Protein AF-A0A6G9YM05-F1 (afdb_monomer_lite)

pLDDT: mean 75.55, std 22.88, range [21.5, 98.88]

Structure (mmCIF, N/CA/C/O backbone):
data_AF-A0A6G9YM05-F1
#
_entry.id   AF-A0A6G9YM05-F1
#
loop_
_atom_site.group_PDB
_atom_site.id
_atom_site.type_symbol
_atom_site.label_atom_id
_atom_site.label_alt_id
_atom_site.label_comp_id
_atom_site.label_asym_id
_atom_site.label_entity_id
_atom_site.label_seq_id
_atom_site.pdbx_PDB_ins_code
_atom_site.Cartn_x
_atom_site.Cartn_y
_atom_site.Cartn_z
_atom_site.occupancy
_atom_site.B_iso_or_equiv
_atom_site.auth_seq_id
_atom_site.auth_comp_id
_atom_site.auth_asym_id
_atom_site.auth_atom_id
_atom_site.pdbx_PDB_model_num
ATOM 1 N N . MET A 1 1 ? 6.241 -24.890 -12.557 1.00 70.00 1 MET A N 1
ATOM 2 C CA . MET A 1 1 ? 5.395 -25.250 -11.384 1.00 70.00 1 MET A CA 1
ATOM 3 C C . MET A 1 1 ? 5.443 -24.084 -10.391 1.00 70.00 1 MET A C 1
ATOM 5 O O . MET A 1 1 ? 6.285 -23.223 -10.584 1.00 70.00 1 MET A O 1
ATOM 9 N N . ASP A 1 2 ? 4.565 -23.999 -9.384 1.00 77.56 2 ASP A N 1
ATOM 10 C CA . ASP A 1 2 ? 4.771 -23.066 -8.254 1.00 77.56 2 ASP A CA 1
ATOM 11 C C . ASP A 1 2 ? 6.052 -23.474 -7.492 1.00 77.56 2 ASP A C 1
ATOM 13 O O . ASP A 1 2 ? 6.170 -24.662 -7.174 1.00 77.56 2 ASP A O 1
ATOM 17 N N . PRO A 1 3 ? 7.009 -22.566 -7.224 1.00 74.00 3 PRO A N 1
ATOM 18 C CA . PRO A 1 3 ? 8.286 -22.921 -6.599 1.00 74.00 3 PRO A CA 1
ATOM 19 C C . PRO A 1 3 ? 8.132 -23.522 -5.200 1.00 74.00 3 PRO A C 1
ATOM 21 O O . PRO A 1 3 ? 8.790 -24.512 -4.890 1.00 74.00 3 PRO A O 1
ATOM 24 N N . ALA A 1 4 ? 7.206 -23.006 -4.387 1.00 81.19 4 ALA A N 1
ATOM 25 C CA . ALA A 1 4 ? 6.961 -23.545 -3.048 1.00 81.19 4 ALA A CA 1
ATOM 26 C C . ALA A 1 4 ? 6.310 -24.937 -3.107 1.00 81.19 4 ALA A C 1
ATOM 28 O O . ALA A 1 4 ? 6.598 -25.800 -2.282 1.00 81.19 4 ALA A O 1
ATOM 29 N N . LEU A 1 5 ? 5.473 -25.196 -4.121 1.00 86.44 5 LEU A N 1
ATOM 30 C CA . LEU A 1 5 ? 4.922 -26.534 -4.361 1.00 86.44 5 LEU A CA 1
ATOM 31 C C . LEU A 1 5 ? 5.993 -27.511 -4.855 1.00 86.44 5 LEU A C 1
ATOM 33 O O . LEU A 1 5 ? 5.977 -28.675 -4.470 1.00 86.44 5 LEU A O 1
ATOM 37 N N . ARG A 1 6 ? 6.936 -27.039 -5.677 1.00 83.94 6 ARG A N 1
ATOM 38 C CA . ARG A 1 6 ? 8.088 -27.831 -6.109 1.00 83.94 6 ARG A CA 1
ATOM 39 C C . ARG A 1 6 ? 8.966 -28.210 -4.912 1.00 83.94 6 ARG A C 1
ATOM 41 O O . ARG A 1 6 ? 9.249 -29.389 -4.738 1.00 83.94 6 ARG A O 1
ATOM 48 N N . GLN A 1 7 ? 9.296 -27.249 -4.049 1.00 80.88 7 GLN A N 1
ATOM 49 C CA . GLN A 1 7 ? 10.043 -27.498 -2.814 1.00 80.88 7 GLN A CA 1
ATOM 50 C C . GLN A 1 7 ? 9.309 -28.490 -1.892 1.00 80.88 7 GLN A C 1
ATOM 52 O O . GLN A 1 7 ? 9.931 -29.404 -1.357 1.00 80.88 7 GLN A O 1
ATOM 57 N N . LEU A 1 8 ? 7.981 -28.374 -1.763 1.00 85.00 8 LEU A N 1
ATOM 58 C CA . LEU A 1 8 ? 7.172 -29.323 -0.993 1.00 85.00 8 LEU A CA 1
ATOM 59 C C . LEU A 1 8 ? 7.237 -30.757 -1.553 1.00 85.00 8 LEU A C 1
ATOM 61 O O . LEU A 1 8 ? 7.175 -31.705 -0.776 1.00 85.00 8 LEU A O 1
ATOM 65 N N . ILE A 1 9 ? 7.368 -30.931 -2.871 1.00 86.56 9 ILE A N 1
ATOM 66 C CA . ILE A 1 9 ? 7.512 -32.250 -3.510 1.00 86.56 9 ILE A CA 1
ATOM 67 C C . ILE A 1 9 ? 8.942 -32.794 -3.359 1.00 86.56 9 ILE A C 1
ATOM 69 O O . ILE A 1 9 ? 9.111 -33.982 -3.103 1.00 86.56 9 ILE A O 1
ATOM 73 N N . GLU A 1 10 ? 9.962 -31.946 -3.522 1.00 83.00 10 GLU A N 1
ATOM 74 C CA . GLU A 1 10 ? 11.373 -32.363 -3.591 1.00 83.00 10 GLU A CA 1
ATOM 75 C C . GLU A 1 10 ? 12.032 -32.597 -2.215 1.00 83.00 10 GLU A C 1
ATOM 77 O O . GLU A 1 10 ? 12.970 -33.388 -2.131 1.00 83.00 10 GLU A O 1
ATOM 82 N N . PHE A 1 11 ? 11.556 -31.957 -1.137 1.00 78.19 11 PHE A N 1
ATOM 83 C CA . PHE A 1 11 ? 12.205 -32.003 0.183 1.00 78.19 11 PHE A CA 1
ATOM 84 C C . PHE A 1 11 ? 11.328 -32.647 1.268 1.00 78.19 11 PHE A C 1
ATOM 86 O O . PHE A 1 11 ? 10.344 -32.062 1.720 1.00 78.19 11 PHE A O 1
ATOM 93 N N . GLY A 1 12 ? 11.733 -33.835 1.728 1.00 83.25 12 GLY A N 1
ATOM 94 C CA . GLY A 1 12 ? 11.133 -34.581 2.842 1.00 83.25 12 GLY A CA 1
ATOM 95 C C . GLY A 1 12 ? 11.006 -36.079 2.548 1.00 83.25 12 GLY A C 1
ATOM 96 O O . GLY A 1 12 ? 11.452 -36.554 1.503 1.00 83.25 12 GLY A O 1
ATOM 97 N N . GLY A 1 13 ? 10.397 -36.833 3.462 1.00 85.31 13 GLY A N 1
ATOM 98 C CA . GLY A 1 13 ? 10.028 -38.227 3.226 1.00 85.31 13 GLY A CA 1
ATOM 99 C C . GLY A 1 13 ? 8.844 -38.336 2.251 1.00 85.31 13 GLY A C 1
ATOM 100 O O . GLY A 1 13 ? 7.969 -37.464 2.254 1.00 85.31 13 GLY A O 1
ATOM 101 N N . PRO A 1 14 ? 8.777 -39.387 1.409 1.00 88.12 14 PRO A N 1
ATOM 102 C CA . PRO A 1 14 ? 7.676 -39.569 0.456 1.00 88.12 14 PRO A CA 1
ATOM 103 C C . PRO A 1 14 ? 6.329 -39.824 1.150 1.00 88.12 14 PRO A C 1
ATOM 105 O O . PRO A 1 14 ? 5.292 -39.384 0.652 1.00 88.12 14 PRO A O 1
ATOM 108 N N . ASP A 1 15 ? 6.361 -40.487 2.307 1.00 90.62 15 ASP A N 1
ATOM 109 C CA . ASP A 1 15 ? 5.187 -40.857 3.104 1.00 90.62 15 ASP A CA 1
ATOM 110 C C . ASP A 1 15 ? 4.793 -39.791 4.147 1.00 90.62 15 ASP A C 1
ATOM 112 O O . ASP A 1 15 ? 3.818 -39.979 4.875 1.00 90.62 15 ASP A O 1
ATOM 116 N N . ASP A 1 16 ? 5.520 -38.667 4.227 1.00 88.88 16 ASP A N 1
ATOM 117 C CA . ASP A 1 16 ? 5.190 -37.557 5.129 1.00 88.88 16 ASP A CA 1
ATOM 118 C C . ASP A 1 16 ? 3.779 -37.025 4.818 1.00 88.88 16 ASP A C 1
ATOM 120 O O . ASP A 1 16 ? 3.498 -36.672 3.668 1.00 88.88 16 ASP A O 1
ATOM 124 N N . GLU A 1 17 ? 2.902 -36.891 5.822 1.00 88.62 17 GLU A N 1
ATOM 125 C CA . GLU A 1 17 ? 1.642 -36.159 5.634 1.00 88.62 17 GLU A CA 1
ATOM 126 C C . GLU A 1 17 ? 1.954 -34.663 5.474 1.00 88.62 17 GLU A C 1
ATOM 128 O O . GLU A 1 17 ? 2.446 -34.011 6.395 1.00 88.62 17 GLU A O 1
ATOM 133 N N . VAL A 1 18 ? 1.642 -34.110 4.302 1.00 89.75 18 VAL A N 1
ATOM 134 C CA . VAL A 1 18 ? 1.765 -32.680 4.003 1.00 89.75 18 VAL A CA 1
ATOM 135 C C . VAL A 1 18 ? 0.393 -32.027 3.883 1.00 89.75 18 VAL A C 1
ATOM 137 O O . VAL A 1 18 ? -0.613 -32.681 3.597 1.00 89.75 18 VAL A O 1
ATOM 140 N N . SER A 1 19 ? 0.348 -30.711 4.079 1.00 91.25 19 SER A N 1
ATOM 141 C CA . SER A 1 19 ? -0.842 -29.892 3.867 1.00 91.25 19 SER A CA 1
ATOM 142 C C . SER A 1 19 ? -0.708 -29.028 2.612 1.00 91.25 19 SER A C 1
ATOM 144 O O . SER A 1 19 ? 0.365 -28.512 2.310 1.00 91.25 19 SER A O 1
ATOM 146 N N . VAL A 1 20 ? -1.803 -28.861 1.864 1.00 92.94 20 VAL A N 1
ATOM 147 C CA . VAL A 1 20 ? -1.884 -27.926 0.725 1.00 92.94 20 VAL A CA 1
ATOM 148 C C . VAL A 1 20 ? -3.276 -27.298 0.634 1.00 92.94 20 VAL A C 1
ATOM 150 O O . VAL A 1 20 ? -4.266 -27.881 1.091 1.00 92.94 20 VAL A O 1
ATOM 153 N N . LEU A 1 21 ? -3.361 -26.122 0.006 1.00 94.50 21 LEU A N 1
ATOM 154 C CA . LEU A 1 21 ? -4.630 -25.575 -0.476 1.00 94.50 21 LEU A CA 1
ATOM 155 C C . LEU A 1 21 ? -4.879 -26.060 -1.902 1.00 94.50 21 LEU A C 1
ATOM 157 O O . LEU A 1 21 ? -3.971 -26.053 -2.737 1.00 94.50 21 LEU A O 1
ATOM 161 N N . VAL A 1 22 ? -6.127 -26.409 -2.197 1.00 94.62 22 VAL A N 1
ATOM 162 C CA . VAL A 1 22 ? -6.577 -26.785 -3.540 1.00 94.62 22 VAL A CA 1
ATOM 163 C C . VAL A 1 22 ? -7.785 -25.968 -3.972 1.00 94.62 22 VAL A C 1
ATOM 165 O O . VAL A 1 22 ? -8.631 -25.612 -3.152 1.00 94.62 22 VAL A O 1
ATOM 168 N N . ARG A 1 23 ? -7.894 -25.719 -5.279 1.00 94.38 23 ARG A N 1
ATOM 169 C CA . ARG A 1 23 ? -9.142 -25.306 -5.930 1.00 94.38 23 ARG A CA 1
ATOM 170 C C . ARG A 1 23 ? -9.642 -26.455 -6.789 1.00 94.38 23 ARG A C 1
ATOM 172 O O . ARG A 1 23 ? -8.942 -26.896 -7.697 1.00 94.38 23 ARG A O 1
ATOM 179 N N . LEU A 1 24 ? -10.850 -26.911 -6.499 1.00 91.25 24 LEU A N 1
ATOM 180 C CA . LEU A 1 24 ? -11.496 -28.046 -7.143 1.00 91.25 24 LEU A CA 1
ATOM 181 C C . LEU A 1 24 ? -12.397 -27.596 -8.297 1.00 91.25 24 LEU A C 1
ATOM 183 O O . LEU A 1 24 ? -12.990 -26.516 -8.253 1.00 91.25 24 LEU A O 1
ATOM 187 N N . GLY A 1 25 ? -12.511 -28.454 -9.305 1.00 84.62 25 GLY A N 1
ATOM 188 C CA . GLY A 1 25 ? -13.528 -28.394 -10.346 1.00 84.62 25 GLY A CA 1
ATOM 189 C C . GLY A 1 25 ? -14.897 -28.862 -9.843 1.00 84.62 25 GLY A C 1
ATOM 190 O O . GLY A 1 25 ? -15.067 -29.306 -8.703 1.00 84.62 25 GLY A O 1
ATOM 191 N N . GLY A 1 26 ? -15.903 -28.739 -10.705 1.00 63.81 26 GLY A N 1
ATOM 192 C CA . GLY A 1 26 ? -17.275 -29.114 -10.381 1.00 63.81 26 GLY A CA 1
ATOM 193 C C . GLY A 1 26 ? -17.592 -30.576 -10.691 1.00 63.81 26 GLY A C 1
ATOM 194 O O . GLY A 1 26 ? -18.169 -30.835 -11.740 1.00 63.81 26 GLY A O 1
ATOM 195 N N . GLY A 1 27 ? -17.326 -31.508 -9.765 1.00 62.59 27 GLY A N 1
ATOM 196 C CA . GLY A 1 27 ? -18.070 -32.778 -9.766 1.00 62.59 27 GLY A CA 1
ATOM 197 C C . GLY A 1 27 ? -17.448 -34.016 -9.117 1.00 62.59 27 GLY A C 1
ATOM 198 O O . GLY A 1 27 ? -18.206 -34.803 -8.552 1.00 62.59 27 GLY A O 1
ATOM 199 N N . ALA A 1 28 ? -16.129 -34.229 -9.178 1.00 54.78 28 ALA A N 1
ATOM 200 C CA . ALA A 1 28 ? -15.565 -35.532 -8.799 1.00 54.78 28 ALA A CA 1
ATOM 201 C C . ALA A 1 28 ? -15.159 -35.691 -7.322 1.00 54.78 28 ALA A C 1
ATOM 203 O O . ALA A 1 28 ? -14.951 -34.730 -6.575 1.00 54.78 28 ALA A O 1
ATOM 204 N N . ALA A 1 29 ? -15.007 -36.958 -6.926 1.00 67.88 29 ALA A N 1
ATOM 205 C CA . ALA A 1 29 ? -14.309 -37.348 -5.709 1.00 67.88 29 ALA A CA 1
ATOM 206 C C . ALA A 1 29 ? -12.794 -37.151 -5.882 1.00 67.88 29 ALA A C 1
ATOM 208 O O . ALA A 1 29 ? -12.245 -37.428 -6.946 1.00 67.88 29 ALA A O 1
ATOM 209 N N . LEU A 1 30 ? -12.124 -36.688 -4.825 1.00 80.81 30 LEU A N 1
ATOM 210 C CA . LEU A 1 30 ? -10.662 -36.661 -4.767 1.00 80.81 30 LEU A CA 1
ATOM 211 C C . LEU A 1 30 ? -10.095 -38.088 -4.623 1.00 80.81 30 LEU A C 1
ATOM 213 O O . LEU A 1 30 ? -10.823 -38.968 -4.151 1.00 80.81 30 LEU A O 1
ATOM 217 N N . PRO A 1 31 ? -8.813 -38.320 -4.972 1.00 81.75 31 PRO A N 1
ATOM 218 C CA . PRO A 1 31 ? -8.151 -39.604 -4.740 1.00 81.75 31 PRO A CA 1
ATOM 219 C C . PRO A 1 31 ? -8.260 -40.052 -3.276 1.00 81.75 31 PRO A C 1
ATOM 221 O O . PRO A 1 31 ? -8.208 -39.224 -2.368 1.00 81.75 31 PRO A O 1
ATOM 224 N N . GLU A 1 32 ? -8.360 -41.362 -3.033 1.00 80.44 32 GLU A N 1
ATOM 225 C CA . GLU A 1 32 ? -8.577 -41.931 -1.688 1.00 80.44 32 GLU A CA 1
ATOM 226 C C . GLU A 1 32 ? -7.490 -41.521 -0.673 1.00 80.44 32 GLU A C 1
ATOM 228 O O . GLU A 1 32 ? -7.776 -41.328 0.507 1.00 80.44 32 GLU A O 1
ATOM 233 N N . ALA A 1 33 ? -6.259 -41.291 -1.144 1.00 82.81 33 ALA A N 1
ATOM 234 C CA . ALA A 1 33 ? -5.135 -40.808 -0.340 1.00 82.81 33 ALA A CA 1
ATOM 235 C C . ALA A 1 33 ? -5.255 -39.335 0.127 1.00 82.81 33 ALA A C 1
ATOM 237 O O . ALA A 1 33 ? -4.369 -38.848 0.830 1.00 82.81 33 ALA A O 1
ATOM 238 N N . VAL A 1 34 ? -6.307 -38.605 -0.269 1.00 90.25 34 VAL A N 1
ATOM 239 C CA . VAL A 1 34 ? -6.457 -37.159 -0.040 1.00 90.25 34 VAL A CA 1
ATOM 240 C C . VAL A 1 34 ? -7.586 -36.873 0.951 1.00 90.25 34 VAL A C 1
ATOM 242 O O . VAL A 1 34 ? -8.775 -36.903 0.631 1.00 90.25 34 VAL A O 1
ATOM 245 N N . ARG A 1 35 ? -7.210 -36.508 2.178 1.00 92.12 35 ARG A N 1
ATOM 246 C CA . ARG A 1 35 ? -8.127 -36.161 3.269 1.00 92.12 35 ARG A CA 1
ATOM 247 C C . ARG A 1 35 ? -8.473 -34.672 3.238 1.00 92.12 35 ARG A C 1
ATOM 249 O O . ARG A 1 35 ? -7.639 -33.832 3.564 1.00 92.12 35 ARG A O 1
ATOM 256 N N . VAL A 1 36 ? -9.720 -34.329 2.911 1.00 93.06 36 VAL A N 1
ATOM 257 C CA . VAL A 1 36 ? -10.237 -32.950 3.034 1.00 93.06 36 VAL A CA 1
ATOM 258 C C . VAL A 1 36 ? -10.447 -32.587 4.506 1.00 93.06 36 VAL A C 1
ATOM 260 O O . VAL A 1 36 ? -11.166 -33.289 5.218 1.00 93.06 36 VAL A O 1
ATOM 263 N N . VAL A 1 37 ? -9.871 -31.468 4.951 1.00 94.69 37 VAL A N 1
ATOM 264 C CA . VAL A 1 37 ? -10.017 -30.958 6.326 1.00 94.69 37 VAL A CA 1
ATOM 265 C C . VAL A 1 37 ? -11.119 -29.892 6.382 1.00 94.69 37 VAL A C 1
ATOM 267 O O . VAL A 1 37 ? -12.170 -30.113 7.008 1.00 94.69 37 VAL A O 1
ATOM 270 N N . SER A 1 38 ? -10.922 -28.792 5.648 1.00 94.94 38 SER A N 1
ATOM 271 C CA . SER A 1 38 ? -11.859 -27.668 5.517 1.00 94.94 38 SER A CA 1
ATOM 272 C C . SER A 1 38 ? -12.196 -27.387 4.050 1.00 94.94 38 SER A C 1
ATOM 274 O O . SER A 1 38 ? -11.407 -27.686 3.153 1.00 94.94 38 SER A O 1
ATOM 276 N N . ARG A 1 39 ? -13.386 -26.829 3.783 1.00 93.62 39 ARG A N 1
ATOM 277 C CA . ARG A 1 39 ? -13.862 -26.533 2.421 1.00 93.62 39 ARG A CA 1
ATOM 278 C C . ARG A 1 39 ? -14.764 -25.298 2.378 1.00 93.62 39 ARG A C 1
ATOM 280 O O . ARG A 1 39 ? -15.757 -25.235 3.096 1.00 93.62 39 ARG A O 1
ATOM 287 N N . PHE A 1 40 ? -14.459 -24.386 1.459 1.00 93.88 40 PHE A N 1
ATOM 288 C CA . PHE A 1 40 ? -15.196 -23.161 1.161 1.00 93.88 40 PHE A CA 1
ATOM 289 C C . PHE A 1 40 ? -15.499 -23.111 -0.341 1.00 93.88 40 PHE A C 1
ATOM 291 O O . PHE A 1 40 ? -14.670 -22.701 -1.153 1.00 93.88 40 PHE A O 1
ATOM 298 N N . GLY A 1 41 ? -16.682 -23.598 -0.728 1.00 90.19 41 GLY A N 1
ATOM 299 C CA . GLY A 1 41 ? -17.066 -23.736 -2.136 1.00 90.19 41 GLY A CA 1
ATOM 300 C C . GLY A 1 41 ? -16.092 -24.645 -2.913 1.00 90.19 41 GLY A C 1
ATOM 301 O O . GLY A 1 41 ? -15.992 -25.836 -2.580 1.00 90.19 41 GLY A O 1
ATOM 302 N N . PRO A 1 42 ? -15.385 -24.130 -3.940 1.00 91.56 42 PRO A N 1
ATOM 303 C CA . PRO A 1 42 ? -14.369 -24.883 -4.671 1.00 91.56 42 PRO A CA 1
ATOM 304 C C . PRO A 1 42 ? -13.023 -24.962 -3.933 1.00 91.56 42 PRO A C 1
ATOM 306 O O . PRO A 1 42 ? -12.202 -25.798 -4.298 1.00 91.56 42 PRO A O 1
ATOM 309 N N . ILE A 1 43 ? -12.766 -24.122 -2.924 1.00 95.25 43 ILE A N 1
ATOM 310 C CA . ILE A 1 43 ? -11.496 -24.136 -2.189 1.00 95.25 43 ILE A CA 1
ATOM 311 C C . ILE A 1 43 ? -11.548 -25.181 -1.081 1.00 95.25 43 ILE A C 1
ATOM 313 O O . ILE A 1 43 ? -12.535 -25.258 -0.349 1.00 95.25 43 ILE A O 1
ATOM 317 N N . ALA A 1 44 ? -10.484 -25.959 -0.915 1.00 94.50 44 ALA A N 1
ATOM 318 C CA . ALA A 1 44 ? -10.324 -26.858 0.219 1.00 94.50 44 ALA A CA 1
ATOM 319 C C . ALA A 1 44 ? -8.894 -26.834 0.763 1.00 94.50 44 ALA A C 1
ATOM 321 O O . ALA A 1 44 ? -7.939 -26.592 0.024 1.00 94.50 44 ALA A O 1
ATOM 322 N N . THR A 1 45 ? -8.756 -27.132 2.051 1.00 95.12 45 THR A N 1
ATOM 323 C CA . THR A 1 45 ? -7.488 -27.579 2.623 1.00 95.12 45 THR A CA 1
ATOM 324 C C . THR A 1 45 ? -7.501 -29.097 2.694 1.00 95.12 45 THR A C 1
ATOM 326 O O . THR A 1 45 ? -8.512 -29.718 3.046 1.00 95.12 45 THR A O 1
ATOM 329 N N . VAL A 1 46 ? -6.384 -29.710 2.320 1.00 93.69 46 VAL A N 1
ATOM 330 C CA . VAL A 1 46 ? -6.247 -31.167 2.305 1.00 93.69 46 VAL A CA 1
ATOM 331 C C . VAL A 1 46 ? -4.992 -31.606 3.046 1.00 93.69 46 VAL A C 1
ATOM 333 O O . VAL A 1 46 ? -4.076 -30.815 3.287 1.00 93.69 46 VAL A O 1
ATOM 336 N N . ARG A 1 47 ? -4.980 -32.880 3.424 1.00 92.25 47 ARG A N 1
ATOM 337 C CA . ARG A 1 47 ? -3.827 -33.627 3.915 1.00 92.25 47 ARG A CA 1
ATOM 338 C C . ARG A 1 47 ? -3.633 -34.861 3.042 1.00 92.25 47 ARG A C 1
ATOM 340 O O . ARG A 1 47 ? -4.621 -35.485 2.654 1.00 92.25 47 ARG A O 1
ATOM 347 N N . LEU A 1 48 ? -2.390 -35.176 2.708 1.00 93.81 48 LEU A N 1
ATOM 348 C CA . LEU A 1 48 ? -2.019 -36.301 1.850 1.00 93.81 48 LEU A CA 1
ATOM 349 C C . LEU A 1 48 ? -0.538 -36.662 2.045 1.00 93.81 48 LEU A C 1
ATOM 351 O O . LEU A 1 48 ? 0.226 -35.789 2.458 1.00 93.81 48 LEU A O 1
ATOM 355 N N . PRO A 1 49 ? -0.103 -37.888 1.703 1.00 92.88 49 PRO A N 1
ATOM 356 C CA . PRO A 1 49 ? 1.316 -38.210 1.583 1.00 92.88 49 PRO A CA 1
ATOM 357 C C . PRO A 1 49 ? 2.005 -37.300 0.557 1.00 92.88 49 PRO A C 1
ATOM 359 O O . PRO A 1 49 ? 1.447 -37.041 -0.514 1.00 92.88 49 PRO A O 1
ATOM 362 N N . ARG A 1 50 ? 3.233 -36.852 0.838 1.00 92.56 50 ARG A N 1
ATOM 363 C CA . ARG A 1 50 ? 4.030 -35.984 -0.051 1.00 92.56 50 ARG A CA 1
ATOM 364 C C . ARG A 1 50 ? 4.121 -36.522 -1.481 1.00 92.56 50 ARG A C 1
ATOM 366 O O . ARG A 1 50 ? 3.952 -35.765 -2.436 1.00 92.56 50 ARG A O 1
ATOM 373 N N . ILE A 1 51 ? 4.309 -37.833 -1.631 1.00 92.06 51 ILE A N 1
ATOM 374 C CA . ILE A 1 51 ? 4.380 -38.514 -2.932 1.00 92.06 51 ILE A CA 1
ATOM 375 C C . ILE A 1 51 ? 3.095 -38.357 -3.772 1.00 92.06 51 ILE A C 1
ATOM 377 O O . ILE A 1 51 ? 3.167 -38.286 -4.999 1.00 92.06 51 ILE A O 1
ATOM 381 N N . ALA A 1 52 ? 1.930 -38.207 -3.133 1.00 93.31 52 ALA A N 1
ATOM 382 C CA . ALA A 1 52 ? 0.640 -38.037 -3.803 1.00 93.31 52 ALA A CA 1
ATOM 383 C C . ALA A 1 52 ? 0.373 -36.590 -4.274 1.00 93.31 52 ALA A C 1
ATOM 385 O O . ALA A 1 52 ? -0.590 -36.353 -5.002 1.00 93.31 52 ALA A O 1
ATOM 386 N N . VAL A 1 53 ? 1.210 -35.602 -3.920 1.00 92.31 53 VAL A N 1
ATOM 387 C CA . VAL A 1 53 ? 1.018 -34.193 -4.336 1.00 92.31 53 VAL A CA 1
ATOM 388 C C . VAL A 1 53 ? 1.105 -34.026 -5.857 1.00 92.31 53 VAL A C 1
ATOM 390 O O . VAL A 1 53 ? 0.361 -33.230 -6.436 1.00 92.31 53 VAL A O 1
ATOM 393 N N . ALA A 1 54 ? 1.976 -34.791 -6.522 1.00 90.50 54 ALA A N 1
ATOM 394 C CA . ALA A 1 54 ? 2.094 -34.774 -7.979 1.00 90.50 5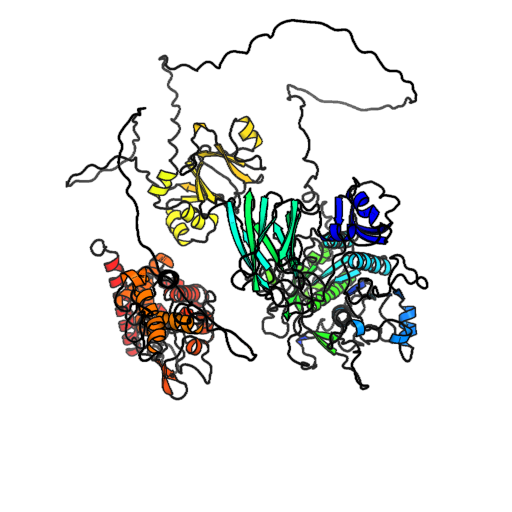4 ALA A CA 1
ATOM 395 C C . ALA A 1 54 ? 0.850 -35.366 -8.668 1.00 90.50 54 ALA A C 1
ATOM 397 O O . ALA A 1 54 ? 0.364 -34.792 -9.642 1.00 90.50 54 ALA A O 1
ATOM 398 N N . GLU A 1 55 ? 0.303 -36.461 -8.130 1.00 91.31 55 GLU A N 1
ATOM 399 C CA . GLU A 1 55 ? -0.937 -37.087 -8.604 1.00 91.31 55 GLU A CA 1
ATOM 400 C C . GLU A 1 55 ? -2.142 -36.161 -8.391 1.00 91.31 55 GLU A C 1
ATOM 402 O O . GLU A 1 55 ? -2.868 -35.868 -9.339 1.00 91.31 55 GLU A O 1
ATOM 407 N N . LEU A 1 56 ? -2.297 -35.606 -7.182 1.00 92.06 56 LEU A N 1
ATOM 408 C CA . LEU A 1 56 ? -3.337 -34.628 -6.855 1.00 92.06 56 LEU A CA 1
ATOM 409 C C . LEU A 1 56 ? -3.305 -33.429 -7.814 1.00 92.06 56 LEU A C 1
ATOM 411 O O . LEU A 1 56 ? -4.352 -32.981 -8.267 1.00 92.06 56 LEU A O 1
ATOM 415 N N . ARG A 1 57 ? -2.115 -32.915 -8.149 1.00 91.38 57 ARG A N 1
ATOM 416 C CA . ARG A 1 57 ? -1.952 -31.807 -9.104 1.00 91.38 57 ARG A CA 1
ATOM 417 C C . ARG A 1 57 ? -2.324 -32.192 -10.543 1.00 91.38 57 ARG A C 1
ATOM 419 O O . ARG A 1 57 ? -2.724 -31.315 -11.303 1.00 91.38 57 ARG A O 1
ATOM 426 N N . ALA A 1 58 ? -2.139 -33.452 -10.929 1.00 90.62 58 ALA A N 1
ATOM 427 C CA . ALA A 1 58 ? -2.473 -33.960 -12.260 1.00 90.62 58 ALA A CA 1
ATOM 428 C C . ALA A 1 58 ? -3.941 -34.413 -12.389 1.00 90.62 58 ALA A C 1
ATOM 430 O O . ALA A 1 58 ? -4.398 -34.692 -13.497 1.00 90.62 58 ALA A O 1
ATOM 431 N N . HIS A 1 59 ? -4.675 -34.496 -11.276 1.00 90.75 59 HIS A N 1
ATOM 432 C CA . HIS A 1 59 ? -6.064 -34.937 -11.246 1.00 90.75 59 HIS A CA 1
ATOM 433 C C . HIS A 1 59 ? -6.976 -33.970 -12.033 1.00 90.75 59 HIS A C 1
ATOM 435 O O . HIS A 1 59 ? -6.911 -32.762 -11.799 1.00 90.75 59 HIS A O 1
ATOM 441 N N . PRO A 1 60 ? -7.861 -34.459 -12.929 1.00 87.62 60 PRO A N 1
ATOM 442 C CA . PRO A 1 60 ? -8.642 -33.604 -13.834 1.00 87.62 60 PRO A CA 1
ATOM 443 C C . PRO A 1 60 ? -9.524 -32.577 -13.106 1.00 87.62 60 PRO A C 1
ATOM 445 O O . PRO A 1 60 ? -9.666 -31.445 -13.559 1.00 87.62 60 PRO A O 1
ATOM 448 N N . ASP A 1 61 ? -10.067 -32.941 -11.943 1.00 87.81 61 ASP A N 1
ATOM 449 C CA . ASP A 1 61 ? -10.903 -32.064 -11.114 1.00 87.81 61 ASP A CA 1
ATOM 450 C C . ASP A 1 61 ? -10.119 -31.157 -10.150 1.00 87.81 61 ASP A C 1
ATOM 452 O O . ASP A 1 61 ? -10.709 -30.562 -9.247 1.00 87.81 61 ASP A O 1
ATOM 456 N N . VAL A 1 62 ? -8.799 -31.033 -10.299 1.00 91.75 62 VAL A N 1
ATOM 457 C CA . VAL A 1 62 ? -7.968 -30.144 -9.476 1.00 91.75 62 VAL A CA 1
ATOM 458 C C . VAL A 1 62 ? -7.429 -29.011 -10.341 1.00 91.75 62 VAL A C 1
ATOM 460 O O . VAL A 1 62 ? -6.464 -29.144 -11.085 1.00 91.75 62 VAL A O 1
ATOM 463 N N . LEU A 1 63 ? -8.068 -27.848 -10.217 1.00 91.81 63 LEU A N 1
ATOM 464 C CA . LEU A 1 63 ? -7.764 -26.658 -11.010 1.00 91.81 63 LEU A CA 1
ATOM 465 C C . LEU A 1 63 ? -6.532 -25.903 -10.500 1.00 91.81 63 LEU A C 1
ATOM 467 O O . LEU A 1 63 ? -5.933 -25.140 -11.249 1.00 91.81 63 LEU A O 1
ATOM 471 N N . SER A 1 64 ? -6.194 -26.030 -9.216 1.00 93.69 64 SER A N 1
ATOM 472 C CA . SER A 1 64 ? -5.048 -25.354 -8.598 1.00 93.69 64 SER A CA 1
ATOM 473 C C . SER A 1 64 ? -4.607 -26.108 -7.346 1.00 93.69 64 SER A C 1
ATOM 475 O O . SER A 1 64 ? -5.453 -26.574 -6.584 1.00 93.69 64 SER A O 1
ATOM 477 N N . VAL A 1 65 ? -3.295 -26.187 -7.118 1.00 94.00 65 VAL A N 1
ATOM 478 C CA . VAL A 1 65 ? -2.677 -26.676 -5.875 1.00 94.00 65 VAL A CA 1
ATOM 479 C C . VAL A 1 65 ? -1.620 -25.661 -5.461 1.00 94.00 65 VAL A C 1
ATOM 481 O O . VAL A 1 65 ? -0.799 -25.259 -6.293 1.00 94.00 65 VAL A O 1
ATOM 484 N N . LYS A 1 66 ? -1.631 -25.255 -4.191 1.00 92.81 66 LYS A N 1
ATOM 485 C CA . LYS A 1 66 ? -0.679 -24.310 -3.600 1.00 92.81 66 LYS A CA 1
ATOM 486 C C . LYS A 1 66 ? -0.126 -24.879 -2.297 1.00 92.81 66 LYS A C 1
ATOM 488 O O . LYS A 1 66 ? -0.890 -25.309 -1.433 1.00 92.81 66 LYS A O 1
ATOM 493 N N . ALA A 1 67 ? 1.198 -24.854 -2.162 1.00 89.88 67 ALA A N 1
ATOM 494 C CA . ALA A 1 67 ? 1.854 -25.127 -0.888 1.00 89.88 67 ALA A CA 1
ATOM 495 C C . ALA A 1 67 ? 1.480 -24.057 0.158 1.00 89.88 67 ALA A C 1
ATOM 497 O O . ALA A 1 67 ? 1.095 -22.942 -0.226 1.00 89.88 67 ALA A O 1
ATOM 498 N N . PRO A 1 68 ? 1.598 -24.364 1.461 1.00 87.44 68 PRO A N 1
ATOM 499 C CA . PRO A 1 68 ? 1.414 -23.377 2.513 1.00 87.44 68 PRO A CA 1
ATOM 500 C C . PRO A 1 68 ? 2.386 -22.201 2.337 1.00 87.44 68 PRO A C 1
ATOM 502 O O . PRO A 1 68 ? 3.539 -22.380 1.945 1.00 87.44 68 PRO A O 1
ATOM 505 N N . ARG A 1 69 ? 1.917 -20.980 2.602 1.00 84.69 69 ARG A N 1
ATOM 506 C CA . ARG A 1 69 ? 2.728 -19.754 2.589 1.00 84.69 69 ARG A CA 1
ATOM 507 C C . ARG A 1 69 ? 2.650 -19.102 3.966 1.00 84.69 69 ARG A C 1
ATOM 509 O O . ARG A 1 69 ? 1.546 -18.877 4.452 1.00 84.69 69 ARG A O 1
ATOM 516 N N . LEU A 1 70 ? 3.809 -18.829 4.565 1.00 79.44 70 LEU A N 1
ATOM 517 C CA . LEU A 1 70 ? 3.944 -18.271 5.915 1.00 79.44 70 LEU A CA 1
ATOM 518 C C . LEU A 1 70 ? 3.468 -16.810 5.993 1.00 79.44 70 LEU A C 1
ATOM 520 O O . LEU A 1 70 ? 3.624 -16.045 5.039 1.00 79.44 70 LEU A O 1
ATOM 524 N N . TYR A 1 71 ? 2.960 -16.415 7.159 1.00 76.06 71 TYR A N 1
ATOM 525 C CA . TYR A 1 71 ? 2.629 -15.033 7.514 1.00 76.06 71 TYR A CA 1
ATOM 526 C C . TYR A 1 71 ? 3.585 -14.488 8.586 1.00 76.06 71 TYR A C 1
ATOM 528 O O . TYR A 1 71 ? 4.122 -15.234 9.400 1.00 76.06 71 TYR A O 1
ATOM 536 N N . ARG A 1 72 ? 3.816 -13.167 8.582 1.00 65.75 72 ARG A N 1
ATOM 537 C CA . ARG A 1 72 ? 4.708 -12.448 9.517 1.00 65.75 72 ARG A CA 1
ATOM 538 C C . ARG A 1 72 ? 3.972 -11.209 10.087 1.00 65.75 72 ARG A C 1
ATOM 540 O O . ARG A 1 72 ? 3.065 -10.704 9.424 1.00 65.75 72 ARG A O 1
ATOM 547 N N . PRO A 1 73 ? 4.308 -10.688 11.286 1.00 59.25 73 PRO A N 1
ATOM 548 C CA . PRO A 1 73 ? 3.392 -9.849 12.064 1.00 59.25 73 PRO A CA 1
ATOM 549 C C . PRO A 1 73 ? 3.615 -8.348 11.816 1.00 59.25 73 PRO A C 1
ATOM 551 O O . PRO A 1 73 ? 4.710 -7.832 12.045 1.00 59.25 73 PRO A O 1
ATOM 554 N N . ASP A 1 74 ? 2.567 -7.649 11.371 1.00 57.03 74 ASP A N 1
ATOM 555 C CA . ASP A 1 74 ? 2.494 -6.239 10.920 1.00 57.03 74 ASP A CA 1
ATOM 556 C C . ASP A 1 74 ? 2.941 -5.105 11.875 1.00 57.03 74 ASP A C 1
ATOM 558 O O . ASP A 1 74 ? 2.520 -3.972 11.667 1.00 57.03 74 ASP A O 1
ATOM 562 N N . VAL A 1 75 ? 3.654 -5.348 12.979 1.00 55.66 75 VAL A N 1
ATOM 563 C CA . VAL A 1 75 ? 3.673 -4.376 14.095 1.00 55.66 75 VAL A CA 1
ATOM 564 C C . VAL A 1 75 ? 4.514 -3.133 13.774 1.00 55.66 75 VAL A C 1
ATOM 566 O O . VAL A 1 75 ? 5.744 -3.214 13.700 1.00 55.66 75 VAL A O 1
ATOM 569 N N . PHE A 1 76 ? 3.865 -1.978 13.590 1.00 52.81 76 PHE A N 1
ATOM 570 C CA . PHE A 1 76 ? 4.523 -0.679 13.433 1.00 52.81 76 PHE A CA 1
ATOM 571 C C . PHE A 1 76 ? 4.748 -0.053 14.814 1.00 52.81 76 PHE A C 1
ATOM 573 O O . PHE A 1 76 ? 3.823 0.443 15.456 1.00 52.81 76 PHE A O 1
ATOM 580 N N . THR A 1 77 ? 5.991 -0.093 15.286 1.00 52.06 77 THR A N 1
ATOM 581 C CA . THR A 1 77 ? 6.403 0.533 16.544 1.00 52.06 77 THR A CA 1
ATOM 582 C C . THR A 1 77 ? 7.128 1.839 16.248 1.00 52.06 77 THR A C 1
ATOM 584 O O . THR A 1 77 ? 8.289 1.812 15.835 1.00 52.06 77 THR A O 1
ATOM 587 N N . ASP A 1 78 ? 6.484 2.979 16.494 1.00 44.66 78 ASP A N 1
ATOM 588 C CA . ASP A 1 78 ? 7.235 4.225 16.636 1.00 44.66 78 ASP A CA 1
ATOM 589 C C . ASP A 1 78 ? 8.103 4.131 17.894 1.00 44.66 78 ASP A C 1
ATOM 591 O O . ASP A 1 78 ? 7.621 3.789 18.974 1.00 44.66 78 ASP A O 1
ATOM 595 N N . SER A 1 79 ? 9.391 4.458 17.774 1.00 34.50 79 SER A N 1
ATOM 596 C CA . SER A 1 79 ? 10.388 4.344 18.855 1.00 34.50 79 SER A CA 1
ATOM 597 C C . SER A 1 79 ? 10.205 5.363 19.997 1.00 34.50 79 SER A C 1
ATOM 599 O O . SER A 1 79 ? 11.141 5.635 20.754 1.00 34.50 79 SER A O 1
ATOM 601 N N . ALA A 1 80 ? 9.016 5.955 20.126 1.00 32.59 80 ALA A N 1
ATOM 602 C CA . ALA A 1 80 ? 8.625 6.798 21.243 1.00 32.59 80 ALA A CA 1
ATOM 603 C C . ALA A 1 80 ? 8.341 5.906 22.463 1.00 32.59 80 ALA A C 1
ATOM 605 O O . ALA A 1 80 ? 7.257 5.345 22.611 1.00 32.59 80 ALA A O 1
ATOM 606 N N . GLY A 1 81 ? 9.350 5.742 23.324 1.00 38.28 81 GLY A N 1
ATOM 607 C CA . GLY A 1 81 ? 9.250 4.903 24.519 1.00 38.28 81 GLY A CA 1
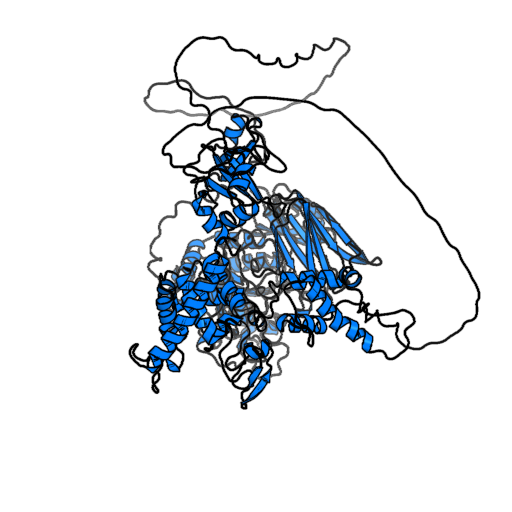ATOM 608 C C . GLY A 1 81 ? 8.063 5.286 25.409 1.00 38.28 81 GLY A C 1
ATOM 609 O O . GLY A 1 81 ? 7.837 6.473 25.622 1.00 38.28 81 GLY A O 1
ATOM 610 N N . ILE A 1 82 ? 7.344 4.260 25.895 1.00 44.22 82 ILE A N 1
ATOM 611 C CA . ILE A 1 82 ? 6.148 4.292 26.766 1.00 44.22 82 ILE A CA 1
ATOM 612 C C . ILE A 1 82 ? 5.457 5.663 26.765 1.00 44.22 82 ILE A C 1
ATOM 614 O O . ILE A 1 82 ? 5.645 6.478 27.671 1.00 44.22 82 ILE A O 1
ATOM 618 N N . ALA A 1 83 ? 4.670 5.901 25.715 1.00 50.97 83 ALA A N 1
ATOM 619 C CA . ALA A 1 83 ? 3.825 7.079 25.601 1.00 50.97 83 ALA A CA 1
ATOM 620 C C . ALA A 1 83 ? 2.920 7.247 26.833 1.00 50.97 83 ALA A C 1
ATOM 622 O O . ALA A 1 83 ? 2.608 6.280 27.533 1.00 50.97 83 ALA A O 1
ATOM 623 N N . ASP A 1 84 ? 2.465 8.480 27.065 1.00 61.94 84 ASP A N 1
ATOM 624 C CA . ASP A 1 84 ? 1.506 8.780 28.124 1.00 61.94 84 ASP A CA 1
ATOM 625 C C . ASP A 1 84 ? 0.268 7.866 27.999 1.00 61.94 84 ASP A C 1
ATOM 627 O O . ASP A 1 84 ? -0.447 7.868 26.987 1.00 61.94 84 ASP A O 1
ATOM 631 N N . LEU A 1 85 ? 0.052 7.043 29.029 1.00 76.06 85 LEU A N 1
ATOM 632 C CA . LEU A 1 85 ? -1.084 6.124 29.130 1.00 76.06 85 LEU A CA 1
ATOM 633 C C . LEU A 1 85 ? -2.361 6.838 29.602 1.00 76.06 85 LEU A C 1
ATOM 635 O O . LEU A 1 85 ? -3.388 6.185 29.790 1.00 76.06 85 LEU A O 1
ATOM 639 N N . ALA A 1 86 ? -2.327 8.165 29.782 1.00 78.62 86 ALA A N 1
ATOM 640 C CA . ALA A 1 86 ? -3.526 8.973 29.931 1.00 78.62 86 ALA A CA 1
ATOM 641 C C . ALA A 1 86 ? -4.519 8.681 28.796 1.00 78.62 86 ALA A C 1
ATOM 643 O O . ALA A 1 86 ? -4.169 8.701 27.613 1.00 78.62 86 ALA A O 1
ATOM 644 N N . VAL A 1 87 ? -5.771 8.419 29.173 1.00 83.00 87 VAL A N 1
ATOM 645 C CA . VAL A 1 87 ? -6.882 8.252 28.233 1.00 83.00 87 VAL A CA 1
ATOM 646 C C . VAL A 1 87 ? -7.183 9.608 27.601 1.00 83.00 87 VAL A C 1
ATOM 648 O O . VAL A 1 87 ? -7.450 10.580 28.308 1.00 83.00 87 VAL A O 1
ATOM 651 N N . LEU A 1 88 ? -7.142 9.670 26.275 1.00 85.69 88 LEU A N 1
ATOM 652 C CA . LEU A 1 88 ? -7.456 10.858 25.492 1.00 85.69 88 LEU A CA 1
ATOM 653 C C . LEU A 1 88 ? -8.922 10.814 25.044 1.00 85.69 88 LEU A C 1
ATOM 655 O O . LEU A 1 88 ? -9.474 9.740 24.813 1.00 85.69 88 LEU A O 1
ATOM 659 N N . ASP A 1 89 ? -9.532 11.977 24.792 1.00 84.44 89 ASP A N 1
ATOM 660 C CA . ASP A 1 89 ? -10.888 12.066 24.208 1.00 84.44 89 ASP A CA 1
ATOM 661 C C . ASP A 1 89 ? -11.008 11.295 22.873 1.00 84.44 89 ASP A C 1
ATOM 663 O O . ASP A 1 89 ? -12.081 10.845 22.479 1.00 84.44 89 ASP A O 1
ATOM 667 N N . THR A 1 90 ? -9.877 11.126 22.183 1.00 84.69 90 THR A N 1
ATOM 668 C CA . THR A 1 90 ? -9.719 10.416 20.905 1.00 84.69 90 THR A CA 1
ATOM 669 C C . THR A 1 90 ? -9.579 8.896 21.041 1.00 84.69 90 THR A C 1
ATOM 671 O O . THR A 1 90 ? -9.691 8.203 20.034 1.00 84.69 90 THR A O 1
ATOM 674 N N . ASP A 1 91 ? -9.404 8.358 22.255 1.00 86.75 91 ASP A N 1
ATOM 675 C CA . ASP A 1 91 ? -9.437 6.909 22.522 1.00 86.75 91 ASP A CA 1
ATOM 676 C C . ASP A 1 91 ? -10.887 6.375 22.664 1.00 86.75 91 ASP A C 1
ATOM 678 O O . ASP A 1 91 ? -11.115 5.168 22.781 1.00 86.75 91 ASP A O 1
ATOM 682 N N . GLY A 1 92 ? -11.893 7.261 22.645 1.00 84.06 92 GLY A N 1
ATOM 683 C CA . GLY A 1 92 ? -13.314 6.912 22.708 1.00 84.06 92 GLY A CA 1
ATOM 684 C C . GLY A 1 92 ? -13.819 6.221 21.434 1.00 84.06 92 GLY A C 1
ATOM 685 O O . GLY A 1 92 ? -14.040 6.864 20.412 1.00 84.06 92 GLY A O 1
ATOM 686 N N . ARG A 1 93 ? -14.066 4.906 21.505 1.00 88.19 93 ARG A N 1
ATOM 687 C CA . ARG A 1 93 ? -14.423 4.070 20.334 1.00 88.19 93 ARG A CA 1
ATOM 688 C C . ARG A 1 93 ? -15.927 3.944 20.034 1.00 88.19 93 ARG A C 1
ATOM 690 O O . ARG A 1 93 ? -16.300 3.320 19.043 1.00 88.19 93 ARG A O 1
ATOM 697 N N . ARG A 1 94 ? -16.803 4.450 20.909 1.00 83.81 94 ARG A N 1
ATOM 698 C CA . ARG A 1 94 ? -18.274 4.318 20.830 1.00 83.81 94 ARG A CA 1
ATOM 699 C C . ARG A 1 94 ? -18.960 5.630 21.245 1.00 83.81 94 ARG A C 1
ATOM 701 O O . ARG A 1 94 ? -18.436 6.309 22.127 1.00 83.81 94 ARG A O 1
ATOM 708 N N . PRO A 1 95 ? -20.143 5.957 20.688 1.00 73.38 95 PRO A N 1
ATOM 709 C CA . PRO A 1 95 ? -21.038 6.964 21.259 1.00 73.38 95 PRO A CA 1
ATOM 710 C C . PRO A 1 95 ? -21.416 6.636 22.713 1.00 73.38 95 PRO A C 1
ATOM 712 O O . PRO A 1 95 ? -21.368 5.476 23.124 1.00 73.38 95 PRO A O 1
ATOM 715 N N . SER A 1 96 ? -21.825 7.650 23.479 1.00 65.62 96 SER A N 1
ATOM 716 C CA . SER A 1 96 ? -22.106 7.535 24.918 1.00 65.62 96 SER A CA 1
ATOM 717 C C . SER A 1 96 ? -23.402 6.796 25.280 1.00 65.62 96 SER A C 1
ATOM 719 O O . SER A 1 96 ? -23.489 6.287 26.394 1.00 65.62 96 SER A O 1
ATOM 721 N N . ASP A 1 97 ? -24.373 6.700 24.365 1.00 59.12 97 ASP A N 1
ATOM 722 C CA . ASP A 1 97 ? -25.628 5.947 24.556 1.00 59.12 97 ASP A CA 1
ATOM 723 C C . ASP A 1 97 ? -25.925 5.009 23.359 1.00 59.12 97 ASP A C 1
ATOM 725 O O . ASP A 1 97 ? -26.736 5.319 22.483 1.00 59.12 97 ASP A O 1
ATOM 729 N N . PRO A 1 98 ? -25.188 3.891 23.230 1.00 61.28 98 PRO A N 1
ATOM 730 C CA . PRO A 1 98 ? -25.299 2.993 22.087 1.00 61.28 98 PRO A CA 1
ATOM 731 C C . PRO A 1 98 ? -26.338 1.885 22.323 1.00 61.28 98 PRO A C 1
ATOM 733 O O . PRO A 1 98 ? -26.105 0.947 23.087 1.00 61.28 98 PRO A O 1
ATOM 736 N N . VAL A 1 99 ? -27.445 1.945 21.574 1.00 75.00 99 VAL A N 1
ATOM 737 C CA . VAL A 1 99 ? -28.548 0.957 21.586 1.00 75.00 99 VAL A CA 1
ATOM 738 C C . VAL A 1 99 ? -28.083 -0.478 21.271 1.00 75.00 99 VAL A C 1
ATOM 740 O O . VAL A 1 99 ? -28.691 -1.436 21.744 1.00 75.00 99 VAL A O 1
ATOM 743 N N . VAL A 1 100 ? -26.987 -0.637 20.516 1.00 88.81 100 VAL A N 1
ATOM 744 C CA . VAL A 1 100 ? -26.379 -1.932 20.152 1.00 88.81 100 VAL A CA 1
ATOM 745 C C . VAL A 1 100 ? -24.959 -2.085 20.706 1.00 88.81 100 VAL A C 1
ATOM 747 O O . VAL A 1 100 ? -24.204 -1.123 20.866 1.00 88.81 100 VAL A O 1
ATOM 750 N N . SER A 1 101 ? -24.567 -3.318 21.014 1.00 91.44 101 SER A N 1
ATOM 751 C CA . SER A 1 101 ? -23.338 -3.681 21.742 1.00 91.44 101 SER A CA 1
ATOM 752 C C . SER A 1 101 ? -22.578 -4.896 21.170 1.00 91.44 101 SER A C 1
ATOM 754 O O . SER A 1 101 ? -21.580 -5.333 21.750 1.00 91.44 101 SER A O 1
ATOM 756 N N . GLY A 1 102 ? -23.005 -5.411 20.014 1.00 94.75 102 GLY A N 1
ATOM 757 C CA . GLY A 1 102 ? -22.542 -6.658 19.399 1.00 94.75 102 GLY A CA 1
ATOM 758 C C . GLY A 1 102 ? -23.229 -7.906 19.963 1.00 94.75 102 GLY A C 1
ATOM 759 O O . GLY A 1 102 ? -22.705 -9.011 19.838 1.00 94.75 102 GLY A O 1
ATOM 760 N N . ARG A 1 103 ? -24.365 -7.761 20.654 1.00 95.12 103 ARG A N 1
ATOM 761 C CA . ARG A 1 103 ? -25.055 -8.861 21.343 1.00 95.12 103 ARG A CA 1
ATOM 762 C C . ARG A 1 103 ? -25.543 -9.910 20.345 1.00 95.12 103 ARG A C 1
ATOM 764 O O . ARG A 1 103 ? -26.114 -9.587 19.313 1.00 95.12 103 ARG A O 1
ATOM 771 N N . GLY A 1 104 ? -25.342 -11.184 20.681 1.00 95.56 104 GLY A N 1
ATOM 772 C CA . GLY A 1 104 ? -25.739 -12.314 19.830 1.00 95.56 104 GLY A CA 1
ATOM 773 C C . GLY A 1 104 ? -24.801 -12.583 18.647 1.00 95.56 104 GLY A C 1
ATOM 774 O O . GLY A 1 104 ? -24.918 -13.638 18.027 1.00 95.56 104 GLY A O 1
ATOM 775 N N . VAL A 1 105 ? -23.843 -11.690 18.382 1.00 98.44 105 VAL A N 1
ATOM 776 C CA . VAL A 1 105 ? -22.836 -11.832 17.327 1.00 98.44 105 VAL A CA 1
ATOM 777 C C . VAL A 1 105 ? -21.564 -12.464 17.884 1.00 98.44 105 VAL A C 1
ATOM 779 O O . VAL A 1 105 ? -21.174 -12.220 19.031 1.00 98.44 105 VAL A O 1
ATOM 782 N N . VAL A 1 106 ? -20.910 -13.281 17.061 1.00 98.81 106 VAL A N 1
ATOM 783 C CA . VAL A 1 106 ? -19.585 -13.836 17.341 1.00 98.81 106 VAL A CA 1
ATOM 784 C C . VAL A 1 106 ? -18.518 -12.990 16.649 1.00 98.81 106 VAL A C 1
ATOM 786 O O . VAL A 1 106 ? -18.505 -12.866 15.427 1.00 98.81 106 VAL A O 1
ATOM 789 N N . VAL A 1 107 ? -17.603 -12.423 17.431 1.00 98.88 107 VAL A N 1
ATOM 790 C CA . VAL A 1 107 ? -16.377 -11.802 16.922 1.00 98.88 107 VAL A CA 1
ATOM 791 C C . VAL A 1 107 ? -15.280 -12.861 16.947 1.00 98.88 107 VAL A C 1
ATOM 793 O O . VAL A 1 107 ? -14.829 -13.290 18.010 1.00 98.88 107 VAL A O 1
ATOM 796 N N . GLY A 1 108 ? -14.891 -13.304 15.756 1.00 98.75 108 GLY A N 1
ATOM 797 C CA . GLY A 1 108 ? -13.734 -14.157 15.540 1.00 98.75 108 GLY A CA 1
ATOM 798 C C . GLY A 1 108 ? -12.471 -13.322 15.376 1.00 98.75 108 GLY A C 1
ATOM 799 O O . GLY A 1 108 ? -12.487 -12.302 14.687 1.00 98.75 108 GLY A O 1
ATOM 800 N N . VAL A 1 109 ? -11.367 -13.757 15.969 1.00 98.50 109 VAL A N 1
ATOM 801 C CA . VAL A 1 109 ? -10.050 -13.144 15.772 1.00 98.50 109 VAL A CA 1
ATOM 802 C C . VAL A 1 109 ? -9.041 -14.251 15.495 1.00 98.50 109 VAL A C 1
ATOM 804 O O . VAL A 1 109 ? -8.943 -15.207 16.265 1.00 98.50 109 VAL A O 1
ATOM 807 N N . VAL A 1 110 ? -8.311 -14.125 14.387 1.00 95.75 110 VAL A N 1
ATOM 808 C CA . VAL A 1 110 ? -7.163 -14.980 14.058 1.00 95.75 110 VAL A CA 1
ATOM 809 C C . VAL A 1 110 ? -5.930 -14.091 14.136 1.00 95.75 110 VAL A C 1
ATOM 811 O O . VAL A 1 110 ? -5.843 -13.106 13.403 1.00 95.75 110 VAL A O 1
ATOM 814 N N . ASP A 1 111 ? -5.046 -14.370 15.089 1.00 92.00 111 ASP A N 1
ATOM 815 C CA . ASP A 1 111 ? -3.950 -13.475 15.481 1.00 92.00 111 ASP A CA 1
ATOM 816 C C . ASP A 1 111 ? -2.934 -14.247 16.360 1.00 92.00 111 ASP A C 1
ATOM 818 O O . ASP A 1 111 ? -2.953 -15.478 16.397 1.00 92.00 111 ASP A O 1
ATOM 822 N N . TRP A 1 112 ? -2.060 -13.552 17.090 1.00 87.00 112 TRP A N 1
ATOM 823 C CA . TRP A 1 112 ? -1.004 -14.136 17.923 1.00 87.00 112 TRP A CA 1
ATOM 824 C C . TRP A 1 112 ? -1.060 -13.602 19.354 1.00 87.00 112 TRP A C 1
ATOM 826 O O . TRP A 1 112 ? -1.003 -12.393 19.578 1.00 87.00 112 TRP A O 1
ATOM 836 N N . GLY A 1 113 ? -1.175 -14.506 20.328 1.00 88.50 113 GLY A N 1
ATOM 837 C CA . GLY A 1 113 ? -1.197 -14.177 21.757 1.00 88.50 113 GLY A CA 1
ATOM 838 C C . GLY A 1 113 ? -2.421 -13.366 22.220 1.00 88.50 113 GLY A C 1
ATOM 839 O O . GLY A 1 113 ? -2.405 -12.135 22.282 1.00 88.50 113 GLY A O 1
ATOM 840 N N . LEU A 1 114 ? -3.481 -14.063 22.637 1.00 92.94 114 LEU A N 1
ATOM 841 C CA . LEU A 1 114 ? -4.561 -13.491 23.452 1.00 92.94 114 LEU A CA 1
ATOM 842 C C . LEU A 1 114 ? -4.373 -13.798 24.941 1.00 92.94 114 LEU A C 1
ATOM 844 O O . LEU A 1 114 ? -4.530 -14.949 25.342 1.00 92.94 114 LEU A O 1
ATOM 848 N N . ASP A 1 115 ? -4.158 -12.786 25.778 1.00 93.44 115 ASP A N 1
ATOM 849 C CA . ASP A 1 115 ? -4.216 -12.936 27.232 1.00 93.44 115 ASP A CA 1
ATOM 850 C C . ASP A 1 115 ? -5.664 -13.095 27.710 1.00 93.44 115 ASP A C 1
ATOM 852 O O . ASP A 1 115 ? -6.339 -12.133 28.074 1.00 93.44 115 ASP A O 1
ATOM 856 N N . PHE A 1 116 ? -6.140 -14.341 27.730 1.00 94.19 116 PHE A N 1
ATOM 857 C CA . PHE A 1 116 ? -7.467 -14.711 28.226 1.00 94.19 116 PHE A CA 1
ATOM 858 C C . PHE A 1 116 ? -7.695 -14.343 29.705 1.00 94.19 116 PHE A C 1
ATOM 860 O O . PHE A 1 116 ? -8.841 -14.314 30.155 1.00 94.19 116 PHE A O 1
ATOM 867 N N . THR A 1 117 ? -6.633 -14.054 30.470 1.00 93.12 117 THR A N 1
ATOM 868 C CA . THR A 1 117 ? -6.748 -13.608 31.863 1.00 93.12 117 THR A CA 1
ATOM 869 C C . THR A 1 117 ? -7.089 -12.121 31.966 1.00 93.12 117 THR A C 1
ATOM 871 O O . THR A 1 117 ? -7.639 -11.701 32.990 1.00 93.12 117 THR A O 1
ATOM 874 N N . HIS A 1 118 ? -6.859 -11.333 30.911 1.00 93.94 118 HIS A N 1
ATOM 875 C CA . HIS A 1 118 ? -7.101 -9.895 30.915 1.00 93.94 118 HIS A CA 1
ATOM 876 C C . HIS A 1 118 ? -8.600 -9.558 31.122 1.00 93.94 118 HIS A C 1
ATOM 878 O O . HIS A 1 118 ? -9.460 -10.108 30.421 1.00 93.94 118 HIS A O 1
ATOM 884 N N . PRO A 1 119 ? -8.968 -8.628 32.032 1.00 94.56 119 PRO A N 1
ATOM 885 C CA . PRO A 1 119 ? -10.372 -8.331 32.348 1.00 94.56 119 PRO A CA 1
ATOM 886 C C . PRO A 1 119 ? -11.243 -7.900 31.155 1.00 94.56 119 PRO A C 1
ATOM 888 O O . PRO A 1 119 ? -12.452 -8.119 31.177 1.00 94.56 119 PRO A O 1
ATOM 891 N N . ALA A 1 120 ? -10.646 -7.355 30.086 1.00 95.06 120 ALA A N 1
ATOM 892 C CA . ALA A 1 120 ? -11.357 -6.983 28.853 1.00 95.06 120 ALA A CA 1
ATOM 893 C C . ALA A 1 120 ? -12.038 -8.166 28.129 1.00 95.06 120 ALA A C 1
ATOM 895 O O . ALA A 1 120 ? -12.944 -7.948 27.325 1.00 95.06 120 ALA A O 1
ATOM 896 N N . PHE A 1 121 ? -11.636 -9.414 28.385 1.00 97.19 121 PHE A N 1
ATOM 897 C CA . PHE A 1 121 ? -12.259 -10.595 27.764 1.00 97.19 121 PHE A CA 1
ATOM 898 C C . PHE A 1 121 ? -13.185 -11.344 28.718 1.00 97.19 121 PHE A C 1
ATOM 900 O O . PHE A 1 121 ? -13.649 -12.438 28.403 1.00 97.19 121 PHE A O 1
ATOM 907 N N . ARG A 1 122 ? -13.500 -10.728 29.863 1.00 94.94 122 ARG A N 1
ATOM 908 C CA . ARG A 1 122 ? -14.401 -11.275 30.873 1.00 94.94 122 ARG A CA 1
ATOM 909 C C . ARG A 1 122 ? -15.770 -10.594 30.852 1.00 94.94 122 ARG A C 1
ATOM 911 O O . ARG A 1 122 ? -15.913 -9.444 30.420 1.00 94.94 122 ARG A O 1
ATOM 918 N N . THR A 1 123 ? -16.783 -11.319 31.310 1.00 93.62 123 THR A N 1
ATOM 919 C CA . THR A 1 123 ? -18.086 -10.788 31.723 1.00 93.62 123 THR A CA 1
ATOM 920 C C . THR A 1 123 ? -17.982 -10.124 33.101 1.00 93.62 123 THR A C 1
ATOM 922 O O . THR A 1 123 ? -17.000 -10.290 33.823 1.00 93.62 123 THR A O 1
ATOM 925 N N . SER A 1 124 ? -19.007 -9.365 33.500 1.00 90.56 124 SER A N 1
ATOM 926 C CA . SER A 1 124 ? -19.023 -8.632 34.778 1.00 90.56 124 SER A CA 1
ATOM 927 C C . SER A 1 124 ? -19.048 -9.520 36.029 1.00 90.56 124 SER A C 1
ATOM 929 O O . SER A 1 124 ? -18.774 -9.033 37.119 1.00 90.56 124 SER A O 1
ATOM 931 N N . ASP A 1 125 ? -19.387 -10.804 35.887 1.00 93.12 125 ASP A N 1
ATOM 932 C CA . ASP A 1 125 ? -19.298 -11.834 36.932 1.00 93.12 125 ASP A CA 1
ATOM 933 C C . ASP A 1 125 ? -17.949 -12.588 36.922 1.00 93.12 125 ASP A C 1
ATOM 935 O O . ASP A 1 125 ? -17.774 -13.549 37.664 1.00 93.12 125 ASP A O 1
ATOM 939 N N . GLY A 1 126 ? -16.984 -12.150 36.103 1.00 91.75 126 GLY A N 1
ATOM 940 C CA . GLY A 1 126 ? -15.604 -12.644 36.088 1.00 91.75 126 GLY A CA 1
ATOM 941 C C . GLY A 1 126 ? -15.333 -13.857 35.191 1.00 91.75 126 GLY A C 1
ATOM 942 O O . GLY A 1 126 ? -14.163 -14.218 35.043 1.00 91.75 126 GLY A O 1
ATOM 943 N N . ARG A 1 127 ? -16.370 -14.443 34.577 1.00 95.94 127 ARG A N 1
ATOM 944 C CA . ARG A 1 127 ? -16.255 -15.539 33.596 1.00 95.94 127 ARG A CA 1
ATOM 945 C C . ARG A 1 127 ? -15.716 -15.062 32.249 1.00 95.94 127 ARG A C 1
ATOM 947 O O . ARG A 1 127 ? -15.717 -13.869 31.948 1.00 95.94 127 ARG A O 1
ATOM 954 N N . THR A 1 128 ? -15.258 -15.989 31.422 1.00 97.88 128 THR A N 1
ATOM 955 C CA . THR A 1 128 ? -14.768 -15.722 30.070 1.00 97.88 128 THR A CA 1
ATOM 956 C C . THR A 1 128 ? -15.892 -15.357 29.097 1.00 97.88 128 THR A C 1
ATOM 958 O O . THR A 1 128 ? -17.017 -15.849 29.182 1.00 97.88 128 THR A O 1
ATOM 961 N N . ARG A 1 129 ? -15.576 -14.510 28.112 1.00 97.62 129 ARG A N 1
ATOM 962 C CA . ARG A 1 129 ? -16.406 -14.283 26.914 1.00 97.62 129 ARG A CA 1
ATOM 963 C C . ARG A 1 129 ? -15.973 -15.128 25.718 1.00 97.62 129 ARG A C 1
ATOM 965 O O . ARG A 1 129 ? -16.640 -15.078 24.682 1.00 97.62 129 ARG A O 1
ATOM 972 N N . LEU A 1 130 ? -14.881 -15.885 25.839 1.00 98.56 130 LEU A N 1
ATOM 973 C CA . LEU A 1 130 ? -14.464 -16.835 24.816 1.00 98.56 130 LEU A CA 1
ATOM 974 C C . LEU A 1 130 ? -15.372 -18.061 24.828 1.00 98.56 130 LEU A C 1
ATOM 976 O O . LEU A 1 130 ? -15.471 -18.762 25.827 1.00 98.56 130 LEU A O 1
ATOM 980 N N . LEU A 1 131 ? -15.980 -18.349 23.681 1.00 98.62 131 LEU A N 1
ATOM 981 C CA . LEU A 1 131 ? -16.652 -19.619 23.417 1.00 98.62 131 LEU A CA 1
ATOM 982 C C . LEU A 1 131 ? -15.619 -20.746 23.281 1.00 98.62 131 LEU A C 1
ATOM 984 O O . LEU A 1 131 ? -15.825 -21.848 23.790 1.00 98.62 131 LEU A O 1
ATOM 988 N N . ALA A 1 132 ? -14.510 -20.443 22.601 1.00 98.31 132 ALA A N 1
ATOM 989 C CA . ALA A 1 132 ? -13.341 -21.300 22.481 1.00 98.31 132 ALA A CA 1
ATOM 990 C C . ALA A 1 132 ? -12.085 -20.486 22.114 1.00 98.31 132 ALA A C 1
ATOM 992 O O . ALA A 1 132 ? -12.181 -19.416 21.502 1.00 98.31 132 ALA A O 1
ATOM 993 N N . LEU A 1 133 ? -10.919 -21.035 22.453 1.00 97.50 133 LEU A N 1
ATOM 994 C CA . LEU A 1 133 ? -9.598 -20.597 22.000 1.00 97.50 133 LEU A CA 1
ATOM 995 C C . LEU A 1 133 ? -8.910 -21.791 21.332 1.00 97.50 133 LEU A C 1
ATOM 997 O O . LEU A 1 133 ? -8.721 -22.813 21.983 1.00 97.50 133 LEU A O 1
ATOM 1001 N N . TRP A 1 134 ? -8.525 -21.691 20.060 1.00 95.56 134 TRP A N 1
ATOM 1002 C CA . TRP A 1 134 ? -7.680 -22.706 19.419 1.00 95.56 134 TRP A CA 1
ATOM 1003 C C . TRP A 1 134 ? -6.235 -22.225 19.393 1.00 95.56 134 TRP A C 1
ATOM 1005 O O . TRP A 1 134 ? -5.924 -21.226 18.748 1.00 95.56 134 TRP A O 1
ATOM 1015 N N . ASN A 1 135 ? -5.352 -22.929 20.098 1.00 91.69 135 ASN A N 1
ATOM 1016 C CA . ASN A 1 135 ? -3.920 -22.760 19.926 1.00 91.69 135 ASN A CA 1
ATOM 1017 C C . ASN A 1 135 ? -3.436 -23.702 18.819 1.00 91.69 135 ASN A C 1
ATOM 1019 O O . ASN A 1 135 ? -3.532 -24.917 18.983 1.00 91.69 135 ASN A O 1
ATOM 1023 N N . GLN A 1 136 ? -2.923 -23.162 17.712 1.00 89.12 136 GLN A N 1
ATOM 1024 C CA . GLN A 1 136 ? -2.339 -23.955 16.624 1.00 89.12 136 GLN A CA 1
ATOM 1025 C C . GLN A 1 136 ? -0.856 -24.303 16.849 1.00 89.12 136 GLN A C 1
ATOM 1027 O O . GLN A 1 136 ? -0.321 -25.127 16.112 1.00 89.12 136 GLN A O 1
ATOM 1032 N N . GLN A 1 137 ? -0.194 -23.727 17.865 1.00 78.94 137 GLN A N 1
ATOM 1033 C CA . GLN A 1 137 ? 1.208 -24.037 18.183 1.00 78.94 137 GLN A CA 1
ATOM 1034 C C . GLN A 1 137 ? 1.464 -25.499 18.584 1.00 78.94 137 GLN A C 1
ATOM 1036 O O . GLN A 1 137 ? 2.496 -26.006 18.167 1.00 78.94 137 GLN A O 1
ATOM 1041 N N . PRO A 1 138 ? 0.621 -26.204 19.373 1.00 68.94 138 PRO A N 1
ATOM 1042 C CA . PRO A 1 138 ? 0.841 -27.610 19.710 1.00 68.94 138 PRO A CA 1
ATOM 1043 C C . PRO A 1 138 ? 0.660 -28.527 18.501 1.00 68.94 138 PRO A C 1
ATOM 1045 O O . PRO A 1 138 ? -0.020 -28.184 17.535 1.00 68.94 138 PRO A O 1
ATOM 1048 N N . GLY A 1 139 ? 1.253 -29.716 18.566 1.00 68.50 139 GLY A N 1
ATOM 1049 C CA . GLY A 1 139 ? 1.207 -30.671 17.463 1.00 68.50 139 GLY A CA 1
ATOM 1050 C C . GLY A 1 139 ? -0.144 -31.370 17.388 1.00 68.50 139 GLY A C 1
ATOM 1051 O O . GLY A 1 139 ? -1.105 -30.964 18.049 1.00 68.50 139 GLY A O 1
ATOM 1052 N N . PRO A 1 140 ? -0.233 -32.474 16.639 1.00 68.56 140 PRO A N 1
ATOM 1053 C CA . PRO A 1 140 ? -1.215 -33.502 16.940 1.00 68.56 140 PRO A CA 1
ATOM 1054 C C . PRO A 1 140 ? -1.072 -33.891 18.418 1.00 68.56 140 PRO A C 1
ATOM 1056 O O . PRO A 1 140 ? -0.056 -34.459 18.811 1.00 68.56 140 PRO A O 1
ATOM 1059 N N . ASP A 1 141 ? -2.066 -33.556 19.243 1.00 76.38 141 ASP A N 1
ATOM 1060 C CA . ASP A 1 141 ? -2.171 -34.016 20.629 1.00 76.38 141 ASP A CA 1
ATOM 1061 C C . ASP A 1 141 ? -3.087 -35.252 20.653 1.00 76.38 141 ASP A C 1
ATOM 1063 O O . ASP A 1 141 ? -4.309 -35.108 20.526 1.00 76.38 141 ASP A O 1
ATOM 1067 N N . PRO A 1 142 ? -2.550 -36.480 20.812 1.00 78.94 142 PRO A N 1
ATOM 1068 C CA . PRO A 1 142 ? -3.367 -37.691 20.823 1.00 78.94 142 PRO A CA 1
ATOM 1069 C C . PRO A 1 142 ? -4.306 -37.779 22.033 1.00 78.94 142 PRO A C 1
ATOM 1071 O O . PRO A 1 142 ? -5.233 -38.588 22.018 1.00 78.94 142 PRO A O 1
ATOM 1074 N N . SER A 1 143 ? -4.075 -36.976 23.080 1.00 81.50 143 SER A N 1
ATOM 1075 C CA . SER A 1 143 ? -4.935 -36.899 24.265 1.00 81.50 143 SER A CA 1
ATOM 1076 C C . SER A 1 143 ? -6.091 -35.903 24.104 1.00 81.50 143 SER A C 1
ATOM 1078 O O . SER A 1 143 ? -7.130 -36.072 24.744 1.00 81.50 143 SER A O 1
ATOM 1080 N N . ALA A 1 144 ? -5.952 -34.926 23.200 1.00 82.75 144 ALA A N 1
ATOM 1081 C CA . ALA A 1 144 ? -6.965 -33.927 22.863 1.00 82.75 144 ALA A CA 1
ATOM 1082 C C . ALA A 1 144 ? -7.231 -33.853 21.337 1.00 82.75 144 ALA A C 1
ATOM 1084 O O . ALA A 1 144 ? -7.107 -32.781 20.732 1.00 82.75 144 ALA A O 1
ATOM 1085 N N . PRO A 1 145 ? -7.603 -34.975 20.682 1.00 87.00 145 PRO A N 1
ATOM 1086 C CA . PRO A 1 145 ? -7.765 -35.024 19.235 1.00 87.00 145 PRO A CA 1
ATOM 1087 C C . PRO A 1 145 ? -8.899 -34.106 18.769 1.00 87.00 145 PRO A C 1
ATOM 1089 O O . PRO A 1 145 ? -10.006 -34.113 19.310 1.00 87.00 145 PRO A O 1
ATOM 1092 N N . ASN A 1 146 ? -8.640 -33.349 17.705 1.00 90.62 146 ASN A N 1
ATOM 1093 C CA . ASN A 1 146 ? -9.608 -32.450 17.088 1.00 90.62 146 ASN A CA 1
ATOM 1094 C C . ASN A 1 146 ? -9.684 -32.666 15.566 1.00 90.62 146 ASN A C 1
ATOM 1096 O O . ASN A 1 146 ? -8.818 -33.307 14.972 1.00 90.62 146 ASN A O 1
ATOM 1100 N N . ARG A 1 147 ? -10.725 -32.118 14.922 1.00 90.12 147 ARG A N 1
ATOM 1101 C CA . ARG A 1 147 ? -11.017 -32.314 13.487 1.00 90.12 147 ARG A CA 1
ATOM 1102 C C . ARG A 1 147 ? -9.852 -31.945 12.556 1.00 90.12 147 ARG A C 1
ATOM 1104 O O . ARG A 1 147 ? -9.694 -32.587 11.520 1.00 90.12 147 ARG A O 1
ATOM 1111 N N . PHE A 1 148 ? -9.082 -30.916 12.898 1.00 90.94 148 PHE A N 1
ATOM 1112 C CA . PHE A 1 148 ? -7.984 -30.407 12.074 1.00 90.94 148 PHE A CA 1
ATOM 1113 C C . PHE A 1 148 ? -6.726 -31.281 12.196 1.00 90.94 148 PHE A C 1
ATOM 1115 O O . PHE A 1 148 ? -5.894 -31.302 11.293 1.00 90.94 148 PHE A O 1
ATOM 1122 N N . GLY A 1 149 ? -6.627 -32.074 13.269 1.00 87.31 149 GLY A N 1
ATOM 1123 C CA . GLY A 1 149 ? -5.549 -33.038 13.502 1.00 87.31 149 GLY A CA 1
ATOM 1124 C C . GLY A 1 149 ? -4.300 -32.460 14.172 1.00 87.31 149 GLY A C 1
ATOM 1125 O O . GLY A 1 149 ? -3.334 -33.193 14.342 1.00 87.31 149 GLY A O 1
ATOM 1126 N N . TYR A 1 150 ? -4.309 -31.183 14.560 1.00 87.44 150 TYR A N 1
ATOM 1127 C CA . TYR A 1 150 ? -3.196 -30.502 15.230 1.00 87.44 150 TYR A CA 1
ATOM 1128 C C . TYR A 1 150 ? -3.694 -29.349 16.114 1.00 87.44 150 TYR A C 1
ATOM 1130 O O . TYR A 1 150 ? -4.856 -28.931 16.021 1.00 87.44 150 TYR A O 1
ATOM 1138 N N . GLY A 1 151 ? -2.824 -28.833 16.978 1.00 88.56 151 GLY A N 1
ATOM 1139 C CA . GLY A 1 151 ? -3.156 -27.802 17.950 1.00 88.56 151 GLY A CA 1
ATOM 1140 C C . GLY A 1 151 ? -4.078 -28.293 19.068 1.00 88.56 151 GLY A C 1
ATOM 1141 O O . GLY A 1 151 ? -4.594 -29.412 19.051 1.00 88.56 151 GLY A O 1
ATOM 1142 N N . ARG A 1 152 ? -4.334 -27.415 20.040 1.00 91.19 152 ARG A N 1
ATOM 1143 C CA . ARG A 1 152 ? -5.240 -27.673 21.163 1.00 91.19 152 ARG A CA 1
ATOM 1144 C C . ARG A 1 152 ? -6.377 -26.658 21.192 1.00 91.19 152 ARG A C 1
ATOM 1146 O O . ARG A 1 152 ? -6.151 -25.450 21.189 1.00 91.19 152 ARG A O 1
ATOM 1153 N N . ILE A 1 153 ? -7.610 -27.157 21.214 1.00 95.19 153 ILE A N 1
ATOM 1154 C CA . ILE A 1 153 ? -8.820 -26.341 21.349 1.00 95.19 153 ILE A CA 1
ATOM 1155 C C . ILE A 1 153 ? -9.214 -26.326 22.823 1.00 95.19 153 ILE A C 1
ATOM 1157 O O . ILE A 1 153 ? -9.505 -27.372 23.393 1.00 95.19 153 ILE A O 1
ATOM 1161 N N . HIS A 1 154 ? -9.248 -25.137 23.413 1.00 95.94 154 HIS A N 1
ATOM 1162 C CA . HIS A 1 154 ? -9.702 -24.888 24.773 1.00 95.94 154 HIS A CA 1
ATOM 1163 C C . HIS A 1 154 ? -11.143 -24.376 24.741 1.00 95.94 154 HIS A C 1
ATOM 1165 O O . HIS A 1 154 ? -11.464 -23.408 24.045 1.00 95.94 154 HIS A O 1
ATOM 1171 N N . THR A 1 155 ? -12.018 -25.016 25.503 1.00 97.38 155 THR A N 1
ATOM 1172 C CA . THR A 1 155 ? -13.427 -24.634 25.649 1.00 97.38 155 THR A CA 1
ATOM 1173 C C . THR A 1 155 ? -13.613 -23.494 26.652 1.00 97.38 155 THR A C 1
ATOM 1175 O O . THR A 1 155 ? -12.795 -23.303 27.552 1.00 97.38 155 THR A O 1
ATOM 1178 N N . ALA A 1 156 ? -14.741 -22.779 26.568 1.00 97.88 156 ALA A N 1
ATOM 1179 C CA . ALA A 1 156 ? -15.146 -21.798 27.582 1.00 97.88 156 ALA A CA 1
ATOM 1180 C C . ALA A 1 156 ? -15.057 -22.343 29.025 1.00 97.88 156 ALA A C 1
ATOM 1182 O O . ALA A 1 156 ? -14.618 -21.633 29.922 1.00 97.88 156 ALA A O 1
ATOM 1183 N N . ALA A 1 157 ? -15.425 -23.613 29.239 1.00 97.94 157 ALA A N 1
ATOM 1184 C CA . ALA A 1 157 ? -15.417 -24.252 30.554 1.00 97.94 157 ALA A CA 1
ATOM 1185 C C . ALA A 1 157 ? -14.000 -24.534 31.086 1.00 97.94 157 ALA A C 1
ATOM 1187 O O . ALA A 1 157 ? -13.753 -24.347 32.274 1.00 97.94 157 ALA A O 1
ATOM 1188 N N . GLU A 1 158 ? -13.061 -24.949 30.228 1.00 97.38 158 GLU A N 1
ATOM 1189 C CA . GLU A 1 158 ? -11.646 -25.093 30.610 1.00 97.38 158 GLU A CA 1
ATOM 1190 C C . GLU A 1 158 ? -11.006 -23.736 30.911 1.00 97.38 158 GLU A C 1
ATOM 1192 O O . GLU A 1 158 ? -10.241 -23.617 31.866 1.00 97.38 158 GLU A O 1
ATOM 1197 N N . ILE A 1 159 ? -11.348 -22.707 30.127 1.00 98.12 159 ILE A N 1
ATOM 1198 C CA . ILE A 1 159 ? -10.883 -21.337 30.353 1.00 98.12 159 ILE A CA 1
ATOM 1199 C C . ILE A 1 159 ? -11.431 -20.816 31.690 1.00 98.12 159 ILE A C 1
ATOM 1201 O O . ILE A 1 159 ? -10.647 -20.363 32.518 1.00 98.12 159 ILE A O 1
ATOM 1205 N N . ASP A 1 160 ? -12.737 -20.935 31.955 1.00 98.25 160 ASP A N 1
ATOM 1206 C CA . ASP A 1 160 ? -13.343 -20.546 33.239 1.00 98.25 160 ASP A CA 1
ATOM 1207 C C . ASP A 1 160 ? -12.732 -21.311 34.424 1.00 98.25 160 ASP A C 1
ATOM 1209 O O . ASP A 1 160 ? -12.419 -20.703 35.448 1.00 98.25 160 ASP A O 1
ATOM 1213 N N . ALA A 1 161 ? -12.495 -22.620 34.288 1.00 97.56 161 ALA A N 1
ATOM 1214 C CA . ALA A 1 161 ? -11.819 -23.407 35.317 1.00 97.56 161 ALA A CA 1
ATOM 1215 C C . ALA A 1 161 ? -10.395 -22.887 35.579 1.00 97.56 161 ALA A C 1
ATOM 1217 O O . ALA A 1 161 ? -10.034 -22.638 36.732 1.00 97.56 161 ALA A O 1
ATOM 1218 N N . ALA A 1 162 ? -9.611 -22.636 34.524 1.00 96.62 162 ALA A N 1
ATOM 1219 C CA . ALA A 1 162 ? -8.275 -22.062 34.638 1.00 96.62 162 ALA A CA 1
ATOM 1220 C C . ALA A 1 162 ? -8.293 -20.663 35.280 1.00 96.62 162 ALA A C 1
ATOM 1222 O O . ALA A 1 162 ? -7.453 -20.382 36.130 1.00 96.62 162 ALA A O 1
ATOM 1223 N N . LEU A 1 163 ? -9.276 -19.811 34.965 1.00 95.31 163 LEU A N 1
ATOM 1224 C CA . LEU A 1 163 ? -9.436 -18.476 35.561 1.00 95.31 163 LEU A CA 1
ATOM 1225 C C . LEU A 1 163 ? -9.695 -18.489 37.081 1.00 95.31 163 LEU A C 1
ATOM 1227 O O . LEU A 1 163 ? -9.514 -17.451 37.719 1.00 95.31 163 LEU A O 1
ATOM 1231 N N . THR A 1 164 ? -10.093 -19.629 37.663 1.00 95.19 164 THR A N 1
ATOM 1232 C CA . THR A 1 164 ? -10.210 -19.812 39.127 1.00 95.19 164 THR A CA 1
ATOM 1233 C C . THR A 1 164 ? -8.931 -20.329 39.799 1.00 95.19 164 THR A C 1
ATOM 1235 O O . THR A 1 164 ? -8.854 -20.362 41.028 1.00 95.19 164 THR A O 1
ATOM 1238 N N . SER A 1 165 ? -7.924 -20.726 39.017 1.00 94.06 165 SER A N 1
ATOM 1239 C CA . SER A 1 165 ? -6.648 -21.244 39.515 1.00 94.06 165 SER A CA 1
ATOM 1240 C C . SER A 1 165 ? -5.709 -20.118 39.979 1.00 94.06 165 SER A C 1
ATOM 1242 O O . SER A 1 165 ? -5.735 -19.032 39.396 1.00 94.06 165 SER A O 1
ATOM 1244 N N . PRO A 1 166 ? -4.817 -20.360 40.963 1.00 89.19 166 PRO A N 1
ATOM 1245 C CA . PRO A 1 166 ? -3.732 -19.434 41.302 1.00 89.19 166 PRO A CA 1
ATOM 1246 C C . PRO A 1 166 ? -2.780 -19.134 40.134 1.00 89.19 166 PRO A C 1
ATOM 1248 O O . PRO A 1 166 ? -2.193 -18.056 40.094 1.00 89.19 166 PRO A O 1
ATOM 1251 N N . ASP A 1 167 ? -2.644 -20.063 39.181 1.00 89.75 167 ASP A N 1
ATOM 1252 C CA . ASP A 1 167 ? -1.919 -19.854 37.924 1.00 89.75 167 ASP A CA 1
ATOM 1253 C C . ASP A 1 167 ? -2.781 -20.299 36.729 1.00 89.75 167 ASP A C 1
ATOM 1255 O O . ASP A 1 167 ? -2.733 -21.465 36.317 1.00 89.75 167 ASP A O 1
ATOM 1259 N N . PRO A 1 168 ? -3.600 -19.392 36.162 1.00 92.12 168 PRO A N 1
ATOM 1260 C CA . PRO A 1 168 ? -4.449 -19.712 35.022 1.00 92.12 168 PRO A CA 1
ATOM 1261 C C . PRO A 1 168 ? -3.664 -20.131 33.777 1.00 92.12 168 PRO A C 1
ATOM 1263 O O . PRO A 1 168 ? -4.123 -21.007 33.048 1.00 92.12 168 PRO A O 1
ATOM 1266 N N . VAL A 1 169 ? -2.490 -19.538 33.533 1.00 90.00 169 VAL A N 1
ATOM 1267 C CA . VAL A 1 169 ? -1.680 -19.773 32.325 1.00 90.00 169 VAL A CA 1
ATOM 1268 C C . VAL A 1 169 ? -1.134 -21.198 32.328 1.00 90.00 169 VAL A C 1
ATOM 1270 O O . VAL A 1 169 ? -1.376 -21.952 31.381 1.00 90.00 169 VAL A O 1
ATOM 1273 N N . ALA A 1 170 ? -0.499 -21.611 33.430 1.00 90.44 170 ALA A N 1
ATOM 1274 C CA . ALA A 1 170 ? -0.023 -22.983 33.587 1.00 90.44 170 ALA A CA 1
ATOM 1275 C C . ALA A 1 170 ? -1.180 -23.997 33.636 1.00 90.44 170 ALA A C 1
ATOM 1277 O O . ALA A 1 170 ? -1.066 -25.086 33.077 1.00 90.44 170 ALA A O 1
ATOM 1278 N N . THR A 1 171 ? -2.314 -23.637 34.254 1.00 93.56 171 THR A N 1
ATOM 1279 C CA . THR A 1 171 ? -3.492 -24.522 34.353 1.00 93.56 171 THR A CA 1
ATOM 1280 C C . THR A 1 171 ? -4.154 -24.763 32.999 1.00 93.56 171 THR A C 1
ATOM 1282 O O . THR A 1 171 ? -4.555 -25.888 32.703 1.00 93.56 171 THR A O 1
ATOM 1285 N N . LEU A 1 172 ? -4.269 -23.728 32.159 1.00 91.81 172 LEU A N 1
ATOM 1286 C CA . LEU A 1 172 ? -4.810 -23.884 30.812 1.00 91.81 172 LEU A CA 1
ATOM 1287 C C . LEU A 1 172 ? -3.807 -24.590 29.887 1.00 91.81 172 LEU A C 1
ATOM 1289 O O . LEU A 1 172 ? -4.226 -25.322 28.990 1.00 91.81 172 LEU A O 1
ATOM 1293 N N . GLY A 1 173 ? -2.502 -24.411 30.118 1.00 89.50 173 GLY A N 1
ATOM 1294 C CA . GLY A 1 173 ? -1.436 -24.892 29.236 1.00 89.50 173 GLY A CA 1
ATOM 1295 C C . GLY A 1 173 ? -1.297 -24.031 27.979 1.00 89.50 173 GLY A C 1
ATOM 1296 O O . GLY A 1 173 ? -1.075 -24.557 26.891 1.00 89.50 173 GLY A O 1
ATOM 1297 N N . TYR A 1 174 ? -1.505 -22.721 28.121 1.00 89.00 174 TYR A N 1
ATOM 1298 C CA . TYR A 1 174 ? -1.451 -21.742 27.039 1.00 89.00 174 TYR A CA 1
ATOM 1299 C C . TYR A 1 174 ? -0.894 -20.423 27.586 1.00 89.00 174 TYR A C 1
ATOM 1301 O O . TYR A 1 174 ? -1.534 -19.781 28.422 1.00 89.00 174 TYR A O 1
ATOM 1309 N N . ASP A 1 175 ? 0.291 -20.030 27.114 1.00 86.38 175 ASP A N 1
ATOM 1310 C CA . ASP A 1 175 ? 0.954 -18.786 27.508 1.00 86.38 175 ASP A CA 1
ATOM 1311 C C . ASP A 1 175 ? 0.795 -17.711 26.413 1.00 86.38 175 ASP A C 1
ATOM 1313 O O . ASP A 1 175 ? 1.343 -17.860 25.317 1.00 86.38 175 ASP A O 1
ATOM 1317 N N . PRO A 1 176 ? 0.047 -16.620 26.673 1.00 77.50 176 PRO A N 1
ATOM 1318 C CA . PRO A 1 176 ? -0.124 -15.535 25.712 1.00 77.50 176 PRO A CA 1
ATOM 1319 C C . PRO A 1 176 ? 1.158 -14.729 25.458 1.00 77.50 176 PRO A C 1
ATOM 1321 O O . PRO A 1 176 ? 1.246 -14.072 24.420 1.00 77.50 176 PRO A O 1
ATOM 1324 N N . ALA A 1 177 ? 2.136 -14.768 26.370 1.00 73.19 177 ALA A N 1
ATOM 1325 C CA . ALA A 1 177 ? 3.368 -13.988 26.277 1.00 73.19 177 ALA A CA 1
ATOM 1326 C C . ALA A 1 177 ? 4.381 -14.565 25.272 1.00 73.19 177 ALA A C 1
ATOM 1328 O O . ALA A 1 177 ? 5.323 -13.869 24.898 1.00 73.19 177 ALA A O 1
ATOM 1329 N N . LEU A 1 178 ? 4.168 -15.790 24.769 1.00 68.75 178 LEU A N 1
ATOM 1330 C CA . LEU A 1 178 ? 4.991 -16.408 23.714 1.00 68.75 178 LEU A CA 1
ATOM 1331 C C . LEU A 1 178 ? 5.012 -15.607 22.399 1.00 68.75 178 LEU A C 1
ATOM 1333 O O . LEU A 1 178 ? 5.875 -15.838 21.557 1.00 68.75 178 LEU A O 1
ATOM 1337 N N . SER A 1 179 ? 4.069 -14.678 22.213 1.00 70.44 179 SER A N 1
ATOM 1338 C CA . SER A 1 179 ? 3.986 -13.779 21.052 1.00 70.44 179 SER A CA 1
ATOM 1339 C C . SER A 1 179 ? 4.065 -12.293 21.432 1.00 70.44 179 SER A C 1
ATOM 1341 O O . SER A 1 179 ? 3.671 -11.434 20.641 1.00 70.44 179 SER A O 1
ATOM 1343 N N . ASP A 1 180 ? 4.528 -11.969 22.644 1.00 74.94 180 ASP A N 1
ATOM 1344 C CA . ASP A 1 180 ? 4.728 -10.588 23.090 1.00 74.94 180 ASP A CA 1
ATOM 1345 C C . ASP A 1 180 ? 6.116 -10.077 22.664 1.00 74.94 180 ASP A C 1
ATOM 1347 O O . ASP A 1 180 ? 7.147 -10.648 23.013 1.00 74.94 180 ASP A O 1
ATOM 1351 N N . LEU A 1 181 ? 6.144 -8.958 21.934 1.00 67.81 181 LEU A N 1
ATOM 1352 C CA . LEU A 1 181 ? 7.367 -8.275 21.490 1.00 67.81 181 LEU A CA 1
ATOM 1353 C C . LEU A 1 181 ? 7.878 -7.232 22.515 1.00 67.81 181 LEU A C 1
ATOM 1355 O O . LEU A 1 181 ? 8.576 -6.286 22.154 1.00 67.81 181 LEU A O 1
ATOM 1359 N N . GLY A 1 182 ? 7.500 -7.369 23.790 1.00 71.12 182 GLY A N 1
ATOM 1360 C CA . GLY A 1 182 ? 7.858 -6.481 24.907 1.00 71.12 182 GLY A CA 1
ATOM 1361 C C . GLY A 1 182 ? 6.885 -5.315 25.141 1.00 71.12 182 GLY A C 1
ATOM 1362 O O . GLY A 1 182 ? 7.061 -4.523 26.075 1.00 71.12 182 GLY A O 1
ATOM 1363 N N . ILE A 1 183 ? 5.838 -5.200 24.322 1.00 75.62 183 ILE A N 1
ATOM 1364 C CA . ILE A 1 183 ? 4.847 -4.110 24.363 1.00 75.62 183 ILE A CA 1
ATOM 1365 C C . ILE A 1 183 ? 3.406 -4.594 24.570 1.00 75.62 183 ILE A C 1
ATOM 1367 O O . ILE A 1 183 ? 2.505 -3.758 24.642 1.00 75.62 183 ILE A O 1
ATOM 1371 N N . GLY A 1 184 ? 3.195 -5.903 24.701 1.00 83.06 184 GLY A N 1
ATOM 1372 C CA . GLY A 1 184 ? 1.910 -6.591 24.668 1.00 83.06 184 GLY A CA 1
ATOM 1373 C C . GLY A 1 184 ? 1.764 -7.444 23.401 1.00 83.06 184 GLY A C 1
ATOM 1374 O O . GLY A 1 184 ? 2.228 -7.073 22.323 1.00 83.06 184 GLY A O 1
ATOM 1375 N N . ALA A 1 185 ? 1.085 -8.582 23.520 1.00 87.19 185 ALA A N 1
ATOM 1376 C CA . ALA A 1 185 ? 0.789 -9.479 22.413 1.00 87.19 185 ALA A CA 1
ATOM 1377 C C . ALA A 1 185 ? -0.274 -8.892 21.464 1.00 87.19 185 ALA A C 1
ATOM 1379 O O . ALA A 1 185 ? -1.276 -8.302 21.884 1.00 87.19 185 ALA A O 1
ATOM 1380 N N . HIS A 1 186 ? -0.064 -9.076 20.161 1.00 88.81 186 HIS A N 1
ATOM 1381 C CA . HIS A 1 186 ? -0.836 -8.415 19.107 1.00 88.81 186 HIS A CA 1
ATOM 1382 C C . HIS A 1 186 ? -2.327 -8.811 19.115 1.00 88.81 186 HIS A C 1
ATOM 1384 O O . HIS A 1 186 ? -3.196 -7.938 19.081 1.00 88.81 186 HIS A O 1
ATOM 1390 N N . GLY A 1 187 ? -2.639 -10.097 19.303 1.00 92.25 187 GLY A N 1
ATOM 1391 C CA . GLY A 1 187 ? -4.011 -10.607 19.393 1.00 92.25 187 GLY A CA 1
ATOM 1392 C C . GLY A 1 187 ? -4.795 -10.090 20.599 1.00 92.25 187 GLY A C 1
ATOM 1393 O O . GLY A 1 187 ? -6.018 -9.931 20.534 1.00 92.25 187 GLY A O 1
ATOM 1394 N N . THR A 1 188 ? -4.100 -9.758 21.688 1.00 94.00 188 THR A N 1
ATOM 1395 C CA . THR A 1 188 ? -4.678 -9.080 22.858 1.00 94.00 188 THR A CA 1
ATOM 1396 C C . THR A 1 188 ? -5.121 -7.668 22.493 1.00 94.00 188 THR A C 1
ATOM 1398 O O . THR A 1 188 ? -6.266 -7.285 22.756 1.00 94.00 188 THR A O 1
ATOM 1401 N N . ALA A 1 189 ? -4.265 -6.918 21.800 1.00 93.38 189 ALA A N 1
ATOM 1402 C CA . ALA A 1 189 ? -4.589 -5.577 21.344 1.00 93.38 189 ALA A CA 1
ATOM 1403 C C . ALA A 1 189 ? -5.774 -5.570 20.362 1.00 93.38 189 ALA A C 1
ATOM 1405 O O . ALA A 1 189 ? -6.764 -4.873 20.612 1.00 93.38 189 ALA A O 1
ATOM 1406 N N . THR A 1 190 ? -5.726 -6.383 19.298 1.00 95.94 190 THR A N 1
ATOM 1407 C CA . THR A 1 190 ? -6.761 -6.407 18.246 1.00 95.94 190 THR A CA 1
ATOM 1408 C C . THR A 1 190 ? -8.126 -6.847 18.781 1.00 95.94 190 THR A C 1
ATOM 1410 O O . THR A 1 190 ? -9.132 -6.170 18.545 1.00 95.94 190 THR A O 1
ATOM 1413 N N . THR A 1 191 ? -8.173 -7.896 19.609 1.00 97.94 191 THR A N 1
ATOM 1414 C CA . THR A 1 191 ? -9.415 -8.351 20.262 1.00 97.94 191 THR A CA 1
ATOM 1415 C C . THR A 1 191 ? -9.982 -7.287 21.210 1.00 97.94 191 THR A C 1
ATOM 1417 O O . THR A 1 191 ? -11.202 -7.096 21.272 1.00 97.94 191 THR A O 1
ATOM 1420 N N . SER A 1 192 ? -9.126 -6.539 21.922 1.00 97.06 192 SER A N 1
ATOM 1421 C CA . SER A 1 192 ? -9.576 -5.477 22.836 1.00 97.06 192 SER A CA 1
ATOM 1422 C C . SER A 1 192 ? -10.234 -4.299 22.113 1.00 97.06 192 SER A C 1
ATOM 1424 O O . SER A 1 192 ? -11.203 -3.738 22.629 1.00 97.06 192 SER A O 1
ATOM 1426 N N . ILE A 1 193 ? -9.763 -3.958 20.908 1.00 97.88 193 ILE A N 1
ATOM 1427 C CA . ILE A 1 193 ? -10.370 -2.926 20.059 1.00 97.88 193 ILE A CA 1
ATOM 1428 C C . ILE A 1 193 ? -11.723 -3.406 19.538 1.00 97.88 193 ILE A C 1
ATOM 1430 O O . ILE A 1 193 ? -12.724 -2.704 19.695 1.00 97.88 193 ILE A O 1
ATOM 1434 N N . ALA A 1 194 ? -11.769 -4.606 18.951 1.00 98.25 194 ALA A N 1
ATOM 1435 C CA . ALA A 1 194 ? -12.988 -5.115 18.334 1.00 98.25 194 ALA A CA 1
ATOM 1436 C C . ALA A 1 194 ? -14.105 -5.297 19.359 1.00 98.25 194 ALA A C 1
ATOM 1438 O O . ALA A 1 194 ? -15.237 -4.884 19.113 1.00 98.25 194 ALA A O 1
ATOM 1439 N N . ALA A 1 195 ? -13.797 -5.891 20.513 1.00 97.25 195 ALA A N 1
ATOM 1440 C CA . ALA A 1 195 ? -14.828 -6.409 21.400 1.00 97.25 195 ALA A CA 1
ATOM 1441 C C . ALA A 1 195 ? -14.471 -6.414 22.896 1.00 97.25 195 ALA A C 1
ATOM 1443 O O . ALA A 1 195 ? -15.183 -7.065 23.656 1.00 97.25 195 ALA A O 1
ATOM 1444 N N . GLY A 1 196 ? -13.437 -5.705 23.365 1.00 96.44 196 GLY A N 1
ATOM 1445 C CA . GLY A 1 196 ? -13.119 -5.609 24.801 1.00 96.44 196 GLY A CA 1
ATOM 1446 C C . GLY A 1 196 ? -14.304 -5.131 25.662 1.00 96.44 196 GLY A C 1
ATOM 1447 O O . GLY A 1 196 ? -15.059 -4.250 25.254 1.00 96.44 196 GLY A O 1
ATOM 1448 N N . SER A 1 197 ? -14.508 -5.721 26.840 1.00 94.12 197 SER A N 1
ATOM 1449 C CA . SER A 1 197 ? -15.546 -5.306 27.793 1.00 94.12 197 SER A CA 1
ATOM 1450 C C . SER A 1 197 ? -15.080 -4.116 28.646 1.00 94.12 197 SER A C 1
ATOM 1452 O O . SER A 1 197 ? -13.879 -3.963 28.887 1.00 94.12 197 SER A O 1
ATOM 1454 N N . PRO A 1 198 ? -16.010 -3.308 29.196 1.00 89.06 198 PRO A N 1
ATOM 1455 C CA . PRO A 1 198 ? -15.678 -2.230 30.133 1.00 89.06 198 PRO A CA 1
ATOM 1456 C C . PRO A 1 198 ? -14.955 -2.699 31.407 1.00 89.06 198 PRO A C 1
ATOM 1458 O O . PRO A 1 198 ? -14.329 -1.890 32.082 1.00 89.06 198 PRO A O 1
ATOM 1461 N N . CYS A 1 199 ? -15.000 -3.998 31.733 1.00 87.94 199 CYS A N 1
ATOM 1462 C CA . CYS A 1 199 ? -14.245 -4.588 32.842 1.00 87.94 199 CYS A CA 1
ATOM 1463 C C . CYS A 1 199 ? -12.726 -4.445 32.662 1.00 87.94 199 CYS A C 1
ATOM 1465 O O . CYS A 1 199 ? -12.000 -4.402 33.648 1.00 87.94 199 CYS A O 1
ATOM 1467 N N . GLY A 1 200 ? -12.251 -4.331 31.417 1.00 83.81 200 GLY A N 1
ATOM 1468 C CA . GLY A 1 200 ? -10.869 -3.986 31.087 1.00 83.81 200 GLY A CA 1
ATOM 1469 C C . GLY A 1 200 ? -10.587 -2.486 31.031 1.00 83.81 200 GLY A C 1
ATOM 1470 O O . GLY A 1 200 ? -9.637 -2.110 30.364 1.00 83.81 200 GLY A O 1
ATOM 1471 N N . GLY A 1 201 ? -11.424 -1.631 31.629 1.00 84.25 201 GLY A N 1
ATOM 1472 C CA . GLY A 1 201 ? -11.267 -0.172 31.723 1.00 84.25 201 GLY A CA 1
ATOM 1473 C C . GLY A 1 201 ? -11.506 0.620 30.428 1.00 84.25 201 GLY A C 1
ATOM 1474 O O . GLY A 1 201 ? -12.077 1.705 30.489 1.00 84.25 201 GLY A O 1
ATOM 1475 N N . ILE A 1 202 ? -11.161 0.073 29.257 1.00 86.12 202 ILE A N 1
ATOM 1476 C CA . ILE A 1 202 ? -11.453 0.669 27.942 1.00 86.12 202 ILE A CA 1
ATOM 1477 C C . ILE A 1 202 ? -12.329 -0.284 27.131 1.00 86.12 202 ILE A C 1
ATOM 1479 O O . ILE A 1 202 ? -11.939 -1.406 26.810 1.00 86.12 202 ILE A O 1
ATOM 1483 N N . SER A 1 203 ? -13.521 0.187 26.767 1.00 91.19 203 SER A N 1
ATOM 1484 C CA . SER A 1 203 ? -14.470 -0.584 25.963 1.00 91.19 203 SER A CA 1
ATOM 1485 C C . SER A 1 203 ? -13.987 -0.745 24.517 1.00 91.19 203 SER A C 1
ATOM 1487 O O . SER A 1 203 ? -13.560 0.210 23.865 1.00 91.19 203 SER A O 1
ATOM 1489 N N . GLY A 1 204 ? -14.115 -1.954 23.979 1.00 95.19 204 GLY A N 1
ATOM 1490 C CA . GLY A 1 204 ? -14.072 -2.218 22.542 1.00 95.19 204 GLY A CA 1
ATOM 1491 C C . GLY A 1 204 ? -15.320 -1.699 21.833 1.00 95.19 204 GLY A C 1
ATOM 1492 O O . GLY A 1 204 ? -16.266 -1.231 22.476 1.00 95.19 204 GLY A O 1
ATOM 1493 N N . VAL A 1 205 ? -15.331 -1.805 20.504 1.00 96.62 205 VAL A N 1
ATOM 1494 C CA . VAL A 1 205 ? -16.455 -1.363 19.667 1.00 96.62 205 VAL A CA 1
ATOM 1495 C C . VAL A 1 205 ? -17.682 -2.277 19.814 1.00 96.62 205 VAL A C 1
ATOM 1497 O O . VAL A 1 205 ? -18.796 -1.767 19.780 1.00 96.62 205 VAL A O 1
ATOM 1500 N N . ALA A 1 206 ? -17.516 -3.577 20.082 1.00 96.62 206 ALA A N 1
ATOM 1501 C CA . ALA A 1 206 ? -18.590 -4.556 20.319 1.00 96.62 206 ALA A CA 1
ATOM 1502 C C . ALA A 1 206 ? -18.466 -5.259 21.699 1.00 96.62 206 ALA A C 1
ATOM 1504 O O . ALA A 1 206 ? -18.157 -6.454 21.779 1.00 96.62 206 ALA A O 1
ATOM 1505 N N . PRO A 1 207 ? -18.672 -4.535 22.818 1.00 95.38 207 PRO A N 1
ATOM 1506 C CA . PRO A 1 207 ? -18.314 -4.987 24.167 1.00 95.38 207 PRO A CA 1
ATOM 1507 C C . PRO A 1 207 ? -19.147 -6.147 24.736 1.00 95.38 207 PRO A C 1
ATOM 1509 O O . PRO A 1 207 ? -18.816 -6.644 25.812 1.00 95.38 207 PRO A O 1
ATOM 1512 N N . THR A 1 208 ? -20.215 -6.589 24.060 1.00 95.38 208 THR A N 1
ATOM 1513 C CA . THR A 1 208 ? -21.027 -7.750 24.479 1.00 95.38 208 THR A CA 1
ATOM 1514 C C . THR A 1 208 ? -21.050 -8.889 23.463 1.00 95.38 208 THR A C 1
ATOM 1516 O O . THR A 1 208 ? -21.801 -9.845 23.655 1.00 95.38 208 THR A O 1
ATOM 1519 N N . ALA A 1 209 ? -20.254 -8.815 22.392 1.00 97.50 209 ALA A N 1
ATOM 1520 C CA . ALA A 1 209 ? -20.096 -9.932 21.465 1.00 97.50 209 ALA A CA 1
ATOM 1521 C C . ALA A 1 209 ? -19.502 -11.162 22.169 1.00 97.50 209 ALA A C 1
ATOM 1523 O O . ALA A 1 209 ? -18.738 -11.032 23.134 1.00 97.50 209 ALA A O 1
ATOM 1524 N N . ALA A 1 210 ? -19.835 -12.355 21.684 1.00 98.31 210 ALA A N 1
ATOM 1525 C CA . ALA A 1 210 ? -19.131 -13.569 22.079 1.00 98.31 210 ALA A CA 1
ATOM 1526 C C . ALA A 1 210 ? -17.811 -13.664 21.297 1.00 98.31 210 ALA A C 1
ATOM 1528 O O . ALA A 1 210 ? -17.757 -13.250 20.141 1.00 98.31 210 ALA A O 1
ATOM 1529 N N . LEU A 1 211 ? -16.752 -14.187 21.913 1.00 98.81 211 LEU A N 1
ATOM 1530 C CA . LEU A 1 211 ? -15.419 -14.230 21.310 1.00 98.81 211 LEU A CA 1
ATOM 1531 C C . LEU A 1 211 ? -15.068 -15.647 20.844 1.00 98.81 211 LEU A C 1
ATOM 1533 O O . LEU A 1 211 ? -15.368 -16.625 21.531 1.00 98.81 211 LEU A O 1
ATOM 1537 N N . VAL A 1 212 ? -14.378 -15.755 19.713 1.00 98.88 212 VAL A N 1
ATOM 1538 C CA . VAL A 1 212 ? -13.608 -16.950 19.337 1.00 98.88 212 VAL A CA 1
ATOM 1539 C C . VAL A 1 212 ? -12.221 -16.483 18.931 1.00 98.88 212 VAL A C 1
ATOM 1541 O O . VAL A 1 212 ? -12.102 -15.583 18.103 1.00 98.88 212 VAL A O 1
ATOM 1544 N N . PHE A 1 213 ? -11.183 -17.079 19.509 1.00 98.38 213 PHE A N 1
ATOM 1545 C CA . PHE A 1 213 ? -9.800 -16.727 19.194 1.00 98.38 213 PHE A CA 1
ATOM 1546 C C . PHE A 1 213 ? -9.056 -17.920 18.599 1.00 98.38 213 PHE A C 1
ATOM 1548 O O . PHE A 1 213 ? -9.218 -19.050 19.065 1.00 98.38 213 PHE A O 1
ATOM 1555 N N . VAL A 1 214 ? -8.220 -17.666 17.596 1.00 96.50 214 VAL A N 1
ATOM 1556 C CA . VAL A 1 214 ? -7.256 -18.635 17.072 1.00 96.50 214 VAL A CA 1
ATOM 1557 C C . VAL A 1 214 ? -5.866 -18.021 17.136 1.00 96.50 214 VAL A C 1
ATOM 1559 O O . VAL A 1 214 ? -5.620 -16.992 16.511 1.00 96.50 214 VAL A O 1
ATOM 1562 N N . HIS A 1 215 ? -4.975 -18.664 17.889 1.00 92.38 215 HIS A N 1
ATOM 1563 C CA . HIS A 1 215 ? -3.548 -18.364 17.891 1.00 92.38 215 HIS A CA 1
ATOM 1564 C C . HIS A 1 215 ? -2.916 -19.102 16.704 1.00 92.38 215 HIS A C 1
ATOM 1566 O O . HIS A 1 215 ? -2.881 -20.334 16.724 1.00 92.38 215 HIS A O 1
ATOM 1572 N N . LEU A 1 216 ? -2.448 -18.374 15.685 1.00 86.94 216 LEU A N 1
ATOM 1573 C CA . LEU A 1 216 ? -1.916 -18.952 14.441 1.00 86.94 216 LEU A CA 1
ATOM 1574 C C . LEU A 1 216 ? -0.445 -19.403 14.590 1.00 86.94 216 LEU A C 1
ATOM 1576 O O . LEU A 1 216 ? 0.358 -18.674 15.165 1.00 86.94 216 LEU A O 1
ATOM 1580 N N . SER A 1 217 ? -0.065 -20.579 14.071 1.00 74.81 217 SER A N 1
ATOM 1581 C CA . SER A 1 217 ? 1.339 -21.047 14.061 1.00 74.81 217 SER A CA 1
ATOM 1582 C C . SER A 1 217 ? 1.589 -22.181 13.053 1.00 74.81 217 SER A C 1
ATOM 1584 O O . SER A 1 217 ? 0.645 -22.855 12.641 1.00 74.81 217 SER A O 1
ATOM 1586 N N . THR A 1 218 ? 2.849 -22.381 12.646 1.00 57.66 218 THR A N 1
ATOM 1587 C CA . THR A 1 218 ? 3.304 -23.466 11.754 1.00 57.66 218 THR A CA 1
ATOM 1588 C C . THR A 1 218 ? 4.307 -24.395 12.422 1.00 57.66 218 THR A C 1
ATOM 1590 O O . THR A 1 218 ? 5.173 -23.963 13.177 1.00 57.66 218 THR A O 1
ATOM 1593 N N . TRP A 1 219 ? 4.220 -25.678 12.071 1.00 45.75 219 TRP A N 1
ATOM 1594 C CA . TRP A 1 219 ? 5.067 -26.756 12.583 1.00 45.75 219 TRP A CA 1
ATOM 1595 C C . TRP A 1 219 ? 6.368 -26.924 11.787 1.00 45.75 219 TRP A C 1
ATOM 1597 O O . TRP A 1 219 ? 6.341 -26.942 10.559 1.00 45.75 219 TRP A O 1
ATOM 1607 N N . GLY A 1 220 ? 7.491 -27.111 12.492 1.00 36.38 220 GLY A N 1
ATOM 1608 C CA . GLY A 1 220 ? 8.821 -27.353 11.917 1.00 36.38 220 GLY A CA 1
ATOM 1609 C C . GLY A 1 220 ? 9.679 -28.288 12.791 1.00 36.38 220 GLY A C 1
ATOM 1610 O O . GLY A 1 220 ? 9.398 -28.421 13.985 1.00 36.38 220 GLY A O 1
ATOM 1611 N N . PRO A 1 221 ? 10.701 -28.961 12.221 1.00 30.44 221 PRO A N 1
ATOM 1612 C CA . PRO A 1 221 ? 11.447 -30.034 12.894 1.00 30.44 221 PRO A CA 1
ATOM 1613 C C . PRO A 1 221 ? 12.344 -29.574 14.058 1.00 30.44 221 PRO A C 1
ATOM 1615 O O . PRO A 1 221 ? 12.581 -30.367 14.965 1.00 30.44 221 PRO A O 1
ATOM 1618 N N . ASP A 1 222 ? 12.767 -28.306 14.083 1.00 37.53 222 ASP A N 1
ATOM 1619 C CA . ASP A 1 222 ? 13.498 -27.687 15.207 1.00 37.53 222 ASP A CA 1
ATOM 1620 C C . ASP A 1 222 ? 12.564 -26.975 16.216 1.00 37.53 222 ASP A C 1
ATOM 1622 O O . ASP A 1 222 ? 13.010 -26.248 17.104 1.00 37.53 222 ASP A O 1
ATOM 1626 N N . GLY A 1 223 ? 11.250 -27.206 16.101 1.00 37.66 223 GLY A N 1
ATOM 1627 C CA . GLY A 1 223 ? 10.200 -26.596 16.918 1.00 37.66 223 GLY A CA 1
ATOM 1628 C C . GLY A 1 223 ? 9.520 -25.385 16.251 1.00 37.66 223 GLY A C 1
ATOM 1629 O O . GLY A 1 223 ? 10.100 -24.742 15.376 1.00 37.66 223 GLY A O 1
ATOM 1630 N N . PRO A 1 224 ? 8.270 -25.056 16.634 1.00 39.53 224 PRO A N 1
ATOM 1631 C CA . PRO A 1 224 ? 7.532 -23.937 16.054 1.00 39.53 224 PRO A CA 1
ATOM 1632 C C . PRO A 1 224 ? 7.843 -22.599 16.754 1.00 39.53 224 PRO A C 1
ATOM 1634 O O . PRO A 1 224 ? 7.443 -22.382 17.897 1.00 39.53 224 PRO A O 1
ATOM 1637 N N . GLN A 1 225 ? 8.481 -21.662 16.043 1.00 46.59 225 GLN A N 1
ATOM 1638 C CA . GLN A 1 225 ? 8.394 -20.213 16.330 1.00 46.59 225 GLN A CA 1
ATOM 1639 C C . GLN A 1 225 ? 7.956 -19.383 15.109 1.00 46.59 225 GLN A C 1
ATOM 1641 O O . GLN A 1 225 ? 8.089 -18.161 15.092 1.00 46.59 225 GLN A O 1
ATOM 1646 N N . ASP A 1 226 ? 7.367 -20.036 14.106 1.00 54.50 226 ASP A N 1
ATOM 1647 C CA . ASP A 1 226 ? 6.757 -19.363 12.964 1.00 54.50 226 ASP A CA 1
ATOM 1648 C C . ASP A 1 226 ? 5.255 -19.118 13.178 1.00 54.50 226 ASP A C 1
ATOM 1650 O O . ASP A 1 226 ? 4.522 -19.881 13.823 1.00 54.50 226 ASP A O 1
ATOM 1654 N N . LEU A 1 227 ? 4.797 -18.008 12.603 1.00 57.84 227 LEU A N 1
ATOM 1655 C CA . LEU A 1 227 ? 3.534 -17.339 12.913 1.00 57.84 227 LEU A CA 1
ATOM 1656 C C . LEU A 1 227 ? 2.356 -17.815 12.044 1.00 57.84 227 LEU A C 1
ATOM 1658 O O . LEU A 1 227 ? 1.358 -17.111 11.904 1.00 57.84 227 LEU A O 1
ATOM 1662 N N . GLY A 1 228 ? 2.433 -19.032 11.505 1.00 70.69 228 GLY A N 1
ATOM 1663 C CA . GLY A 1 228 ? 1.330 -19.681 10.796 1.00 70.69 228 GLY A CA 1
ATOM 1664 C C . GLY A 1 228 ? 1.298 -19.425 9.293 1.00 70.69 228 GLY A C 1
ATOM 1665 O O . GLY A 1 228 ? 2.012 -18.574 8.764 1.00 70.69 228 GLY A O 1
ATOM 1666 N N . ASP A 1 229 ? 0.483 -20.217 8.597 1.00 85.75 229 ASP A N 1
ATOM 1667 C CA . ASP A 1 229 ? 0.437 -20.271 7.135 1.00 85.75 229 ASP A CA 1
ATOM 1668 C C . ASP A 1 229 ? -0.982 -20.162 6.555 1.00 85.75 229 ASP A C 1
ATOM 1670 O O . ASP A 1 229 ? -1.992 -20.132 7.263 1.00 85.75 229 ASP A O 1
ATOM 1674 N N . SER A 1 230 ? -1.052 -20.108 5.226 1.00 90.81 230 SER A N 1
ATOM 1675 C CA . SER A 1 230 ? -2.286 -20.056 4.440 1.00 90.81 230 SER A CA 1
ATOM 1676 C C . SER A 1 230 ? -3.247 -21.238 4.636 1.00 90.81 230 SER A C 1
ATOM 1678 O O . SER A 1 230 ? -4.453 -21.041 4.490 1.00 90.81 230 SER A O 1
ATOM 1680 N N . VAL A 1 231 ? -2.775 -22.446 4.963 1.00 91.94 231 VAL A N 1
ATOM 1681 C CA . VAL A 1 231 ? -3.643 -23.589 5.303 1.00 91.94 231 VAL A CA 1
ATOM 1682 C C . VAL A 1 231 ? -4.224 -23.382 6.696 1.00 91.94 231 VAL A C 1
ATOM 1684 O O . VAL A 1 231 ? -5.442 -23.427 6.868 1.00 91.94 231 VAL A O 1
ATOM 1687 N N . ALA A 1 232 ? -3.360 -23.107 7.671 1.00 91.62 232 ALA A N 1
ATOM 1688 C CA . ALA A 1 232 ? -3.718 -22.903 9.066 1.00 91.62 232 ALA A CA 1
ATOM 1689 C C . ALA A 1 232 ? -4.709 -21.737 9.240 1.00 91.62 232 ALA A C 1
ATOM 1691 O O . ALA A 1 232 ? -5.643 -21.830 10.039 1.00 91.62 232 ALA A O 1
ATOM 1692 N N . LEU A 1 233 ? -4.564 -20.676 8.436 1.00 93.75 233 LEU A N 1
ATOM 1693 C CA . LEU A 1 233 ? -5.488 -19.542 8.364 1.00 93.75 233 LEU A CA 1
ATOM 1694 C C . LEU A 1 233 ? -6.863 -19.936 7.794 1.00 93.75 233 LEU A C 1
ATOM 1696 O O . LEU A 1 233 ? -7.893 -19.550 8.348 1.00 93.75 233 LEU A O 1
ATOM 1700 N N . VAL A 1 234 ? -6.909 -20.719 6.711 1.00 95.75 234 VAL A N 1
ATOM 1701 C CA . VAL A 1 234 ? -8.185 -21.191 6.138 1.00 95.75 234 VAL A CA 1
ATOM 1702 C C . VAL A 1 234 ? -8.897 -22.160 7.091 1.00 95.75 234 VAL A C 1
ATOM 1704 O O . VAL A 1 234 ? -10.118 -22.101 7.241 1.00 95.75 234 VAL A O 1
ATOM 1707 N N . GLU A 1 235 ? -8.149 -22.987 7.816 1.00 95.88 235 GLU A N 1
ATOM 1708 C CA . GLU A 1 235 ? -8.692 -23.876 8.848 1.00 95.88 235 GLU A CA 1
ATOM 1709 C C . GLU A 1 235 ? -9.161 -23.099 10.094 1.00 95.88 235 GLU A C 1
ATOM 1711 O O . GLU A 1 23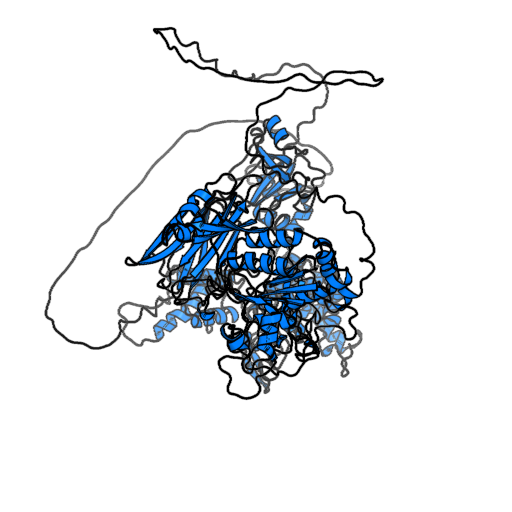5 ? -10.203 -23.431 10.664 1.00 95.88 235 GLU A O 1
ATOM 1716 N N . ALA A 1 236 ? -8.492 -21.998 10.464 1.00 96.88 236 ALA A N 1
ATOM 1717 C CA . ALA A 1 236 ? -8.936 -21.084 11.524 1.00 96.88 236 ALA A CA 1
ATOM 1718 C C . ALA A 1 236 ? -10.320 -20.469 11.233 1.00 96.88 236 ALA A C 1
ATOM 1720 O O . ALA A 1 236 ? -11.147 -20.337 12.140 1.00 96.88 236 ALA A O 1
ATOM 1721 N N . ILE A 1 237 ? -10.607 -20.145 9.968 1.00 97.12 237 ILE A N 1
ATOM 1722 C CA . ILE A 1 237 ? -11.916 -19.628 9.536 1.00 97.12 237 ILE A CA 1
ATOM 1723 C C . ILE A 1 237 ? -13.001 -20.708 9.672 1.00 97.12 237 ILE A C 1
ATOM 1725 O O . ILE A 1 237 ? -14.088 -20.419 10.174 1.00 97.12 237 ILE A O 1
ATOM 1729 N N . ASP A 1 238 ? -12.711 -21.961 9.297 1.00 97.75 238 ASP A N 1
ATOM 1730 C CA . ASP A 1 238 ? -13.658 -23.080 9.445 1.00 97.75 238 ASP A CA 1
ATOM 1731 C C . ASP A 1 238 ? -13.928 -23.375 10.926 1.00 97.75 238 ASP A C 1
ATOM 1733 O O . ASP A 1 238 ? -15.074 -23.583 11.325 1.00 97.75 238 ASP A O 1
ATOM 1737 N N . PHE A 1 239 ? -12.898 -23.313 11.775 1.00 98.31 239 PHE A N 1
ATOM 1738 C CA . PHE A 1 239 ? -13.060 -23.399 13.224 1.00 98.31 239 PHE A CA 1
ATOM 1739 C C . PHE A 1 239 ? -13.986 -22.303 13.769 1.00 98.31 239 PHE A C 1
ATOM 1741 O O . PHE A 1 239 ? -14.963 -22.625 14.450 1.00 98.31 239 PHE A O 1
ATOM 1748 N N . ILE A 1 240 ? -13.743 -21.028 13.441 1.00 98.56 240 ILE A N 1
ATOM 1749 C CA . ILE A 1 240 ? -14.588 -19.922 13.917 1.00 98.56 240 ILE A CA 1
ATOM 1750 C C . ILE A 1 240 ? -16.033 -20.090 13.434 1.00 98.56 240 ILE A C 1
ATOM 1752 O O . ILE A 1 240 ? -16.956 -19.975 14.243 1.00 98.56 240 ILE A O 1
ATOM 1756 N N . GLN A 1 241 ? -16.248 -20.422 12.156 1.00 96.75 241 GLN A N 1
ATOM 1757 C CA . GLN A 1 241 ? -17.587 -20.655 11.610 1.00 96.75 241 GLN A CA 1
ATOM 1758 C C . GLN A 1 241 ? -18.304 -21.808 12.337 1.00 96.75 241 GLN A C 1
ATOM 1760 O O . GLN A 1 241 ? -19.485 -21.683 12.669 1.00 96.75 241 GLN A O 1
ATOM 1765 N N . ARG A 1 242 ? -17.608 -22.915 12.630 1.00 96.62 242 ARG A N 1
ATOM 1766 C CA . ARG A 1 242 ? -18.166 -24.053 13.385 1.00 96.62 242 ARG A CA 1
ATOM 1767 C C . ARG A 1 242 ? -18.535 -23.680 14.818 1.00 96.62 242 ARG A C 1
ATOM 1769 O O . ARG A 1 242 ? -19.596 -24.088 15.282 1.00 96.62 242 ARG A O 1
ATOM 1776 N N . VAL A 1 243 ? -17.691 -22.913 15.510 1.00 98.25 243 VAL A N 1
ATOM 1777 C CA . VAL A 1 243 ? -17.970 -22.458 16.883 1.00 98.25 243 VAL A CA 1
ATOM 1778 C C . VAL A 1 243 ? -19.103 -21.428 16.899 1.00 98.25 243 VAL A C 1
ATOM 1780 O O . VAL A 1 243 ? -19.929 -21.445 17.812 1.00 98.25 243 VAL A O 1
ATOM 1783 N N . ALA A 1 244 ? -19.207 -20.565 15.884 1.00 97.56 244 ALA A N 1
ATOM 1784 C CA . ALA A 1 244 ? -20.331 -19.645 15.737 1.00 97.56 244 ALA A CA 1
ATOM 1785 C C . ALA A 1 244 ? -21.659 -20.386 15.505 1.00 97.56 244 ALA A C 1
ATOM 1787 O O . ALA A 1 244 ? -22.656 -20.073 16.167 1.00 97.56 244 ALA A O 1
ATOM 1788 N N . GLY A 1 245 ? -21.658 -21.410 14.647 1.00 95.25 245 GLY A N 1
ATOM 1789 C CA . GLY A 1 245 ? -22.848 -22.174 14.282 1.00 95.25 245 GLY A CA 1
ATOM 1790 C C . GLY A 1 245 ? -23.799 -21.337 13.427 1.00 95.25 245 GLY A C 1
ATOM 1791 O O . GLY A 1 245 ? -23.391 -20.757 12.425 1.00 95.25 245 GLY A O 1
ATOM 1792 N N . GLU A 1 246 ? -25.067 -21.254 13.831 1.00 93.50 246 GLU A N 1
ATOM 1793 C CA . GLU A 1 246 ? -26.085 -20.427 13.158 1.00 93.50 246 GLU A CA 1
ATOM 1794 C C . GLU A 1 246 ? -26.011 -18.935 13.527 1.00 93.50 246 GLU A C 1
ATOM 1796 O O . GLU A 1 246 ? -26.714 -18.117 12.935 1.00 93.50 246 GLU A O 1
ATOM 1801 N N . ARG A 1 247 ? -25.180 -18.555 14.509 1.00 96.88 247 ARG A N 1
ATOM 1802 C CA . ARG A 1 247 ? -25.056 -17.154 14.932 1.00 96.88 247 ARG A CA 1
ATOM 1803 C C . ARG A 1 247 ? -24.351 -16.317 13.858 1.00 96.88 247 ARG A C 1
ATOM 1805 O O . ARG A 1 247 ? -23.389 -16.806 13.259 1.00 96.88 247 ARG A O 1
ATOM 1812 N N . PRO A 1 248 ? -24.748 -15.044 13.674 1.00 98.12 248 PRO A N 1
ATOM 1813 C CA . PRO A 1 248 ? -23.985 -14.107 12.860 1.00 98.12 248 PRO A CA 1
ATOM 1814 C C . PRO A 1 248 ? -22.558 -13.971 13.391 1.00 98.12 248 PRO A C 1
ATOM 1816 O O . PRO A 1 248 ? -22.324 -13.992 14.606 1.00 98.12 248 PRO A O 1
ATOM 1819 N N . TRP A 1 249 ? -21.607 -13.791 12.481 1.00 98.56 249 TRP A N 1
ATOM 1820 C CA . TRP A 1 249 ? -20.201 -13.658 12.822 1.00 98.56 249 TRP A CA 1
ATOM 1821 C C . TRP A 1 249 ? -19.467 -12.642 11.955 1.00 98.56 249 TRP A C 1
ATOM 1823 O O . TRP A 1 249 ? -19.781 -12.416 10.786 1.00 98.56 249 TRP A O 1
ATOM 1833 N N . VAL A 1 250 ? -18.432 -12.058 12.547 1.00 98.81 250 VAL A N 1
ATOM 1834 C CA . VAL A 1 250 ? -17.441 -11.247 11.846 1.00 98.81 250 VAL A CA 1
ATOM 1835 C C . VAL A 1 250 ? -16.044 -11.663 12.289 1.00 98.81 250 VAL A C 1
ATOM 1837 O O . VAL A 1 250 ? -15.800 -11.827 13.483 1.00 98.81 250 VAL A O 1
ATOM 1840 N N . ILE A 1 251 ? -15.139 -11.865 11.331 1.00 98.75 251 ILE A N 1
ATOM 1841 C CA . ILE A 1 251 ? -13.752 -12.271 11.596 1.00 98.75 251 ILE A CA 1
ATOM 1842 C C . ILE A 1 251 ? -12.810 -11.094 11.344 1.00 98.75 251 ILE A C 1
ATOM 1844 O O . ILE A 1 251 ? -12.864 -10.480 10.279 1.00 98.75 251 ILE A O 1
ATOM 1848 N N . ASN A 1 252 ? -11.933 -10.814 12.307 1.00 98.62 252 ASN A N 1
ATOM 1849 C CA . ASN A 1 252 ? -10.811 -9.893 12.165 1.00 98.62 252 ASN A CA 1
ATOM 1850 C C . ASN A 1 252 ? -9.536 -10.643 11.762 1.00 98.62 252 ASN A C 1
ATOM 1852 O O . ASN A 1 252 ? -9.107 -11.534 12.497 1.00 98.62 252 ASN A O 1
ATOM 1856 N N . LEU A 1 253 ? -8.898 -10.221 10.667 1.00 95.50 253 LEU A N 1
ATOM 1857 C CA . LEU A 1 253 ? -7.582 -10.695 10.229 1.00 95.50 253 LEU A CA 1
ATOM 1858 C C . LEU A 1 253 ? -6.599 -9.517 10.132 1.00 95.50 253 LEU A C 1
ATOM 1860 O O . LEU A 1 253 ? -6.615 -8.758 9.161 1.00 95.50 253 LEU A O 1
ATOM 1864 N N . SER A 1 254 ? -5.726 -9.373 11.127 1.00 88.31 254 SER A N 1
ATOM 1865 C CA . SER A 1 254 ? -4.716 -8.304 11.179 1.00 88.31 254 SER A CA 1
ATOM 1866 C C . SER A 1 254 ? -3.338 -8.807 10.710 1.00 88.31 254 SER A C 1
ATOM 1868 O O . SER A 1 254 ? -2.352 -8.733 11.442 1.00 88.31 254 SER A O 1
ATOM 1870 N N . MET A 1 255 ? -3.283 -9.392 9.507 1.00 85.94 255 MET A N 1
ATOM 1871 C CA . MET A 1 255 ? -2.105 -10.081 8.955 1.00 85.94 255 MET A CA 1
ATOM 1872 C C . MET A 1 255 ? -2.044 -10.030 7.420 1.00 85.94 255 MET A C 1
ATOM 1874 O O . MET A 1 255 ? -3.058 -9.800 6.759 1.00 85.94 255 MET A O 1
ATOM 1878 N N . GLY A 1 256 ? -0.861 -10.283 6.851 1.00 84.19 256 GLY A N 1
ATOM 1879 C CA . GLY A 1 256 ? -0.642 -10.353 5.405 1.00 84.19 256 GLY A CA 1
ATOM 1880 C C . GLY A 1 256 ? 0.820 -10.604 5.022 1.00 84.19 256 GLY A C 1
ATOM 1881 O O . GLY A 1 256 ? 1.655 -10.902 5.875 1.00 84.19 256 GLY A O 1
ATOM 1882 N N . ARG A 1 257 ? 1.104 -10.481 3.723 1.00 86.88 257 ARG A N 1
ATOM 1883 C CA . ARG A 1 257 ? 2.434 -10.511 3.089 1.00 86.88 257 ARG A CA 1
ATOM 1884 C C . ARG A 1 257 ? 2.570 -9.316 2.136 1.00 86.88 257 ARG A C 1
ATOM 1886 O O . ARG A 1 257 ? 1.544 -8.728 1.775 1.00 86.88 257 ARG A O 1
ATOM 1893 N N . HIS A 1 258 ? 3.790 -8.997 1.696 1.00 87.69 258 HIS A N 1
ATOM 1894 C CA . HIS A 1 258 ? 3.979 -8.087 0.557 1.00 87.69 258 HIS A CA 1
ATOM 1895 C C . HIS A 1 258 ? 3.837 -8.819 -0.784 1.00 87.69 258 HIS A C 1
ATOM 1897 O O . HIS A 1 258 ? 3.329 -8.228 -1.719 1.00 87.69 258 HIS A O 1
ATOM 1903 N N . GLY A 1 259 ? 4.294 -10.072 -0.901 1.00 86.75 259 GLY A N 1
ATOM 1904 C CA . GLY A 1 259 ? 4.277 -10.820 -2.160 1.00 86.75 259 GLY A CA 1
ATOM 1905 C C . GLY A 1 259 ? 2.920 -11.459 -2.469 1.00 86.75 259 GLY A C 1
ATOM 1906 O O . GLY A 1 259 ? 2.299 -12.088 -1.599 1.00 86.75 259 GLY A O 1
ATOM 1907 N N . GLY A 1 260 ? 2.470 -11.321 -3.716 1.00 90.31 260 GLY A N 1
ATOM 1908 C CA . GLY A 1 260 ? 1.327 -12.021 -4.299 1.00 90.31 260 GLY A CA 1
ATOM 1909 C C . GLY A 1 260 ? 0.795 -11.329 -5.565 1.00 90.31 260 GLY A C 1
ATOM 1910 O O . GLY A 1 260 ? 1.418 -10.404 -6.077 1.00 90.31 260 GLY A O 1
ATOM 1911 N N . PRO A 1 261 ? -0.396 -11.717 -6.061 1.00 91.75 261 PRO A N 1
ATOM 1912 C CA . PRO A 1 261 ? -0.973 -11.160 -7.289 1.00 91.75 261 PRO A CA 1
ATOM 1913 C C . PRO A 1 261 ? -1.798 -9.870 -7.097 1.00 91.75 261 PRO A C 1
ATOM 1915 O O . PRO A 1 261 ? -2.143 -9.218 -8.082 1.00 91.75 261 PRO A O 1
ATOM 1918 N N . HIS A 1 262 ? -2.154 -9.514 -5.851 1.00 94.88 262 HIS A N 1
ATOM 1919 C CA . HIS A 1 262 ? -2.874 -8.282 -5.460 1.00 94.88 262 HIS A CA 1
ATOM 1920 C C . HIS A 1 262 ? -4.165 -8.000 -6.259 1.00 94.88 262 HIS A C 1
ATOM 1922 O O . HIS A 1 262 ? -4.561 -6.850 -6.451 1.00 94.88 262 HIS A O 1
ATOM 1928 N N . ASP A 1 263 ? -4.837 -9.052 -6.727 1.00 92.31 263 ASP A N 1
ATOM 1929 C CA . ASP A 1 263 ? -6.041 -9.002 -7.566 1.00 92.31 263 ASP A CA 1
ATOM 1930 C C . ASP A 1 263 ? -7.199 -9.861 -7.015 1.00 92.31 263 ASP A C 1
ATOM 1932 O O . ASP A 1 263 ? -8.223 -10.016 -7.676 1.00 92.31 263 ASP A O 1
ATOM 1936 N N . GLY A 1 264 ? -7.076 -10.385 -5.790 1.00 93.88 264 GLY A N 1
ATOM 1937 C CA . GLY A 1 264 ? -8.087 -11.242 -5.160 1.00 93.88 264 GLY A CA 1
ATOM 1938 C C . GLY A 1 264 ? -8.019 -12.718 -5.566 1.00 93.88 264 GLY A C 1
ATOM 1939 O O . GLY A 1 264 ? -8.858 -13.505 -5.131 1.00 93.88 264 GLY A O 1
ATOM 1940 N N . SER A 1 265 ? -7.059 -13.115 -6.410 1.00 94.31 265 SER A N 1
ATOM 1941 C CA . SER A 1 265 ? -6.987 -14.477 -6.955 1.00 94.31 265 SER A CA 1
ATOM 1942 C C . SER A 1 265 ? -6.250 -15.495 -6.080 1.00 94.31 265 SER A C 1
ATOM 1944 O O . SER A 1 265 ? -6.201 -16.675 -6.449 1.00 94.31 265 SER A O 1
ATOM 1946 N N . THR A 1 266 ? -5.698 -15.125 -4.917 1.00 94.31 266 THR A N 1
ATOM 1947 C CA . THR A 1 266 ? -5.091 -16.136 -4.033 1.00 94.31 266 THR A CA 1
ATOM 1948 C C . THR A 1 266 ? -6.151 -17.128 -3.538 1.00 94.31 266 THR A C 1
ATOM 1950 O O . THR A 1 266 ? -7.324 -16.787 -3.380 1.00 94.31 266 THR A O 1
ATOM 1953 N N . LEU A 1 267 ? -5.768 -18.384 -3.272 1.00 95.44 267 LEU A N 1
ATOM 1954 C CA . LEU A 1 267 ? -6.729 -19.377 -2.760 1.00 95.44 267 LEU A CA 1
ATOM 1955 C C . LEU A 1 267 ? -7.279 -18.992 -1.373 1.00 95.44 267 LEU A C 1
ATOM 1957 O O . LEU A 1 267 ? -8.382 -19.398 -1.022 1.00 95.44 267 LEU A O 1
ATOM 1961 N N . VAL A 1 268 ? -6.541 -18.173 -0.617 1.00 96.06 268 VAL A N 1
ATOM 1962 C CA . VAL A 1 268 ? -6.983 -17.607 0.665 1.00 96.06 268 VAL A CA 1
ATOM 1963 C C . VAL A 1 268 ? -8.058 -16.543 0.442 1.00 96.06 268 VAL A C 1
ATOM 1965 O O . VAL A 1 268 ? -9.121 -16.648 1.039 1.00 96.06 268 VAL A O 1
ATOM 1968 N N . GLU A 1 269 ? -7.852 -15.580 -0.461 1.00 97.00 269 GLU A N 1
ATOM 1969 C CA . GLU A 1 269 ? -8.878 -14.584 -0.820 1.00 97.00 269 GLU A CA 1
ATOM 1970 C C . GLU A 1 269 ? -10.147 -15.240 -1.387 1.00 97.00 269 GLU A C 1
ATOM 1972 O O . GLU A 1 269 ? -11.255 -14.889 -0.980 1.00 97.00 269 GLU A O 1
ATOM 1977 N N . GLN A 1 270 ? -10.001 -16.265 -2.234 1.00 96.69 270 GLN A N 1
ATOM 1978 C CA . GLN A 1 270 ? -11.134 -17.050 -2.733 1.00 96.69 270 GLN A CA 1
ATOM 1979 C C . GLN A 1 270 ? -11.865 -17.811 -1.609 1.00 96.69 270 GLN A C 1
ATOM 1981 O O . GLN A 1 270 ? -13.096 -17.857 -1.608 1.00 96.69 270 GLN A O 1
ATOM 1986 N N . ALA A 1 271 ? -11.148 -18.386 -0.633 1.00 97.50 271 ALA A N 1
ATOM 1987 C CA . ALA A 1 271 ? -11.763 -19.047 0.525 1.00 97.50 271 ALA A CA 1
ATOM 1988 C C . ALA A 1 271 ? -12.495 -18.050 1.436 1.00 97.50 271 ALA A C 1
ATOM 1990 O O . ALA A 1 271 ? -13.591 -18.344 1.912 1.00 97.50 271 ALA A O 1
ATOM 1991 N N . LEU A 1 272 ? -11.916 -16.864 1.641 1.00 97.44 272 LEU A N 1
ATOM 1992 C CA . LEU A 1 272 ? -12.501 -15.767 2.409 1.00 97.44 272 LEU A CA 1
ATOM 1993 C C . LEU A 1 272 ? -13.809 -15.273 1.783 1.00 97.44 272 LEU A C 1
ATOM 1995 O O . LEU A 1 272 ? -14.839 -15.227 2.457 1.00 97.44 272 LEU A O 1
ATOM 1999 N N . ASP A 1 273 ? -13.789 -14.966 0.486 1.00 96.75 273 ASP A N 1
ATOM 2000 C CA . ASP A 1 273 ? -14.983 -14.551 -0.248 1.00 96.75 273 ASP A CA 1
ATOM 2001 C C . ASP A 1 273 ? -16.049 -15.660 -0.250 1.00 96.75 273 ASP A C 1
ATOM 2003 O O . ASP A 1 273 ? -17.230 -15.378 -0.038 1.00 96.75 273 ASP A O 1
ATOM 2007 N N . ALA A 1 274 ? -15.655 -16.930 -0.405 1.00 96.38 274 ALA A N 1
ATOM 2008 C CA . ALA A 1 274 ? -16.574 -18.065 -0.327 1.00 96.38 274 ALA A CA 1
ATOM 2009 C C . ALA A 1 274 ? -17.172 -18.263 1.082 1.00 96.38 274 ALA A C 1
ATOM 2011 O O . ALA A 1 274 ? -18.359 -18.570 1.193 1.00 96.38 274 ALA A O 1
ATOM 2012 N N . ALA A 1 275 ? -16.410 -18.045 2.160 1.00 96.44 275 ALA A N 1
ATOM 2013 C CA . ALA A 1 275 ? -16.914 -18.103 3.537 1.00 96.44 275 ALA A CA 1
ATOM 2014 C C . ALA A 1 275 ? -17.966 -17.012 3.813 1.00 96.44 275 ALA A C 1
ATOM 2016 O O . ALA A 1 275 ? -19.008 -17.284 4.420 1.00 96.44 275 ALA A O 1
ATOM 2017 N N . VAL A 1 276 ? -17.716 -15.796 3.309 1.00 96.81 276 VAL A N 1
ATOM 2018 C CA . VAL A 1 276 ? -18.639 -14.650 3.375 1.00 96.81 276 VAL A CA 1
ATOM 2019 C C . VAL A 1 276 ? -19.899 -14.885 2.532 1.00 96.81 276 VAL A C 1
ATOM 2021 O O . VAL A 1 276 ? -20.996 -14.547 2.969 1.00 96.81 276 VAL A O 1
ATOM 2024 N N . LEU A 1 277 ? -19.777 -15.491 1.346 1.00 95.38 277 LEU A N 1
ATOM 2025 C CA . LEU A 1 277 ? -20.915 -15.783 0.460 1.00 95.38 277 LEU A CA 1
ATOM 2026 C C . LEU A 1 277 ? -21.737 -17.012 0.879 1.00 95.38 277 LEU A C 1
ATOM 2028 O O . LEU A 1 277 ? -22.889 -17.134 0.471 1.00 95.38 277 LEU A O 1
ATOM 2032 N N . ALA A 1 278 ? -21.196 -17.905 1.711 1.00 94.00 278 ALA A N 1
ATOM 2033 C CA . ALA A 1 278 ? -21.869 -19.140 2.125 1.00 94.00 278 ALA A CA 1
ATOM 2034 C C . ALA A 1 278 ? -23.084 -18.939 3.065 1.00 94.00 278 ALA A C 1
ATOM 2036 O O . ALA A 1 278 ? -23.647 -19.924 3.552 1.00 94.00 278 ALA A O 1
ATOM 2037 N N . GLY A 1 279 ? -23.471 -17.698 3.377 1.00 91.31 279 GLY A N 1
ATOM 2038 C CA . GLY A 1 279 ? -24.714 -17.377 4.079 1.00 91.31 279 GLY A CA 1
ATOM 2039 C C . GLY A 1 279 ? -24.796 -15.918 4.550 1.00 91.31 279 GLY A C 1
ATOM 2040 O O . GLY A 1 279 ? -23.773 -15.241 4.635 1.00 91.31 279 GLY A O 1
ATOM 2041 N N . PRO A 1 280 ? -26.001 -15.420 4.880 1.00 94.69 280 PRO A N 1
ATOM 2042 C CA . PRO A 1 280 ? -26.175 -14.106 5.495 1.00 94.69 280 PRO A CA 1
ATOM 2043 C C . PRO A 1 280 ? -25.554 -14.043 6.897 1.00 94.69 280 PRO A C 1
ATOM 2045 O O . PRO A 1 280 ? -25.297 -15.073 7.522 1.00 94.69 280 PRO A O 1
ATOM 2048 N N . GLY A 1 281 ? -25.350 -12.825 7.405 1.00 96.31 281 GLY A N 1
ATOM 2049 C CA . GLY A 1 281 ? -24.839 -12.601 8.757 1.00 96.31 281 GLY A CA 1
ATOM 2050 C C . GLY A 1 281 ? -23.329 -12.807 8.910 1.00 96.31 281 GLY A C 1
ATOM 2051 O O . GLY A 1 281 ? -22.864 -13.025 10.026 1.00 96.31 281 GLY A O 1
ATOM 2052 N N . ARG A 1 282 ? -22.573 -12.785 7.804 1.00 97.75 282 ARG A N 1
ATOM 2053 C CA . ARG A 1 282 ? -21.148 -13.153 7.738 1.00 97.75 282 ARG A CA 1
ATOM 2054 C C . ARG A 1 282 ? -20.315 -12.042 7.120 1.00 97.75 282 ARG A C 1
ATOM 2056 O O . ARG A 1 282 ? -20.727 -11.430 6.133 1.00 97.75 282 ARG A O 1
ATOM 2063 N N . MET A 1 283 ? -19.132 -11.803 7.675 1.00 98.44 283 MET A N 1
ATOM 2064 C CA . MET A 1 283 ? -18.177 -10.830 7.144 1.00 98.44 283 MET A CA 1
ATOM 2065 C C . MET A 1 283 ? -16.746 -11.157 7.583 1.00 98.44 283 MET A C 1
ATOM 2067 O O . MET A 1 283 ? -16.527 -11.622 8.701 1.00 98.44 283 MET A O 1
ATOM 2071 N N . VAL A 1 284 ? -15.763 -10.845 6.739 1.00 98.62 284 VAL A N 1
ATOM 2072 C CA . VAL A 1 284 ? -14.353 -10.782 7.148 1.00 98.62 284 VAL A CA 1
ATOM 2073 C C . VAL A 1 284 ? -13.835 -9.365 6.937 1.00 98.62 284 VAL A C 1
ATOM 2075 O O . VAL A 1 284 ? -14.106 -8.741 5.909 1.00 98.62 284 VAL A O 1
ATOM 2078 N N . VAL A 1 285 ? -13.097 -8.875 7.928 1.00 98.69 285 VAL A N 1
ATOM 2079 C CA . VAL A 1 285 ? -12.463 -7.560 7.964 1.00 98.69 285 VAL A CA 1
ATOM 2080 C C . VAL A 1 285 ? -10.953 -7.752 8.102 1.00 98.69 285 VAL A C 1
ATOM 2082 O O . VAL A 1 285 ? -10.491 -8.531 8.936 1.00 98.69 285 VAL A O 1
ATOM 2085 N N . GLN A 1 286 ? -10.187 -7.058 7.267 1.00 97.50 286 GLN A N 1
ATOM 2086 C CA . GLN A 1 286 ? -8.751 -7.249 7.095 1.00 97.50 286 GLN A CA 1
ATOM 2087 C C . GLN A 1 286 ? -8.000 -5.916 7.178 1.00 97.50 286 GLN A C 1
ATOM 2089 O O . GLN A 1 286 ? -8.488 -4.884 6.711 1.00 97.50 286 GLN A O 1
ATOM 2094 N N . SER A 1 287 ? -6.791 -5.930 7.733 1.00 96.00 287 SER A N 1
ATOM 2095 C CA . SER A 1 287 ? -5.879 -4.778 7.693 1.00 96.00 287 SER A CA 1
ATOM 2096 C C . SER A 1 287 ? -5.343 -4.522 6.276 1.00 96.00 287 SER A C 1
ATOM 2098 O O . SER A 1 287 ? -5.068 -5.464 5.534 1.00 96.00 287 SER A O 1
ATOM 2100 N N . CYS A 1 288 ? -5.158 -3.253 5.895 1.00 94.81 288 CYS A N 1
ATOM 2101 C CA . CYS A 1 288 ? -4.612 -2.881 4.579 1.00 94.81 288 CYS A CA 1
ATOM 2102 C C . CYS A 1 288 ? -3.116 -3.224 4.403 1.00 94.81 288 CYS A C 1
ATOM 2104 O O . CYS A 1 288 ? -2.676 -3.412 3.273 1.00 94.81 288 CYS A O 1
ATOM 2106 N N . GLY A 1 289 ? -2.347 -3.327 5.494 1.00 92.25 289 GLY A N 1
ATOM 2107 C CA . GLY A 1 289 ? -0.879 -3.398 5.470 1.00 92.25 289 GLY A CA 1
ATOM 2108 C C . GLY A 1 289 ? -0.236 -2.037 5.765 1.00 92.25 289 GLY A C 1
ATOM 2109 O O . GLY A 1 289 ? -0.890 -0.995 5.654 1.00 92.25 289 GLY A O 1
ATOM 2110 N N . ASN A 1 290 ? 1.029 -2.040 6.195 1.00 90.69 290 ASN A N 1
ATOM 2111 C CA . ASN A 1 290 ? 1.746 -0.835 6.633 1.00 90.69 290 ASN A CA 1
ATOM 2112 C C . ASN A 1 290 ? 2.948 -0.514 5.716 1.00 90.69 290 ASN A C 1
ATOM 2114 O O . ASN A 1 290 ? 4.040 -0.199 6.191 1.00 90.69 290 ASN A O 1
ATOM 2118 N N . TYR A 1 291 ? 2.755 -0.649 4.398 1.00 86.38 291 TYR A N 1
ATOM 2119 C CA . TYR A 1 291 ? 3.838 -0.741 3.405 1.00 86.38 291 TYR A CA 1
ATOM 2120 C C . TYR A 1 291 ? 4.015 0.526 2.547 1.00 86.38 291 TYR A C 1
ATOM 2122 O O . TYR A 1 291 ? 4.878 0.581 1.677 1.00 86.38 291 TYR A O 1
ATOM 2130 N N . PHE A 1 292 ? 3.225 1.581 2.776 1.00 88.44 292 PHE A N 1
ATOM 2131 C CA . PHE A 1 292 ? 3.185 2.757 1.888 1.00 88.44 292 PHE A CA 1
ATOM 2132 C C . PHE A 1 292 ? 4.530 3.491 1.729 1.00 88.44 292 PHE A C 1
ATOM 2134 O O . PHE A 1 292 ? 4.797 4.072 0.681 1.00 88.44 292 PHE A O 1
ATOM 2141 N N . GLN A 1 293 ? 5.377 3.461 2.761 1.00 84.69 293 GLN A N 1
ATOM 2142 C CA . GLN A 1 293 ? 6.695 4.113 2.781 1.00 84.69 293 GLN A CA 1
ATOM 2143 C C . GLN A 1 293 ? 7.873 3.130 2.831 1.00 84.69 293 GLN A C 1
ATOM 2145 O O . GLN A 1 293 ? 9.020 3.559 2.933 1.00 84.69 293 GLN A O 1
ATOM 2150 N N . THR A 1 294 ? 7.632 1.817 2.755 1.00 84.38 294 THR A N 1
ATOM 2151 C CA . THR A 1 294 ? 8.708 0.815 2.873 1.00 84.38 294 THR A CA 1
ATOM 2152 C C . THR A 1 294 ? 9.543 0.678 1.601 1.00 84.38 294 THR A C 1
ATOM 2154 O O . THR A 1 294 ? 10.576 0.021 1.629 1.00 84.38 294 THR A O 1
ATOM 2157 N N . SER A 1 295 ? 9.122 1.300 0.493 1.00 90.50 295 SER A N 1
ATOM 2158 C CA . SER A 1 295 ? 9.758 1.185 -0.831 1.00 90.50 295 SER A CA 1
ATOM 2159 C C . SER A 1 295 ? 9.916 -0.271 -1.301 1.00 90.50 295 SER A C 1
ATOM 2161 O O . SER A 1 295 ? 10.832 -0.607 -2.043 1.00 90.50 295 SER A O 1
ATOM 2163 N N . THR A 1 296 ? 9.011 -1.156 -0.870 1.00 91.62 296 THR A N 1
ATOM 2164 C CA . THR A 1 296 ? 9.024 -2.599 -1.170 1.00 91.62 296 THR A CA 1
ATOM 2165 C C . THR A 1 296 ? 8.250 -2.961 -2.435 1.00 91.62 296 THR A C 1
ATOM 2167 O O . THR A 1 296 ? 8.068 -4.139 -2.715 1.00 91.62 296 THR A O 1
ATOM 2170 N N . HIS A 1 297 ? 7.792 -1.981 -3.215 1.00 95.12 297 HIS A N 1
ATOM 2171 C CA . HIS A 1 297 ? 7.058 -2.201 -4.458 1.00 95.12 297 HIS A CA 1
ATOM 2172 C C . HIS A 1 297 ? 7.608 -1.334 -5.590 1.00 95.12 297 HIS A C 1
ATOM 2174 O O . HIS A 1 297 ? 7.966 -0.176 -5.381 1.00 95.12 297 HIS A O 1
ATOM 2180 N N . VAL A 1 298 ? 7.641 -1.892 -6.797 1.00 95.19 298 VAL A N 1
ATOM 2181 C CA . VAL A 1 298 ? 7.861 -1.168 -8.050 1.00 95.19 298 VAL A CA 1
ATOM 2182 C C . VAL A 1 298 ? 6.846 -1.642 -9.085 1.00 95.19 298 VAL A C 1
ATOM 2184 O O . VAL A 1 298 ? 6.545 -2.832 -9.192 1.00 95.19 298 VAL A O 1
ATOM 2187 N N . GLU A 1 299 ? 6.330 -0.711 -9.881 1.00 93.62 299 GLU A N 1
ATOM 2188 C CA . GLU A 1 299 ? 5.503 -1.008 -11.048 1.00 93.62 299 GLU A CA 1
ATOM 2189 C C . GLU A 1 299 ? 6.058 -0.304 -12.284 1.00 93.62 299 GLU A C 1
ATOM 2191 O O . GLU A 1 299 ? 6.734 0.722 -12.197 1.00 93.62 299 GLU A O 1
ATOM 2196 N N . GLY A 1 300 ? 5.796 -0.869 -13.455 1.00 88.69 300 GLY A N 1
ATOM 2197 C CA . GLY A 1 300 ? 6.261 -0.297 -14.708 1.00 88.69 300 GLY A CA 1
ATOM 2198 C C . GLY A 1 300 ? 5.553 -0.894 -15.909 1.00 88.69 300 GLY A C 1
ATOM 2199 O O . GLY A 1 300 ? 4.733 -1.803 -15.787 1.00 88.69 300 GLY A O 1
ATOM 2200 N N . GLN A 1 301 ? 5.873 -0.367 -17.088 1.00 88.19 301 GLN A N 1
ATOM 2201 C CA . GLN A 1 301 ? 5.409 -0.915 -18.355 1.00 88.19 301 GLN A CA 1
ATOM 2202 C C . GLN A 1 301 ? 6.616 -1.224 -19.237 1.00 88.19 301 GLN A C 1
ATOM 2204 O O . GLN A 1 301 ? 7.261 -0.321 -19.774 1.00 88.19 301 GLN A O 1
ATOM 2209 N N . LEU A 1 302 ? 6.926 -2.512 -19.357 1.00 78.88 302 LEU A N 1
ATOM 2210 C CA . LEU A 1 302 ? 7.903 -3.021 -20.302 1.00 78.88 302 LEU A CA 1
ATOM 2211 C C . LEU A 1 302 ? 7.322 -2.966 -21.713 1.00 78.88 302 LEU A C 1
ATOM 2213 O O . LEU A 1 302 ? 6.119 -3.099 -21.925 1.00 78.88 302 LEU A O 1
ATOM 2217 N N . LEU A 1 303 ? 8.194 -2.769 -22.688 1.00 75.69 303 LEU A N 1
ATOM 2218 C CA . LEU A 1 303 ? 7.831 -2.596 -24.082 1.00 75.69 303 LEU A CA 1
ATOM 2219 C C . LEU A 1 303 ? 8.475 -3.711 -24.934 1.00 75.69 303 LEU A C 1
ATOM 2221 O O . LEU A 1 303 ? 9.555 -4.202 -24.591 1.00 75.69 303 LEU A O 1
ATOM 2225 N N . ALA A 1 304 ? 7.834 -4.145 -26.025 1.00 73.25 304 ALA A N 1
ATOM 2226 C CA . ALA A 1 304 ? 8.375 -5.217 -26.873 1.00 73.25 304 ALA A CA 1
ATOM 2227 C C . ALA A 1 304 ? 9.762 -4.840 -27.430 1.00 73.25 304 ALA A C 1
ATOM 2229 O O . ALA A 1 304 ? 9.950 -3.733 -27.929 1.00 73.25 304 ALA A O 1
ATOM 2230 N N . GLY A 1 305 ? 10.742 -5.741 -27.319 1.00 71.06 305 GLY A N 1
ATOM 2231 C CA . GLY A 1 305 ? 12.137 -5.494 -27.701 1.00 71.06 305 GLY A CA 1
ATOM 2232 C C . GLY A 1 305 ? 12.936 -4.575 -26.763 1.00 71.06 305 GLY A C 1
ATOM 2233 O O . GLY A 1 305 ? 14.125 -4.372 -27.002 1.00 71.06 305 GLY A O 1
ATOM 2234 N N . SER A 1 306 ? 12.329 -4.030 -25.703 1.00 72.94 306 SER A N 1
ATOM 2235 C CA . SER A 1 306 ? 13.023 -3.195 -24.712 1.00 72.94 306 SER A CA 1
ATOM 2236 C C . SER A 1 306 ? 13.573 -4.002 -23.533 1.00 72.94 306 SER A C 1
ATOM 2238 O O . SER A 1 306 ? 13.120 -5.117 -23.250 1.00 72.94 306 SER A O 1
ATOM 2240 N N . GLU A 1 307 ? 14.524 -3.397 -22.822 1.00 88.44 307 GLU A N 1
ATOM 2241 C CA . GLU A 1 307 ? 15.026 -3.858 -21.530 1.00 88.44 307 GLU A CA 1
ATOM 2242 C C . GLU A 1 307 ? 14.670 -2.837 -20.438 1.00 88.44 307 GLU A C 1
ATOM 2244 O O . GLU A 1 307 ? 14.836 -1.631 -20.633 1.00 88.44 307 GLU A O 1
ATOM 2249 N N . ALA A 1 308 ? 14.216 -3.320 -19.281 1.00 86.69 308 ALA A N 1
ATOM 2250 C CA . ALA A 1 308 ? 14.140 -2.557 -18.041 1.00 86.69 308 ALA A CA 1
ATOM 2251 C C . ALA A 1 308 ? 15.103 -3.174 -17.019 1.00 86.69 308 ALA A C 1
ATOM 2253 O O . ALA A 1 308 ? 15.071 -4.381 -16.785 1.00 86.69 308 ALA A O 1
ATOM 2254 N N . ARG A 1 309 ? 15.950 -2.345 -16.401 1.00 92.00 309 ARG A N 1
ATOM 2255 C CA . ARG A 1 309 ? 16.897 -2.746 -15.352 1.00 92.00 309 ARG A CA 1
ATOM 2256 C C . ARG A 1 309 ? 16.447 -2.113 -14.037 1.00 92.00 309 ARG A C 1
ATOM 2258 O O . ARG A 1 309 ? 16.476 -0.894 -13.903 1.00 92.00 309 ARG A O 1
ATOM 2265 N N . ILE A 1 310 ? 15.981 -2.941 -13.109 1.00 95.25 310 ILE A N 1
ATOM 2266 C CA . ILE A 1 310 ? 15.365 -2.539 -11.842 1.00 95.25 310 ILE A CA 1
ATOM 2267 C C . ILE A 1 310 ? 16.387 -2.775 -10.717 1.00 95.25 310 ILE A C 1
ATOM 2269 O O . ILE A 1 310 ? 16.675 -3.938 -10.422 1.00 95.25 310 ILE A O 1
ATOM 2273 N N . PRO A 1 311 ? 16.957 -1.724 -10.105 1.00 93.38 311 PRO A N 1
ATOM 2274 C CA . PRO A 1 311 ? 17.823 -1.867 -8.939 1.00 93.38 311 PRO A CA 1
ATOM 2275 C C . PRO A 1 311 ? 17.031 -2.336 -7.709 1.00 93.38 311 PRO A C 1
ATOM 2277 O O . PRO A 1 311 ? 15.974 -1.789 -7.398 1.00 93.38 311 PRO A O 1
ATOM 2280 N N . LEU A 1 312 ? 17.574 -3.319 -6.998 1.00 93.19 312 LEU A N 1
ATOM 2281 C CA . LEU A 1 312 ? 17.078 -3.867 -5.739 1.00 93.19 312 LEU A CA 1
ATOM 2282 C C . LEU A 1 312 ? 18.196 -3.737 -4.700 1.00 93.19 312 LEU A C 1
ATOM 2284 O O . LEU A 1 312 ? 19.255 -4.345 -4.849 1.00 93.19 312 LEU A O 1
ATOM 2288 N N . CYS A 1 313 ? 17.970 -2.942 -3.660 1.00 90.75 313 CYS A N 1
ATOM 2289 C CA . CYS A 1 313 ? 18.931 -2.740 -2.585 1.00 90.75 313 CYS A CA 1
ATOM 2290 C C . CYS A 1 313 ? 18.784 -3.849 -1.535 1.00 90.75 313 CYS A C 1
ATOM 2292 O O . CYS A 1 313 ? 17.697 -4.032 -0.975 1.00 90.75 313 CYS A O 1
ATOM 2294 N N . THR A 1 314 ? 19.879 -4.554 -1.251 1.00 86.62 314 THR A N 1
ATOM 2295 C CA . THR A 1 314 ? 19.976 -5.568 -0.193 1.00 86.62 314 THR A CA 1
ATOM 2296 C C . THR A 1 314 ? 20.851 -5.080 0.962 1.00 86.62 314 THR A C 1
ATOM 2298 O O . THR A 1 314 ? 21.739 -4.245 0.781 1.00 86.62 314 THR A O 1
ATOM 2301 N N . ASN A 1 315 ? 20.591 -5.620 2.151 1.00 77.00 315 ASN A N 1
ATOM 2302 C CA . ASN A 1 315 ? 21.403 -5.471 3.357 1.00 77.00 315 ASN A CA 1
ATOM 2303 C C . ASN A 1 315 ? 21.732 -6.879 3.873 1.00 77.00 315 ASN A C 1
ATOM 2305 O O . ASN A 1 315 ? 20.884 -7.759 3.727 1.00 77.00 315 ASN A O 1
ATOM 2309 N N . ALA A 1 316 ? 22.866 -7.059 4.561 1.00 70.25 316 ALA A N 1
ATOM 2310 C CA . ALA A 1 316 ? 23.220 -8.337 5.177 1.00 70.25 316 ALA A CA 1
ATOM 2311 C C . ALA A 1 316 ? 22.061 -8.915 5.998 1.00 70.25 316 ALA A C 1
ATOM 2313 O O . ALA A 1 316 ? 21.596 -8.283 6.955 1.00 70.25 316 ALA A O 1
ATOM 2314 N N . SER A 1 317 ? 21.647 -10.137 5.666 1.00 70.00 317 SER A N 1
ATOM 2315 C CA . SER A 1 317 ? 20.618 -10.864 6.400 1.00 70.00 317 SER A CA 1
ATOM 2316 C C . SER A 1 317 ? 21.042 -12.291 6.709 1.00 70.00 317 SER A C 1
ATOM 2318 O O . SER A 1 317 ? 21.784 -12.922 5.970 1.00 70.00 317 SER A O 1
ATOM 2320 N N . SER A 1 318 ? 20.542 -12.824 7.823 1.00 70.56 318 SER A N 1
ATOM 2321 C CA . SER A 1 318 ? 20.702 -14.236 8.181 1.00 70.56 318 SER A CA 1
ATOM 2322 C C . SER A 1 318 ? 19.587 -15.125 7.616 1.00 70.56 318 SER A C 1
ATOM 2324 O O . SER A 1 318 ? 19.468 -16.282 8.016 1.00 70.56 318 SER A O 1
ATOM 2326 N N . VAL A 1 319 ? 18.717 -14.586 6.757 1.00 77.00 319 VAL A N 1
ATOM 2327 C CA . VAL A 1 319 ? 17.603 -15.305 6.128 1.00 77.00 319 VAL A CA 1
ATOM 2328 C C . VAL A 1 319 ? 17.556 -15.030 4.630 1.00 77.00 319 VAL A C 1
ATOM 2330 O O . VAL A 1 319 ? 18.107 -14.051 4.142 1.00 77.00 319 VAL A O 1
ATOM 2333 N N . ALA A 1 320 ? 16.892 -15.920 3.896 1.00 81.69 320 ALA A N 1
ATOM 2334 C CA . ALA A 1 320 ? 16.725 -15.769 2.462 1.00 81.69 320 ALA A CA 1
ATOM 2335 C C . ALA A 1 320 ? 15.641 -14.740 2.119 1.00 81.69 320 ALA A C 1
ATOM 2337 O O . ALA A 1 320 ? 14.537 -14.770 2.668 1.00 81.69 320 ALA A O 1
ATOM 2338 N N . HIS A 1 321 ? 15.968 -13.916 1.136 1.00 85.88 321 HIS A N 1
ATOM 2339 C CA . HIS A 1 321 ? 15.170 -12.840 0.572 1.00 85.88 321 HIS A CA 1
ATOM 2340 C C . HIS A 1 321 ? 14.236 -13.347 -0.533 1.00 85.88 321 HIS A C 1
ATOM 2342 O O . HIS A 1 321 ? 14.631 -14.213 -1.313 1.00 85.88 321 HIS A O 1
ATOM 2348 N N . GLU A 1 322 ? 13.026 -12.790 -0.659 1.00 90.00 322 GLU A N 1
ATOM 2349 C CA . GLU A 1 322 ? 12.066 -13.122 -1.730 1.00 90.00 322 GLU A CA 1
ATOM 2350 C C . GLU A 1 322 ? 11.554 -11.845 -2.425 1.00 90.00 322 GLU A C 1
ATOM 2352 O O . GLU A 1 322 ? 11.188 -10.871 -1.770 1.00 90.00 322 GLU A O 1
ATOM 2357 N N . VAL A 1 323 ? 11.504 -11.849 -3.760 1.00 94.50 323 VAL A N 1
ATOM 2358 C CA . VAL A 1 323 ? 10.808 -10.848 -4.583 1.00 94.50 323 VAL A CA 1
ATOM 2359 C C . VAL A 1 323 ? 9.827 -11.578 -5.491 1.00 94.50 323 VAL A C 1
ATOM 2361 O O . VAL A 1 323 ? 10.208 -12.512 -6.198 1.00 94.50 323 VAL A O 1
ATOM 2364 N N . ASP A 1 324 ? 8.572 -11.142 -5.479 1.00 94.56 324 ASP A N 1
ATOM 2365 C CA . ASP A 1 324 ? 7.485 -11.724 -6.263 1.00 94.56 324 ASP A CA 1
ATOM 2366 C C . ASP A 1 324 ? 7.043 -10.741 -7.356 1.00 94.56 324 ASP A C 1
ATOM 2368 O O . ASP A 1 324 ? 6.605 -9.625 -7.061 1.00 94.56 324 ASP A O 1
ATOM 2372 N N . LEU A 1 325 ? 7.210 -11.126 -8.625 1.00 97.12 325 LEU A N 1
ATOM 2373 C CA . LEU A 1 325 ? 6.958 -10.281 -9.793 1.00 97.12 325 LEU A CA 1
ATOM 2374 C C . LEU A 1 325 ? 5.844 -10.864 -10.664 1.00 97.12 325 LEU A C 1
ATOM 2376 O O . LEU A 1 325 ? 5.937 -11.988 -11.152 1.00 97.12 325 LEU A O 1
ATOM 2380 N N . TRP A 1 326 ? 4.820 -10.055 -10.930 1.00 96.88 326 TRP A N 1
ATOM 2381 C CA . TRP A 1 326 ? 3.632 -10.443 -11.689 1.00 96.88 326 TRP A CA 1
ATOM 2382 C C . TRP A 1 326 ? 3.456 -9.606 -12.951 1.00 96.88 326 TRP A C 1
ATOM 2384 O O . TRP A 1 326 ? 3.615 -8.383 -12.933 1.00 96.88 326 TRP A O 1
ATOM 2394 N N . TYR A 1 327 ? 3.079 -10.265 -14.048 1.00 95.81 327 TYR A N 1
ATOM 2395 C CA . TYR A 1 327 ? 2.789 -9.617 -15.329 1.00 95.81 327 TYR A CA 1
ATOM 2396 C C . TYR A 1 327 ? 1.769 -10.416 -16.166 1.00 95.81 327 TYR A C 1
ATOM 2398 O O . TYR A 1 327 ? 1.359 -11.521 -15.798 1.00 95.81 327 TYR A O 1
ATOM 2406 N N . SER A 1 328 ? 1.291 -9.846 -17.277 1.00 91.94 328 SER A N 1
ATOM 2407 C CA . SER A 1 328 ? 0.249 -10.471 -18.108 1.00 91.94 328 SER A CA 1
ATOM 2408 C C . SER A 1 328 ? 0.683 -11.824 -18.685 1.00 91.94 328 SER A C 1
ATOM 2410 O O . SER A 1 328 ? 1.759 -11.944 -19.264 1.00 91.94 328 SER A O 1
ATOM 2412 N N . GLY A 1 329 ? -0.197 -12.830 -18.622 1.00 89.56 329 GLY A N 1
ATOM 2413 C CA . GLY A 1 329 ? 0.027 -14.135 -19.262 1.00 89.56 329 GLY A CA 1
ATOM 2414 C C . GLY A 1 329 ? 0.037 -14.105 -20.793 1.00 89.56 329 GLY A C 1
ATOM 2415 O O . GLY A 1 329 ? 0.413 -15.092 -21.422 1.00 89.56 329 GLY A O 1
ATOM 2416 N N . LEU A 1 330 ? -0.369 -12.981 -21.395 1.00 87.00 330 LEU A N 1
ATOM 2417 C CA . LEU A 1 330 ? -0.251 -12.741 -22.836 1.00 87.00 330 LEU A CA 1
ATOM 2418 C C . LEU A 1 330 ? 1.158 -12.291 -23.246 1.00 87.00 330 LEU A C 1
ATOM 2420 O O . LEU A 1 330 ? 1.484 -12.362 -24.428 1.00 87.00 330 LEU A O 1
ATOM 2424 N N . ASP A 1 331 ? 1.978 -11.840 -22.295 1.00 85.62 331 ASP A N 1
ATOM 2425 C CA . ASP A 1 331 ? 3.331 -11.367 -22.565 1.00 85.62 331 ASP A CA 1
ATOM 2426 C C . ASP A 1 331 ? 4.352 -12.505 -22.392 1.00 85.62 331 ASP A C 1
ATOM 2428 O O . ASP A 1 331 ? 4.175 -13.450 -21.618 1.00 85.62 331 ASP A O 1
ATOM 2432 N N . ARG A 1 332 ? 5.480 -12.377 -23.086 1.00 91.00 332 ARG A N 1
ATOM 2433 C CA . ARG A 1 332 ? 6.679 -13.204 -22.961 1.00 91.00 332 ARG A CA 1
ATOM 2434 C C . ARG A 1 332 ? 7.849 -12.291 -22.632 1.00 91.00 332 ARG A C 1
ATOM 2436 O O . ARG A 1 332 ? 8.345 -11.562 -23.491 1.00 91.00 332 ARG A O 1
ATOM 2443 N N . ILE A 1 333 ? 8.302 -12.350 -21.387 1.00 93.50 333 ILE A N 1
ATOM 2444 C CA . ILE A 1 333 ? 9.417 -11.555 -20.867 1.00 93.50 333 ILE A CA 1
ATOM 2445 C C . ILE A 1 333 ? 10.520 -12.531 -20.442 1.00 93.50 333 ILE A C 1
ATOM 2447 O O . ILE A 1 333 ? 10.205 -13.543 -19.832 1.00 93.50 333 ILE A O 1
ATOM 2451 N N . THR A 1 334 ? 11.803 -12.288 -20.725 1.00 94.94 334 THR A N 1
ATOM 2452 C CA . THR A 1 334 ? 12.873 -12.987 -19.975 1.00 94.94 334 THR A CA 1
ATOM 2453 C C . THR A 1 334 ? 13.247 -12.159 -18.762 1.00 94.94 334 THR A C 1
ATOM 2455 O O . THR A 1 334 ? 13.416 -10.945 -18.905 1.00 94.94 334 THR A O 1
ATOM 2458 N N . VAL A 1 335 ? 13.441 -12.802 -17.614 1.00 96.19 335 VAL A N 1
ATOM 2459 C CA . VAL A 1 335 ? 13.912 -12.135 -16.396 1.00 96.19 335 VAL A CA 1
ATOM 2460 C C . VAL A 1 335 ? 15.321 -12.599 -16.091 1.00 96.19 335 VAL A C 1
ATOM 2462 O O . VAL A 1 335 ? 15.560 -13.793 -15.944 1.00 96.19 335 VAL A O 1
ATOM 2465 N N . GLY A 1 336 ? 16.251 -11.658 -16.018 1.00 92.62 336 GLY A N 1
ATOM 2466 C CA . GLY A 1 336 ? 17.590 -11.887 -15.509 1.00 92.62 336 GLY A CA 1
ATOM 2467 C C . GLY A 1 336 ? 17.806 -11.277 -14.137 1.00 92.62 336 GLY A C 1
ATOM 2468 O O . GLY A 1 336 ? 17.043 -10.418 -13.692 1.00 92.62 336 GLY A O 1
ATOM 2469 N N . LEU A 1 337 ? 18.876 -11.719 -13.491 1.00 93.88 337 LEU A N 1
ATOM 2470 C CA . LEU A 1 337 ? 19.351 -11.199 -12.217 1.00 93.88 337 LEU A CA 1
ATOM 2471 C C . LEU A 1 337 ? 20.866 -11.009 -12.316 1.00 93.88 337 LEU A C 1
ATOM 2473 O O . LEU A 1 337 ? 21.580 -11.943 -12.687 1.00 93.88 337 LEU A O 1
ATOM 2477 N N . CYS A 1 338 ? 21.336 -9.803 -12.004 1.00 91.12 338 CYS A N 1
ATOM 2478 C CA . CYS A 1 338 ? 22.756 -9.464 -11.904 1.00 91.12 338 CYS A CA 1
ATOM 2479 C C . CYS A 1 338 ? 23.120 -9.200 -10.439 1.00 91.12 338 CYS A C 1
ATOM 2481 O O . CYS A 1 338 ? 22.413 -8.442 -9.766 1.00 91.12 338 CYS A O 1
ATOM 2483 N N . ALA A 1 339 ? 24.227 -9.789 -9.984 1.00 88.88 339 ALA A N 1
ATOM 2484 C CA . ALA A 1 339 ? 24.816 -9.503 -8.678 1.00 88.88 339 ALA A CA 1
ATOM 2485 C C . ALA A 1 339 ? 25.367 -8.055 -8.596 1.00 88.88 339 ALA A C 1
ATOM 2487 O O . ALA A 1 339 ? 25.584 -7.429 -9.639 1.00 88.88 339 ALA A O 1
ATOM 2488 N N . PRO A 1 340 ? 25.650 -7.515 -7.391 1.00 86.44 340 PRO A N 1
ATOM 2489 C CA . PRO A 1 340 ? 26.106 -6.129 -7.203 1.00 86.44 340 PRO A CA 1
ATOM 2490 C C . PRO A 1 340 ? 27.439 -5.753 -7.870 1.00 86.44 340 PRO A C 1
ATOM 2492 O O . PRO A 1 340 ? 27.780 -4.575 -7.924 1.00 86.44 340 PRO A O 1
ATOM 2495 N N . GLN A 1 341 ? 28.195 -6.735 -8.370 1.00 76.31 341 GLN A N 1
ATOM 2496 C CA . GLN A 1 341 ? 29.477 -6.554 -9.068 1.00 76.31 341 GLN A CA 1
ATOM 2497 C C . GLN A 1 341 ? 29.331 -6.674 -10.605 1.00 76.31 341 GLN A C 1
ATOM 2499 O O . GLN A 1 341 ? 30.316 -6.856 -11.314 1.00 76.31 341 GLN A O 1
ATOM 2504 N N . ASP A 1 342 ? 28.094 -6.585 -11.116 1.00 65.06 342 ASP A N 1
ATOM 2505 C CA . ASP A 1 342 ? 27.652 -6.697 -12.523 1.00 65.06 342 ASP A CA 1
ATOM 2506 C C . ASP A 1 342 ? 27.942 -8.030 -13.258 1.00 65.06 342 ASP A C 1
ATOM 2508 O O . ASP A 1 342 ? 27.312 -8.302 -14.284 1.00 65.06 342 ASP A O 1
ATOM 2512 N N . GLU A 1 343 ? 28.768 -8.911 -12.692 1.00 61.94 343 GLU A N 1
ATOM 2513 C CA . GLU A 1 343 ? 28.854 -10.348 -12.995 1.00 61.94 343 GLU A CA 1
ATOM 2514 C C . GLU A 1 343 ? 28.975 -11.161 -11.684 1.00 61.94 343 GLU A C 1
ATOM 2516 O O . GLU A 1 343 ? 29.500 -10.639 -10.698 1.00 61.94 343 GLU A O 1
ATOM 2521 N N . PRO A 1 344 ? 28.534 -12.435 -11.641 1.00 56.38 344 PRO A N 1
ATOM 2522 C CA . PRO A 1 344 ? 27.828 -13.159 -12.699 1.00 56.38 344 PRO A CA 1
ATOM 2523 C C . PRO A 1 344 ? 26.341 -12.777 -12.823 1.00 56.38 344 PRO A C 1
ATOM 2525 O O . PRO A 1 344 ? 25.742 -12.150 -11.942 1.00 56.38 344 PRO A O 1
ATOM 2528 N N . ARG A 1 345 ? 25.728 -13.194 -13.938 1.00 78.62 345 ARG A N 1
ATOM 2529 C CA . ARG A 1 345 ? 24.305 -12.989 -14.257 1.00 78.62 345 ARG A CA 1
ATOM 2530 C C . ARG A 1 345 ? 23.627 -14.244 -14.809 1.00 78.62 345 ARG A C 1
ATOM 2532 O O . ARG A 1 345 ? 24.216 -14.975 -15.600 1.00 78.62 345 ARG A O 1
ATOM 2539 N N . ILE A 1 346 ? 22.352 -14.429 -14.472 1.00 90.19 346 ILE A N 1
ATOM 2540 C CA . ILE A 1 346 ? 21.456 -15.442 -15.070 1.00 90.19 346 ILE A CA 1
ATOM 2541 C C . ILE A 1 346 ? 20.308 -14.774 -15.836 1.00 90.19 346 ILE A C 1
ATOM 2543 O O . ILE A 1 346 ? 19.988 -13.618 -15.567 1.00 90.19 346 ILE A O 1
ATOM 2547 N N . PHE A 1 347 ? 19.697 -15.490 -16.790 1.00 90.75 347 PHE A N 1
ATOM 2548 C CA . PHE A 1 347 ? 18.529 -15.046 -17.568 1.00 90.75 347 PHE A CA 1
ATOM 2549 C C . PHE A 1 347 ? 17.549 -16.200 -17.821 1.00 90.75 347 PHE A C 1
ATOM 2551 O O . PHE A 1 347 ? 17.797 -17.056 -18.668 1.00 90.75 347 PHE A O 1
ATOM 2558 N N . THR A 1 348 ? 16.398 -16.149 -17.155 1.00 93.88 348 THR A N 1
ATOM 2559 C CA . THR A 1 348 ? 15.358 -17.183 -17.160 1.00 93.88 348 THR A CA 1
ATOM 2560 C C . THR A 1 348 ? 14.216 -16.839 -18.111 1.00 93.88 348 THR A C 1
ATOM 2562 O O . THR A 1 348 ? 13.642 -15.740 -18.073 1.00 93.88 348 THR A O 1
ATOM 2565 N N . ARG A 1 349 ? 13.848 -17.794 -18.972 1.00 93.25 349 ARG A N 1
ATOM 2566 C CA . ARG A 1 349 ? 12.717 -17.666 -19.906 1.00 93.25 349 ARG A CA 1
ATOM 2567 C C . ARG A 1 349 ? 11.382 -18.035 -19.238 1.00 93.25 349 ARG A C 1
ATOM 2569 O O . ARG A 1 349 ? 11.381 -18.756 -18.243 1.00 93.25 349 ARG A O 1
ATOM 2576 N N . PRO A 1 350 ? 10.235 -17.607 -19.800 1.00 92.94 350 PRO A N 1
ATOM 2577 C CA . PRO A 1 350 ? 8.924 -18.037 -19.325 1.00 92.94 350 PRO A CA 1
ATOM 2578 C C . PRO A 1 350 ? 8.772 -19.565 -19.349 1.00 92.94 350 PRO A C 1
ATOM 2580 O O . PRO A 1 350 ? 8.822 -20.172 -20.418 1.00 92.94 350 PRO A O 1
ATOM 2583 N N . GLY A 1 351 ? 8.545 -20.166 -18.179 1.00 91.38 351 GLY A N 1
ATOM 2584 C CA . GLY A 1 351 ? 8.411 -21.611 -17.974 1.00 91.38 351 GLY A CA 1
ATOM 2585 C C . GLY A 1 351 ? 9.618 -22.273 -17.297 1.00 91.38 351 GLY A C 1
ATOM 2586 O O . GLY A 1 351 ? 9.448 -23.338 -16.699 1.00 91.38 351 GLY A O 1
ATOM 2587 N N . ASP A 1 352 ? 10.790 -21.635 -17.344 1.00 92.62 352 ASP A N 1
ATOM 2588 C CA . ASP A 1 352 ? 12.061 -22.189 -16.866 1.00 92.62 352 ASP A CA 1
ATOM 2589 C C . ASP A 1 352 ? 12.367 -21.789 -15.404 1.00 92.62 352 ASP A C 1
ATOM 2591 O O . ASP A 1 352 ? 11.593 -21.110 -14.715 1.00 92.62 352 ASP A O 1
ATOM 2595 N N . SER A 1 353 ? 13.495 -22.258 -14.873 1.00 92.00 353 SER A N 1
ATOM 2596 C CA . SER A 1 353 ? 14.043 -21.830 -13.580 1.00 92.00 353 SER A CA 1
ATOM 2597 C C . SER A 1 353 ? 15.562 -21.974 -13.599 1.00 92.00 353 SER A C 1
ATOM 2599 O O . SER A 1 353 ? 16.055 -23.006 -14.049 1.00 92.00 353 SER A O 1
ATOM 2601 N N . ASP A 1 354 ? 16.282 -20.985 -13.074 1.00 93.31 354 ASP A N 1
ATOM 2602 C CA . ASP A 1 354 ? 17.748 -20.953 -13.043 1.00 93.31 354 ASP A CA 1
ATOM 2603 C C . ASP A 1 354 ? 18.269 -20.644 -11.636 1.00 93.31 354 ASP A C 1
ATOM 2605 O O . ASP A 1 354 ? 17.570 -20.072 -10.796 1.00 93.31 354 ASP A O 1
ATOM 2609 N N . THR A 1 355 ? 19.521 -21.018 -11.383 1.00 92.75 355 THR A N 1
ATOM 2610 C CA . THR A 1 355 ? 20.251 -20.717 -10.147 1.00 92.75 355 THR A CA 1
ATOM 2611 C C . THR A 1 355 ? 21.532 -19.964 -10.491 1.00 92.75 355 THR A C 1
ATOM 2613 O O . THR A 1 355 ? 22.243 -20.338 -11.422 1.00 92.75 355 THR A O 1
ATOM 2616 N N . LEU A 1 356 ? 21.808 -18.887 -9.758 1.00 90.62 356 LEU A N 1
ATOM 2617 C CA . LEU A 1 356 ? 23.046 -18.125 -9.827 1.00 90.62 356 LEU A CA 1
ATOM 2618 C C . LEU A 1 356 ? 24.010 -18.680 -8.780 1.00 90.62 356 LEU A C 1
ATOM 2620 O O . LEU A 1 356 ? 23.797 -18.498 -7.580 1.00 90.62 356 LEU A O 1
ATOM 2624 N N . THR A 1 357 ? 25.071 -19.329 -9.243 1.00 89.88 357 THR A N 1
ATOM 2625 C CA . THR A 1 357 ? 26.134 -19.873 -8.395 1.00 89.88 357 THR A CA 1
ATOM 2626 C C . THR A 1 357 ? 27.353 -18.944 -8.451 1.00 89.88 357 THR A C 1
ATOM 2628 O O . THR A 1 357 ? 27.793 -18.579 -9.542 1.00 89.88 357 THR A O 1
ATOM 2631 N N . ILE A 1 358 ? 27.902 -18.565 -7.295 1.00 85.06 358 ILE A N 1
ATOM 2632 C CA . ILE A 1 358 ? 29.148 -17.789 -7.152 1.00 85.06 358 ILE A CA 1
ATOM 2633 C C . ILE A 1 358 ? 30.115 -18.636 -6.323 1.00 85.06 358 ILE A C 1
ATOM 2635 O O . ILE A 1 358 ? 29.713 -19.204 -5.313 1.00 85.06 358 ILE A O 1
ATOM 2639 N N . ASP A 1 359 ? 31.354 -18.798 -6.792 1.00 84.50 359 ASP A N 1
ATOM 2640 C CA . ASP A 1 359 ? 32.414 -19.587 -6.136 1.00 84.50 359 ASP A CA 1
ATOM 2641 C C . ASP A 1 359 ? 31.998 -21.008 -5.685 1.00 84.50 359 ASP A C 1
ATOM 2643 O O . ASP A 1 359 ? 32.524 -21.575 -4.730 1.00 84.50 359 ASP A O 1
ATOM 2647 N N . GLY A 1 360 ? 31.054 -21.615 -6.416 1.00 83.44 360 GLY A N 1
ATOM 2648 C CA . GLY A 1 360 ? 30.523 -22.956 -6.147 1.00 83.44 360 GLY A CA 1
ATOM 2649 C C . GLY A 1 360 ? 29.342 -23.016 -5.169 1.00 83.44 360 GLY A C 1
ATOM 2650 O O . GLY A 1 360 ? 28.829 -24.109 -4.938 1.00 83.44 360 GLY A O 1
ATOM 2651 N N . ALA A 1 361 ? 28.881 -21.881 -4.635 1.00 86.38 361 ALA A N 1
ATOM 2652 C CA . ALA A 1 361 ? 27.715 -21.781 -3.758 1.00 86.38 361 ALA A CA 1
ATOM 2653 C C . ALA A 1 361 ? 26.519 -21.109 -4.460 1.00 86.38 361 ALA A C 1
ATOM 2655 O O . ALA A 1 361 ? 26.676 -20.148 -5.214 1.00 86.38 361 ALA A O 1
ATOM 2656 N N . ASP A 1 362 ? 25.306 -21.609 -4.213 1.00 89.94 362 ASP A N 1
ATOM 2657 C CA . ASP A 1 362 ? 24.068 -21.062 -4.780 1.00 89.94 362 ASP A CA 1
ATOM 2658 C C . ASP A 1 362 ? 23.667 -19.769 -4.056 1.00 89.94 362 ASP A C 1
ATOM 2660 O O . ASP A 1 362 ? 23.238 -19.809 -2.906 1.00 89.94 362 ASP A O 1
ATOM 2664 N N . MET A 1 363 ? 23.776 -18.624 -4.732 1.00 90.62 363 MET A N 1
ATOM 2665 C CA . MET A 1 363 ? 23.491 -17.303 -4.153 1.00 90.62 363 MET A CA 1
ATOM 2666 C C . MET A 1 363 ? 22.071 -16.820 -4.438 1.00 90.62 363 MET A C 1
ATOM 2668 O O . MET A 1 363 ? 21.480 -16.111 -3.629 1.00 90.62 363 MET A O 1
ATOM 2672 N N . ALA A 1 364 ? 21.505 -17.171 -5.593 1.00 91.88 364 ALA A N 1
ATOM 2673 C CA . ALA A 1 364 ? 20.149 -16.765 -5.945 1.00 91.88 364 ALA A CA 1
ATOM 2674 C C . ALA A 1 364 ? 19.457 -17.768 -6.867 1.00 91.88 364 ALA A C 1
ATOM 2676 O O . ALA A 1 364 ? 20.104 -18.526 -7.587 1.00 91.88 364 ALA A O 1
ATOM 2677 N N . ARG A 1 365 ? 18.125 -17.750 -6.882 1.00 91.88 365 ARG A N 1
ATOM 2678 C CA . ARG A 1 365 ? 17.278 -18.595 -7.732 1.00 91.88 365 ARG A CA 1
ATOM 2679 C C . ARG A 1 365 ? 16.186 -17.748 -8.371 1.00 91.88 365 ARG A C 1
ATOM 2681 O O . ARG A 1 365 ? 15.562 -16.937 -7.691 1.00 91.88 365 ARG A O 1
ATOM 2688 N N . ILE A 1 366 ? 15.926 -17.963 -9.656 1.00 93.88 366 ILE A N 1
ATOM 2689 C CA . ILE A 1 366 ? 14.759 -17.416 -10.358 1.00 93.88 366 ILE A CA 1
ATOM 2690 C C . ILE A 1 366 ? 13.885 -18.590 -10.777 1.00 93.88 366 ILE A C 1
ATOM 2692 O O . ILE A 1 366 ? 14.364 -19.525 -11.417 1.00 93.88 366 ILE A O 1
ATOM 2696 N N . ALA A 1 367 ? 12.593 -18.526 -10.478 1.00 93.25 367 ALA A N 1
ATOM 2697 C CA . ALA A 1 367 ? 11.616 -19.477 -10.983 1.00 93.25 367 ALA A CA 1
ATOM 2698 C C . ALA A 1 367 ? 10.487 -18.741 -11.709 1.00 93.25 367 ALA A C 1
ATOM 2700 O O . ALA A 1 367 ? 9.752 -17.953 -11.114 1.00 93.25 367 ALA A O 1
ATOM 2701 N N . HIS A 1 368 ? 10.361 -18.994 -13.012 1.00 94.69 368 HIS A N 1
ATOM 2702 C CA . HIS A 1 368 ? 9.526 -18.214 -13.916 1.00 94.69 368 HIS A CA 1
ATOM 2703 C C . HIS A 1 368 ? 8.282 -19.012 -14.327 1.00 94.69 368 HIS A C 1
ATOM 2705 O O . HIS A 1 368 ? 8.247 -19.666 -15.372 1.00 94.69 368 HIS A O 1
ATOM 2711 N N . ARG A 1 369 ? 7.221 -18.963 -13.517 1.00 92.38 369 ARG A N 1
ATOM 2712 C CA . ARG A 1 369 ? 5.966 -19.667 -13.804 1.00 92.38 369 ARG A CA 1
ATOM 2713 C C . ARG A 1 369 ? 5.126 -18.901 -14.828 1.00 92.38 369 ARG A C 1
ATOM 2715 O O . ARG A 1 369 ? 4.705 -17.773 -14.593 1.00 92.38 369 ARG A O 1
ATOM 2722 N N . THR A 1 370 ? 4.780 -19.565 -15.926 1.00 93.06 370 THR A N 1
ATOM 2723 C CA . THR A 1 370 ? 3.748 -19.090 -16.854 1.00 93.06 370 THR A CA 1
ATOM 2724 C C . THR A 1 370 ? 2.347 -19.511 -16.419 1.00 93.06 370 THR A C 1
ATOM 2726 O O . THR A 1 370 ? 2.174 -20.597 -15.863 1.00 93.06 370 THR A O 1
ATOM 2729 N N . GLY A 1 371 ? 1.356 -18.655 -16.689 1.00 88.81 371 GLY A N 1
ATOM 2730 C CA . GLY A 1 371 ? -0.075 -18.950 -16.563 1.00 88.81 371 GLY A CA 1
ATOM 2731 C C . GLY A 1 371 ? -0.487 -19.561 -15.222 1.00 88.81 371 GLY A C 1
ATOM 2732 O O . GLY A 1 371 ? -0.852 -20.736 -15.163 1.00 88.81 371 GLY A O 1
ATOM 2733 N N . ASP A 1 372 ? -0.452 -18.782 -14.137 1.00 91.88 372 ASP A N 1
ATOM 2734 C CA . ASP A 1 372 ? -1.044 -19.209 -12.869 1.00 91.88 372 ASP A CA 1
ATOM 2735 C C . ASP A 1 372 ? -2.517 -19.602 -13.077 1.00 91.88 372 ASP A C 1
ATOM 2737 O O . ASP A 1 372 ? -3.278 -18.828 -13.660 1.00 91.88 372 ASP A O 1
ATOM 2741 N N . PRO A 1 373 ? -2.963 -20.771 -12.589 1.00 90.19 373 PRO A N 1
ATOM 2742 C CA . PRO A 1 373 ? -4.319 -21.244 -12.852 1.00 90.19 373 PRO A CA 1
ATOM 2743 C C . PRO A 1 373 ? -5.429 -20.330 -12.309 1.00 90.19 373 PRO A C 1
ATOM 2745 O O . PRO A 1 373 ? -6.581 -20.476 -12.716 1.00 90.19 373 PRO A O 1
ATOM 2748 N N . ASN A 1 374 ? -5.140 -19.421 -11.375 1.00 90.81 374 ASN A N 1
ATOM 2749 C CA . ASN A 1 374 ? -6.155 -18.639 -10.671 1.00 90.81 374 ASN A CA 1
ATOM 2750 C C . ASN A 1 374 ? -6.485 -17.309 -11.364 1.00 90.81 374 ASN A C 1
ATOM 2752 O O . ASN A 1 374 ? -7.640 -16.896 -11.304 1.00 90.81 374 ASN A O 1
ATOM 2756 N N . ASN A 1 375 ? -5.515 -16.678 -12.036 1.00 89.69 375 ASN A N 1
ATOM 2757 C CA . ASN A 1 375 ? -5.683 -15.405 -12.761 1.00 89.69 375 ASN A CA 1
ATOM 2758 C C . ASN A 1 375 ? -5.072 -15.390 -14.180 1.00 89.69 375 ASN A C 1
ATOM 2760 O O . ASN A 1 375 ? -5.087 -14.351 -14.839 1.00 89.69 375 ASN A O 1
ATOM 2764 N N . ALA A 1 376 ? -4.521 -16.516 -14.647 1.00 92.12 376 ALA A N 1
ATOM 2765 C CA . ALA A 1 376 ? -3.803 -16.670 -15.915 1.00 92.12 376 ALA A CA 1
ATOM 2766 C C . ALA A 1 376 ? -2.591 -15.733 -16.108 1.00 92.12 376 ALA A C 1
ATOM 2768 O O . ALA A 1 376 ? -2.113 -15.584 -17.231 1.00 92.12 376 ALA A O 1
ATOM 2769 N N . ARG A 1 377 ? -2.065 -15.109 -15.044 1.00 93.69 377 ARG A N 1
ATOM 2770 C CA . ARG A 1 377 ? -0.878 -14.238 -15.100 1.00 93.69 377 ARG A CA 1
ATOM 2771 C C . ARG A 1 377 ? 0.419 -15.028 -14.965 1.00 93.69 377 ARG A C 1
ATOM 2773 O O . ARG A 1 377 ? 0.434 -16.137 -14.433 1.00 93.69 377 ARG A O 1
ATOM 2780 N N . ASN A 1 378 ? 1.513 -14.443 -15.434 1.00 95.06 378 ASN A N 1
ATOM 2781 C CA . ASN A 1 378 ? 2.849 -14.983 -15.218 1.00 95.06 378 ASN A CA 1
ATOM 2782 C C . ASN A 1 378 ? 3.388 -14.475 -13.868 1.00 95.06 378 ASN A C 1
ATOM 2784 O O . ASN A 1 378 ? 3.150 -13.323 -13.502 1.00 95.06 378 ASN A O 1
ATOM 2788 N N . GLU A 1 379 ? 4.094 -15.345 -13.146 1.00 95.25 379 GLU A N 1
ATOM 2789 C CA . GLU A 1 379 ? 4.716 -15.101 -11.836 1.00 95.25 379 GLU A CA 1
ATOM 2790 C C . GLU A 1 379 ? 6.214 -15.402 -11.958 1.00 95.25 379 GLU A C 1
ATOM 2792 O O . GLU A 1 379 ? 6.606 -16.438 -12.503 1.00 95.25 379 GLU A O 1
ATOM 2797 N N . VAL A 1 380 ? 7.056 -14.514 -11.442 1.00 95.62 380 VAL A N 1
ATOM 2798 C CA . VAL A 1 380 ? 8.499 -14.714 -11.337 1.00 95.62 380 VAL A CA 1
ATOM 2799 C C . VAL A 1 380 ? 8.890 -14.550 -9.884 1.00 95.62 380 VAL A C 1
ATOM 2801 O O . VAL A 1 380 ? 8.874 -13.442 -9.354 1.00 95.62 380 VAL A O 1
ATOM 2804 N N . LEU A 1 381 ? 9.262 -15.667 -9.266 1.00 94.12 381 LEU A N 1
ATOM 2805 C CA . LEU A 1 381 ? 9.787 -15.677 -7.913 1.00 94.12 381 LEU A CA 1
ATOM 2806 C C . LEU A 1 381 ? 11.308 -15.590 -7.977 1.00 94.12 381 LEU A C 1
ATOM 2808 O O . LEU A 1 381 ? 11.955 -16.469 -8.554 1.00 94.12 381 LEU A O 1
ATOM 2812 N N . ILE A 1 382 ? 11.870 -14.541 -7.389 1.00 94.44 382 ILE A N 1
ATOM 2813 C CA . ILE A 1 382 ? 13.311 -14.380 -7.208 1.00 94.44 382 ILE A CA 1
ATOM 2814 C C . ILE A 1 382 ? 13.608 -14.605 -5.733 1.00 94.44 382 ILE A C 1
ATOM 2816 O O . ILE A 1 382 ? 13.006 -13.966 -4.875 1.00 94.44 382 ILE A O 1
ATOM 2820 N N . ARG A 1 383 ? 14.546 -15.502 -5.442 1.00 91.81 383 ARG A N 1
ATOM 2821 C CA . ARG A 1 383 ? 15.039 -15.768 -4.093 1.00 91.81 383 ARG A CA 1
ATOM 2822 C C . ARG A 1 383 ? 16.531 -15.481 -4.036 1.00 91.81 383 ARG A C 1
ATOM 2824 O O . ARG A 1 383 ? 17.254 -15.993 -4.886 1.00 91.81 383 ARG A O 1
ATOM 2831 N N . LEU A 1 384 ? 16.990 -14.710 -3.054 1.00 91.25 384 LEU A N 1
ATOM 2832 C CA . LEU A 1 384 ? 18.418 -14.605 -2.721 1.00 91.25 384 LEU A CA 1
ATOM 2833 C C . LEU A 1 384 ? 18.640 -15.420 -1.444 1.00 91.25 384 LEU A C 1
ATOM 2835 O O . LEU A 1 384 ? 17.858 -15.298 -0.502 1.00 91.25 384 LEU A O 1
ATOM 2839 N N . GLU A 1 385 ? 19.637 -16.296 -1.426 1.00 89.69 385 GLU A N 1
ATOM 2840 C CA . GLU A 1 385 ? 19.951 -17.119 -0.250 1.00 89.69 385 GLU A CA 1
ATOM 2841 C C . GLU A 1 385 ? 20.714 -16.279 0.806 1.00 89.69 385 GLU A C 1
ATOM 2843 O O . GLU A 1 385 ? 21.206 -15.203 0.468 1.00 89.69 385 GLU A O 1
ATOM 2848 N N . PRO A 1 386 ? 20.822 -16.711 2.081 1.00 86.56 386 PRO A N 1
ATOM 2849 C CA . PRO A 1 386 ? 21.381 -15.875 3.157 1.00 86.56 386 PRO A CA 1
ATOM 2850 C C . PRO A 1 386 ? 22.828 -15.409 2.924 1.00 86.56 386 PRO A C 1
ATOM 2852 O O . PRO A 1 386 ? 23.205 -14.331 3.364 1.00 86.56 386 PRO A O 1
ATOM 2855 N N . ASP A 1 387 ? 23.627 -16.209 2.213 1.00 85.62 387 ASP A N 1
ATOM 2856 C CA . ASP A 1 387 ? 25.033 -15.907 1.913 1.00 85.62 387 ASP A CA 1
ATOM 2857 C C . ASP A 1 387 ? 25.210 -15.022 0.656 1.00 85.62 387 ASP A C 1
ATOM 2859 O O . ASP A 1 387 ? 26.335 -14.773 0.219 1.00 85.62 387 ASP A O 1
ATOM 2863 N N . ALA A 1 388 ? 24.114 -14.559 0.039 1.00 87.75 388 ALA A N 1
ATOM 2864 C CA . ALA A 1 388 ? 24.155 -13.737 -1.167 1.00 87.75 388 ALA A CA 1
ATOM 2865 C C . ALA A 1 388 ? 24.822 -12.366 -0.911 1.00 87.75 388 ALA A C 1
ATOM 2867 O O . ALA A 1 388 ? 24.539 -11.727 0.102 1.00 87.75 388 ALA A O 1
ATOM 2868 N N . PRO A 1 389 ? 25.666 -11.856 -1.830 1.00 87.00 389 PRO A N 1
ATOM 2869 C CA . PRO A 1 389 ? 26.399 -10.609 -1.611 1.00 87.00 389 PRO A CA 1
ATOM 2870 C C . PRO A 1 389 ? 25.501 -9.371 -1.451 1.00 87.00 389 PRO A C 1
ATOM 2872 O O . PRO A 1 389 ? 24.577 -9.139 -2.234 1.00 87.00 389 PRO A O 1
ATOM 2875 N N . ASP A 1 390 ? 25.855 -8.524 -0.486 1.00 86.75 390 ASP A N 1
ATOM 2876 C CA . ASP A 1 390 ? 25.232 -7.220 -0.238 1.00 86.75 390 ASP A CA 1
ATOM 2877 C C . ASP A 1 390 ? 25.432 -6.223 -1.387 1.00 86.75 390 ASP A C 1
ATOM 2879 O O . ASP A 1 390 ? 26.500 -6.152 -2.003 1.00 86.75 390 ASP A O 1
ATOM 2883 N N . GLY A 1 391 ? 24.427 -5.372 -1.615 1.00 88.69 391 GLY A N 1
ATOM 2884 C CA . GLY A 1 391 ? 24.538 -4.192 -2.467 1.00 88.69 391 GLY A CA 1
ATOM 2885 C C . GLY A 1 391 ? 23.320 -3.972 -3.359 1.00 88.69 391 GLY A C 1
ATOM 2886 O O . GLY A 1 391 ? 22.188 -4.281 -2.996 1.00 88.69 391 GLY A O 1
ATOM 2887 N N . VAL A 1 392 ? 23.551 -3.401 -4.544 1.00 91.62 392 VAL A N 1
ATOM 2888 C CA . VAL A 1 392 ? 22.492 -3.142 -5.529 1.00 91.62 392 VAL A CA 1
ATOM 2889 C C . VAL A 1 392 ? 22.465 -4.266 -6.558 1.00 91.62 392 VAL A C 1
ATOM 2891 O O . VAL A 1 392 ? 23.205 -4.257 -7.542 1.00 91.62 392 VAL A O 1
ATOM 2894 N N . TRP A 1 393 ? 21.585 -5.232 -6.330 1.00 93.38 393 TRP A N 1
ATOM 2895 C CA . TRP A 1 393 ? 21.222 -6.232 -7.327 1.00 93.38 393 TRP A CA 1
ATOM 2896 C C . TRP A 1 393 ? 20.406 -5.586 -8.446 1.00 93.38 393 TRP A C 1
ATOM 2898 O O . TRP A 1 393 ? 19.754 -4.563 -8.241 1.00 93.38 393 TRP A O 1
ATOM 2908 N N . HIS A 1 394 ? 20.391 -6.193 -9.631 1.00 94.06 394 HIS A N 1
ATOM 2909 C CA . HIS A 1 394 ? 19.548 -5.720 -10.730 1.00 94.06 394 HIS A CA 1
ATOM 2910 C C . HIS A 1 394 ? 18.668 -6.834 -11.289 1.00 94.06 394 HIS A C 1
ATOM 2912 O O . HIS A 1 394 ? 19.174 -7.818 -11.830 1.00 94.06 394 HIS A O 1
ATOM 2918 N N . ILE A 1 395 ? 17.349 -6.639 -11.226 1.00 95.88 395 ILE A N 1
ATOM 2919 C CA . ILE A 1 395 ? 16.369 -7.455 -11.948 1.00 95.88 395 ILE A CA 1
ATOM 2920 C C . ILE A 1 395 ? 16.272 -6.898 -13.372 1.00 95.88 395 ILE A C 1
ATOM 2922 O O . ILE A 1 395 ? 15.994 -5.714 -13.567 1.00 95.88 395 ILE A O 1
ATOM 2926 N N . VAL A 1 396 ? 16.519 -7.733 -14.379 1.00 95.06 396 VAL A N 1
ATOM 2927 C CA . VAL A 1 396 ? 16.587 -7.330 -15.790 1.00 95.06 396 VAL A CA 1
ATOM 2928 C C . VAL A 1 396 ? 15.426 -7.940 -16.565 1.00 95.06 396 VAL A C 1
ATOM 2930 O O . VAL A 1 396 ? 15.426 -9.133 -16.850 1.00 95.06 396 VAL A O 1
ATOM 2933 N N . LEU A 1 397 ? 14.439 -7.133 -16.943 1.00 96.06 397 LEU A N 1
ATOM 2934 C CA . LEU A 1 397 ? 13.288 -7.576 -17.730 1.00 96.06 397 LEU A CA 1
ATOM 2935 C C . LEU A 1 397 ? 13.530 -7.281 -19.211 1.00 96.06 397 LEU A C 1
ATOM 2937 O O . LEU A 1 397 ? 13.802 -6.136 -19.558 1.00 96.06 397 LEU A O 1
ATOM 2941 N N . ARG A 1 398 ? 13.392 -8.275 -20.096 1.00 94.31 398 ARG A N 1
ATOM 2942 C CA . ARG A 1 398 ? 13.471 -8.085 -21.560 1.00 94.31 398 ARG A CA 1
ATOM 2943 C C . ARG A 1 398 ? 12.202 -8.565 -22.241 1.00 94.31 398 ARG A C 1
ATOM 2945 O O . ARG A 1 398 ? 11.841 -9.733 -22.103 1.00 94.31 398 ARG A O 1
ATOM 2952 N N . GLY A 1 399 ? 11.540 -7.687 -22.988 1.00 85.25 399 GLY A N 1
ATOM 2953 C CA . GLY A 1 399 ? 10.305 -8.023 -23.695 1.00 85.25 399 GLY A CA 1
ATOM 2954 C C . GLY A 1 399 ? 10.587 -8.805 -24.977 1.00 85.25 399 GLY A C 1
ATOM 2955 O O . GLY A 1 399 ? 11.088 -8.219 -25.932 1.00 85.25 399 GLY A O 1
ATOM 2956 N N . ILE A 1 400 ? 10.244 -10.097 -25.027 1.00 83.56 400 ILE A N 1
ATOM 2957 C CA . ILE A 1 400 ? 10.309 -10.896 -26.265 1.00 83.56 400 ILE A CA 1
ATOM 2958 C C . ILE A 1 400 ? 9.095 -10.574 -27.142 1.00 83.56 400 ILE A C 1
ATOM 2960 O O . ILE A 1 400 ? 9.236 -10.191 -28.298 1.00 83.56 400 ILE A O 1
ATOM 2964 N N . ASP A 1 401 ? 7.905 -10.734 -26.567 1.00 79.81 401 ASP A N 1
ATOM 2965 C CA . ASP A 1 401 ? 6.606 -10.491 -27.194 1.00 79.81 401 ASP A CA 1
ATOM 2966 C C . ASP A 1 401 ? 5.715 -9.885 -26.111 1.00 79.81 401 ASP A C 1
ATOM 2968 O O . ASP A 1 401 ? 5.563 -10.480 -25.047 1.00 79.81 401 ASP A O 1
ATOM 2972 N N . VAL A 1 402 ? 5.238 -8.656 -26.295 1.00 75.69 402 VAL A N 1
ATOM 2973 C CA . VAL A 1 402 ? 4.619 -7.875 -25.214 1.00 75.69 402 VAL A CA 1
ATOM 2974 C C . VAL A 1 402 ? 3.345 -7.217 -25.726 1.00 75.69 402 VAL A C 1
ATOM 2976 O O . VAL A 1 402 ? 3.379 -6.408 -26.652 1.00 75.69 402 VAL A O 1
ATOM 2979 N N . VAL A 1 403 ? 2.225 -7.576 -25.103 1.00 73.00 403 VAL A N 1
ATOM 2980 C CA . VAL A 1 403 ? 0.860 -7.169 -25.449 1.00 73.00 403 VAL A CA 1
ATOM 2981 C C . VAL A 1 403 ? 0.323 -6.143 -24.447 1.00 73.00 403 VAL A C 1
ATOM 2983 O O . VAL A 1 403 ? -0.295 -5.159 -24.855 1.00 73.00 403 VAL A O 1
ATOM 2986 N N . ASP A 1 404 ? 0.554 -6.358 -23.148 1.00 80.38 404 ASP A N 1
ATOM 2987 C CA . ASP A 1 404 ? 0.196 -5.433 -22.062 1.00 80.38 404 ASP A CA 1
ATOM 2988 C C . ASP A 1 404 ? 1.445 -4.691 -21.557 1.00 80.38 404 ASP A C 1
ATOM 2990 O O . ASP A 1 404 ? 1.511 -3.456 -21.565 1.00 80.38 404 ASP A O 1
ATOM 2994 N N . GLY A 1 405 ? 2.468 -5.452 -21.163 1.00 78.31 405 GLY A N 1
ATOM 2995 C CA . GLY A 1 405 ? 3.758 -4.949 -20.704 1.00 78.31 405 GLY A CA 1
ATOM 2996 C C . GLY A 1 405 ? 3.778 -4.446 -19.269 1.00 78.31 405 GLY A C 1
ATOM 2997 O O . GLY A 1 405 ? 4.860 -4.275 -18.708 1.00 78.31 405 GLY A O 1
ATOM 2998 N N . ARG A 1 406 ? 2.615 -4.223 -18.646 1.00 89.19 406 ARG A N 1
ATOM 2999 C CA . ARG A 1 406 ? 2.551 -3.859 -17.229 1.00 89.19 406 ARG A CA 1
ATOM 3000 C C . ARG A 1 406 ? 3.062 -5.000 -16.354 1.00 89.19 406 ARG A C 1
ATOM 3002 O O . ARG A 1 406 ? 2.597 -6.135 -16.464 1.00 89.19 406 ARG A O 1
ATOM 3009 N N . TYR A 1 407 ? 3.983 -4.659 -15.463 1.00 94.62 407 TYR A N 1
ATOM 3010 C CA . TYR A 1 407 ? 4.508 -5.542 -14.433 1.00 94.62 407 TYR A CA 1
ATOM 3011 C C . TYR A 1 407 ? 4.482 -4.838 -13.076 1.00 94.62 407 TYR A C 1
ATOM 3013 O O . TYR A 1 407 ? 4.586 -3.612 -12.987 1.00 94.62 407 TYR A O 1
ATOM 3021 N N . HIS A 1 408 ? 4.395 -5.638 -12.022 1.00 97.00 408 HIS A N 1
ATOM 3022 C CA . HIS A 1 408 ? 4.579 -5.215 -10.639 1.00 97.00 408 HIS A CA 1
ATOM 3023 C C . HIS A 1 408 ? 5.561 -6.184 -9.977 1.00 97.00 408 HIS A C 1
ATOM 3025 O O . HIS A 1 408 ? 5.508 -7.377 -10.268 1.00 97.00 408 HIS A O 1
ATOM 3031 N N . ALA A 1 409 ? 6.439 -5.695 -9.107 1.00 96.94 409 ALA A N 1
ATOM 3032 C CA . ALA A 1 409 ? 7.318 -6.529 -8.294 1.00 96.94 409 ALA A CA 1
ATOM 3033 C C . ALA A 1 409 ? 7.292 -6.059 -6.839 1.00 96.94 409 ALA A C 1
ATOM 3035 O O . ALA A 1 409 ? 7.516 -4.877 -6.568 1.00 96.94 409 ALA A O 1
ATOM 3036 N N . TRP A 1 410 ? 7.030 -6.984 -5.915 1.00 96.06 410 TRP A N 1
ATOM 3037 C CA . TRP A 1 410 ? 7.034 -6.730 -4.476 1.00 96.06 410 TRP A CA 1
ATOM 3038 C C . TRP A 1 410 ? 8.184 -7.482 -3.814 1.00 96.06 410 TRP A C 1
ATOM 3040 O O . TRP A 1 410 ? 8.304 -8.697 -3.955 1.00 96.06 410 TRP A O 1
ATOM 3050 N N . ALA A 1 411 ? 9.013 -6.759 -3.069 1.00 92.88 411 ALA A N 1
ATOM 3051 C CA . ALA A 1 411 ? 9.988 -7.337 -2.161 1.00 92.88 411 ALA A CA 1
ATOM 3052 C C . ALA A 1 411 ? 9.273 -7.803 -0.886 1.00 92.88 411 ALA A C 1
ATOM 3054 O O . ALA A 1 411 ? 8.564 -7.020 -0.245 1.00 92.88 411 ALA A O 1
ATOM 3055 N N . GLU A 1 412 ? 9.430 -9.075 -0.525 1.00 88.88 412 GLU A N 1
ATOM 3056 C CA . GLU A 1 412 ? 8.761 -9.672 0.628 1.00 88.88 412 GLU A CA 1
ATOM 3057 C C . GLU A 1 412 ? 9.253 -9.079 1.956 1.00 88.88 412 GLU A C 1
ATOM 3059 O O . GLU A 1 412 ? 10.299 -8.437 2.056 1.00 88.88 412 GLU A O 1
ATOM 3064 N N . ARG A 1 413 ? 8.431 -9.245 2.987 1.00 79.44 413 ARG A N 1
ATOM 3065 C CA . ARG A 1 413 ? 8.648 -8.735 4.326 1.00 79.44 413 ARG A CA 1
ATOM 3066 C C . ARG A 1 413 ? 9.649 -9.566 5.112 1.00 79.44 413 ARG A C 1
ATOM 3068 O O . ARG A 1 413 ? 9.387 -10.740 5.387 1.00 79.44 413 ARG A O 1
ATOM 3075 N N . GLU A 1 414 ? 10.711 -8.936 5.601 1.00 74.62 414 GLU A N 1
ATOM 3076 C CA . GLU A 1 414 ? 11.716 -9.636 6.406 1.00 74.62 414 GLU A CA 1
ATOM 3077 C C . GLU A 1 414 ? 11.362 -9.759 7.899 1.00 74.62 414 GLU A C 1
ATOM 3079 O O . GLU A 1 414 ? 10.616 -8.928 8.431 1.00 74.62 414 GLU A O 1
ATOM 3084 N N . PRO A 1 415 ? 11.879 -10.786 8.614 1.00 63.12 415 PRO A N 1
ATOM 3085 C CA . PRO A 1 415 ? 11.667 -10.936 10.056 1.00 63.12 415 PRO A CA 1
ATOM 3086 C C . PRO A 1 415 ? 12.308 -9.796 10.855 1.00 63.12 415 PRO A C 1
ATOM 3088 O O . PRO A 1 415 ? 11.781 -9.384 11.888 1.00 63.12 415 PRO A O 1
ATOM 3091 N N . ILE A 1 416 ? 13.434 -9.265 10.366 1.00 67.81 416 ILE A N 1
ATOM 3092 C CA . ILE A 1 416 ? 14.180 -8.169 10.984 1.00 67.81 416 ILE A CA 1
ATOM 3093 C C . ILE A 1 416 ? 14.056 -6.934 10.084 1.00 67.81 416 ILE A C 1
ATOM 3095 O O . ILE A 1 416 ? 14.604 -6.901 8.989 1.00 67.81 416 ILE A O 1
ATOM 3099 N N . ARG A 1 417 ? 13.372 -5.876 10.551 1.00 68.31 417 ARG A N 1
ATOM 3100 C CA . ARG A 1 417 ? 13.084 -4.666 9.741 1.00 68.31 417 ARG A CA 1
ATOM 3101 C C . ARG A 1 417 ? 14.317 -3.993 9.114 1.00 68.31 417 ARG A C 1
ATOM 3103 O O . ARG A 1 417 ? 14.172 -3.346 8.085 1.00 68.31 417 ARG A O 1
ATOM 3110 N N . ARG A 1 418 ? 15.504 -4.094 9.728 1.00 72.50 418 ARG A N 1
ATOM 3111 C CA . ARG A 1 418 ? 16.747 -3.495 9.192 1.00 72.50 418 ARG A CA 1
ATOM 3112 C C . ARG A 1 418 ? 17.278 -4.250 7.960 1.00 72.50 418 ARG A C 1
ATOM 3114 O O . ARG A 1 418 ? 17.977 -3.655 7.150 1.00 72.50 418 ARG A O 1
ATOM 3121 N N . ASP A 1 419 ? 16.935 -5.530 7.829 1.00 76.81 419 ASP A N 1
ATOM 3122 C CA . ASP A 1 419 ? 17.358 -6.420 6.743 1.00 76.81 419 ASP A CA 1
ATOM 3123 C C . ASP A 1 419 ? 16.423 -6.273 5.513 1.00 76.81 419 ASP A C 1
ATOM 3125 O O . ASP A 1 419 ? 16.598 -6.942 4.502 1.00 76.81 419 ASP A O 1
ATOM 3129 N N . GLN A 1 420 ? 15.401 -5.406 5.591 1.00 85.94 420 GLN A N 1
ATOM 3130 C CA . GLN A 1 420 ? 14.358 -5.262 4.574 1.00 85.94 420 GLN A CA 1
ATOM 3131 C C . GLN A 1 420 ? 14.911 -4.792 3.217 1.00 85.94 420 GLN A C 1
ATOM 3133 O O . GLN A 1 420 ? 15.332 -3.642 3.047 1.00 85.94 420 GLN A O 1
ATOM 3138 N N . LEU A 1 421 ? 14.789 -5.679 2.228 1.00 87.44 421 LEU A N 1
ATOM 3139 C CA . LEU A 1 421 ? 14.903 -5.384 0.799 1.00 87.44 421 LEU A CA 1
ATOM 3140 C C . LEU A 1 421 ? 14.051 -4.176 0.411 1.00 87.44 421 LEU A C 1
ATOM 3142 O O . LEU A 1 421 ? 12.880 -4.105 0.796 1.00 87.44 421 LEU A O 1
ATOM 3146 N N . HIS A 1 422 ? 14.591 -3.284 -0.414 1.00 89.94 422 HIS A N 1
ATOM 3147 C CA . HIS A 1 422 ? 13.837 -2.148 -0.939 1.00 89.94 422 HIS A CA 1
ATOM 3148 C C . HIS A 1 422 ? 14.308 -1.735 -2.336 1.00 89.94 422 HIS A C 1
ATOM 3150 O O . HIS A 1 422 ? 15.460 -1.932 -2.723 1.00 89.94 422 HIS A O 1
ATOM 3156 N N . PHE A 1 423 ? 13.404 -1.128 -3.095 1.00 91.75 423 PHE A N 1
ATOM 3157 C CA . PHE A 1 423 ? 13.721 -0.408 -4.322 1.00 91.75 423 PHE A CA 1
ATOM 3158 C C . PHE A 1 423 ? 14.128 1.038 -3.976 1.00 91.75 423 PHE A C 1
ATOM 3160 O O . PHE A 1 423 ? 13.651 1.585 -2.976 1.00 91.75 423 PHE A O 1
ATOM 3167 N N . PRO A 1 424 ? 14.985 1.699 -4.774 1.00 85.12 424 PRO A N 1
ATOM 3168 C CA . PRO A 1 424 ? 15.258 3.126 -4.623 1.00 85.12 424 PRO A CA 1
ATOM 3169 C C . PRO A 1 424 ? 13.982 3.984 -4.639 1.00 85.12 424 PRO A C 1
ATOM 3171 O O . PRO A 1 424 ? 13.067 3.757 -5.430 1.00 85.12 424 PRO A O 1
ATOM 3174 N N . VAL A 1 425 ? 13.924 4.988 -3.759 1.00 74.88 425 VAL A N 1
ATOM 3175 C CA . VAL A 1 425 ? 12.722 5.809 -3.487 1.00 74.88 425 VAL A CA 1
ATOM 3176 C C . VAL A 1 425 ? 12.216 6.576 -4.721 1.00 74.88 425 VAL A C 1
ATOM 3178 O O . VAL A 1 425 ? 11.046 6.938 -4.788 1.00 74.88 425 VAL A O 1
ATOM 3181 N N . ASP A 1 426 ? 13.078 6.831 -5.704 1.00 73.38 426 ASP A N 1
ATOM 3182 C CA . ASP A 1 426 ? 12.739 7.495 -6.965 1.00 73.38 426 ASP A CA 1
ATOM 3183 C C . ASP A 1 426 ? 12.065 6.575 -7.999 1.00 73.38 426 ASP A C 1
ATOM 3185 O O . ASP A 1 426 ? 11.426 7.084 -8.923 1.00 73.38 426 ASP A O 1
ATOM 3189 N N . ILE A 1 427 ? 12.165 5.249 -7.833 1.00 78.56 427 ILE A N 1
ATOM 3190 C CA . ILE A 1 427 ? 11.466 4.255 -8.666 1.00 78.56 427 ILE A CA 1
ATOM 3191 C C . ILE A 1 427 ? 10.378 3.482 -7.913 1.00 78.56 427 ILE A C 1
ATOM 3193 O O . ILE A 1 427 ? 9.508 2.889 -8.550 1.00 78.56 427 ILE A O 1
ATOM 3197 N N . ALA A 1 428 ? 10.428 3.458 -6.579 1.00 83.75 428 ALA A N 1
ATOM 3198 C CA . ALA A 1 428 ? 9.466 2.738 -5.761 1.00 83.75 428 ALA A CA 1
ATOM 3199 C C . ALA A 1 428 ? 8.051 3.313 -5.931 1.00 83.75 428 ALA A C 1
ATOM 3201 O O . ALA A 1 428 ? 7.827 4.524 -5.846 1.00 83.75 428 ALA A O 1
ATOM 3202 N N . ALA A 1 429 ? 7.079 2.432 -6.154 1.00 85.69 429 ALA A N 1
ATOM 3203 C CA . ALA A 1 429 ? 5.681 2.811 -6.253 1.00 85.69 429 ALA A CA 1
ATOM 3204 C C . ALA A 1 429 ? 5.043 2.923 -4.863 1.00 85.69 429 ALA A C 1
ATOM 3206 O O . ALA A 1 429 ? 5.275 2.115 -3.966 1.00 85.69 429 ALA A O 1
ATOM 3207 N N . VAL A 1 430 ? 4.217 3.957 -4.703 1.00 82.31 430 VAL A N 1
ATOM 3208 C CA . VAL A 1 430 ? 3.425 4.200 -3.485 1.00 82.31 430 VAL A CA 1
ATOM 3209 C C . VAL A 1 430 ? 1.981 3.699 -3.626 1.00 82.31 430 VAL A C 1
ATOM 3211 O O . VAL A 1 430 ? 1.277 3.532 -2.632 1.00 82.31 430 VAL A O 1
ATOM 3214 N N . THR A 1 431 ? 1.541 3.434 -4.857 1.00 88.75 431 THR A N 1
ATOM 3215 C CA . THR A 1 431 ? 0.275 2.784 -5.227 1.00 88.75 431 THR A CA 1
ATOM 3216 C C . THR A 1 431 ? 0.423 1.267 -5.258 1.00 88.75 431 THR A C 1
ATOM 3218 O O . THR A 1 431 ? 1.527 0.761 -5.389 1.00 88.75 431 THR A O 1
ATOM 3221 N N . THR A 1 432 ? -0.684 0.527 -5.154 1.00 93.69 432 THR A N 1
ATOM 3222 C CA . THR A 1 432 ? -0.667 -0.951 -5.229 1.00 93.69 432 THR A CA 1
ATOM 3223 C C . THR A 1 432 ? 0.169 -1.613 -4.109 1.00 93.69 432 THR A C 1
ATOM 3225 O O . THR A 1 432 ? 0.738 -2.693 -4.267 1.00 93.69 432 THR A O 1
ATOM 3228 N N . THR A 1 433 ? 0.206 -0.971 -2.936 1.00 93.94 433 THR A N 1
ATOM 3229 C CA . THR A 1 433 ? 0.965 -1.381 -1.739 1.00 93.94 433 THR A CA 1
ATOM 3230 C C . THR A 1 433 ? 0.113 -2.125 -0.698 1.00 93.94 433 THR A C 1
ATOM 3232 O O . THR A 1 433 ? 0.564 -2.347 0.425 1.00 93.94 433 THR A O 1
ATOM 3235 N N . THR A 1 434 ? -1.131 -2.495 -1.026 1.00 94.00 434 THR A N 1
ATOM 3236 C CA . THR A 1 434 ? -2.031 -3.310 -0.181 1.00 94.00 434 THR A CA 1
ATOM 3237 C C . THR A 1 434 ? -1.413 -4.665 0.185 1.00 94.00 434 THR A C 1
ATOM 3239 O O . THR A 1 434 ? -0.643 -5.214 -0.586 1.00 94.00 434 THR A O 1
ATOM 3242 N N . GLY A 1 435 ? -1.749 -5.252 1.335 1.00 90.94 435 GLY A N 1
ATOM 3243 C CA . GLY A 1 435 ? -1.303 -6.610 1.678 1.00 90.94 435 GLY A CA 1
ATOM 3244 C C . GLY A 1 435 ? -1.896 -7.682 0.756 1.00 90.94 435 GLY A C 1
ATOM 3245 O O . GLY A 1 435 ? -3.060 -7.606 0.359 1.00 90.94 435 GLY A O 1
ATOM 3246 N N . SER A 1 436 ? -1.128 -8.723 0.433 1.00 83.88 436 SER A N 1
ATOM 3247 C CA . SER A 1 436 ? -1.466 -9.636 -0.674 1.00 83.88 436 SER A CA 1
ATOM 3248 C C . SER A 1 436 ? -2.662 -10.579 -0.459 1.00 83.88 436 SER A C 1
ATOM 3250 O O . SER A 1 436 ? -3.050 -11.276 -1.393 1.00 83.88 436 SER A O 1
ATOM 3252 N N . ILE A 1 437 ? -3.277 -10.583 0.733 1.00 91.88 437 ILE A N 1
ATOM 3253 C CA . ILE A 1 437 ? -4.504 -11.347 1.038 1.00 91.88 437 ILE A CA 1
ATOM 3254 C C . ILE A 1 437 ? -5.733 -10.475 1.334 1.00 91.88 437 ILE A C 1
ATOM 3256 O O . ILE A 1 437 ? -6.782 -11.019 1.673 1.00 91.88 437 ILE A O 1
ATOM 3260 N N . CYS A 1 438 ? -5.629 -9.141 1.268 1.00 94.81 438 CYS A N 1
ATOM 3261 C CA . CYS A 1 438 ? -6.740 -8.226 1.563 1.00 94.81 438 CYS A CA 1
ATOM 3262 C C . CYS A 1 438 ? -7.342 -7.573 0.305 1.00 94.81 438 CYS A C 1
ATOM 3264 O O . CYS A 1 438 ? -7.970 -6.514 0.379 1.00 94.81 438 CYS A O 1
ATOM 3266 N N . ASN A 1 439 ? -7.206 -8.225 -0.853 1.00 95.44 439 ASN A N 1
ATOM 3267 C CA . ASN A 1 439 ? -7.719 -7.773 -2.148 1.00 95.44 439 ASN A CA 1
ATOM 3268 C C . ASN A 1 439 ? -8.920 -8.615 -2.617 1.00 95.44 439 ASN A C 1
ATOM 3270 O O . ASN A 1 439 ? -9.274 -8.570 -3.795 1.00 95.44 439 ASN A O 1
ATOM 3274 N N . GLY A 1 440 ? -9.585 -9.340 -1.709 1.00 92.44 440 GLY A N 1
ATOM 3275 C CA . GLY A 1 440 ? -10.849 -10.042 -1.966 1.00 92.44 440 GLY A CA 1
ATOM 3276 C C . GLY A 1 440 ? -11.971 -9.122 -2.473 1.00 92.44 440 GLY A C 1
ATOM 3277 O O . GLY A 1 440 ? -11.946 -7.896 -2.297 1.00 92.44 440 GLY A O 1
ATOM 3278 N N . LEU A 1 441 ? -12.959 -9.709 -3.149 1.00 90.56 441 LEU A N 1
ATOM 3279 C CA . LEU A 1 441 ? -14.105 -9.014 -3.746 1.00 90.56 441 LEU A CA 1
ATOM 3280 C C . LEU A 1 441 ? -15.217 -8.733 -2.725 1.00 90.56 441 LEU A C 1
ATOM 3282 O O . LEU A 1 441 ? -15.999 -7.795 -2.914 1.00 90.56 441 LEU A O 1
ATOM 3286 N N . ARG A 1 442 ? -15.327 -9.551 -1.672 1.00 93.69 442 ARG A N 1
ATOM 3287 C CA . ARG A 1 442 ? -16.423 -9.514 -0.689 1.00 93.69 442 ARG A CA 1
ATOM 3288 C C . ARG A 1 442 ? -15.957 -9.078 0.702 1.00 93.69 442 ARG A C 1
ATOM 3290 O O . ARG A 1 442 ? -16.759 -8.487 1.425 1.00 93.69 442 ARG A O 1
ATOM 3297 N N . THR A 1 443 ? -14.691 -9.305 1.058 1.00 96.38 443 THR A N 1
ATOM 3298 C CA . THR A 1 443 ? -14.104 -8.867 2.340 1.00 96.38 443 THR A CA 1
ATOM 3299 C C . THR A 1 443 ? -13.925 -7.347 2.445 1.00 96.38 443 THR A C 1
ATOM 3301 O O . THR A 1 443 ? -13.788 -6.636 1.444 1.00 96.38 443 THR A O 1
ATOM 3304 N N . LEU A 1 444 ? -13.935 -6.835 3.681 1.00 98.25 444 LEU A N 1
ATOM 3305 C CA . LEU A 1 444 ? -13.623 -5.443 4.023 1.00 98.25 444 LEU A CA 1
ATOM 3306 C C . LEU A 1 444 ? -12.126 -5.267 4.301 1.00 98.25 444 LEU A C 1
ATOM 3308 O O . LEU A 1 444 ? -11.559 -6.003 5.099 1.00 98.25 444 LEU A O 1
ATOM 3312 N N . THR A 1 445 ? -11.513 -4.246 3.708 1.00 98.31 445 THR A N 1
ATOM 3313 C CA . THR A 1 445 ? -10.092 -3.902 3.875 1.00 98.31 445 THR A CA 1
ATOM 3314 C C . THR A 1 445 ? -9.965 -2.507 4.464 1.00 98.31 445 THR A C 1
ATOM 3316 O O . THR A 1 445 ? -10.566 -1.566 3.946 1.00 98.31 445 THR A O 1
ATOM 3319 N N . VAL A 1 446 ? -9.185 -2.361 5.534 1.00 98.50 446 VAL A N 1
ATOM 3320 C CA . VAL A 1 446 ? -9.215 -1.170 6.391 1.00 98.50 446 VAL A CA 1
ATOM 3321 C C . VAL A 1 446 ? -7.839 -0.515 6.478 1.00 98.50 446 VAL A C 1
ATOM 3323 O O . VAL A 1 446 ? -6.878 -1.126 6.952 1.00 98.50 446 VAL A O 1
ATOM 3326 N N . GLY A 1 447 ? -7.751 0.732 6.014 1.00 97.81 447 GLY A N 1
ATOM 3327 C CA . GLY A 1 447 ? -6.576 1.587 6.192 1.00 97.81 447 GLY A CA 1
ATOM 3328 C C . GLY A 1 447 ? -6.598 2.318 7.539 1.00 97.81 447 GLY A C 1
ATOM 3329 O O . GLY A 1 447 ? -7.623 2.365 8.221 1.00 97.81 447 GLY A O 1
ATOM 3330 N N . ALA A 1 448 ? -5.465 2.897 7.926 1.00 96.88 448 ALA A N 1
ATOM 3331 C CA . ALA A 1 448 ? -5.300 3.585 9.205 1.00 96.88 448 ALA A CA 1
ATOM 3332 C C . ALA A 1 448 ? -5.273 5.108 9.035 1.00 96.88 448 ALA A C 1
ATOM 3334 O O . ALA A 1 448 ? -4.672 5.630 8.095 1.00 96.88 448 ALA A O 1
ATOM 3335 N N . TYR A 1 449 ? -5.870 5.822 9.989 1.00 95.88 449 TYR A N 1
ATOM 3336 C CA . TYR A 1 449 ? -5.689 7.264 10.155 1.00 95.88 449 TYR A CA 1
ATOM 3337 C C . TYR A 1 449 ? -5.166 7.615 11.550 1.00 95.88 449 TYR A C 1
ATOM 3339 O O . TYR A 1 449 ? -5.320 6.845 12.500 1.00 95.88 449 TYR A O 1
ATOM 3347 N N . ASP A 1 450 ? -4.540 8.785 11.657 1.00 94.06 450 ASP A N 1
ATOM 3348 C CA . ASP A 1 450 ? -4.119 9.375 12.924 1.00 94.06 450 ASP A CA 1
ATOM 3349 C C . ASP A 1 450 ? -5.282 10.143 13.560 1.00 94.06 450 ASP A C 1
ATOM 3351 O O . ASP A 1 450 ? -5.602 11.262 13.155 1.00 94.06 450 ASP A O 1
ATOM 3355 N N . GLN A 1 451 ? -5.930 9.544 14.558 1.00 92.44 451 GLN A N 1
ATOM 3356 C CA . GLN A 1 451 ? -7.048 10.165 15.267 1.00 92.44 451 GLN A CA 1
ATOM 3357 C C . GLN A 1 451 ? -6.645 11.327 16.188 1.00 92.44 451 GLN A C 1
ATOM 3359 O O . GLN A 1 451 ? -7.509 12.117 16.576 1.00 92.44 451 GLN A O 1
ATOM 3364 N N . HIS A 1 452 ? -5.359 11.458 16.523 1.00 89.94 452 HIS A N 1
ATOM 3365 C CA . HIS A 1 452 ? -4.835 12.483 17.423 1.00 89.94 452 HIS A CA 1
ATOM 3366 C C . HIS A 1 452 ? -4.433 13.768 16.670 1.00 89.94 452 HIS A C 1
ATOM 3368 O O . HIS A 1 452 ? -4.513 14.866 17.229 1.00 89.94 452 HIS A O 1
ATOM 3374 N N . SER A 1 453 ? -4.062 13.665 15.388 1.00 88.00 453 SER A N 1
ATOM 3375 C CA . SER A 1 453 ? -3.694 14.816 14.550 1.00 88.00 453 SER A CA 1
ATOM 3376 C C . SER A 1 453 ? -4.899 15.600 13.993 1.00 88.00 453 SER A C 1
ATOM 3378 O O . SER A 1 453 ? -5.865 15.009 13.502 1.00 88.00 453 SER A O 1
ATOM 3380 N N . PRO A 1 454 ? -4.854 16.950 13.956 1.00 84.94 454 PRO A N 1
ATOM 3381 C CA . PRO A 1 454 ? -5.904 17.766 13.345 1.00 84.94 454 PRO A CA 1
ATOM 3382 C C . PRO A 1 454 ? -6.167 17.399 11.879 1.00 84.94 454 PRO A C 1
ATOM 3384 O O . PRO A 1 454 ? -5.257 17.401 11.054 1.00 84.94 454 PRO A O 1
ATOM 3387 N N . GLY A 1 455 ? -7.433 17.142 11.548 1.00 84.44 455 GLY A N 1
ATOM 3388 C CA . GLY A 1 455 ? -7.850 16.749 10.198 1.00 84.44 455 GLY A CA 1
ATOM 3389 C C . GLY A 1 455 ? -7.762 15.248 9.906 1.00 84.44 455 GLY A C 1
ATOM 3390 O O . GLY A 1 455 ? -8.192 14.856 8.828 1.00 84.44 455 GLY A O 1
ATOM 3391 N N . TRP A 1 456 ? -7.286 14.439 10.861 1.00 91.38 456 TRP A N 1
ATOM 3392 C CA . TRP A 1 456 ? -7.257 12.971 10.809 1.00 91.38 456 TRP A CA 1
ATOM 3393 C C . TRP A 1 456 ? -6.578 12.389 9.553 1.00 91.38 456 TRP A C 1
ATOM 3395 O O . TRP A 1 456 ? -7.186 11.602 8.834 1.00 91.38 456 TRP A O 1
ATOM 3405 N N . PRO A 1 457 ? -5.325 12.767 9.243 1.00 91.56 457 PRO A N 1
ATOM 3406 C CA . PRO A 1 457 ? -4.650 12.275 8.045 1.00 91.56 457 PRO A CA 1
ATOM 3407 C C . PRO A 1 457 ? -4.531 10.742 8.054 1.00 91.56 457 PRO A C 1
ATOM 3409 O O . PRO A 1 457 ? -4.312 10.136 9.106 1.00 91.56 457 PRO A O 1
ATOM 3412 N N . ALA A 1 458 ? -4.621 10.115 6.877 1.00 93.06 458 ALA A N 1
ATOM 3413 C CA . ALA A 1 458 ? -4.212 8.721 6.704 1.00 93.06 458 ALA A CA 1
ATOM 3414 C C . ALA A 1 458 ? -2.758 8.559 7.179 1.00 93.06 458 ALA A C 1
ATOM 3416 O O . ALA A 1 458 ? -1.911 9.394 6.840 1.00 93.06 458 ALA A O 1
ATOM 3417 N N . THR A 1 459 ? -2.463 7.523 7.970 1.00 92.19 459 THR A N 1
ATOM 3418 C CA . THR A 1 459 ? -1.126 7.373 8.560 1.00 92.19 459 THR A CA 1
ATOM 3419 C C . THR A 1 459 ? -0.078 7.214 7.469 1.00 92.19 459 THR A C 1
ATOM 3421 O O . THR A 1 459 ? -0.333 6.639 6.415 1.00 92.19 459 THR A O 1
ATOM 3424 N N . ASP A 1 460 ? 1.114 7.731 7.722 1.00 87.31 460 ASP A N 1
ATOM 3425 C CA . ASP A 1 460 ? 2.306 7.598 6.885 1.00 87.31 460 ASP A CA 1
ATOM 3426 C C . ASP A 1 460 ? 2.597 6.154 6.447 1.00 87.31 460 ASP A C 1
ATOM 3428 O O . ASP A 1 460 ? 2.938 5.931 5.289 1.00 87.31 460 ASP A O 1
ATOM 3432 N N . PHE A 1 461 ? 2.367 5.170 7.315 1.00 89.75 461 PHE A N 1
ATOM 3433 C CA . PHE A 1 461 ? 2.550 3.759 6.979 1.00 89.75 461 PHE A CA 1
ATOM 3434 C C . PHE A 1 461 ? 1.381 3.111 6.209 1.00 89.75 461 PHE A C 1
ATOM 3436 O O . PHE A 1 461 ? 1.608 2.124 5.513 1.00 89.75 461 PHE A O 1
ATOM 3443 N N . SER A 1 462 ? 0.136 3.608 6.310 1.00 94.06 462 SER A N 1
ATOM 3444 C CA . SER A 1 462 ? -1.046 2.898 5.780 1.00 94.06 462 SER A CA 1
ATOM 3445 C C . SER A 1 462 ? -0.974 2.717 4.264 1.00 94.06 462 SER A C 1
ATOM 3447 O O . SER A 1 462 ? -0.986 3.707 3.523 1.00 94.06 462 SER A O 1
ATOM 3449 N N . SER A 1 463 ? -0.963 1.456 3.823 1.00 95.00 463 SER A N 1
ATOM 3450 C CA . SER A 1 463 ? -0.914 1.045 2.417 1.00 95.00 463 SER A CA 1
ATOM 3451 C C . SER A 1 463 ? -2.019 1.661 1.552 1.00 95.00 463 SER A C 1
ATOM 3453 O O . SER A 1 463 ? -3.128 1.931 2.024 1.00 95.00 463 SER A O 1
ATOM 3455 N N . SER A 1 464 ? -1.702 1.846 0.269 1.00 93.56 464 SER A N 1
ATOM 3456 C CA . SER A 1 464 ? -2.558 2.444 -0.761 1.00 93.56 464 SER A CA 1
ATOM 3457 C C . SER A 1 464 ? -2.934 1.423 -1.824 1.00 93.56 464 SER A C 1
ATOM 3459 O O . SER A 1 464 ? -2.102 0.621 -2.246 1.00 93.56 464 SER A O 1
ATOM 3461 N N . GLY A 1 465 ? -4.154 1.523 -2.345 1.00 91.50 465 GLY A N 1
ATOM 3462 C CA . GLY A 1 465 ? -4.515 0.885 -3.605 1.00 91.50 465 GLY A CA 1
ATOM 3463 C C . GLY A 1 465 ? -4.000 1.651 -4.836 1.00 91.50 465 GLY A C 1
ATOM 3464 O O . GLY A 1 465 ? -3.112 2.505 -4.712 1.00 91.50 465 GLY A O 1
ATOM 3465 N N . PRO A 1 466 ? -4.566 1.375 -6.026 1.00 92.69 466 PRO A N 1
ATOM 3466 C CA . PRO A 1 466 ? -5.618 0.380 -6.271 1.00 92.69 466 PRO A CA 1
ATOM 3467 C C . PRO A 1 466 ? -5.097 -1.059 -6.107 1.00 92.69 466 PRO A C 1
ATOM 3469 O O . PRO A 1 466 ? -3.913 -1.275 -5.879 1.00 92.69 466 PRO A O 1
ATOM 3472 N N . THR A 1 467 ? -5.972 -2.053 -6.238 1.00 88.69 467 THR A N 1
ATOM 3473 C CA . THR A 1 467 ? -5.546 -3.426 -6.555 1.00 88.69 467 THR A CA 1
ATOM 3474 C C . THR A 1 467 ? -4.935 -3.479 -7.963 1.00 88.69 467 THR A C 1
ATOM 3476 O O . THR A 1 467 ? -5.161 -2.578 -8.775 1.00 88.69 467 THR A O 1
ATOM 3479 N N . VAL A 1 468 ? -4.221 -4.552 -8.318 1.00 86.69 468 VAL A N 1
ATOM 3480 C CA . VAL A 1 468 ? -3.595 -4.693 -9.657 1.00 86.69 468 VAL A CA 1
ATOM 3481 C C . VAL A 1 468 ? -4.638 -4.768 -10.783 1.00 86.69 468 VAL A C 1
ATOM 3483 O O . VAL A 1 468 ? -4.363 -4.438 -11.938 1.00 86.69 468 VAL A O 1
ATOM 3486 N N . ASP A 1 469 ? -5.862 -5.198 -10.473 1.00 83.44 469 ASP A N 1
ATOM 3487 C CA . ASP A 1 469 ? -7.006 -5.164 -11.392 1.00 83.44 469 ASP A CA 1
ATOM 3488 C C . ASP A 1 469 ? -7.798 -3.834 -11.357 1.00 83.44 469 ASP A C 1
ATOM 3490 O O . ASP A 1 469 ? -8.775 -3.671 -12.086 1.00 83.44 469 ASP A O 1
ATOM 3494 N N . GLY A 1 470 ? -7.347 -2.847 -10.575 1.00 83.44 470 GLY A N 1
ATOM 3495 C CA . GLY A 1 470 ? -7.852 -1.471 -10.581 1.00 83.44 470 GLY A CA 1
ATOM 3496 C C . GLY A 1 470 ? -9.002 -1.180 -9.611 1.00 83.44 470 GLY A C 1
ATOM 3497 O O . GLY A 1 470 ? -9.523 -0.062 -9.611 1.00 83.44 470 GLY A O 1
ATOM 3498 N N . ARG A 1 471 ? -9.415 -2.138 -8.771 1.00 89.00 471 ARG A N 1
ATOM 3499 C CA . ARG A 1 471 ? -10.431 -1.902 -7.732 1.00 89.00 471 ARG A CA 1
ATOM 3500 C C . ARG A 1 471 ? -9.866 -0.987 -6.648 1.00 89.00 471 ARG A C 1
ATOM 3502 O O . ARG A 1 471 ? -8.700 -1.076 -6.268 1.00 89.00 471 ARG A O 1
ATOM 3509 N N . HIS A 1 472 ? -10.713 -0.108 -6.123 1.00 87.62 472 HIS A N 1
ATOM 3510 C CA . HIS A 1 472 ? -10.332 0.770 -5.022 1.00 87.62 472 HIS A CA 1
ATOM 3511 C C . HIS A 1 472 ? -10.243 -0.036 -3.718 1.00 87.62 472 HIS A C 1
ATOM 3513 O O . HIS A 1 472 ? -11.218 -0.662 -3.302 1.00 87.62 472 HIS A O 1
ATOM 3519 N N . LYS A 1 473 ? -9.067 0.006 -3.093 1.00 92.06 473 LYS A N 1
ATOM 3520 C CA . LYS A 1 473 ? -8.746 -0.498 -1.753 1.00 92.06 473 LYS A CA 1
ATOM 3521 C C . LYS A 1 473 ? -7.797 0.530 -1.094 1.00 92.06 473 LYS A C 1
ATOM 3523 O O . LYS A 1 473 ? -7.083 1.187 -1.847 1.00 92.06 473 LYS A O 1
ATOM 3528 N N . PRO A 1 474 ? -7.761 0.690 0.244 1.00 96.56 474 PRO A N 1
ATOM 3529 C CA . PRO A 1 474 ? -8.687 0.107 1.215 1.00 96.56 474 PRO A CA 1
ATOM 3530 C C . PRO A 1 474 ? -10.126 0.581 0.979 1.00 96.56 474 PRO A C 1
ATOM 3532 O O . PRO A 1 474 ? -10.381 1.516 0.224 1.00 96.56 474 PRO A O 1
ATOM 3535 N N . ASP A 1 475 ? -11.086 -0.092 1.603 1.00 97.56 475 ASP A N 1
ATOM 3536 C CA . ASP A 1 475 ? -12.499 0.252 1.456 1.00 97.56 475 ASP A CA 1
ATOM 3537 C C . ASP A 1 475 ? -12.873 1.485 2.294 1.00 97.56 475 ASP A C 1
ATOM 3539 O O . ASP A 1 475 ? -13.718 2.277 1.877 1.00 97.56 475 ASP A O 1
ATOM 3543 N N . LEU A 1 476 ? -12.236 1.649 3.458 1.00 97.94 476 LEU A N 1
ATOM 3544 C CA . LEU A 1 476 ? -12.415 2.753 4.406 1.00 97.94 476 LEU A CA 1
ATOM 3545 C C . LEU A 1 476 ? -11.207 2.887 5.354 1.00 97.94 476 LEU A C 1
ATOM 3547 O O . LEU A 1 476 ? -10.364 1.988 5.436 1.00 97.94 476 LEU A O 1
ATOM 3551 N N . LEU A 1 477 ? -11.164 3.987 6.106 1.00 97.88 477 LEU A N 1
ATOM 3552 C CA . LEU A 1 477 ? -10.186 4.273 7.159 1.00 97.88 477 LEU A CA 1
ATOM 3553 C C . LEU A 1 477 ? -10.781 4.117 8.565 1.00 97.88 477 LEU A C 1
ATOM 3555 O O . LEU A 1 477 ? -11.920 4.511 8.813 1.00 97.88 477 LEU A O 1
ATOM 3559 N N . ALA A 1 478 ? -9.975 3.645 9.516 1.00 97.94 478 ALA A N 1
ATOM 3560 C CA . ALA A 1 478 ? -10.298 3.629 10.947 1.00 97.94 478 ALA A CA 1
ATOM 3561 C C . ALA A 1 478 ? -9.083 4.056 11.814 1.00 97.94 478 ALA A C 1
ATOM 3563 O O . ALA A 1 478 ? -7.967 4.115 11.286 1.00 97.94 478 ALA A O 1
ATOM 3564 N N . PRO A 1 479 ? -9.266 4.392 13.111 1.00 97.19 479 PRO A N 1
ATOM 3565 C CA . PRO A 1 479 ? -8.174 4.838 13.983 1.00 97.19 479 PRO A CA 1
ATOM 3566 C C . PRO A 1 479 ? -7.053 3.799 14.064 1.00 97.19 479 PRO A C 1
ATOM 3568 O O . PRO A 1 479 ? -7.323 2.621 14.309 1.00 97.19 479 PRO A O 1
ATOM 3571 N N . GLY A 1 480 ? -5.804 4.218 13.860 1.00 95.06 480 GLY A N 1
ATOM 3572 C CA . GLY A 1 480 ? -4.682 3.279 13.769 1.00 95.06 480 GLY A CA 1
ATOM 3573 C C . GLY A 1 480 ? -3.310 3.811 14.171 1.00 95.06 480 GLY A C 1
ATOM 3574 O O . GLY A 1 480 ? -2.346 3.068 14.020 1.00 95.06 480 GLY A O 1
ATOM 3575 N N . ARG A 1 481 ? -3.189 5.042 14.682 1.00 93.19 481 ARG A N 1
ATOM 3576 C CA . ARG A 1 481 ? -1.938 5.557 15.271 1.00 93.19 481 ARG A CA 1
ATOM 3577 C C . ARG A 1 481 ? -2.107 5.701 16.777 1.00 93.19 481 ARG A C 1
ATOM 3579 O O . ARG A 1 481 ? -3.101 6.258 17.213 1.00 93.19 481 ARG A O 1
ATOM 3586 N N . ASP A 1 482 ? -1.167 5.174 17.549 1.00 90.81 482 ASP A N 1
ATOM 3587 C CA . ASP A 1 482 ? -1.083 5.258 19.011 1.00 90.81 482 ASP A CA 1
ATOM 3588 C C . ASP A 1 482 ? -2.388 4.896 19.739 1.00 90.81 482 ASP A C 1
ATOM 3590 O O . ASP A 1 482 ? -2.733 5.466 20.774 1.00 90.81 482 ASP A O 1
ATOM 3594 N N . VAL A 1 483 ? -3.113 3.905 19.213 1.00 92.19 483 VAL A N 1
ATOM 3595 C CA . VAL A 1 483 ? -4.386 3.437 19.768 1.00 92.19 483 VAL A CA 1
ATOM 3596 C C . VAL A 1 483 ? -4.130 2.825 21.143 1.00 92.19 483 VAL A C 1
ATOM 3598 O O . VAL A 1 483 ? -3.330 1.896 21.270 1.00 92.19 483 VAL A O 1
ATOM 3601 N N . LEU A 1 484 ? -4.825 3.320 22.170 1.00 91.56 484 LEU A N 1
ATOM 3602 C CA . LEU A 1 484 ? -4.777 2.746 23.515 1.00 91.56 484 LEU A CA 1
ATOM 3603 C C . LEU A 1 484 ? -5.498 1.388 23.516 1.00 91.56 484 LEU A C 1
ATOM 3605 O O . LEU A 1 484 ? -6.668 1.297 23.133 1.00 91.56 484 LEU A O 1
ATOM 3609 N N . VAL A 1 485 ? -4.800 0.321 23.903 1.00 92.06 485 VAL A N 1
ATOM 3610 C CA . VAL A 1 485 ? -5.257 -1.079 23.813 1.00 92.06 485 VAL A CA 1
ATOM 3611 C C . VAL A 1 485 ? -4.933 -1.861 25.081 1.00 92.06 485 VAL A C 1
ATOM 3613 O O . VAL A 1 485 ? -4.064 -1.459 25.852 1.00 92.06 485 VAL A O 1
ATOM 3616 N N . ALA A 1 486 ? -5.624 -2.986 25.296 1.00 91.69 486 ALA A N 1
ATOM 3617 C CA . ALA A 1 486 ? -5.261 -3.915 26.364 1.00 91.69 486 ALA A CA 1
ATOM 3618 C C . ALA A 1 486 ? -3.847 -4.466 26.134 1.00 91.69 486 ALA A C 1
ATOM 3620 O O . ALA A 1 486 ? -3.502 -4.842 25.011 1.00 91.69 486 ALA A O 1
ATOM 3621 N N . ARG A 1 487 ? -3.057 -4.545 27.203 1.00 88.81 487 ARG A N 1
ATOM 3622 C CA . ARG A 1 487 ? -1.722 -5.150 27.205 1.00 88.81 487 ARG A CA 1
ATOM 3623 C C . ARG A 1 487 ? -1.822 -6.552 27.811 1.00 88.81 487 ARG A C 1
ATOM 3625 O O . ARG A 1 487 ? -2.477 -6.737 28.834 1.00 88.81 487 ARG A O 1
ATOM 3632 N N . SER A 1 488 ? -1.201 -7.543 27.174 1.00 86.62 488 SER A N 1
ATOM 3633 C CA . SER A 1 488 ? -1.015 -8.860 27.794 1.00 86.62 488 SER A CA 1
ATOM 3634 C C . SER A 1 488 ? 0.005 -8.770 28.921 1.00 86.62 488 SER A C 1
ATOM 3636 O O . SER A 1 488 ? 0.910 -7.936 28.874 1.00 86.62 488 SER A O 1
ATOM 3638 N N . ARG A 1 489 ? -0.068 -9.689 29.882 1.00 78.62 489 ARG A N 1
ATOM 3639 C CA . ARG A 1 489 ? 1.072 -9.965 30.764 1.00 78.62 489 ARG A CA 1
ATOM 3640 C C . ARG A 1 489 ? 2.326 -10.270 29.938 1.00 78.62 489 ARG A C 1
ATOM 3642 O O . ARG A 1 489 ? 2.239 -11.006 28.954 1.00 78.62 489 ARG A O 1
ATOM 3649 N N . SER A 1 490 ? 3.473 -9.744 30.358 1.00 66.81 490 SER A N 1
ATOM 3650 C CA . SER A 1 490 ? 4.759 -10.031 29.724 1.00 66.81 490 SER A CA 1
ATOM 3651 C C . SER A 1 490 ? 5.502 -11.162 30.439 1.00 66.81 490 SER A C 1
ATOM 3653 O O . SER A 1 490 ? 5.443 -11.293 31.662 1.00 66.81 490 SER A O 1
ATOM 3655 N N . SER A 1 491 ? 6.276 -11.944 29.686 1.00 56.62 491 SER A N 1
ATOM 3656 C CA . SER A 1 491 ? 7.200 -12.951 30.224 1.00 56.62 491 SER A CA 1
ATOM 3657 C C . SER A 1 491 ? 8.402 -12.335 30.961 1.00 56.62 491 SER A C 1
ATOM 3659 O O . SER A 1 491 ? 9.073 -13.033 31.720 1.00 56.62 491 SER A O 1
ATOM 3661 N N . SER A 1 492 ? 8.666 -11.033 30.777 1.00 51.00 492 SER A N 1
ATOM 3662 C CA . SER A 1 492 ? 9.797 -10.314 31.382 1.00 51.00 492 SER A CA 1
ATOM 3663 C C . SER A 1 492 ? 9.429 -9.406 32.568 1.00 51.00 492 SER A C 1
ATOM 3665 O O . SER A 1 492 ? 10.266 -8.614 33.003 1.00 51.00 492 SER A O 1
ATOM 3667 N N . GLU A 1 493 ? 8.190 -9.440 33.068 1.00 56.47 493 GLU A N 1
ATOM 3668 C CA . GLU A 1 493 ? 7.741 -8.536 34.139 1.00 56.47 493 GLU A CA 1
ATOM 3669 C C . GLU A 1 493 ? 8.182 -8.981 35.546 1.00 56.47 493 GLU A C 1
ATOM 3671 O O . GLU A 1 493 ? 8.028 -10.131 35.959 1.00 56.47 493 GLU A O 1
ATOM 3676 N N . ILE A 1 494 ? 8.711 -8.023 36.315 1.00 41.03 494 ILE A N 1
ATOM 3677 C CA . ILE A 1 494 ? 9.025 -8.170 37.743 1.00 41.03 494 ILE A CA 1
ATOM 3678 C C . ILE A 1 494 ? 7.709 -8.066 38.545 1.00 41.03 494 ILE A C 1
ATOM 3680 O O . ILE A 1 494 ? 6.889 -7.213 38.210 1.00 41.03 494 ILE A O 1
ATOM 3684 N N . PRO A 1 495 ? 7.489 -8.855 39.620 1.00 38.16 495 PRO A N 1
ATOM 3685 C CA . PRO A 1 495 ? 6.241 -8.817 40.385 1.00 38.16 495 PRO A CA 1
ATOM 3686 C C . PRO A 1 495 ? 5.878 -7.433 40.961 1.00 38.16 495 PRO A C 1
ATOM 3688 O O . PRO A 1 495 ? 6.501 -6.936 41.898 1.00 38.16 495 PRO A O 1
ATOM 3691 N N . GLY A 1 496 ? 4.811 -6.859 40.413 1.00 46.47 496 GLY A N 1
ATOM 3692 C CA . GLY A 1 496 ? 4.174 -5.583 40.746 1.00 46.47 496 GLY A CA 1
ATOM 3693 C C . GLY A 1 496 ? 3.166 -5.289 39.630 1.00 46.47 496 GLY A C 1
ATOM 3694 O O . GLY A 1 496 ? 3.438 -5.680 38.501 1.00 46.47 496 GLY A O 1
ATOM 3695 N N . GLU A 1 497 ? 1.988 -4.727 39.932 1.00 51.00 497 GLU A N 1
ATOM 3696 C CA . GLU A 1 497 ? 0.832 -4.737 39.008 1.00 51.00 497 GLU A CA 1
ATOM 3697 C C . GLU A 1 497 ? 1.202 -4.362 37.553 1.00 51.00 497 GLU A C 1
ATOM 3699 O O . GLU A 1 497 ? 1.591 -3.215 37.310 1.00 51.00 497 GLU A O 1
ATOM 3704 N N . PRO A 1 498 ? 1.106 -5.305 36.589 1.00 58.12 498 PRO A N 1
ATOM 3705 C CA . PRO A 1 498 ? 1.483 -5.043 35.207 1.00 58.12 498 PRO A CA 1
ATOM 3706 C C . PRO A 1 498 ? 0.517 -4.032 34.591 1.00 58.12 498 PRO A C 1
ATOM 3708 O O . PRO A 1 498 ? -0.681 -4.021 34.896 1.00 58.12 498 PRO A O 1
ATOM 3711 N N . ALA A 1 499 ? 1.027 -3.169 33.713 1.00 71.19 499 ALA A N 1
ATOM 3712 C CA . ALA A 1 499 ? 0.203 -2.143 33.087 1.00 71.19 499 ALA A CA 1
ATOM 3713 C C . ALA A 1 499 ? -0.899 -2.803 32.241 1.00 71.19 499 ALA A C 1
ATOM 3715 O O . ALA A 1 499 ? -0.601 -3.476 31.264 1.00 71.19 499 ALA A O 1
ATOM 3716 N N . LEU A 1 500 ? -2.176 -2.577 32.569 1.00 84.38 500 LEU A N 1
ATOM 3717 C CA . LEU A 1 500 ? -3.311 -3.143 31.815 1.00 84.38 500 LEU A CA 1
ATOM 3718 C C . LEU A 1 500 ? -3.422 -2.603 30.376 1.00 84.38 500 LEU A C 1
ATOM 3720 O O . LEU A 1 500 ? -4.172 -3.140 29.560 1.00 84.38 500 LEU A O 1
ATOM 3724 N N . PHE A 1 501 ? -2.684 -1.537 30.053 1.00 87.50 501 PHE A N 1
ATOM 3725 C CA . PHE A 1 501 ? -2.745 -0.860 28.764 1.00 87.50 501 PHE A CA 1
ATOM 3726 C C . PHE A 1 501 ? -1.372 -0.588 28.162 1.00 87.50 501 PHE A C 1
ATOM 3728 O O . PHE A 1 501 ? -0.354 -0.484 28.845 1.00 87.50 501 PHE A O 1
ATOM 3735 N N . THR A 1 502 ? -1.386 -0.433 26.847 1.00 88.31 502 THR A N 1
ATOM 3736 C CA . THR A 1 502 ? -0.260 -0.043 26.002 1.00 88.31 502 THR A CA 1
ATOM 3737 C C . THR A 1 502 ? -0.806 0.787 24.835 1.00 88.31 502 THR A C 1
ATOM 3739 O O . THR A 1 502 ? -2.019 0.786 24.598 1.00 88.31 502 THR A O 1
ATOM 3742 N N . ARG A 1 503 ? 0.051 1.493 24.093 1.00 88.19 503 ARG A N 1
ATOM 3743 C CA . ARG A 1 503 ? -0.330 2.136 22.823 1.00 88.19 503 ARG A CA 1
ATOM 3744 C C . ARG A 1 503 ? 0.317 1.387 21.661 1.00 88.19 503 ARG A C 1
ATOM 3746 O O . ARG A 1 503 ? 1.482 1.006 21.747 1.00 88.19 503 ARG A O 1
ATOM 3753 N N . MET A 1 504 ? -0.445 1.154 20.595 1.00 88.88 504 MET A N 1
ATOM 3754 C CA . MET A 1 504 ? 0.021 0.462 19.388 1.00 88.88 504 MET A CA 1
ATOM 3755 C C . MET A 1 504 ? -0.417 1.189 18.114 1.00 88.88 504 MET A C 1
ATOM 3757 O O . MET A 1 504 ? -1.499 1.777 18.059 1.00 88.88 504 MET A O 1
ATOM 3761 N N . SER A 1 505 ? 0.418 1.091 17.080 1.00 91.31 505 SER A N 1
ATOM 3762 C CA . SER A 1 505 ? 0.201 1.683 15.761 1.00 91.31 505 SER A CA 1
ATOM 3763 C C . SER A 1 505 ? 0.178 0.604 14.672 1.00 91.31 505 SER A C 1
ATOM 3765 O O . SER A 1 505 ? 0.921 -0.377 14.722 1.00 91.31 505 SER A O 1
ATOM 3767 N N . GLY A 1 506 ? -0.686 0.783 13.673 1.00 92.50 506 GLY A N 1
ATOM 3768 C CA . GLY A 1 506 ? -0.808 -0.104 12.517 1.00 92.50 506 GLY A CA 1
ATOM 3769 C C . GLY A 1 506 ? -2.231 -0.188 11.960 1.00 92.50 506 GLY A C 1
ATOM 3770 O O . GLY A 1 506 ? -3.223 0.006 12.664 1.00 92.50 506 GLY A O 1
ATOM 3771 N N . THR A 1 507 ? -2.359 -0.581 10.692 1.00 95.56 507 THR A N 1
ATOM 3772 C CA . THR A 1 507 ? -3.651 -0.984 10.099 1.00 95.56 507 THR A CA 1
ATOM 3773 C C . THR A 1 507 ? -4.266 -2.193 10.814 1.00 95.56 507 THR A C 1
ATOM 3775 O O . THR A 1 507 ? -5.487 -2.346 10.824 1.00 95.56 507 THR A O 1
ATOM 3778 N N . SER A 1 508 ? -3.444 -2.980 11.518 1.00 93.69 508 SER A N 1
ATOM 3779 C CA . SER A 1 508 ? -3.857 -3.999 12.487 1.00 93.69 508 SER A CA 1
ATOM 3780 C C . SER A 1 508 ? -4.735 -3.482 13.628 1.00 93.69 508 SER A C 1
ATOM 3782 O O . SER A 1 508 ? -5.539 -4.255 14.145 1.00 93.69 508 SER A O 1
ATOM 3784 N N . MET A 1 509 ? -4.604 -2.207 14.018 1.00 95.44 509 MET A N 1
ATOM 3785 C CA . MET A 1 509 ? -5.448 -1.545 15.024 1.00 95.44 509 MET A CA 1
ATOM 3786 C C . MET A 1 509 ? -6.672 -0.877 14.376 1.00 95.44 509 MET A C 1
ATOM 3788 O O . MET A 1 509 ? -7.722 -0.759 15.006 1.00 95.44 509 MET A O 1
ATOM 3792 N N . ALA A 1 510 ? -6.587 -0.515 13.095 1.00 97.94 510 ALA A N 1
ATOM 3793 C CA . ALA A 1 510 ? -7.705 0.043 12.339 1.00 97.94 510 ALA A CA 1
ATOM 3794 C C . ALA A 1 510 ? -8.778 -1.016 12.012 1.00 97.94 510 ALA A C 1
ATOM 3796 O O . ALA A 1 510 ? -9.957 -0.812 12.308 1.00 97.94 510 ALA A O 1
ATOM 3797 N N . ALA A 1 511 ? -8.383 -2.177 11.475 1.00 98.44 511 ALA A N 1
ATOM 3798 C CA . ALA A 1 511 ? -9.293 -3.279 11.138 1.00 98.44 511 ALA A CA 1
ATOM 3799 C C . ALA A 1 511 ? -10.273 -3.683 12.267 1.00 98.44 511 ALA A C 1
ATOM 3801 O O . ALA A 1 511 ? -11.480 -3.721 12.007 1.00 98.44 511 ALA A O 1
ATOM 3802 N N . PRO A 1 512 ? -9.844 -3.897 13.528 1.00 98.56 512 PRO A N 1
ATOM 3803 C CA . PRO A 1 512 ? -10.752 -4.320 14.589 1.00 98.56 512 PRO A CA 1
ATOM 3804 C C . PRO A 1 512 ? -11.808 -3.274 14.973 1.00 98.56 512 PRO A C 1
ATOM 3806 O O . PRO A 1 512 ? -12.886 -3.664 15.426 1.00 98.56 512 PRO A O 1
ATOM 3809 N N . HIS A 1 513 ? -11.588 -1.974 14.732 1.00 98.50 513 HIS A N 1
ATOM 3810 C CA . HIS A 1 513 ? -12.656 -0.976 14.891 1.00 98.50 513 HIS A CA 1
ATOM 3811 C C . HIS A 1 513 ? -13.825 -1.265 13.935 1.00 98.50 513 HIS A C 1
ATOM 3813 O O . HIS A 1 513 ? -14.988 -1.245 14.342 1.00 98.50 513 HIS A O 1
ATOM 3819 N N . VAL A 1 514 ? -13.514 -1.599 12.678 1.00 98.62 514 VAL A N 1
ATOM 3820 C CA . VAL A 1 514 ? -14.510 -1.974 11.665 1.00 98.62 514 VAL A CA 1
ATOM 3821 C C . VAL A 1 514 ? -15.126 -3.341 11.972 1.00 98.62 514 VAL A C 1
ATOM 3823 O O . VAL A 1 514 ? -16.338 -3.488 11.843 1.00 98.62 514 VAL A O 1
ATOM 3826 N N . THR A 1 515 ? -14.349 -4.314 12.460 1.00 98.81 515 THR A N 1
ATOM 3827 C CA . THR A 1 515 ? -14.868 -5.607 12.951 1.00 98.81 515 THR A CA 1
ATOM 3828 C C . THR A 1 515 ? -15.968 -5.403 13.993 1.00 98.81 515 THR A C 1
ATOM 3830 O O . THR A 1 515 ? -17.072 -5.928 13.844 1.00 98.81 515 THR A O 1
ATOM 3833 N N . GLY A 1 516 ? -15.718 -4.597 15.029 1.00 98.12 516 GLY A N 1
ATOM 3834 C CA . GLY A 1 516 ? -16.732 -4.327 16.048 1.00 98.12 516 GLY A CA 1
ATOM 3835 C C . GLY A 1 516 ? -17.908 -3.483 15.536 1.00 98.12 516 GLY A C 1
ATOM 3836 O O . GLY A 1 516 ? -19.039 -3.685 15.982 1.00 98.12 516 GLY A O 1
ATOM 3837 N N . ALA A 1 517 ? -17.685 -2.585 14.569 1.00 97.12 517 ALA A N 1
ATOM 3838 C CA . ALA A 1 517 ? -18.761 -1.836 13.916 1.00 97.12 517 ALA A CA 1
ATOM 3839 C C . ALA A 1 517 ? -19.701 -2.772 13.138 1.00 97.12 517 ALA A C 1
ATOM 3841 O O . ALA A 1 517 ? -20.919 -2.703 13.301 1.00 97.12 517 ALA A O 1
ATOM 3842 N N . VAL A 1 518 ? -19.142 -3.713 12.371 1.00 98.00 518 VAL A N 1
ATOM 3843 C CA . VAL A 1 518 ? -19.899 -4.764 11.679 1.00 98.00 518 VAL A CA 1
ATOM 3844 C C . VAL A 1 518 ? -20.635 -5.662 12.675 1.00 98.00 518 VAL A C 1
ATOM 3846 O O . VAL A 1 518 ? -21.784 -6.004 12.422 1.00 98.00 518 VAL A O 1
ATOM 3849 N N . ALA A 1 519 ? -20.051 -5.993 13.832 1.00 98.00 519 ALA A N 1
ATOM 3850 C CA . ALA A 1 519 ? -20.769 -6.735 14.873 1.00 98.00 519 ALA A CA 1
ATOM 3851 C C . ALA A 1 519 ? -21.967 -5.950 15.449 1.00 98.00 519 ALA A C 1
ATOM 3853 O O . ALA A 1 519 ? -23.017 -6.533 15.707 1.00 98.00 519 ALA A O 1
ATOM 3854 N N . CYS A 1 520 ? -21.854 -4.630 15.611 1.00 95.75 520 CYS A N 1
ATOM 3855 C CA . CYS A 1 520 ? -22.981 -3.791 16.032 1.00 95.75 520 CYS A CA 1
ATOM 3856 C C . CYS A 1 520 ? -24.071 -3.696 14.948 1.00 95.75 520 CYS A C 1
ATOM 3858 O O . CYS A 1 520 ? -25.255 -3.793 15.265 1.00 95.75 520 CYS A O 1
ATOM 3860 N N . LEU A 1 521 ? -23.684 -3.587 13.671 1.00 94.88 521 LEU A N 1
ATOM 3861 C CA . LEU A 1 521 ? -24.618 -3.635 12.540 1.00 94.88 521 LEU A CA 1
ATOM 3862 C C . LEU A 1 521 ? -25.309 -5.002 12.427 1.00 94.88 521 LEU A C 1
ATOM 3864 O O . LEU A 1 521 ? -26.510 -5.064 12.193 1.00 94.88 521 LEU A O 1
ATOM 3868 N N . LEU A 1 522 ? -24.587 -6.105 12.637 1.00 96.31 522 LEU A N 1
ATOM 3869 C CA . LEU A 1 522 ? -25.159 -7.453 12.640 1.00 96.31 522 LEU A CA 1
ATOM 3870 C C . LEU A 1 522 ? -26.217 -7.625 13.741 1.00 96.31 522 LEU A C 1
ATOM 3872 O O . LEU A 1 522 ? -27.251 -8.225 13.469 1.00 96.31 522 LEU A O 1
ATOM 3876 N N . GLU A 1 523 ? -26.020 -7.062 14.939 1.00 95.12 523 GLU A N 1
ATOM 3877 C CA . GLU A 1 523 ? -27.073 -6.996 15.969 1.00 95.12 523 GLU A CA 1
ATOM 3878 C C . GLU A 1 523 ? -28.279 -6.169 15.483 1.00 95.12 523 GLU A C 1
ATOM 3880 O O . GLU A 1 523 ? -29.416 -6.635 15.565 1.00 95.12 523 GLU A O 1
ATOM 3885 N N . GLN A 1 524 ? -28.040 -4.981 14.915 1.00 91.44 524 GLN A N 1
ATOM 3886 C CA . GLN A 1 524 ? -29.089 -4.082 14.415 1.00 91.44 524 GLN A CA 1
ATOM 3887 C C . GLN A 1 524 ? -29.936 -4.696 13.287 1.00 91.44 524 GLN A C 1
ATOM 3889 O O . GLN A 1 524 ? -31.151 -4.510 13.259 1.00 91.44 524 GLN A O 1
ATOM 3894 N N . PHE A 1 525 ? -29.320 -5.464 12.386 1.00 90.69 525 PHE A N 1
ATOM 3895 C CA . PHE A 1 525 ? -29.995 -6.195 11.308 1.00 90.69 525 PHE A CA 1
ATOM 3896 C C . PHE A 1 525 ? -30.528 -7.580 11.736 1.00 90.69 525 PHE A C 1
ATOM 3898 O O . PHE A 1 525 ? -30.859 -8.402 10.882 1.00 90.69 525 PHE A O 1
ATOM 3905 N N . GLY A 1 526 ? -30.587 -7.889 13.038 1.00 90.38 526 GLY A N 1
ATOM 3906 C CA . GLY A 1 526 ? -31.117 -9.167 13.534 1.00 90.38 526 GLY A CA 1
ATOM 3907 C C . GLY A 1 526 ? -30.316 -10.401 13.091 1.00 90.38 526 GLY A C 1
ATOM 3908 O O . GLY A 1 526 ? -30.857 -11.502 13.027 1.00 90.38 526 GLY A O 1
ATOM 3909 N N . GLY A 1 527 ? -29.038 -10.221 12.753 1.00 87.69 527 GLY A N 1
ATOM 3910 C CA . GLY A 1 527 ? -28.100 -11.280 12.385 1.00 87.69 527 GLY A CA 1
ATOM 3911 C C . GLY A 1 527 ? -28.214 -11.826 10.960 1.00 87.69 527 GLY A C 1
ATOM 3912 O O . GLY A 1 527 ? -27.472 -12.744 10.628 1.00 87.69 527 GLY A O 1
ATOM 3913 N N . SER A 1 528 ? -29.100 -11.297 10.110 1.00 87.88 528 SER A N 1
ATOM 3914 C CA . SER A 1 528 ? -29.452 -11.924 8.822 1.00 87.88 528 SER A CA 1
ATOM 3915 C C . SER A 1 528 ? -29.178 -11.072 7.574 1.00 87.88 528 SER A C 1
ATOM 3917 O O . SER A 1 528 ? -29.563 -11.458 6.469 1.00 87.88 528 SER A O 1
ATOM 3919 N N . ALA A 1 529 ? -28.472 -9.945 7.699 1.00 88.88 529 ALA A N 1
ATOM 3920 C CA . ALA A 1 529 ? -28.105 -9.129 6.540 1.00 88.88 529 ALA A CA 1
ATOM 3921 C C . ALA A 1 529 ? -27.088 -9.848 5.619 1.00 88.88 529 ALA A C 1
ATOM 3923 O O . ALA A 1 529 ? -26.063 -10.345 6.104 1.00 88.88 529 ALA A O 1
ATOM 3924 N N . PRO A 1 530 ? -27.307 -9.884 4.290 1.00 91.56 530 PRO A N 1
ATOM 3925 C CA . PRO A 1 530 ? -26.306 -10.338 3.329 1.00 91.56 530 PRO A CA 1
ATOM 3926 C C . PRO A 1 530 ? -25.051 -9.457 3.343 1.00 91.56 530 PRO A C 1
ATOM 3928 O O . PRO A 1 530 ? -25.126 -8.240 3.536 1.00 91.56 530 PRO A O 1
ATOM 3931 N N . ALA A 1 531 ? -23.892 -10.049 3.048 1.00 90.31 531 ALA A N 1
ATOM 3932 C CA . ALA A 1 531 ? -22.605 -9.351 3.063 1.00 90.31 531 ALA A CA 1
ATOM 3933 C C . ALA A 1 531 ? -22.575 -8.092 2.173 1.00 90.31 531 ALA A C 1
ATOM 3935 O O . ALA A 1 531 ? -22.028 -7.067 2.576 1.00 90.31 531 ALA A O 1
ATOM 3936 N N . GLY A 1 532 ? -23.215 -8.134 0.997 1.00 89.06 532 GLY A N 1
ATOM 3937 C CA . GLY A 1 532 ? -23.341 -6.974 0.106 1.00 89.06 532 GLY A CA 1
ATOM 3938 C C . GLY A 1 532 ? -24.148 -5.819 0.713 1.00 89.06 532 GLY A C 1
ATOM 3939 O O . GLY A 1 532 ? -23.771 -4.660 0.542 1.00 89.06 532 GLY A O 1
ATOM 3940 N N . GLN A 1 533 ? -25.204 -6.118 1.481 1.00 89.50 533 GLN A N 1
ATOM 3941 C CA . GLN A 1 533 ? -25.991 -5.107 2.194 1.00 89.50 533 GLN A CA 1
ATOM 3942 C C . GLN A 1 533 ? -25.175 -4.483 3.331 1.00 89.50 533 GLN A C 1
ATOM 3944 O O . GLN A 1 533 ? -25.079 -3.259 3.384 1.00 89.50 533 GLN A O 1
ATOM 3949 N N . LEU A 1 534 ? -24.542 -5.305 4.179 1.00 91.94 534 LEU A N 1
ATOM 3950 C CA . LEU A 1 534 ? -23.674 -4.848 5.276 1.00 91.94 534 LEU A CA 1
ATOM 3951 C C . LEU A 1 534 ? -22.548 -3.945 4.767 1.00 91.94 534 LEU A C 1
ATOM 3953 O O . LEU A 1 534 ? -22.329 -2.853 5.289 1.00 91.94 534 LEU A O 1
ATOM 3957 N N . ARG A 1 535 ? -21.857 -4.397 3.715 1.00 94.56 535 ARG A N 1
ATOM 3958 C CA . ARG A 1 535 ? -20.742 -3.690 3.085 1.00 94.56 535 ARG A CA 1
ATOM 3959 C C . ARG A 1 535 ? -21.203 -2.377 2.454 1.00 94.56 535 ARG A C 1
ATOM 3961 O O . ARG A 1 535 ? -20.571 -1.358 2.697 1.00 94.56 535 ARG A O 1
ATOM 3968 N N . ARG A 1 536 ? -22.321 -2.362 1.715 1.00 92.62 536 ARG A N 1
ATOM 3969 C CA . ARG A 1 536 ? -22.896 -1.117 1.176 1.00 92.62 536 ARG A CA 1
ATOM 3970 C C . ARG A 1 536 ? -23.241 -0.138 2.297 1.00 92.62 536 ARG A C 1
ATOM 3972 O O . ARG A 1 536 ? -22.759 0.983 2.245 1.00 92.62 536 ARG A O 1
ATOM 3979 N N . HIS A 1 537 ? -24.015 -0.574 3.294 1.00 92.31 537 HIS A N 1
ATOM 3980 C CA . HIS A 1 537 ? -24.484 0.260 4.409 1.00 92.31 537 HIS A CA 1
ATOM 3981 C C . HIS A 1 537 ? -23.325 0.923 5.158 1.00 92.31 537 HIS A C 1
ATOM 3983 O O . HIS A 1 537 ? -23.301 2.141 5.319 1.00 92.31 537 HIS A O 1
ATOM 3989 N N . LEU A 1 538 ? -22.318 0.127 5.535 1.00 94.94 538 LEU A N 1
ATOM 3990 C CA . LEU A 1 538 ? -21.118 0.622 6.201 1.00 94.94 538 LEU A CA 1
ATOM 3991 C C . LEU A 1 538 ? -20.381 1.661 5.341 1.00 94.94 538 LEU A C 1
ATOM 3993 O O . LEU A 1 538 ? -20.072 2.745 5.828 1.00 94.94 538 LEU A O 1
ATOM 3997 N N . LEU A 1 539 ? -20.127 1.363 4.064 1.00 94.88 539 LEU A N 1
ATOM 3998 C CA . LEU A 1 539 ? -19.339 2.243 3.197 1.00 94.88 539 LEU A CA 1
ATOM 3999 C C . LEU A 1 539 ? -20.085 3.526 2.802 1.00 94.88 539 LEU A C 1
ATOM 4001 O O . LEU A 1 539 ? -19.450 4.567 2.663 1.00 94.88 539 LEU A O 1
ATOM 4005 N N . THR A 1 540 ? -21.418 3.499 2.682 1.00 93.81 540 THR A N 1
ATOM 4006 C CA . THR A 1 540 ? -22.218 4.720 2.467 1.00 93.81 540 THR A CA 1
ATOM 4007 C C . THR A 1 540 ? -22.356 5.575 3.723 1.00 93.81 540 THR A C 1
ATOM 4009 O O . THR A 1 540 ? -22.584 6.774 3.604 1.00 93.81 540 THR A O 1
ATOM 4012 N N . SER A 1 541 ? -22.193 4.985 4.913 1.00 93.69 541 SER A N 1
ATOM 4013 C CA . SER A 1 541 ? -22.185 5.719 6.186 1.00 93.69 541 SER A CA 1
ATOM 4014 C C . SER A 1 541 ? -20.847 6.396 6.510 1.00 93.69 541 SER A C 1
ATOM 4016 O O . SER A 1 541 ? -20.778 7.175 7.457 1.00 93.69 541 SER A O 1
ATOM 4018 N N . CYS A 1 542 ? -19.779 6.117 5.750 1.00 94.75 542 CYS A N 1
ATOM 4019 C CA . CYS A 1 542 ? -18.462 6.703 5.985 1.00 94.75 542 CYS A CA 1
ATOM 4020 C C . CYS A 1 542 ? -18.482 8.234 5.888 1.00 94.75 542 CYS A C 1
ATOM 4022 O O . CYS A 1 542 ? -19.012 8.821 4.941 1.00 94.75 542 CYS A O 1
ATOM 4024 N N . ARG A 1 543 ? -17.815 8.901 6.836 1.00 93.38 543 ARG A N 1
ATOM 4025 C CA . ARG A 1 543 ? -17.617 10.350 6.761 1.00 93.38 543 ARG A CA 1
ATOM 4026 C C . ARG A 1 543 ? -16.576 10.652 5.673 1.00 93.38 543 ARG A C 1
ATOM 4028 O O . ARG A 1 543 ? -15.474 10.103 5.753 1.00 93.38 543 ARG A O 1
ATOM 4035 N N . PRO A 1 544 ? -16.844 11.554 4.709 1.00 89.12 544 PRO A N 1
ATOM 4036 C CA . PRO A 1 544 ? -15.922 11.816 3.608 1.00 89.12 544 PRO A CA 1
ATOM 4037 C C . PRO A 1 544 ? -14.501 12.191 4.048 1.00 89.12 544 PRO A C 1
ATOM 4039 O O . PRO A 1 544 ? -14.299 12.992 4.966 1.00 89.12 544 PRO A O 1
ATOM 4042 N N . TYR A 1 545 ? -13.520 11.637 3.335 1.00 82.62 545 TYR A N 1
ATOM 4043 C CA . TYR A 1 545 ? -12.145 12.135 3.300 1.00 82.62 545 TYR A CA 1
ATOM 4044 C C . TYR A 1 545 ? -12.032 13.258 2.254 1.00 82.62 545 TYR A C 1
ATOM 4046 O O . TYR A 1 545 ? -12.898 13.395 1.387 1.00 82.62 545 TYR A O 1
ATOM 4054 N N . GLY A 1 546 ? -10.982 14.083 2.328 1.00 64.88 546 GLY A N 1
ATOM 4055 C CA . GLY A 1 546 ? -10.733 15.120 1.318 1.00 64.88 546 GLY A CA 1
ATOM 4056 C C . GLY A 1 546 ? -10.630 14.520 -0.092 1.00 64.88 546 GLY A C 1
ATOM 4057 O O . GLY A 1 546 ? -10.080 13.436 -0.259 1.00 64.88 546 GLY A O 1
ATOM 4058 N N . ALA A 1 547 ? -11.157 15.216 -1.103 1.00 52.66 547 ALA A N 1
ATOM 4059 C CA . ALA A 1 547 ? -11.417 14.654 -2.437 1.00 52.66 547 ALA A CA 1
ATOM 4060 C C . ALA A 1 547 ? -10.173 14.213 -3.247 1.00 52.66 547 ALA A C 1
ATOM 4062 O O . ALA A 1 547 ? -10.329 13.676 -4.342 1.00 52.66 547 ALA A O 1
ATOM 4063 N N . ASP A 1 548 ? -8.966 14.440 -2.725 1.00 56.75 548 ASP A N 1
ATOM 4064 C CA . ASP A 1 548 ? -7.703 14.328 -3.457 1.00 56.75 548 ASP A CA 1
ATOM 4065 C C . ASP A 1 548 ? -6.933 13.006 -3.212 1.00 56.75 548 ASP A C 1
ATOM 4067 O O . ASP A 1 548 ? -5.946 12.765 -3.900 1.00 56.75 548 ASP A O 1
ATOM 4071 N N . ASP A 1 549 ? -7.358 12.142 -2.273 1.00 74.19 549 ASP A N 1
ATOM 4072 C CA . ASP A 1 549 ? -6.612 10.918 -1.886 1.00 74.19 549 ASP A CA 1
ATOM 4073 C C . ASP A 1 549 ? -7.515 9.683 -1.639 1.00 74.19 549 ASP A C 1
ATOM 4075 O O . ASP A 1 549 ? -7.530 9.055 -0.577 1.00 74.19 549 ASP A O 1
ATOM 4079 N N . THR A 1 550 ? -8.328 9.330 -2.636 1.00 79.56 550 THR A N 1
ATOM 4080 C CA . THR A 1 550 ? -9.268 8.194 -2.550 1.00 79.56 550 THR A CA 1
ATOM 4081 C C . THR A 1 550 ? -8.593 6.819 -2.574 1.00 79.56 550 THR A C 1
ATOM 4083 O O . THR A 1 550 ? -9.191 5.853 -2.104 1.00 79.56 550 THR A O 1
ATOM 4086 N N . LEU A 1 551 ? -7.355 6.712 -3.073 1.00 88.69 551 LEU A N 1
ATOM 4087 C CA . LEU A 1 551 ? -6.596 5.451 -3.112 1.00 88.69 551 LEU A CA 1
ATOM 4088 C C . LEU A 1 551 ? -6.049 5.032 -1.743 1.00 88.69 551 LEU A C 1
ATOM 4090 O O . LEU A 1 551 ? -5.775 3.852 -1.535 1.00 88.69 551 LEU A O 1
ATOM 4094 N N . ARG A 1 552 ? -5.926 5.975 -0.804 1.00 90.38 552 ARG A N 1
ATOM 4095 C CA . ARG A 1 552 ? -5.564 5.694 0.592 1.00 90.38 552 ARG A CA 1
ATOM 4096 C C . ARG A 1 552 ? -6.777 5.715 1.508 1.00 90.38 552 ARG A C 1
ATOM 4098 O O . ARG A 1 552 ? -6.818 4.957 2.469 1.00 90.38 552 ARG A O 1
ATOM 4105 N N . ALA A 1 553 ? -7.775 6.549 1.204 1.00 90.12 553 ALA A N 1
ATOM 4106 C CA . ALA A 1 553 ? -8.934 6.738 2.069 1.00 90.12 553 ALA A CA 1
ATOM 4107 C C . ALA A 1 553 ? -10.151 5.842 1.776 1.00 90.12 553 ALA A C 1
ATOM 4109 O O . ALA A 1 553 ? -11.033 5.722 2.630 1.00 90.12 553 ALA A O 1
ATOM 4110 N N . GLY A 1 554 ? -10.248 5.244 0.585 1.00 92.62 554 GLY A N 1
ATOM 4111 C CA . GLY A 1 554 ? -11.439 4.503 0.170 1.00 92.62 554 GLY A CA 1
ATOM 4112 C C . GLY A 1 554 ? -12.689 5.390 0.171 1.00 92.62 554 GLY A C 1
ATOM 4113 O O . GLY A 1 554 ? -12.709 6.458 -0.442 1.00 92.62 554 GLY A O 1
ATOM 4114 N N . ASN A 1 555 ? -13.730 4.963 0.891 1.00 94.44 555 ASN A N 1
ATOM 4115 C CA . ASN A 1 555 ? -14.971 5.724 1.093 1.00 94.44 555 ASN A CA 1
ATOM 4116 C C . ASN A 1 555 ? -14.865 6.777 2.219 1.00 94.44 555 ASN A C 1
ATOM 4118 O O . ASN A 1 555 ? -15.798 7.548 2.436 1.00 94.44 555 ASN A O 1
ATOM 4122 N N . GLY A 1 556 ? -13.726 6.850 2.913 1.00 95.25 556 GLY A N 1
ATOM 4123 C CA . GLY A 1 556 ? -13.455 7.806 3.983 1.00 95.25 556 GLY A CA 1
ATOM 4124 C C . GLY A 1 556 ? -13.402 7.169 5.367 1.00 95.25 556 GLY A C 1
ATOM 4125 O O . GLY A 1 556 ? -13.054 6.001 5.518 1.00 95.25 556 GLY A O 1
ATOM 4126 N N . TYR A 1 557 ? -13.698 7.955 6.397 1.00 96.06 557 TYR A N 1
ATOM 4127 C CA . TYR A 1 557 ? -13.589 7.529 7.791 1.00 96.06 557 TYR A CA 1
ATOM 4128 C C . TYR A 1 557 ? -14.777 6.663 8.212 1.00 96.06 557 TYR A C 1
ATOM 4130 O O . TYR A 1 557 ? -15.924 6.990 7.907 1.00 96.06 557 TYR A O 1
ATOM 4138 N N . LEU A 1 558 ? -14.518 5.615 8.994 1.00 96.12 558 LEU A N 1
ATOM 4139 C CA . LEU A 1 558 ? -15.537 4.916 9.771 1.00 96.12 558 LEU A CA 1
ATOM 4140 C C . LEU A 1 558 ? -16.310 5.918 10.646 1.00 96.12 558 LEU A C 1
ATOM 4142 O O . LEU A 1 558 ? -15.727 6.566 11.514 1.00 96.12 558 LEU A O 1
ATOM 4146 N N . ASP A 1 559 ? -17.625 6.001 10.452 1.00 93.31 559 ASP A N 1
ATOM 4147 C CA . ASP A 1 559 ? -18.531 6.770 11.306 1.00 93.31 559 ASP A CA 1
ATOM 4148 C C . ASP A 1 559 ? -19.593 5.834 11.889 1.00 93.31 559 ASP A C 1
ATOM 4150 O O . ASP A 1 559 ? -20.645 5.580 11.302 1.00 93.31 559 ASP A O 1
ATOM 4154 N N . LEU A 1 560 ? -19.287 5.293 13.069 1.00 90.75 560 LEU A N 1
ATOM 4155 C CA . LEU A 1 560 ? -20.177 4.380 13.780 1.00 90.75 560 LEU A CA 1
ATOM 4156 C C . LEU A 1 560 ? -21.489 5.055 14.212 1.00 90.75 560 LEU A C 1
ATOM 4158 O O . LEU A 1 560 ? -22.501 4.372 14.331 1.00 90.75 560 LEU A O 1
ATOM 4162 N N . ALA A 1 561 ? -21.497 6.369 14.456 1.00 88.56 561 ALA A N 1
ATOM 4163 C CA . ALA A 1 561 ? -22.720 7.062 14.849 1.00 88.56 561 ALA A CA 1
ATOM 4164 C C . ALA A 1 561 ? -23.692 7.110 13.664 1.00 88.56 561 ALA A C 1
ATOM 4166 O O . ALA A 1 561 ? -24.823 6.643 13.793 1.00 88.56 561 ALA A O 1
ATOM 4167 N N . THR A 1 562 ? -23.214 7.557 12.499 1.00 89.62 562 THR A N 1
ATOM 4168 C CA . THR A 1 562 ? -23.999 7.576 11.257 1.00 89.62 562 THR A CA 1
ATOM 4169 C C . THR A 1 562 ? -24.449 6.164 10.867 1.00 89.62 562 THR A C 1
ATOM 4171 O O . THR A 1 562 ? -25.642 5.950 10.642 1.00 89.62 562 THR A O 1
ATOM 4174 N N . ALA A 1 563 ? -23.539 5.178 10.893 1.00 89.19 563 ALA A N 1
ATOM 4175 C CA . ALA A 1 563 ? -23.832 3.782 10.550 1.00 89.19 563 ALA A CA 1
ATOM 4176 C C . ALA A 1 563 ? -24.980 3.168 11.370 1.00 89.19 563 ALA A C 1
ATOM 4178 O O . ALA A 1 563 ? -25.755 2.378 10.832 1.00 89.19 563 ALA A O 1
ATOM 4179 N N . LEU A 1 564 ? -25.090 3.522 12.656 1.00 86.44 564 LEU A N 1
ATOM 4180 C CA . LEU A 1 564 ? -26.106 2.975 13.560 1.00 86.44 564 LEU A CA 1
ATOM 4181 C C . LEU A 1 564 ? -27.416 3.781 13.577 1.00 86.44 564 LEU A C 1
ATOM 4183 O O . LEU A 1 564 ? -28.458 3.226 13.925 1.00 86.44 564 LEU A O 1
ATOM 4187 N N . THR A 1 565 ? -27.404 5.067 13.206 1.00 79.44 565 THR A N 1
ATOM 4188 C CA . THR A 1 565 ? -28.624 5.901 13.193 1.00 79.44 565 THR A CA 1
ATOM 4189 C C . THR A 1 565 ? -29.449 5.806 11.909 1.00 79.44 565 THR A C 1
ATOM 4191 O O . THR A 1 565 ? -30.655 6.060 11.950 1.00 79.44 565 THR A O 1
ATOM 4194 N N . ASP A 1 566 ? -28.830 5.452 10.778 1.00 64.19 566 ASP A N 1
ATOM 4195 C CA . ASP A 1 566 ? -29.477 5.466 9.460 1.00 64.19 566 ASP A CA 1
ATOM 4196 C C . ASP A 1 566 ? -30.427 4.264 9.271 1.00 64.19 566 ASP A C 1
ATOM 4198 O O . ASP A 1 566 ? -30.081 3.214 8.726 1.00 64.19 566 ASP A O 1
ATOM 4202 N N . SER A 1 567 ? -31.638 4.392 9.816 1.00 50.41 567 SER A N 1
ATOM 4203 C CA . SER A 1 567 ? -32.633 3.312 9.874 1.00 50.41 567 SER A CA 1
ATOM 4204 C C . SER A 1 567 ? -33.538 3.211 8.638 1.00 50.41 567 SER A C 1
ATOM 4206 O O . SER A 1 567 ? -34.209 2.191 8.462 1.00 50.41 567 SER A O 1
ATOM 4208 N N . ASP A 1 568 ? -33.503 4.190 7.727 1.00 45.44 568 ASP A N 1
ATOM 4209 C CA . ASP A 1 568 ? -34.332 4.201 6.510 1.00 45.44 568 ASP A CA 1
ATOM 4210 C C . ASP A 1 568 ? -33.929 3.105 5.496 1.00 45.44 568 ASP A C 1
ATOM 4212 O O . ASP A 1 568 ? -34.748 2.660 4.688 1.00 45.44 568 ASP A O 1
ATOM 4216 N N . LEU A 1 569 ? -32.700 2.579 5.583 1.00 47.25 569 LEU A N 1
ATOM 4217 C CA . LEU A 1 569 ? -32.230 1.437 4.780 1.00 47.25 569 LEU A CA 1
ATOM 4218 C C . LEU A 1 569 ? -32.645 0.059 5.337 1.00 47.25 569 LEU A C 1
ATOM 4220 O O . LEU A 1 569 ? -32.431 -0.960 4.676 1.00 47.25 569 LEU A O 1
ATOM 4224 N N . VAL A 1 570 ? -33.262 -0.003 6.523 1.00 47.56 570 VAL A N 1
ATOM 4225 C CA . VAL A 1 570 ? -33.637 -1.267 7.193 1.00 47.56 570 VAL A CA 1
ATOM 4226 C C . VAL A 1 570 ? -34.956 -1.851 6.652 1.00 47.56 570 VAL A C 1
ATOM 4228 O O . VAL A 1 570 ? -35.205 -3.044 6.806 1.00 47.56 570 VAL A O 1
ATOM 4231 N N . GLN A 1 571 ? -35.806 -1.052 5.988 1.00 35.97 571 GLN A N 1
ATOM 4232 C CA . GLN A 1 571 ? -37.191 -1.444 5.652 1.00 35.97 571 GLN A CA 1
ATOM 4233 C C . GLN A 1 571 ? -37.479 -1.793 4.180 1.00 35.97 571 GLN A C 1
ATOM 4235 O O . GLN A 1 571 ? -38.638 -2.009 3.828 1.00 35.97 571 GLN A O 1
ATOM 4240 N N . SER A 1 572 ? -36.470 -1.894 3.311 1.00 31.36 572 SER A N 1
ATOM 4241 C CA . SER A 1 572 ? -36.678 -2.246 1.894 1.00 31.36 572 SER A CA 1
ATOM 4242 C C . SER A 1 572 ? -36.126 -3.628 1.529 1.00 31.36 572 SER A C 1
ATOM 4244 O O . SER A 1 572 ? -35.004 -3.719 1.030 1.00 31.36 572 SER A O 1
ATOM 4246 N N . PRO A 1 573 ? -36.921 -4.712 1.651 1.00 36.25 573 PRO A N 1
ATOM 4247 C CA . PRO A 1 573 ? -36.678 -5.947 0.918 1.00 36.25 573 PRO A CA 1
ATOM 4248 C C . PRO A 1 573 ? -37.088 -5.742 -0.549 1.00 36.25 573 PRO A C 1
ATOM 4250 O O . PRO A 1 573 ? -38.021 -6.368 -1.055 1.00 36.25 573 PRO A O 1
ATOM 4253 N N . THR A 1 574 ? -36.403 -4.839 -1.258 1.00 30.00 574 THR A N 1
ATOM 4254 C CA . THR A 1 574 ? -36.428 -4.872 -2.720 1.00 30.00 574 THR A CA 1
ATOM 4255 C C . THR A 1 574 ? -35.768 -6.175 -3.123 1.00 30.00 574 THR A C 1
ATOM 4257 O O . THR A 1 574 ? -34.556 -6.309 -2.962 1.00 30.00 574 THR A O 1
ATOM 4260 N N . ALA A 1 575 ? -36.566 -7.127 -3.609 1.00 31.52 575 ALA A N 1
ATOM 4261 C CA . ALA A 1 575 ? -36.053 -8.344 -4.212 1.00 31.52 575 ALA A CA 1
ATOM 4262 C C . ALA A 1 575 ? -35.020 -7.947 -5.272 1.00 31.52 575 ALA A C 1
ATOM 4264 O O . ALA A 1 575 ? -35.373 -7.360 -6.301 1.00 31.52 575 ALA A O 1
ATOM 4265 N N . GLU A 1 576 ? -33.744 -8.210 -4.989 1.00 31.03 576 GLU A N 1
ATOM 4266 C CA . GLU A 1 576 ? -32.704 -8.056 -5.990 1.00 31.03 576 GLU A CA 1
ATOM 4267 C C . GLU A 1 576 ? -33.083 -8.984 -7.142 1.00 31.03 576 GLU A C 1
ATOM 4269 O O . GLU A 1 576 ? -33.277 -10.189 -6.958 1.00 31.03 576 GLU A O 1
ATOM 4274 N N . LYS A 1 577 ? -33.223 -8.415 -8.345 1.00 25.58 577 LYS A N 1
ATOM 4275 C CA . LYS A 1 577 ? -33.107 -9.239 -9.545 1.00 25.58 577 LYS A CA 1
ATOM 4276 C C . LYS A 1 577 ? -31.769 -9.977 -9.435 1.00 25.58 577 LYS A C 1
ATOM 4278 O O . LYS A 1 577 ? -30.796 -9.320 -9.052 1.00 25.58 577 LYS A O 1
ATOM 4283 N N . PRO A 1 578 ? -31.704 -11.280 -9.762 1.00 26.30 578 PRO A N 1
ATOM 4284 C CA . PRO A 1 578 ? -30.444 -12.006 -9.778 1.00 26.30 578 PRO A CA 1
ATOM 4285 C C . PRO A 1 578 ? -29.375 -11.192 -10.506 1.00 26.30 578 PRO A C 1
ATOM 4287 O O . PRO A 1 578 ? -29.629 -10.651 -11.585 1.00 26.30 578 PRO A O 1
ATOM 4290 N N . MET A 1 579 ? -28.191 -11.075 -9.906 1.00 32.19 579 MET A N 1
ATOM 4291 C CA . MET A 1 579 ? -27.060 -10.349 -10.488 1.00 32.19 579 MET A CA 1
ATOM 4292 C C . MET A 1 579 ? -26.379 -11.197 -11.581 1.00 32.19 579 MET A C 1
ATOM 4294 O O . MET A 1 579 ? -25.169 -11.381 -11.585 1.00 32.19 579 MET A O 1
ATOM 4298 N N . GLU A 1 580 ? -27.174 -11.712 -12.522 1.00 28.86 580 GLU A N 1
ATOM 4299 C CA . GLU A 1 580 ? -26.737 -12.577 -13.627 1.00 28.86 580 GLU A CA 1
ATOM 4300 C C . GLU A 1 580 ? -25.958 -11.810 -14.716 1.00 28.86 580 GLU A C 1
ATOM 4302 O O . GLU A 1 580 ? -25.263 -12.420 -15.522 1.00 28.86 580 GLU A O 1
ATOM 4307 N N . GLU A 1 581 ? -25.987 -10.470 -14.727 1.00 30.28 581 GLU A N 1
ATOM 4308 C CA . GLU A 1 581 ? -25.230 -9.646 -15.693 1.00 30.28 581 GLU A CA 1
ATOM 4309 C C . GLU A 1 581 ? -23.745 -9.413 -15.324 1.00 30.28 581 GLU A C 1
ATOM 4311 O O . GLU A 1 581 ? -23.068 -8.615 -15.978 1.00 30.28 581 GLU A O 1
ATOM 4316 N N . LEU A 1 582 ? -23.210 -10.108 -14.309 1.00 31.67 582 LEU A N 1
ATOM 4317 C CA . LEU A 1 582 ? -21.776 -10.090 -13.966 1.00 31.67 582 LEU A CA 1
ATOM 4318 C C . LEU A 1 582 ? -21.089 -11.469 -13.955 1.00 31.67 582 LEU A C 1
ATOM 4320 O O . LEU A 1 582 ? -19.862 -11.502 -13.930 1.00 31.67 582 LEU A O 1
ATOM 4324 N N . ASP A 1 583 ? -21.836 -12.573 -14.068 1.00 26.83 583 ASP A N 1
ATOM 4325 C CA . ASP A 1 583 ? -21.283 -13.943 -14.091 1.00 26.83 583 ASP A CA 1
ATOM 4326 C C . ASP A 1 583 ? -21.071 -14.505 -15.516 1.00 26.83 583 ASP A C 1
ATOM 4328 O O . ASP A 1 583 ? -20.611 -15.632 -15.691 1.00 26.83 583 ASP A O 1
ATOM 4332 N N . ALA A 1 584 ? -21.329 -13.715 -16.565 1.00 27.67 584 ALA A N 1
ATOM 4333 C CA . ALA A 1 584 ? -21.086 -14.098 -17.961 1.00 27.67 584 ALA A CA 1
ATOM 4334 C C . ALA A 1 584 ? -19.605 -13.957 -18.393 1.00 27.67 584 ALA A C 1
ATOM 4336 O O . ALA A 1 584 ? -19.294 -13.350 -19.421 1.00 27.67 584 ALA A O 1
ATOM 4337 N N . LEU A 1 585 ? -18.688 -14.548 -17.620 1.00 28.36 585 LEU A N 1
ATOM 4338 C CA . LEU A 1 585 ? -17.369 -14.973 -18.102 1.00 28.36 585 LEU A CA 1
ATOM 4339 C C . LEU A 1 585 ? -17.378 -16.498 -18.227 1.00 28.36 585 LEU A C 1
ATOM 4341 O O . LEU A 1 585 ? -16.945 -17.224 -17.336 1.00 28.36 585 LEU A O 1
ATOM 4345 N N . ASP A 1 586 ? -17.911 -16.961 -19.357 1.00 25.47 586 ASP A N 1
ATOM 4346 C CA . ASP A 1 586 ? -17.936 -18.371 -19.740 1.00 25.47 586 ASP A CA 1
ATOM 4347 C C . ASP A 1 586 ? -16.498 -18.940 -19.802 1.00 25.47 586 ASP A C 1
ATOM 4349 O O . ASP A 1 586 ? -15.686 -18.443 -20.593 1.00 25.47 586 ASP A O 1
ATOM 4353 N N . PRO A 1 587 ? -16.154 -19.977 -19.009 1.00 29.16 587 PRO A N 1
ATOM 4354 C CA . PRO A 1 587 ? -14.839 -20.616 -19.062 1.00 29.16 587 PRO A CA 1
ATOM 4355 C C . PRO A 1 587 ? -14.588 -21.442 -20.339 1.00 29.16 587 PRO A C 1
ATOM 4357 O O . PRO A 1 587 ? -13.500 -21.997 -20.489 1.00 29.16 587 PRO A O 1
ATOM 4360 N N . SER A 1 588 ? -15.570 -21.575 -21.239 1.00 27.39 588 SER A N 1
ATOM 4361 C CA . SER A 1 588 ? -15.584 -22.564 -22.326 1.00 27.39 588 SER A CA 1
ATOM 4362 C C . SER A 1 588 ? -15.581 -21.981 -23.751 1.00 27.39 588 SER A C 1
ATOM 4364 O O . SER A 1 588 ? -16.386 -22.348 -24.600 1.00 27.39 588 SER A O 1
ATOM 4366 N N . VAL A 1 589 ? -14.584 -21.149 -24.087 1.00 28.47 589 VAL A N 1
ATOM 4367 C CA . VAL A 1 589 ? -14.252 -20.849 -25.503 1.00 28.47 589 VAL A CA 1
ATOM 4368 C C . VAL A 1 589 ? -12.816 -21.256 -25.838 1.00 28.47 589 VAL A C 1
ATOM 4370 O O . VAL A 1 589 ? -11.961 -20.439 -26.177 1.00 28.47 589 VAL A O 1
ATOM 4373 N N . ALA A 1 590 ? -12.571 -22.565 -25.754 1.00 31.14 590 ALA A N 1
ATOM 4374 C CA . ALA A 1 590 ? -11.359 -23.218 -26.247 1.00 31.14 590 ALA A CA 1
ATOM 4375 C C . ALA A 1 590 ? -11.647 -24.630 -26.806 1.00 31.14 590 ALA A C 1
ATOM 4377 O O . ALA A 1 590 ? -11.061 -25.612 -26.360 1.00 31.14 590 ALA A O 1
ATOM 4378 N N . SER A 1 591 ? -12.553 -24.749 -27.783 1.00 28.66 591 SER A N 1
ATOM 4379 C CA . SER A 1 591 ? -12.442 -25.751 -28.865 1.00 28.66 591 SER A CA 1
ATOM 4380 C C . SER A 1 591 ? -13.447 -25.510 -30.002 1.00 28.66 591 SER A C 1
ATOM 4382 O O . SER A 1 591 ? -14.615 -25.222 -29.775 1.00 28.66 591 SER A O 1
ATOM 4384 N N . ASP A 1 592 ? -12.912 -25.612 -31.218 1.00 26.31 592 ASP A N 1
ATOM 4385 C CA . ASP A 1 592 ? -13.492 -25.990 -32.513 1.00 26.31 592 ASP A CA 1
ATOM 4386 C C . ASP A 1 592 ? -14.859 -25.482 -33.008 1.00 26.31 592 ASP A C 1
ATOM 4388 O O . ASP A 1 592 ? -15.924 -25.655 -32.423 1.00 26.31 592 ASP A O 1
ATOM 4392 N N . ALA A 1 593 ? -14.814 -24.977 -34.245 1.00 28.94 593 ALA A N 1
ATOM 4393 C CA . ALA A 1 593 ? -15.968 -24.697 -35.084 1.00 28.94 593 ALA A CA 1
ATOM 4394 C C . ALA A 1 593 ? -15.976 -25.616 -36.318 1.00 28.94 593 ALA A C 1
ATOM 4396 O O . ALA A 1 593 ? -15.046 -25.586 -37.125 1.00 28.94 593 ALA A O 1
ATOM 4397 N N . ALA A 1 594 ? -17.072 -26.350 -36.520 1.00 27.25 594 ALA A N 1
ATOM 4398 C CA . ALA A 1 594 ? -17.468 -26.937 -37.803 1.00 27.25 594 ALA A CA 1
ATOM 4399 C C . ALA A 1 594 ? -19.016 -26.974 -37.893 1.00 27.25 594 ALA A C 1
ATOM 4401 O O . ALA A 1 594 ? -19.677 -26.930 -36.856 1.00 27.25 594 ALA A O 1
ATOM 4402 N N . PRO A 1 595 ? -19.622 -26.917 -39.097 1.00 36.50 595 PRO A N 1
ATOM 4403 C CA . PRO A 1 595 ? -20.715 -25.961 -39.302 1.00 36.50 595 PRO A CA 1
ATOM 4404 C C . PRO A 1 595 ? -22.121 -26.565 -39.465 1.00 36.50 595 PRO A C 1
ATOM 4406 O O . PRO A 1 595 ? -22.291 -27.711 -39.874 1.00 36.50 595 PRO A O 1
ATOM 4409 N N . ALA A 1 596 ? -23.134 -25.718 -39.252 1.00 26.48 596 ALA A N 1
ATOM 4410 C CA . ALA A 1 596 ? -24.552 -25.978 -39.521 1.00 26.48 596 ALA A CA 1
ATOM 4411 C C . ALA A 1 596 ? -25.151 -24.880 -40.453 1.00 26.48 596 ALA A C 1
ATOM 4413 O O . ALA A 1 596 ? -24.541 -23.816 -40.595 1.00 26.48 596 ALA A O 1
ATOM 4414 N N . PRO A 1 597 ? -26.271 -25.147 -41.161 1.00 32.09 597 PRO A N 1
ATOM 4415 C CA . PRO A 1 597 ? -26.591 -24.540 -42.468 1.00 32.09 597 PRO A CA 1
ATOM 4416 C C . PRO A 1 597 ? -27.262 -23.144 -42.425 1.00 32.09 597 PRO A C 1
ATOM 4418 O O . PRO A 1 597 ? -27.693 -22.698 -41.362 1.00 32.09 597 PRO A O 1
ATOM 4421 N N . PRO A 1 598 ? -27.364 -22.432 -43.575 1.00 31.34 598 PRO A N 1
ATOM 4422 C CA . PRO A 1 598 ? -27.898 -21.067 -43.636 1.00 31.34 598 PRO A CA 1
ATOM 4423 C C . PRO A 1 598 ? -29.440 -21.005 -43.568 1.00 31.34 598 PRO A C 1
ATOM 4425 O O . PRO A 1 598 ? -30.104 -21.987 -43.906 1.00 31.34 598 PRO A O 1
ATOM 4428 N N . PRO A 1 599 ? -30.025 -19.854 -43.177 1.00 34.31 599 PRO A N 1
ATOM 4429 C CA . PRO A 1 599 ? -31.455 -19.752 -42.901 1.00 34.31 599 PRO A CA 1
ATOM 4430 C C . PRO A 1 599 ? -32.329 -19.229 -44.058 1.00 34.31 599 PRO A C 1
ATOM 4432 O O . PRO A 1 599 ? -31.916 -18.388 -44.854 1.00 34.31 599 PRO A O 1
ATOM 4435 N N . ASP A 1 600 ? -33.595 -19.647 -43.961 1.00 31.12 600 ASP A N 1
ATOM 4436 C CA . ASP A 1 600 ? -34.840 -18.979 -44.379 1.00 31.12 600 ASP A CA 1
ATOM 4437 C C . ASP A 1 600 ? -35.307 -19.063 -45.851 1.00 31.12 600 ASP A C 1
ATOM 4439 O O . ASP A 1 600 ? -34.641 -18.649 -46.799 1.00 31.12 600 ASP A O 1
ATOM 4443 N N . THR A 1 601 ? -36.545 -19.541 -46.025 1.00 26.55 601 THR A N 1
ATOM 4444 C CA . THR A 1 601 ? -37.575 -18.830 -46.805 1.00 26.55 601 THR A CA 1
ATOM 4445 C C . THR A 1 601 ? -38.978 -19.355 -46.475 1.00 26.55 601 THR A C 1
ATOM 4447 O O . THR A 1 601 ? -39.315 -20.487 -46.813 1.00 26.55 601 THR A O 1
ATOM 4450 N N . SER A 1 602 ? -39.841 -18.457 -45.985 1.00 27.52 602 SER A N 1
ATOM 4451 C CA . SER A 1 602 ? -41.321 -18.517 -46.019 1.00 27.52 602 SER A CA 1
ATOM 4452 C C . SER A 1 602 ? -42.041 -19.559 -45.133 1.00 27.52 602 SER A C 1
ATOM 4454 O O . SER A 1 602 ? -41.478 -20.589 -44.797 1.00 27.52 602 SER A O 1
ATOM 4456 N N . ALA A 1 603 ? -43.332 -19.427 -44.790 1.00 30.64 603 ALA A N 1
ATOM 4457 C CA . ALA A 1 603 ? -44.197 -18.275 -44.467 1.00 30.64 603 ALA A CA 1
ATOM 4458 C C . ALA A 1 603 ? -45.585 -18.816 -44.013 1.00 30.64 603 ALA A C 1
ATOM 4460 O O . ALA A 1 603 ? -45.941 -19.937 -44.353 1.00 30.64 603 ALA A O 1
ATOM 4461 N N . VAL A 1 604 ? -46.410 -17.954 -43.395 1.00 29.47 604 VAL A N 1
ATOM 4462 C CA . VAL A 1 604 ? -47.890 -18.064 -43.261 1.00 29.47 604 VAL A CA 1
ATOM 4463 C C . VAL A 1 604 ? -48.490 -18.979 -42.158 1.00 29.47 604 VAL A C 1
ATOM 4465 O O . VAL A 1 604 ? -48.452 -20.197 -42.234 1.00 29.47 604 VAL A O 1
ATOM 4468 N N . ALA A 1 605 ? -49.210 -18.303 -41.247 1.00 29.86 605 ALA A N 1
ATOM 4469 C CA . ALA A 1 605 ? -50.428 -18.681 -40.497 1.00 29.86 605 ALA A CA 1
ATOM 4470 C C . ALA A 1 605 ? -50.446 -19.771 -39.389 1.00 29.86 605 ALA A C 1
ATOM 4472 O O . ALA A 1 605 ? -50.273 -20.964 -39.602 1.00 29.86 605 ALA A O 1
ATOM 4473 N N . GLU A 1 606 ? -50.856 -19.289 -38.212 1.00 31.52 606 GLU A N 1
ATOM 4474 C CA . GLU A 1 606 ? -51.621 -19.934 -37.125 1.00 31.52 606 GLU A CA 1
ATOM 4475 C C . GLU A 1 606 ? -53.020 -20.478 -37.555 1.00 31.52 606 GLU A C 1
ATOM 4477 O O . GLU A 1 606 ? -53.444 -20.161 -38.672 1.00 31.52 606 GLU A O 1
ATOM 4482 N N . PRO A 1 607 ? -53.842 -21.127 -36.676 1.00 54.38 607 PRO A N 1
ATOM 4483 C CA . PRO A 1 607 ? -53.588 -21.693 -35.325 1.00 54.38 607 PRO A CA 1
ATOM 4484 C C . PRO A 1 607 ? -54.236 -23.100 -35.067 1.00 54.38 607 PRO A C 1
ATOM 4486 O O . PRO A 1 607 ? -54.869 -23.677 -35.945 1.00 54.38 607 PRO A O 1
ATOM 4489 N N . VAL A 1 608 ? -54.197 -23.553 -33.793 1.00 29.66 608 VAL A N 1
ATOM 4490 C CA . VAL A 1 608 ? -55.281 -24.233 -33.006 1.00 29.66 608 VAL A CA 1
ATOM 4491 C C . VAL A 1 608 ? -54.991 -25.640 -32.409 1.00 29.66 608 VAL A C 1
ATOM 4493 O O . VAL A 1 608 ? -54.971 -26.647 -33.100 1.00 29.66 608 VAL A O 1
ATOM 4496 N N . ALA A 1 609 ? -54.949 -25.655 -31.063 1.00 29.89 609 ALA A N 1
ATOM 4497 C CA . ALA A 1 609 ? -55.379 -26.675 -30.077 1.00 29.89 609 ALA A CA 1
ATOM 4498 C C . ALA A 1 609 ? -54.735 -28.086 -29.944 1.00 29.89 609 ALA A C 1
ATOM 4500 O O . ALA A 1 609 ? -55.111 -29.030 -30.626 1.00 29.89 609 ALA A O 1
ATOM 4501 N N . SER A 1 610 ? -54.028 -28.233 -28.810 1.00 31.33 610 SER A N 1
ATOM 4502 C CA . SER A 1 610 ? -54.314 -29.195 -27.712 1.00 31.33 610 SER A CA 1
ATOM 4503 C C . SER A 1 610 ? -53.933 -30.699 -27.821 1.00 31.33 610 SER A C 1
ATOM 4505 O O . SER A 1 610 ? -53.741 -31.215 -28.915 1.00 31.33 610 SER A O 1
ATOM 4507 N N . PRO A 1 611 ? -53.753 -31.396 -26.665 1.00 48.97 611 PRO A N 1
ATOM 4508 C CA . PRO A 1 611 ? -52.896 -32.592 -26.521 1.00 48.97 611 PRO A CA 1
ATOM 4509 C C . PRO A 1 611 ? -53.710 -33.830 -26.037 1.00 48.97 611 PRO A C 1
ATOM 4511 O O . PRO A 1 611 ? -54.936 -33.783 -26.155 1.00 48.97 611 PRO A O 1
ATOM 4514 N N . PRO A 1 612 ? -53.137 -34.855 -25.355 1.00 62.19 612 PRO A N 1
ATOM 4515 C CA . PRO A 1 612 ? -51.782 -35.448 -25.347 1.00 62.19 612 PRO A CA 1
ATOM 4516 C C . PRO A 1 612 ? -51.816 -36.948 -25.769 1.00 62.19 612 PRO A C 1
ATOM 4518 O O . PRO A 1 612 ? -52.873 -37.449 -26.130 1.00 62.19 612 PRO A O 1
ATOM 4521 N N . ASP A 1 613 ? -50.687 -37.678 -25.720 1.00 31.69 613 ASP A N 1
ATOM 4522 C CA . ASP A 1 613 ? -50.555 -38.865 -24.835 1.00 31.69 613 ASP A CA 1
ATOM 4523 C C . ASP A 1 613 ? -49.184 -39.582 -24.903 1.00 31.69 613 ASP A C 1
ATOM 4525 O O . ASP A 1 613 ? -48.459 -39.570 -25.896 1.00 31.69 613 ASP A O 1
ATOM 4529 N N . THR A 1 614 ? -48.838 -40.169 -23.758 1.00 32.09 614 THR A N 1
ATOM 4530 C CA . THR A 1 614 ? -47.639 -40.930 -23.349 1.00 32.09 614 THR A CA 1
ATOM 4531 C C . THR A 1 614 ? -47.806 -42.457 -23.590 1.00 32.09 614 THR A C 1
ATOM 4533 O O . THR A 1 614 ? -48.870 -42.870 -24.045 1.00 32.09 614 THR A O 1
ATOM 4536 N N . PRO A 1 615 ? -46.895 -43.368 -23.155 1.00 56.16 615 PRO A N 1
ATOM 4537 C CA . PRO A 1 615 ? -45.417 -43.403 -23.209 1.00 56.16 615 PRO A CA 1
ATOM 4538 C C . PRO A 1 615 ? -44.839 -44.817 -23.565 1.00 56.16 615 PRO A C 1
ATOM 4540 O O . PRO A 1 615 ? -45.574 -45.756 -23.846 1.00 56.16 615 PRO A O 1
ATOM 4543 N N . ALA A 1 616 ? -43.518 -44.975 -23.350 1.00 29.88 616 ALA A N 1
ATOM 4544 C CA . ALA A 1 616 ? -42.808 -46.184 -22.864 1.00 29.88 616 ALA A CA 1
ATOM 4545 C C . ALA A 1 616 ? -42.394 -47.305 -23.846 1.00 29.88 616 ALA A C 1
ATOM 4547 O O . ALA A 1 616 ? -43.136 -47.682 -24.746 1.00 29.88 616 ALA A O 1
ATOM 4548 N N . GLY A 1 617 ? -41.215 -47.911 -23.589 1.00 27.09 617 GLY A N 1
ATOM 4549 C CA . GLY A 1 617 ? -40.834 -49.178 -24.238 1.00 27.09 617 GLY A CA 1
ATOM 4550 C C . GLY A 1 617 ? -39.366 -49.656 -24.230 1.00 27.09 617 GLY A C 1
ATOM 4551 O O . GLY A 1 617 ? -38.892 -50.013 -25.294 1.00 27.09 617 GLY A O 1
ATOM 4552 N N . ALA A 1 618 ? -38.705 -49.737 -23.065 1.00 30.19 618 ALA A N 1
ATOM 4553 C CA . ALA A 1 618 ? -37.683 -50.751 -22.700 1.00 30.19 618 ALA A CA 1
ATOM 4554 C C . ALA A 1 618 ? -36.363 -50.980 -23.514 1.00 30.19 618 ALA A C 1
ATOM 4556 O O . ALA A 1 618 ? -36.355 -51.378 -24.675 1.00 30.19 618 ALA A O 1
ATOM 4557 N N . GLU A 1 619 ? -35.238 -50.900 -22.787 1.00 36.28 619 GLU A N 1
ATOM 4558 C CA . GLU A 1 619 ? -33.966 -51.654 -22.968 1.00 36.28 619 GLU A CA 1
ATOM 4559 C C . GLU A 1 619 ? -34.155 -53.163 -22.575 1.00 36.28 619 GLU A C 1
ATOM 4561 O O . GLU A 1 619 ? -35.280 -53.476 -22.164 1.00 36.28 619 GLU A O 1
ATOM 4566 N N . PRO A 1 620 ? -33.167 -54.119 -22.598 1.00 45.66 620 PRO A N 1
ATOM 4567 C CA . PRO A 1 620 ? -31.689 -53.980 -22.711 1.00 45.66 620 PRO A CA 1
ATOM 4568 C C . PRO A 1 620 ? -30.868 -55.085 -23.473 1.00 45.66 620 PRO A C 1
ATOM 4570 O O . PRO A 1 620 ? -31.406 -56.133 -23.801 1.00 45.66 620 PRO A O 1
ATOM 4573 N N . GLU A 1 621 ? -29.548 -54.836 -23.671 1.00 31.38 621 GLU A N 1
ATOM 4574 C CA . GLU A 1 621 ? -28.338 -55.731 -23.543 1.00 31.38 621 GLU A CA 1
ATOM 4575 C C . GLU A 1 621 ? -28.283 -57.189 -24.148 1.00 31.38 621 GLU A C 1
ATOM 4577 O O . GLU A 1 621 ? -29.309 -57.839 -24.314 1.00 31.38 621 GLU A O 1
ATOM 4582 N N . PRO A 1 622 ? -27.103 -57.865 -24.310 1.00 48.41 622 PRO A N 1
ATOM 4583 C CA . PRO A 1 622 ? -25.760 -57.402 -24.734 1.00 48.41 622 PRO A CA 1
ATOM 4584 C C . PRO A 1 622 ? -24.916 -58.376 -25.638 1.00 48.41 622 PRO A C 1
ATOM 4586 O O . PRO A 1 622 ? -25.219 -59.554 -25.805 1.00 48.41 622 PRO A O 1
ATOM 4589 N N . ALA A 1 623 ? -23.743 -57.882 -26.083 1.00 27.50 623 ALA A N 1
ATOM 4590 C CA . ALA A 1 623 ? -22.444 -58.572 -26.313 1.00 27.50 623 ALA A CA 1
ATOM 4591 C C . ALA A 1 623 ? -22.236 -59.703 -27.374 1.00 27.50 623 ALA A C 1
ATOM 4593 O O . ALA A 1 623 ? -22.676 -60.836 -27.189 1.00 27.50 623 ALA A O 1
ATOM 4594 N N . LYS A 1 624 ? -21.303 -59.486 -28.334 1.00 29.30 624 LYS A N 1
ATOM 4595 C CA . LYS A 1 624 ? -19.919 -60.067 -28.352 1.00 29.30 624 LYS A CA 1
ATOM 4596 C C . LYS A 1 624 ? -19.085 -59.719 -29.612 1.00 29.30 624 LYS A C 1
ATOM 4598 O O . LYS A 1 624 ? -19.604 -59.251 -30.615 1.00 29.30 624 LYS A O 1
ATOM 4603 N N . SER A 1 625 ? -17.769 -59.924 -29.499 1.00 30.48 625 SER A N 1
ATOM 4604 C CA . SER A 1 625 ? -16.674 -59.554 -30.417 1.00 30.48 625 SER A CA 1
ATOM 4605 C C . SER A 1 625 ? -16.413 -60.516 -31.594 1.00 30.48 625 SER A C 1
ATOM 4607 O O . SER A 1 625 ? -16.814 -61.675 -31.534 1.00 30.48 625 SER A O 1
ATOM 4609 N N . VAL A 1 626 ? -15.649 -60.054 -32.605 1.00 30.64 626 VAL A N 1
ATOM 4610 C CA . VAL A 1 626 ? -14.367 -60.620 -33.131 1.00 30.64 626 VAL A CA 1
ATOM 4611 C C . VAL A 1 626 ? -13.842 -59.725 -34.287 1.00 30.64 626 VAL A C 1
ATOM 4613 O O . VAL A 1 626 ? -14.613 -58.974 -34.876 1.00 30.64 626 VAL A O 1
ATOM 4616 N N . ALA A 1 627 ? -12.528 -59.734 -34.563 1.00 31.58 627 ALA A N 1
ATOM 4617 C CA . ALA A 1 627 ? -11.821 -58.779 -35.436 1.00 31.58 627 ALA A CA 1
ATOM 4618 C C . ALA A 1 627 ? -11.218 -59.385 -36.732 1.00 31.58 627 ALA A C 1
ATOM 4620 O O . ALA A 1 627 ? -11.013 -60.594 -36.815 1.00 31.58 627 ALA A O 1
ATOM 4621 N N . GLY A 1 628 ? -10.829 -58.511 -37.679 1.00 30.30 628 GLY A N 1
ATOM 4622 C CA . GLY A 1 628 ? -10.039 -58.815 -38.895 1.00 30.30 628 GLY A CA 1
ATOM 4623 C C . GLY A 1 628 ? -10.878 -59.082 -40.162 1.00 30.30 628 GLY A C 1
ATOM 4624 O O . GLY A 1 628 ? -12.020 -59.513 -40.015 1.00 30.30 628 GLY A O 1
ATOM 4625 N N . PRO A 1 629 ? -10.355 -58.852 -41.396 1.00 38.47 629 PRO A N 1
ATOM 4626 C CA . PRO A 1 629 ? -8.931 -58.920 -41.774 1.00 38.47 629 PRO A CA 1
ATOM 4627 C C . PRO A 1 629 ? -8.376 -57.759 -42.651 1.00 38.47 629 PRO A C 1
ATOM 4629 O O . PRO A 1 629 ? -9.091 -56.840 -43.044 1.00 38.47 629 PRO A O 1
ATOM 4632 N N . THR A 1 630 ? -7.088 -57.868 -43.003 1.00 32.06 630 THR A N 1
ATOM 4633 C CA . THR A 1 630 ? -6.299 -56.988 -43.903 1.00 32.06 630 THR A CA 1
ATOM 4634 C C . THR A 1 630 ? -5.608 -57.845 -45.012 1.00 32.06 630 THR A C 1
ATOM 4636 O O . THR A 1 630 ? -5.827 -59.056 -45.026 1.00 32.06 630 THR A O 1
ATOM 4639 N N . PRO A 1 631 ? -4.831 -57.288 -45.972 1.00 57.94 631 PRO A N 1
ATOM 4640 C CA . PRO A 1 631 ? -5.203 -57.068 -47.381 1.00 57.94 631 PRO A CA 1
ATOM 4641 C C . PRO A 1 631 ? -4.503 -58.016 -48.397 1.00 57.94 631 PRO A C 1
ATOM 4643 O O . PRO A 1 631 ? -3.747 -58.904 -48.004 1.00 57.94 631 PRO A O 1
ATOM 4646 N N . PRO A 1 632 ? -4.673 -57.777 -49.715 1.00 36.75 632 PRO A N 1
ATOM 4647 C CA . PRO A 1 632 ? -3.590 -57.974 -50.696 1.00 36.75 632 PRO A CA 1
ATOM 4648 C C . PRO A 1 632 ? -3.361 -56.760 -51.652 1.00 36.75 632 PRO A C 1
ATOM 4650 O O . PRO A 1 632 ? -4.177 -55.835 -51.633 1.00 36.75 632 PRO A O 1
ATOM 4653 N N . PRO A 1 633 ? -2.259 -56.717 -52.445 1.00 46.31 633 PRO A N 1
ATOM 4654 C CA . PRO A 1 633 ? -1.666 -55.460 -52.946 1.00 46.31 633 PRO A CA 1
ATOM 4655 C C . PRO A 1 633 ? -1.532 -55.305 -54.494 1.00 46.31 633 PRO A C 1
ATOM 4657 O O . PRO A 1 633 ? -2.045 -56.122 -55.254 1.00 46.31 633 PRO A O 1
ATOM 4660 N N . ASP A 1 634 ? -0.780 -54.258 -54.886 1.00 32.34 634 ASP A N 1
ATOM 4661 C CA . ASP A 1 634 ? -0.052 -53.982 -56.155 1.00 32.34 634 ASP A CA 1
ATOM 4662 C C . ASP A 1 634 ? -0.711 -53.179 -57.318 1.00 32.34 634 ASP A C 1
ATOM 4664 O O . ASP A 1 634 ? -1.386 -53.728 -58.181 1.00 32.34 634 ASP A O 1
ATOM 4668 N N . GLU A 1 635 ? -0.372 -51.869 -57.345 1.00 32.50 635 GLU A N 1
ATOM 4669 C CA . GLU A 1 635 ? 0.164 -51.046 -58.472 1.00 32.50 635 GLU A CA 1
ATOM 4670 C C . GLU A 1 635 ? -0.574 -50.864 -59.842 1.00 32.50 635 GLU A C 1
ATOM 4672 O O . GLU A 1 635 ? -1.397 -51.677 -60.251 1.00 32.50 635 GLU A O 1
ATOM 4677 N N . PRO A 1 636 ? -0.214 -49.848 -60.677 1.00 44.94 636 PRO A N 1
ATOM 4678 C CA . PRO A 1 636 ? 0.086 -48.433 -60.364 1.00 44.94 636 PRO A CA 1
ATOM 4679 C C . PRO A 1 636 ? -0.523 -47.437 -61.401 1.00 44.94 636 PRO A C 1
ATOM 4681 O O . PRO A 1 636 ? -0.334 -47.616 -62.605 1.00 44.94 636 PRO A O 1
ATOM 4684 N N . ILE A 1 637 ? -1.186 -46.331 -61.005 1.00 30.95 637 ILE A N 1
ATOM 4685 C CA . ILE A 1 637 ? -1.662 -45.310 -61.982 1.00 30.95 637 ILE A CA 1
ATOM 4686 C C . ILE A 1 637 ? -1.461 -43.848 -61.524 1.00 30.95 637 ILE A C 1
ATOM 4688 O O . ILE A 1 637 ? -2.003 -43.410 -60.516 1.00 30.95 637 ILE A O 1
ATOM 4692 N N . ALA A 1 638 ? -0.703 -43.135 -62.366 1.00 29.53 638 ALA A N 1
ATOM 4693 C CA . ALA A 1 638 ? -0.424 -41.700 -62.530 1.00 29.53 638 ALA A CA 1
ATOM 4694 C C . ALA A 1 638 ? -1.250 -40.612 -61.794 1.00 29.53 638 ALA A C 1
ATOM 4696 O O . ALA A 1 638 ? -2.479 -40.633 -61.743 1.00 29.53 638 ALA A O 1
ATOM 4697 N N . GLU A 1 639 ? -0.535 -39.548 -61.402 1.00 36.78 639 GLU A N 1
ATOM 4698 C CA . GLU A 1 639 ? -1.076 -38.256 -60.953 1.00 36.78 639 GLU A CA 1
ATOM 4699 C C . GLU A 1 639 ? -1.895 -37.522 -62.045 1.00 36.78 639 GLU A C 1
ATOM 4701 O O . GLU A 1 639 ? -1.424 -37.386 -63.181 1.00 36.78 639 GLU A O 1
ATOM 4706 N N . PRO A 1 640 ? -3.075 -36.956 -61.719 1.00 35.25 640 PRO A N 1
ATOM 4707 C CA . PRO A 1 640 ? -3.753 -35.947 -62.535 1.00 35.25 640 PRO A CA 1
ATOM 4708 C C . PRO A 1 640 ? -3.263 -34.513 -62.212 1.00 35.25 640 PRO A C 1
ATOM 4710 O O . PRO A 1 640 ? -2.778 -34.253 -61.111 1.00 35.25 640 PRO A O 1
ATOM 4713 N N . PRO A 1 641 ? -3.394 -33.552 -63.148 1.00 37.34 641 PRO A N 1
ATOM 4714 C CA . PRO A 1 641 ? -2.586 -32.330 -63.153 1.00 37.34 641 PRO A CA 1
ATOM 4715 C C . PRO A 1 641 ? -3.074 -31.197 -62.235 1.00 37.34 641 PRO A C 1
ATOM 4717 O O . PRO A 1 641 ? -4.267 -31.027 -61.976 1.00 37.34 641 PRO A O 1
ATOM 4720 N N . LEU A 1 642 ? -2.125 -30.336 -61.848 1.00 38.50 642 LEU A N 1
ATOM 4721 C CA . LEU A 1 642 ? -2.360 -29.074 -61.138 1.00 38.50 642 LEU A CA 1
ATOM 4722 C C . LEU A 1 642 ? -3.306 -28.127 -61.915 1.00 38.50 642 LEU A C 1
ATOM 4724 O O . LEU A 1 642 ? -3.136 -27.948 -63.126 1.00 38.50 642 LEU A O 1
ATOM 4728 N N . PRO A 1 643 ? -4.257 -27.447 -61.241 1.00 35.19 643 PRO A N 1
ATOM 4729 C CA . PRO A 1 643 ? -5.104 -26.438 -61.872 1.00 35.19 643 PRO A CA 1
ATOM 4730 C C . PRO A 1 643 ? -4.309 -25.164 -62.247 1.00 35.19 643 PRO A C 1
ATOM 4732 O O . PRO A 1 643 ? -3.350 -24.802 -61.562 1.00 35.19 643 PRO A O 1
ATOM 4735 N N . PRO A 1 644 ? -4.694 -24.461 -63.331 1.00 35.50 644 PRO A N 1
ATOM 4736 C CA . PRO A 1 644 ? -3.856 -23.444 -63.973 1.00 35.50 644 PRO A CA 1
ATOM 4737 C C . PRO A 1 644 ? -3.776 -22.104 -63.213 1.00 35.50 644 PRO A C 1
ATOM 4739 O O . PRO A 1 644 ? -4.673 -21.765 -62.434 1.00 35.50 644 PRO A O 1
ATOM 4742 N N . PRO A 1 645 ? -2.737 -21.284 -63.479 1.00 34.53 645 PRO A N 1
ATOM 4743 C CA . PRO A 1 645 ? -2.531 -20.005 -62.804 1.00 34.53 645 PRO A CA 1
ATOM 4744 C C . PRO A 1 645 ? -3.639 -18.981 -63.092 1.00 34.53 645 PRO A C 1
ATOM 4746 O O . PRO A 1 645 ? -4.213 -18.912 -64.183 1.00 34.53 645 PRO A O 1
ATOM 4749 N N . ARG A 1 646 ? -3.908 -18.139 -62.087 1.00 32.09 646 ARG A N 1
ATOM 4750 C CA . ARG A 1 646 ? -4.957 -17.106 -62.098 1.00 32.09 646 ARG A CA 1
ATOM 4751 C C . ARG A 1 646 ? -4.775 -16.134 -63.272 1.00 32.09 646 ARG A C 1
ATOM 4753 O O . ARG A 1 646 ? -3.746 -15.468 -63.379 1.00 32.09 646 ARG A O 1
ATOM 4760 N N . ARG A 1 647 ? -5.798 -16.001 -64.125 1.00 29.69 647 ARG A N 1
ATOM 4761 C CA . ARG A 1 647 ? -5.808 -15.015 -65.219 1.00 29.69 647 ARG A CA 1
ATOM 4762 C C . ARG A 1 647 ? -5.916 -13.580 -64.687 1.00 29.69 647 ARG A C 1
ATOM 4764 O O . ARG A 1 647 ? -6.692 -13.306 -63.773 1.00 29.69 647 ARG A O 1
ATOM 4771 N N . ARG A 1 648 ? -5.171 -12.668 -65.323 1.00 29.31 648 ARG A N 1
ATOM 4772 C CA . ARG A 1 648 ? -5.306 -11.209 -65.173 1.00 29.31 648 ARG A CA 1
ATOM 4773 C C . ARG A 1 648 ? -6.716 -10.748 -65.566 1.00 29.31 648 ARG A C 1
ATOM 4775 O O . ARG A 1 648 ? -7.292 -11.286 -66.511 1.00 29.31 648 ARG A O 1
ATOM 4782 N N . TRP A 1 649 ? -7.211 -9.705 -64.901 1.00 26.73 649 TRP A N 1
ATOM 4783 C CA . TRP A 1 649 ? -8.327 -8.896 -65.404 1.00 26.73 649 TRP A CA 1
ATOM 4784 C C . TRP A 1 649 ? -7.810 -7.826 -66.391 1.00 26.73 649 TRP A C 1
ATOM 4786 O O . TRP A 1 649 ? -6.649 -7.426 -66.275 1.00 26.73 649 TRP A O 1
ATOM 4796 N N . PRO A 1 650 ? -8.612 -7.418 -67.394 1.00 31.34 650 PRO A N 1
ATOM 4797 C CA . PRO A 1 650 ? -8.124 -6.665 -68.549 1.00 31.34 650 PRO A CA 1
ATOM 4798 C C . PRO A 1 650 ? -8.150 -5.141 -68.364 1.00 31.34 650 PRO A C 1
ATOM 4800 O O . PRO A 1 650 ? -8.916 -4.598 -67.571 1.00 31.34 650 PRO A O 1
ATOM 4803 N N . SER A 1 651 ? -7.336 -4.462 -69.170 1.00 31.55 651 SER A N 1
ATOM 4804 C CA . SER A 1 651 ? -7.306 -3.012 -69.370 1.00 31.55 651 SER A CA 1
ATOM 4805 C C . SER A 1 651 ? -8.140 -2.587 -70.594 1.00 31.55 651 SER A C 1
ATOM 4807 O O . SER A 1 651 ? -8.197 -3.315 -71.584 1.00 31.55 651 SER A O 1
ATOM 4809 N N . GLY A 1 652 ? -8.734 -1.385 -70.550 1.00 30.64 652 GLY A N 1
ATOM 4810 C CA . GLY A 1 652 ? -9.378 -0.719 -71.700 1.00 30.64 652 GLY A CA 1
ATOM 4811 C C . GLY A 1 652 ? -10.919 -0.598 -71.624 1.00 30.64 652 GLY A C 1
ATOM 4812 O O . GLY A 1 652 ? -11.580 -1.579 -71.281 1.00 30.64 652 GLY A O 1
ATOM 4813 N N . PRO A 1 653 ? -11.514 0.578 -71.931 1.00 38.44 653 PRO A N 1
ATOM 4814 C CA . PRO A 1 653 ? -12.959 0.822 -71.830 1.00 38.44 653 PRO A CA 1
ATOM 4815 C C . PRO A 1 653 ? -13.715 0.679 -73.171 1.00 38.44 653 PRO A C 1
ATOM 4817 O O . PRO A 1 653 ? -13.109 0.794 -74.237 1.00 38.44 653 PRO A O 1
ATOM 4820 N N . PRO A 1 654 ? -15.054 0.544 -73.132 1.00 34.00 654 PRO A N 1
ATOM 4821 C CA . PRO A 1 654 ? -15.944 0.935 -74.224 1.00 34.00 654 PRO A CA 1
ATOM 4822 C C . PRO A 1 654 ? -16.760 2.201 -73.886 1.00 34.00 654 PRO A C 1
ATOM 4824 O O . PRO A 1 654 ? -17.290 2.340 -72.781 1.00 34.00 654 PRO A O 1
ATOM 4827 N N . ASP A 1 655 ? -16.907 3.100 -74.861 1.00 35.25 655 ASP A N 1
ATOM 4828 C CA . ASP A 1 655 ? -17.780 4.281 -74.783 1.00 35.25 655 ASP A CA 1
ATOM 4829 C C . ASP A 1 655 ? -19.276 3.916 -74.709 1.00 35.25 655 ASP A C 1
ATOM 4831 O O . ASP A 1 655 ? -19.728 2.957 -75.336 1.00 35.25 655 ASP A O 1
ATOM 4835 N N . GLY A 1 656 ? -20.085 4.732 -74.018 1.00 28.94 656 GLY A N 1
ATOM 4836 C CA . GLY A 1 656 ? -21.548 4.577 -74.026 1.00 28.94 656 GLY A CA 1
ATOM 4837 C C . GLY A 1 656 ? -22.283 5.382 -72.952 1.00 28.94 656 GLY A C 1
ATOM 4838 O O . GLY A 1 656 ? -22.504 4.899 -71.847 1.00 28.94 656 GLY A O 1
ATOM 4839 N N . GLY A 1 657 ? -22.676 6.616 -73.283 1.00 32.47 657 GLY A N 1
ATOM 4840 C CA . GLY A 1 657 ? -23.240 7.607 -72.359 1.00 32.47 657 GLY A CA 1
ATOM 4841 C C . GLY A 1 657 ? -24.407 7.168 -71.454 1.00 32.47 657 GLY A C 1
ATOM 4842 O O . GLY A 1 657 ? -25.360 6.518 -71.877 1.00 32.47 657 GLY A O 1
ATOM 4843 N N . GLY A 1 658 ? -24.373 7.650 -70.208 1.00 27.78 658 GLY A N 1
ATOM 4844 C CA . GLY A 1 658 ? -25.445 7.487 -69.222 1.00 27.78 658 GLY A CA 1
ATOM 4845 C C . GLY A 1 658 ? -25.186 8.314 -67.962 1.00 27.78 658 GLY A C 1
ATOM 4846 O O . GLY A 1 658 ? -24.596 7.824 -67.004 1.00 27.78 658 GLY A O 1
ATOM 4847 N N . SER A 1 659 ? -25.607 9.583 -67.957 1.00 38.72 659 SER A N 1
ATOM 4848 C CA . SER A 1 659 ? -25.341 10.509 -66.846 1.00 38.72 659 SER A CA 1
ATOM 4849 C C . SER A 1 659 ? -26.017 10.078 -65.536 1.00 38.72 659 SER A C 1
ATOM 4851 O O . SER A 1 659 ? -27.210 10.293 -65.319 1.00 38.72 659 SER A O 1
ATOM 4853 N N . ARG A 1 660 ? -25.217 9.528 -64.620 1.00 30.45 660 ARG A N 1
ATOM 4854 C CA . ARG A 1 660 ? -25.437 9.585 -63.171 1.00 30.45 660 ARG A CA 1
ATOM 4855 C C . ARG A 1 660 ? -24.107 9.934 -62.523 1.00 30.45 660 ARG A C 1
ATOM 4857 O O . ARG A 1 660 ? -23.154 9.172 -62.635 1.00 30.45 660 ARG A O 1
ATOM 4864 N N . ALA A 1 661 ? -24.050 11.084 -61.857 1.00 34.97 661 ALA A N 1
ATOM 4865 C CA . ALA A 1 661 ? -22.842 11.574 -61.205 1.00 34.97 661 ALA A CA 1
ATOM 4866 C C . ALA A 1 661 ? -22.449 10.677 -60.017 1.00 34.97 661 ALA A C 1
ATOM 4868 O O . ALA A 1 661 ? -22.833 10.919 -58.872 1.00 34.97 661 ALA A O 1
ATOM 4869 N N . THR A 1 662 ? -21.665 9.633 -60.285 1.00 30.91 662 THR A N 1
ATOM 4870 C CA . THR A 1 662 ? -20.902 8.925 -59.258 1.00 30.91 662 THR A CA 1
ATOM 4871 C C . THR A 1 662 ? -19.818 9.869 -58.758 1.00 30.91 662 THR A C 1
ATOM 4873 O O . THR A 1 662 ? -18.812 10.078 -59.437 1.00 30.91 662 THR A O 1
ATOM 4876 N N . ALA A 1 663 ? -20.043 10.473 -57.590 1.00 31.80 663 ALA A N 1
ATOM 4877 C CA . ALA A 1 663 ? -19.053 11.323 -56.943 1.00 31.80 663 ALA A CA 1
ATOM 4878 C C . ALA A 1 663 ? -17.719 10.569 -56.830 1.00 31.80 663 ALA A C 1
ATOM 4880 O O . ALA A 1 663 ? -17.674 9.467 -56.275 1.00 31.80 663 ALA A O 1
ATOM 4881 N N . GLN A 1 664 ? -16.640 11.155 -57.359 1.00 31.33 664 GLN A N 1
ATOM 4882 C CA . GLN A 1 664 ? -15.300 10.602 -57.178 1.00 31.33 664 GLN A CA 1
ATOM 4883 C C . GLN A 1 664 ? -15.026 10.453 -55.672 1.00 31.33 664 GLN A C 1
ATOM 4885 O O . GLN A 1 664 ? -15.317 11.380 -54.908 1.00 31.33 664 GLN A O 1
ATOM 4890 N N . PRO A 1 665 ? -14.480 9.314 -55.210 1.00 38.72 665 PRO A N 1
ATOM 4891 C CA . PRO A 1 665 ? -14.164 9.143 -53.801 1.00 38.72 665 PRO A CA 1
ATOM 4892 C C . PRO A 1 665 ? -13.103 10.172 -53.408 1.00 38.72 665 PRO A C 1
ATOM 4894 O O . PRO A 1 665 ? -12.004 10.169 -53.965 1.00 38.72 665 PRO A O 1
ATOM 4897 N N . ALA A 1 666 ? -13.437 11.041 -52.451 1.00 47.81 666 ALA A N 1
ATOM 4898 C CA . ALA A 1 666 ? -12.554 12.107 -51.987 1.00 47.81 666 ALA A CA 1
ATOM 4899 C C . ALA A 1 666 ? -11.142 11.569 -51.693 1.00 47.81 666 ALA A C 1
ATOM 4901 O O . ALA A 1 666 ? -10.992 10.535 -51.029 1.00 47.81 666 ALA A O 1
ATOM 4902 N N . ARG A 1 667 ? -10.105 12.264 -52.189 1.00 61.09 667 ARG A N 1
ATOM 4903 C CA . ARG A 1 667 ? -8.706 11.929 -51.887 1.00 61.09 667 ARG A CA 1
ATOM 4904 C C . ARG A 1 667 ? -8.512 11.990 -50.371 1.00 61.09 667 ARG A C 1
ATOM 4906 O O . ARG A 1 667 ? -8.565 13.065 -49.780 1.00 61.09 667 ARG A O 1
ATOM 4913 N N . LEU A 1 668 ? -8.297 10.828 -49.756 1.00 71.06 668 LEU A N 1
ATOM 4914 C CA . LEU A 1 668 ? -7.931 10.742 -48.347 1.00 71.06 668 LEU A CA 1
ATOM 4915 C C . LEU A 1 668 ? -6.543 11.371 -48.153 1.00 71.06 668 LEU A C 1
ATOM 4917 O O . LEU A 1 668 ? -5.668 11.179 -49.003 1.00 71.06 668 LEU A O 1
ATOM 4921 N N . PRO A 1 669 ? -6.328 12.123 -47.065 1.00 73.69 669 PRO A N 1
ATOM 4922 C CA . PRO A 1 669 ? -5.039 12.737 -46.797 1.00 73.69 669 PRO A CA 1
ATOM 4923 C C . PRO A 1 669 ? -3.998 11.673 -46.430 1.00 73.69 669 PRO A C 1
ATOM 4925 O O . PRO A 1 669 ? -4.306 10.686 -45.767 1.00 73.69 669 PRO A O 1
ATOM 4928 N N . ASN A 1 670 ? -2.746 11.891 -46.830 1.00 79.81 670 ASN A N 1
ATOM 4929 C CA . ASN A 1 670 ? -1.622 11.085 -46.354 1.00 79.81 670 ASN A CA 1
ATOM 4930 C C . ASN A 1 670 ? -1.292 11.496 -44.896 1.00 79.81 670 ASN A C 1
ATOM 4932 O O . ASN A 1 670 ? -1.119 12.699 -44.670 1.00 79.81 670 ASN A O 1
ATOM 4936 N N . PRO A 1 671 ? -1.164 10.558 -43.931 1.00 84.88 671 PRO A N 1
ATOM 4937 C CA . PRO A 1 671 ? -0.811 10.866 -42.539 1.00 84.88 671 PRO A CA 1
ATOM 4938 C C . PRO A 1 671 ? 0.406 11.794 -42.384 1.00 84.88 671 PRO A C 1
ATOM 4940 O O . PRO A 1 671 ? 0.347 12.772 -41.641 1.00 84.88 671 PRO A O 1
ATOM 4943 N N . ASP A 1 672 ? 1.470 11.579 -43.161 1.00 81.38 672 ASP A N 1
ATOM 4944 C CA . ASP A 1 672 ? 2.696 12.384 -43.103 1.00 81.38 672 ASP A CA 1
ATOM 4945 C C . ASP A 1 672 ? 2.478 13.812 -43.631 1.00 81.38 672 ASP A C 1
ATOM 4947 O O . ASP A 1 672 ? 3.142 14.758 -43.205 1.00 81.38 672 ASP A O 1
ATOM 4951 N N . ALA A 1 673 ? 1.529 13.999 -44.556 1.00 78.88 673 ALA A N 1
ATOM 4952 C CA . ALA A 1 673 ? 1.132 15.325 -45.026 1.00 78.88 673 ALA A CA 1
ATOM 4953 C C . ALA A 1 673 ? 0.288 16.071 -43.977 1.00 78.88 673 ALA A C 1
ATOM 4955 O O . ALA A 1 673 ? 0.449 17.283 -43.830 1.00 78.88 673 ALA A O 1
ATOM 4956 N N . VAL A 1 674 ? -0.554 15.358 -43.217 1.00 83.12 674 VAL A N 1
ATOM 4957 C CA . VAL A 1 674 ? -1.301 15.924 -42.079 1.00 83.12 674 VAL A CA 1
ATOM 4958 C C . VAL A 1 674 ? -0.335 16.401 -40.992 1.00 83.12 674 VAL A C 1
ATOM 4960 O O . VAL A 1 674 ? -0.437 17.546 -40.554 1.00 83.12 674 VAL A O 1
ATOM 4963 N N . LEU A 1 675 ? 0.646 15.574 -40.618 1.00 85.38 675 LEU A N 1
ATOM 4964 C CA . LEU A 1 675 ? 1.678 15.914 -39.629 1.00 85.38 675 LEU A CA 1
ATOM 4965 C C . LEU A 1 675 ? 2.499 17.142 -40.055 1.00 85.38 675 LEU A C 1
ATOM 4967 O O . LEU A 1 675 ? 2.648 18.085 -39.277 1.00 85.38 675 LEU A O 1
ATOM 4971 N N . ARG A 1 676 ? 2.949 17.197 -41.320 1.00 83.12 676 ARG A N 1
ATOM 4972 C CA . ARG A 1 676 ? 3.655 18.371 -41.871 1.00 83.12 676 ARG A CA 1
ATOM 4973 C C . ARG A 1 676 ? 2.805 19.644 -41.862 1.00 83.12 676 ARG A C 1
ATOM 4975 O O . ARG A 1 676 ? 3.325 20.703 -41.520 1.00 83.12 676 ARG A O 1
ATOM 4982 N N . ALA A 1 677 ? 1.521 19.559 -42.214 1.00 78.00 677 ALA A N 1
ATOM 4983 C CA . ALA A 1 677 ? 0.626 20.718 -42.232 1.00 78.00 677 ALA A CA 1
ATOM 4984 C C . ALA A 1 677 ? 0.293 21.236 -40.821 1.00 78.00 677 ALA A C 1
ATOM 4986 O O . ALA A 1 677 ? 0.183 22.444 -40.617 1.00 78.00 677 ALA A O 1
ATOM 4987 N N . LEU A 1 678 ? 0.179 20.331 -39.845 1.00 81.56 678 LEU A N 1
ATOM 4988 C CA . LEU A 1 678 ? 0.015 20.661 -38.427 1.00 81.56 678 LEU A CA 1
ATOM 4989 C C . LEU A 1 678 ? 1.319 21.102 -37.744 1.00 81.56 678 LEU A C 1
ATOM 4991 O O . LEU A 1 678 ? 1.252 21.684 -36.666 1.00 81.56 678 LEU A O 1
ATOM 4995 N N . LYS A 1 679 ? 2.480 20.841 -38.364 1.00 81.62 679 LYS A N 1
ATOM 4996 C CA . LYS A 1 679 ? 3.827 21.052 -37.803 1.00 81.62 679 LYS A CA 1
ATOM 4997 C C . LYS A 1 679 ? 4.020 20.364 -36.448 1.00 81.62 679 LYS A C 1
ATOM 4999 O O . LYS A 1 679 ? 4.581 20.952 -35.532 1.00 81.62 679 LYS A O 1
ATOM 5004 N N . THR A 1 680 ? 3.541 19.128 -36.346 1.00 80.88 680 THR A N 1
ATOM 5005 C CA . THR A 1 680 ? 3.562 18.338 -35.110 1.00 80.88 680 THR A CA 1
ATOM 5006 C C . THR A 1 680 ? 4.001 16.903 -35.383 1.00 80.88 680 THR A C 1
ATOM 5008 O O . THR A 1 680 ? 3.906 16.420 -36.516 1.00 80.88 680 THR A O 1
ATOM 5011 N N . THR A 1 681 ? 4.463 16.210 -34.349 1.00 84.88 681 THR A N 1
ATOM 5012 C CA . THR A 1 681 ? 4.768 14.776 -34.391 1.00 84.88 681 THR A CA 1
ATOM 5013 C C . THR A 1 681 ? 3.576 13.926 -33.922 1.00 84.88 681 THR A C 1
ATOM 5015 O O . THR A 1 681 ? 2.702 14.409 -33.195 1.00 84.88 681 THR A O 1
ATOM 5018 N N . PRO A 1 682 ? 3.517 12.626 -34.273 1.00 84.88 682 PRO A N 1
ATOM 5019 C CA . PRO A 1 682 ? 2.549 11.713 -33.668 1.00 84.88 682 PRO A CA 1
ATOM 5020 C C . PRO A 1 682 ? 2.650 11.675 -32.137 1.00 84.88 682 PRO A C 1
ATOM 5022 O O . PRO A 1 682 ? 1.629 11.593 -31.460 1.00 84.88 682 PRO A O 1
ATOM 5025 N N . GLN A 1 683 ? 3.865 11.768 -31.582 1.00 81.50 683 GLN A N 1
ATOM 5026 C CA . GLN A 1 683 ? 4.084 11.703 -30.136 1.00 81.50 683 GLN A CA 1
ATOM 5027 C C . GLN A 1 683 ? 3.515 12.927 -29.408 1.00 81.50 683 GLN A C 1
ATOM 5029 O O . GLN A 1 683 ? 2.914 12.783 -28.347 1.00 81.50 683 GLN A O 1
ATOM 5034 N N . GLU A 1 684 ? 3.633 14.120 -29.991 1.00 77.88 684 GLU A N 1
ATOM 5035 C CA . GLU A 1 684 ? 2.981 15.336 -29.490 1.00 77.88 684 GLU A CA 1
ATOM 5036 C C . GLU A 1 684 ? 1.454 15.211 -29.520 1.00 77.88 684 GLU A C 1
ATOM 5038 O O . GLU A 1 684 ? 0.800 15.441 -28.504 1.00 77.88 684 GLU A O 1
ATOM 5043 N N . LEU A 1 685 ? 0.877 14.762 -30.644 1.00 83.44 685 LEU A N 1
ATOM 5044 C CA . LEU A 1 685 ? -0.562 14.487 -30.754 1.00 83.44 685 LEU A CA 1
ATOM 5045 C C . LEU A 1 685 ? -1.039 13.464 -29.711 1.00 83.44 685 LEU A C 1
ATOM 5047 O O . LEU A 1 685 ? -2.121 13.612 -29.141 1.00 83.44 685 LEU A O 1
ATOM 5051 N N . PHE A 1 686 ? -0.234 12.438 -29.443 1.00 84.69 686 PHE A N 1
ATOM 5052 C CA . PHE A 1 686 ? -0.526 11.403 -28.458 1.00 84.69 686 PHE A CA 1
ATOM 5053 C C . PHE A 1 686 ? -0.467 11.933 -27.017 1.00 84.69 686 PHE A C 1
ATOM 5055 O O . PHE A 1 686 ? -1.418 11.752 -26.247 1.00 84.69 686 PHE A O 1
ATOM 5062 N N . ASN A 1 687 ? 0.595 12.664 -26.671 1.00 72.31 687 ASN A N 1
ATOM 5063 C CA . ASN A 1 687 ? 0.753 13.321 -25.372 1.00 72.31 687 ASN A CA 1
ATOM 5064 C C . ASN A 1 687 ? -0.363 14.348 -25.117 1.00 72.31 687 ASN A C 1
ATOM 5066 O O . ASN A 1 687 ? -0.850 14.461 -23.991 1.00 72.31 687 ASN A O 1
ATOM 5070 N N . ALA A 1 688 ? -0.797 15.058 -26.160 1.00 74.81 688 ALA A N 1
ATOM 5071 C CA . ALA A 1 688 ? -1.846 16.068 -26.109 1.00 74.81 688 ALA A CA 1
ATOM 5072 C C . ALA A 1 688 ? -3.259 15.476 -25.964 1.00 74.81 688 ALA A C 1
ATOM 5074 O O . ALA A 1 688 ? -4.006 15.853 -25.059 1.00 74.81 688 ALA A O 1
ATOM 5075 N N . PHE A 1 689 ? -3.647 14.549 -26.848 1.00 80.56 689 PHE A N 1
ATOM 5076 C CA . PHE A 1 689 ? -5.039 14.096 -26.958 1.00 80.56 689 PHE A CA 1
ATOM 5077 C C . PHE A 1 689 ? -5.340 12.766 -26.258 1.00 80.56 689 PHE A C 1
ATOM 5079 O O . PHE A 1 689 ? -6.489 12.557 -25.861 1.00 80.56 689 PHE A O 1
ATOM 5086 N N . VAL A 1 690 ? -4.344 11.890 -26.075 1.00 77.12 690 VAL A N 1
ATOM 5087 C CA . VAL A 1 690 ? -4.533 10.569 -25.451 1.00 77.12 690 VAL A CA 1
ATOM 5088 C C . VAL A 1 690 ? -4.086 10.570 -23.993 1.00 77.12 690 VAL A C 1
ATOM 5090 O O . VAL A 1 690 ? -4.920 10.362 -23.112 1.00 77.12 690 VAL A O 1
ATOM 5093 N N . LEU A 1 691 ? -2.802 10.843 -23.726 1.00 69.12 691 LEU A N 1
ATOM 5094 C CA . LEU A 1 691 ? -2.271 10.862 -22.354 1.00 69.12 691 LEU A CA 1
ATOM 5095 C C . LEU A 1 691 ? -2.653 12.136 -21.586 1.00 69.12 691 LEU A C 1
ATOM 5097 O O . LEU A 1 691 ? -2.694 12.126 -20.360 1.00 69.12 691 LEU A O 1
ATOM 5101 N N . LYS A 1 692 ? -2.956 13.227 -22.305 1.00 62.28 692 LYS A N 1
ATOM 5102 C CA . LYS A 1 692 ? -3.341 14.544 -21.756 1.00 62.28 692 LYS A CA 1
ATOM 5103 C C . LYS A 1 692 ? -2.247 15.168 -20.866 1.00 62.28 692 LYS A C 1
ATOM 5105 O O . LYS A 1 692 ? -2.535 16.015 -20.024 1.00 62.28 692 LYS A O 1
ATOM 5110 N N . LEU A 1 693 ? -0.995 14.766 -21.106 1.00 45.19 693 LEU A N 1
ATOM 5111 C CA . LEU A 1 693 ? 0.224 15.266 -20.461 1.00 45.19 693 LEU A CA 1
ATOM 5112 C C . LEU A 1 693 ? 0.704 16.591 -21.067 1.00 45.19 693 LEU A C 1
ATOM 5114 O O . LEU A 1 693 ? 1.364 17.364 -20.380 1.00 45.19 693 LEU A O 1
ATOM 5118 N N . ASP A 1 694 ? 0.341 16.872 -22.324 1.00 49.88 694 ASP A N 1
ATOM 5119 C CA . ASP A 1 694 ? 0.592 18.162 -22.972 1.00 49.88 694 ASP A CA 1
ATOM 5120 C C . ASP A 1 694 ? -0.724 18.908 -23.280 1.00 49.88 694 ASP A C 1
ATOM 5122 O O . ASP A 1 694 ? -1.203 18.937 -24.422 1.00 49.88 694 ASP A O 1
ATOM 5126 N N . PRO A 1 695 ? -1.355 19.522 -22.261 1.00 42.06 695 PRO A N 1
ATOM 5127 C CA . PRO A 1 695 ? -2.574 20.296 -22.458 1.00 42.06 695 PRO A CA 1
ATOM 5128 C C . PRO A 1 695 ? -2.347 21.566 -23.295 1.00 42.06 695 PRO A C 1
ATOM 5130 O O . PRO A 1 695 ? -3.321 22.117 -23.807 1.00 42.06 695 PRO A O 1
ATOM 5133 N N . PHE A 1 696 ? -1.107 22.039 -23.462 1.00 44.88 696 PHE A N 1
ATOM 5134 C CA . PHE A 1 696 ? -0.806 23.259 -24.216 1.00 44.88 696 PHE A CA 1
ATOM 5135 C C . PHE A 1 696 ? -0.817 22.986 -25.720 1.00 44.88 696 PHE A C 1
ATOM 5137 O O . PHE A 1 696 ? -1.568 23.640 -26.446 1.00 44.88 696 PHE A O 1
ATOM 5144 N N . THR A 1 697 ? -0.125 21.936 -26.168 1.00 58.09 697 THR A N 1
ATOM 5145 C CA . THR A 1 697 ? -0.221 21.438 -27.549 1.00 58.09 697 THR A CA 1
ATOM 5146 C C . THR A 1 697 ? -1.650 20.996 -27.880 1.00 58.09 697 THR A C 1
ATOM 5148 O O . THR A 1 697 ? -2.149 21.283 -28.969 1.00 58.09 697 THR A O 1
ATOM 5151 N N . ALA A 1 698 ? -2.385 20.400 -26.929 1.00 56.72 698 ALA A N 1
ATOM 5152 C CA . ALA A 1 698 ? -3.804 20.084 -27.123 1.00 56.72 698 ALA A CA 1
ATOM 5153 C C . ALA A 1 698 ? -4.652 21.341 -27.401 1.00 56.72 698 ALA A C 1
ATOM 5155 O O . ALA A 1 698 ? -5.453 21.360 -28.339 1.00 56.72 698 ALA A O 1
ATOM 5156 N N . ILE A 1 699 ? -4.475 22.409 -26.614 1.00 58.81 699 ILE A N 1
ATOM 5157 C CA . ILE A 1 699 ? -5.169 23.693 -26.807 1.00 58.81 699 ILE A CA 1
ATOM 5158 C C . ILE A 1 699 ? -4.782 24.334 -28.146 1.00 58.81 699 ILE A C 1
ATOM 5160 O O . ILE A 1 699 ? -5.667 24.816 -28.856 1.00 58.81 699 ILE A O 1
ATOM 5164 N N . GLU A 1 700 ? -3.504 24.300 -28.528 1.00 68.56 700 GLU A N 1
ATOM 5165 C CA . GLU A 1 700 ? -3.050 24.847 -29.807 1.00 68.56 700 GLU A CA 1
ATOM 5166 C C . GLU A 1 700 ? -3.629 24.080 -31.010 1.00 68.56 700 GLU A C 1
ATOM 5168 O O . GLU A 1 700 ? -4.032 24.689 -32.006 1.00 68.56 700 GLU A O 1
ATOM 5173 N N . LEU A 1 701 ? -3.722 22.753 -30.930 1.00 76.31 701 LEU A N 1
ATOM 5174 C CA . LEU A 1 701 ? -4.204 21.916 -32.029 1.00 76.31 701 LEU A CA 1
ATOM 5175 C C . LEU A 1 701 ? -5.740 21.815 -32.094 1.00 76.31 701 LEU A C 1
ATOM 5177 O O . LEU A 1 701 ? -6.274 21.554 -33.172 1.00 76.31 701 LEU A O 1
ATOM 5181 N N . ASN A 1 702 ? -6.471 22.135 -31.018 1.00 76.81 702 ASN A N 1
ATOM 5182 C CA . ASN A 1 702 ? -7.949 22.160 -30.974 1.00 76.81 702 ASN A CA 1
ATOM 5183 C C . ASN A 1 702 ? -8.617 23.118 -31.994 1.00 76.81 702 ASN A C 1
ATOM 5185 O O . ASN A 1 702 ? -9.813 23.005 -32.268 1.00 76.81 702 ASN A O 1
ATOM 5189 N N . ARG A 1 703 ? -7.874 24.069 -32.584 1.00 74.75 703 ARG A N 1
ATOM 5190 C CA . ARG A 1 703 ? -8.365 24.928 -33.689 1.00 74.75 703 ARG A CA 1
ATOM 5191 C C . ARG A 1 703 ? -8.380 24.222 -35.057 1.00 74.75 703 ARG A C 1
ATOM 5193 O O . ARG A 1 703 ? -9.074 24.668 -35.974 1.00 74.75 703 ARG A O 1
ATOM 5200 N N . TYR A 1 704 ? -7.631 23.124 -35.180 1.00 79.50 704 TYR A N 1
ATOM 5201 C CA .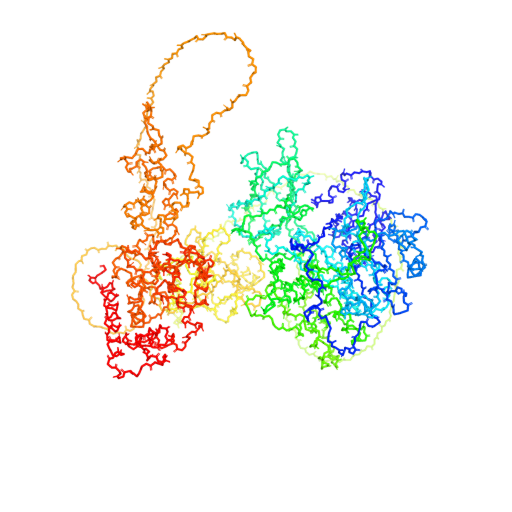 TYR A 1 704 ? -7.459 22.326 -36.398 1.00 79.50 704 TYR A CA 1
ATOM 5202 C C . TYR A 1 704 ? -8.046 20.915 -36.278 1.00 79.50 704 TYR A C 1
ATOM 5204 O O . TYR A 1 704 ? -8.521 20.383 -37.283 1.00 79.50 704 TYR A O 1
ATOM 5212 N N . LEU A 1 705 ? -8.038 20.340 -35.071 1.00 88.69 705 LEU A N 1
ATOM 5213 C CA . LEU A 1 705 ? -8.467 18.981 -34.743 1.00 88.69 705 LEU A CA 1
ATOM 5214 C C . LEU A 1 705 ? -9.555 18.971 -33.658 1.00 88.69 705 LEU A C 1
ATOM 5216 O O . LEU A 1 705 ? -9.579 19.817 -32.773 1.00 88.69 705 LEU A O 1
ATOM 5220 N N . GLU A 1 706 ? -10.432 17.972 -33.699 1.00 88.25 706 GLU A N 1
ATOM 5221 C CA . GLU A 1 706 ? -11.470 17.704 -32.699 1.00 88.25 706 GLU A CA 1
ATOM 5222 C C . GLU A 1 706 ? -11.390 16.247 -32.241 1.00 88.25 706 GLU A C 1
ATOM 5224 O O . GLU A 1 706 ? -11.520 15.350 -33.066 1.00 88.25 706 GLU A O 1
ATOM 5229 N N . CYS A 1 707 ? -11.268 15.978 -30.940 1.00 88.12 707 CYS A N 1
ATOM 5230 C CA . CYS A 1 707 ? -11.382 14.609 -30.428 1.00 88.12 707 CYS A CA 1
ATOM 5231 C C . CYS A 1 707 ? -12.844 14.121 -30.461 1.00 88.12 707 CYS A C 1
ATOM 5233 O O . CYS A 1 707 ? -13.666 14.536 -29.636 1.00 88.12 707 CYS A O 1
ATOM 5235 N N . VAL A 1 708 ? -13.160 13.237 -31.413 1.00 85.94 708 VAL A N 1
ATOM 5236 C CA . VAL A 1 708 ? -14.504 12.670 -31.632 1.00 85.94 708 VAL A CA 1
ATOM 5237 C C . VAL A 1 708 ? -14.730 11.345 -30.899 1.00 85.94 708 VAL A C 1
ATOM 5239 O O . VAL A 1 708 ? -15.881 11.000 -30.637 1.00 85.94 708 VAL A O 1
ATOM 5242 N N . ALA A 1 709 ? -13.663 10.635 -30.517 1.00 83.12 709 ALA A N 1
ATOM 5243 C CA . ALA A 1 709 ? -13.721 9.485 -29.613 1.00 83.12 709 ALA A CA 1
ATOM 5244 C C . ALA A 1 709 ? -12.407 9.313 -28.831 1.00 83.12 709 ALA A C 1
ATOM 5246 O O . ALA A 1 709 ? -11.326 9.520 -29.375 1.00 83.12 709 ALA A O 1
ATOM 5247 N N . ASP A 1 710 ? -12.510 8.903 -27.570 1.00 83.94 710 ASP A N 1
ATOM 5248 C CA . ASP A 1 710 ? -11.412 8.496 -26.683 1.00 83.94 710 ASP A CA 1
ATOM 5249 C C . ASP A 1 710 ? -11.945 7.429 -25.705 1.00 83.94 710 ASP A C 1
ATOM 5251 O O . ASP A 1 710 ? -13.108 7.024 -25.803 1.00 83.94 710 ASP A O 1
ATOM 5255 N N . SER A 1 711 ? -11.140 6.993 -24.733 1.00 74.00 711 SER A N 1
ATOM 5256 C CA . SER A 1 711 ? -11.553 6.008 -23.717 1.00 74.00 711 SER A CA 1
ATOM 5257 C C . SER A 1 711 ? -12.737 6.421 -22.831 1.00 74.00 711 SER A C 1
ATOM 5259 O O . SER A 1 711 ? -13.246 5.606 -22.066 1.00 74.00 711 SER A O 1
ATOM 5261 N N . ARG A 1 712 ? -13.209 7.672 -22.927 1.00 69.56 712 ARG A N 1
ATOM 5262 C CA . ARG A 1 712 ? -14.368 8.203 -22.192 1.00 69.56 712 ARG A CA 1
ATOM 5263 C C . ARG A 1 712 ? -15.511 8.629 -23.124 1.00 69.56 712 ARG A C 1
ATOM 5265 O O . ARG A 1 712 ? -16.563 9.045 -22.641 1.00 69.56 712 ARG A O 1
ATOM 5272 N N . ARG A 1 713 ? -15.340 8.534 -24.449 1.00 72.12 713 ARG A N 1
ATOM 5273 C CA . ARG A 1 713 ? -16.311 8.977 -25.465 1.00 72.12 713 ARG A CA 1
ATOM 5274 C C . ARG A 1 713 ? -16.673 7.842 -26.418 1.00 72.12 713 ARG A C 1
ATOM 5276 O O . ARG A 1 713 ? -15.839 7.352 -27.176 1.00 72.12 713 ARG A O 1
ATOM 5283 N N . ARG A 1 714 ? -17.954 7.468 -26.412 1.00 77.44 714 ARG A N 1
ATOM 5284 C CA . ARG A 1 714 ? -18.520 6.476 -27.332 1.00 77.44 714 ARG A CA 1
ATOM 5285 C C . ARG A 1 714 ? -18.493 6.992 -28.773 1.00 77.44 714 ARG A C 1
ATOM 5287 O O . ARG A 1 714 ? -18.868 8.135 -29.034 1.00 77.44 714 ARG A O 1
ATOM 5294 N N . ILE A 1 715 ? -18.113 6.130 -29.709 1.00 79.00 715 ILE A N 1
ATOM 5295 C CA . ILE A 1 715 ? -18.145 6.404 -31.143 1.00 79.00 715 ILE A CA 1
ATOM 5296 C C . ILE A 1 715 ? -19.604 6.545 -31.592 1.00 79.00 715 ILE A C 1
ATOM 5298 O O . ILE A 1 715 ? -20.349 5.569 -31.645 1.00 79.00 715 ILE A O 1
ATOM 5302 N N . THR A 1 716 ? -20.013 7.771 -31.922 1.00 69.25 716 THR A N 1
ATOM 5303 C CA . THR A 1 716 ? -21.367 8.082 -32.417 1.00 69.25 716 THR A CA 1
ATOM 5304 C C . THR A 1 716 ? -21.393 8.408 -33.910 1.00 69.25 716 THR A C 1
ATOM 5306 O O . THR A 1 716 ? -22.328 8.015 -34.602 1.00 69.25 716 THR A O 1
ATOM 5309 N N . THR A 1 717 ? -20.369 9.093 -34.435 1.00 75.62 717 THR A N 1
ATOM 5310 C CA . THR A 1 717 ? -20.219 9.379 -35.873 1.00 75.62 717 THR A CA 1
ATOM 5311 C C . THR A 1 717 ? -18.749 9.383 -36.296 1.00 75.62 717 THR A C 1
ATOM 5313 O O . THR A 1 717 ? -17.959 10.172 -35.778 1.00 75.62 717 THR A O 1
ATOM 5316 N N . LEU A 1 718 ? -18.390 8.565 -37.290 1.00 86.81 718 LEU A N 1
ATOM 5317 C CA . LEU A 1 718 ? -17.086 8.603 -37.965 1.00 86.81 718 LEU A CA 1
ATOM 5318 C C . LEU A 1 718 ? -17.244 8.982 -39.437 1.00 86.81 718 LEU A C 1
ATOM 5320 O O . LEU A 1 718 ? -18.322 8.859 -40.022 1.00 86.81 718 LEU A O 1
ATOM 5324 N N . ARG A 1 719 ? -16.158 9.458 -40.039 1.00 85.44 719 ARG A N 1
ATOM 5325 C CA . ARG A 1 719 ? -16.075 9.873 -41.440 1.00 85.44 719 ARG A CA 1
ATOM 5326 C C . ARG A 1 719 ? -14.782 9.330 -42.059 1.00 85.44 719 ARG A C 1
ATOM 5328 O O . ARG A 1 719 ? -13.764 9.284 -41.371 1.00 85.44 719 ARG A O 1
ATOM 5335 N N . PRO A 1 720 ? -14.783 8.960 -43.353 1.00 86.88 720 PRO A N 1
ATOM 5336 C CA . PRO A 1 720 ? -13.538 8.801 -44.099 1.00 86.88 720 PRO A CA 1
ATOM 5337 C C . PRO A 1 720 ? -12.694 10.076 -43.965 1.00 86.88 720 PRO A C 1
ATOM 5339 O O . PRO A 1 720 ? -13.217 11.175 -44.156 1.00 86.88 720 PRO A O 1
ATOM 5342 N N . GLY A 1 721 ? -11.418 9.934 -43.616 1.00 84.69 721 GLY A N 1
ATOM 5343 C CA . GLY A 1 721 ? -10.515 11.054 -43.344 1.00 84.69 721 GLY A CA 1
ATOM 5344 C C . GLY A 1 721 ? -10.410 11.475 -41.873 1.00 84.69 721 GLY A C 1
ATOM 5345 O O . GLY A 1 721 ? -9.575 12.325 -41.572 1.00 84.69 721 GLY A O 1
ATOM 5346 N N . ASP A 1 722 ? -11.193 10.897 -40.953 1.00 92.19 722 ASP A N 1
ATOM 5347 C CA . ASP A 1 722 ? -10.893 11.014 -39.518 1.00 92.19 722 ASP A CA 1
ATOM 5348 C C . ASP A 1 722 ? -9.544 10.328 -39.209 1.00 92.19 722 ASP A C 1
ATOM 5350 O O . ASP A 1 722 ? -9.161 9.346 -39.851 1.00 92.19 722 ASP A O 1
ATOM 5354 N N . LEU A 1 723 ? -8.812 10.858 -38.233 1.00 93.06 723 LEU A N 1
ATOM 5355 C CA . LEU A 1 723 ? -7.472 10.423 -37.849 1.00 93.06 723 LEU A CA 1
ATOM 5356 C C . LEU A 1 723 ? -7.544 9.531 -36.610 1.00 93.06 723 LEU A C 1
ATOM 5358 O O . LEU A 1 723 ? -8.210 9.880 -35.642 1.00 93.06 723 LEU A O 1
ATOM 5362 N N . LEU A 1 724 ? -6.814 8.426 -36.595 1.00 93.12 724 LEU A N 1
ATOM 5363 C CA . LEU A 1 724 ? -6.624 7.565 -35.431 1.00 93.12 724 LEU A CA 1
ATOM 5364 C C . LEU A 1 724 ? -5.206 7.791 -34.902 1.00 93.12 724 LEU A C 1
ATOM 5366 O O . LEU A 1 724 ? -4.242 7.506 -35.609 1.00 93.12 724 LEU A O 1
ATOM 5370 N N . ILE A 1 725 ? -5.080 8.324 -33.685 1.00 92.31 725 ILE A N 1
ATOM 5371 C CA . ILE A 1 725 ? -3.796 8.464 -32.989 1.00 92.31 725 ILE A CA 1
ATOM 5372 C C . ILE A 1 725 ? -3.668 7.346 -31.949 1.00 92.31 725 ILE A C 1
ATOM 5374 O O . ILE A 1 725 ? -4.583 7.126 -31.150 1.00 92.31 725 ILE A O 1
ATOM 5378 N N . ARG A 1 726 ? -2.549 6.617 -31.978 1.00 87.50 726 ARG A N 1
ATOM 5379 C CA . ARG A 1 726 ? -2.284 5.457 -31.110 1.00 87.50 726 ARG A CA 1
ATOM 5380 C C . ARG A 1 726 ? -0.862 5.503 -30.574 1.00 87.50 726 ARG A C 1
ATOM 5382 O O . ARG A 1 726 ? 0.056 5.852 -31.307 1.00 87.50 726 ARG A O 1
ATOM 5389 N N . GLY A 1 727 ? -0.686 5.112 -29.318 1.00 72.44 727 GLY A N 1
ATOM 5390 C CA . GLY A 1 727 ? 0.638 4.834 -28.764 1.00 72.44 727 GLY A CA 1
ATOM 5391 C C . GLY A 1 727 ? 1.078 3.432 -29.166 1.00 72.44 727 GLY A C 1
ATOM 5392 O O . GLY A 1 727 ? 0.242 2.525 -29.235 1.00 72.44 727 GLY A O 1
ATOM 5393 N N . HIS A 1 728 ? 2.370 3.244 -29.421 1.00 56.53 728 HIS A N 1
ATOM 5394 C CA . HIS A 1 728 ? 2.936 1.912 -29.592 1.00 56.53 728 HIS A CA 1
ATOM 5395 C C . HIS A 1 728 ? 3.552 1.433 -28.279 1.00 56.53 728 HIS A C 1
ATOM 5397 O O . HIS A 1 728 ? 4.539 1.987 -27.804 1.00 56.53 728 HIS A O 1
ATOM 5403 N N . ALA A 1 729 ? 2.980 0.372 -27.703 1.00 36.47 729 ALA A N 1
ATOM 5404 C CA . ALA A 1 729 ? 3.642 -0.385 -26.649 1.00 36.47 729 ALA A CA 1
ATOM 5405 C C . ALA A 1 729 ? 4.872 -1.080 -27.266 1.00 36.47 729 ALA A C 1
ATOM 5407 O O . ALA A 1 729 ? 4.751 -2.096 -27.940 1.00 36.47 729 ALA A O 1
ATOM 5408 N N . GLY A 1 730 ? 6.039 -0.459 -27.135 1.00 37.91 730 GLY A N 1
ATOM 5409 C CA . GLY A 1 730 ? 7.274 -0.846 -27.831 1.00 37.91 730 GLY A CA 1
ATOM 5410 C C . GLY A 1 730 ? 8.334 0.243 -27.685 1.00 37.91 730 GLY A C 1
ATOM 5411 O O . GLY A 1 730 ? 9.480 0.011 -27.315 1.00 37.91 730 GLY A O 1
ATOM 5412 N N . GLU A 1 731 ? 7.907 1.476 -27.919 1.00 38.94 731 GLU A N 1
ATOM 5413 C CA . GLU A 1 731 ? 8.785 2.597 -28.204 1.00 38.94 731 GLU A CA 1
ATOM 5414 C C . GLU A 1 731 ? 8.202 3.855 -27.545 1.00 38.94 731 GLU A C 1
ATOM 5416 O O . GLU A 1 731 ? 6.997 3.939 -27.307 1.00 38.94 731 GLU A O 1
ATOM 5421 N N . ARG A 1 732 ? 9.007 4.900 -27.312 1.00 45.25 732 ARG A N 1
ATOM 5422 C CA . ARG A 1 732 ? 8.472 6.241 -26.982 1.00 45.25 732 ARG A CA 1
ATOM 5423 C C . ARG A 1 732 ? 7.939 6.934 -28.251 1.00 45.25 732 ARG A C 1
ATOM 5425 O O . ARG A 1 732 ? 8.296 8.076 -28.536 1.00 45.25 732 ARG A O 1
ATOM 5432 N N . SER A 1 733 ? 7.161 6.187 -29.035 1.00 58.91 733 SER A N 1
ATOM 5433 C CA . SER A 1 733 ? 6.640 6.535 -30.351 1.00 58.91 733 SER A CA 1
ATOM 5434 C C . SER A 1 733 ? 5.122 6.319 -30.406 1.00 58.91 733 SER A C 1
ATOM 5436 O O . SER A 1 733 ? 4.532 5.468 -29.730 1.00 58.91 733 SER A O 1
ATOM 5438 N N . ALA A 1 734 ? 4.474 7.116 -31.244 1.00 81.75 734 ALA A N 1
ATOM 5439 C CA . ALA A 1 734 ? 3.059 7.013 -31.551 1.00 81.75 734 ALA A CA 1
ATOM 5440 C C . ALA A 1 734 ? 2.884 6.983 -33.071 1.00 81.75 734 ALA A C 1
ATOM 5442 O O . ALA A 1 734 ? 3.754 7.435 -33.818 1.00 81.75 734 ALA A O 1
ATOM 5443 N N . SER A 1 735 ? 1.742 6.490 -33.536 1.00 85.56 735 SER A N 1
ATOM 5444 C CA . SER A 1 735 ? 1.377 6.484 -34.952 1.00 85.56 735 SER A CA 1
ATOM 5445 C C . SER A 1 735 ? 0.084 7.237 -35.208 1.00 85.56 735 SER A C 1
ATOM 5447 O O . SER A 1 735 ? -0.823 7.290 -34.374 1.00 85.56 735 SER A O 1
ATOM 5449 N N . LEU A 1 736 ? 0.019 7.815 -36.408 1.00 90.94 736 LEU A N 1
ATOM 5450 C CA . LEU A 1 736 ? -1.159 8.463 -36.959 1.00 90.94 736 LEU A CA 1
ATOM 5451 C C . LEU A 1 736 ? -1.647 7.655 -38.165 1.00 90.94 736 LEU A C 1
ATOM 5453 O O . LEU A 1 736 ? -0.929 7.498 -39.152 1.00 90.94 736 LEU A O 1
ATOM 5457 N N . SER A 1 737 ? -2.876 7.159 -38.092 1.00 92.19 737 SER A N 1
ATOM 5458 C CA . SER A 1 737 ? -3.564 6.458 -39.183 1.00 92.19 737 SER A CA 1
ATOM 5459 C C . SER A 1 737 ? -4.735 7.301 -39.692 1.00 92.19 737 SER A C 1
ATOM 5461 O O . SER A 1 737 ? -5.308 8.087 -38.940 1.00 92.19 737 SER A O 1
ATOM 5463 N N . VAL A 1 738 ? -5.133 7.136 -40.951 1.00 92.19 738 VAL A N 1
ATOM 5464 C CA . VAL A 1 738 ? -6.293 7.826 -41.549 1.00 92.19 738 VAL A CA 1
ATOM 5465 C C . VAL A 1 738 ? -7.376 6.803 -41.879 1.00 92.19 738 VAL A C 1
ATOM 5467 O O . VAL A 1 738 ? -7.115 5.845 -42.603 1.00 92.19 738 VAL A O 1
ATOM 5470 N N . LEU A 1 739 ? -8.597 7.000 -41.377 1.00 91.94 739 LEU A N 1
ATOM 5471 C CA . LEU A 1 739 ? -9.724 6.094 -41.614 1.00 91.94 739 LEU A CA 1
ATOM 5472 C C . LEU A 1 739 ? -10.202 6.162 -43.070 1.00 91.94 739 LEU A C 1
ATOM 5474 O O . LEU A 1 739 ? -10.505 7.234 -43.598 1.00 91.94 739 LEU A O 1
ATOM 5478 N N . VAL A 1 740 ? -10.352 4.998 -43.701 1.00 87.56 740 VAL A N 1
ATOM 5479 C CA . VAL A 1 740 ? -10.876 4.853 -45.068 1.00 87.56 740 VAL A CA 1
ATOM 5480 C C . VAL A 1 740 ? -12.407 4.798 -45.082 1.00 87.56 740 VAL A C 1
ATOM 5482 O O . VAL A 1 740 ? -13.035 5.232 -46.049 1.00 87.56 740 VAL A O 1
ATOM 5485 N N . ASN A 1 741 ? -13.025 4.303 -44.007 1.00 81.06 741 ASN A N 1
ATOM 5486 C CA . ASN A 1 741 ? -14.471 4.142 -43.855 1.00 81.06 741 ASN A CA 1
ATOM 5487 C C . ASN A 1 741 ? -15.009 4.860 -42.603 1.00 81.06 741 ASN A C 1
ATOM 5489 O O . ASN A 1 741 ? -14.454 4.755 -41.516 1.00 81.06 741 ASN A O 1
ATOM 5493 N N . GLY A 1 742 ? -16.162 5.528 -42.735 1.00 75.62 742 GLY A N 1
ATOM 5494 C CA . GLY A 1 742 ? -16.876 6.170 -41.615 1.00 75.62 742 GLY A CA 1
ATOM 5495 C C . GLY A 1 742 ? -17.850 5.257 -40.855 1.00 75.62 742 GLY A C 1
ATOM 5496 O O . GLY A 1 742 ? -18.604 5.725 -40.007 1.00 75.62 742 GLY A O 1
ATOM 5497 N N . ARG A 1 743 ? -17.889 3.960 -41.178 1.00 82.56 743 ARG A N 1
ATOM 5498 C CA . ARG A 1 743 ? -18.728 2.954 -40.508 1.00 82.56 743 ARG A CA 1
ATOM 5499 C C . ARG A 1 743 ? -17.853 1.786 -40.067 1.00 82.56 743 ARG A C 1
ATOM 5501 O O . ARG A 1 743 ? -17.526 0.964 -40.925 1.00 82.56 743 ARG A O 1
ATOM 5508 N N . PRO A 1 744 ? -17.441 1.727 -38.791 1.00 86.69 744 PRO A N 1
ATOM 5509 C CA . PRO A 1 744 ? -16.666 0.609 -38.289 1.00 86.69 744 PRO A CA 1
ATOM 5510 C C . PRO A 1 744 ? -17.577 -0.614 -38.125 1.00 86.69 744 PRO A C 1
ATOM 5512 O O . PRO A 1 744 ? -18.781 -0.478 -37.901 1.00 86.69 744 PRO A O 1
ATOM 5515 N N . VAL A 1 745 ? -17.008 -1.805 -38.269 1.00 87.50 745 VAL A N 1
ATOM 5516 C CA . VAL A 1 745 ? -17.745 -3.081 -38.293 1.00 87.50 745 VAL A CA 1
ATOM 5517 C C . VAL A 1 745 ? -17.162 -4.051 -37.266 1.00 87.50 745 VAL A C 1
ATOM 5519 O O . VAL A 1 745 ? -16.039 -3.853 -36.807 1.00 87.50 745 VAL A O 1
ATOM 5522 N N . SER A 1 746 ? -17.898 -5.092 -36.877 1.00 86.62 746 SER A N 1
ATOM 5523 C CA . SER A 1 746 ? -17.364 -6.118 -35.968 1.00 86.62 746 SER A CA 1
ATOM 5524 C C . SER A 1 746 ? -16.180 -6.866 -36.595 1.00 86.62 746 SER A C 1
ATOM 5526 O O . SER A 1 746 ? -16.065 -6.935 -37.819 1.00 86.62 746 SER A O 1
ATOM 5528 N N . ALA A 1 747 ? -15.322 -7.479 -35.772 1.00 79.62 747 ALA A N 1
ATOM 5529 C CA . ALA A 1 747 ? -14.182 -8.270 -36.256 1.00 79.62 747 ALA A CA 1
ATOM 5530 C C . ALA A 1 747 ? -14.588 -9.343 -37.295 1.00 79.62 747 ALA A C 1
ATOM 5532 O O . ALA A 1 747 ? -13.943 -9.483 -38.333 1.00 79.62 747 ALA A O 1
ATOM 5533 N N . GLY A 1 748 ? -15.702 -10.048 -37.057 1.00 77.88 748 GLY A N 1
ATOM 5534 C CA . GLY A 1 748 ? -16.243 -11.039 -37.994 1.00 77.88 748 GLY A CA 1
ATOM 5535 C C . GLY A 1 748 ? -16.722 -10.428 -39.316 1.00 77.88 748 GLY A C 1
ATOM 5536 O O . GLY A 1 748 ? -16.455 -10.983 -40.378 1.00 77.88 748 GLY A O 1
ATOM 5537 N N . ALA A 1 749 ? -17.357 -9.252 -39.276 1.00 84.00 749 ALA A N 1
ATOM 5538 C CA . ALA A 1 749 ? -17.783 -8.544 -40.482 1.00 84.00 749 ALA A CA 1
ATOM 5539 C C . ALA A 1 749 ? -16.593 -7.970 -41.275 1.00 84.00 749 ALA A C 1
ATOM 5541 O O . ALA A 1 749 ? -16.588 -8.058 -42.498 1.00 84.00 749 ALA A O 1
ATOM 5542 N N . ALA A 1 750 ? -15.561 -7.444 -40.605 1.00 83.38 750 ALA A N 1
ATOM 5543 C CA . ALA A 1 750 ? -14.317 -7.020 -41.256 1.00 83.38 750 ALA A CA 1
ATOM 5544 C C . ALA A 1 750 ? -13.633 -8.200 -41.971 1.00 83.38 750 ALA A C 1
ATOM 5546 O O . ALA A 1 750 ? -13.231 -8.075 -43.126 1.00 83.38 750 ALA A O 1
ATOM 5547 N N . TYR A 1 751 ? -13.568 -9.364 -41.318 1.00 75.75 751 TYR A N 1
ATOM 5548 C CA . TYR A 1 751 ? -13.001 -10.577 -41.908 1.00 75.75 751 TYR A CA 1
ATOM 5549 C C . TYR A 1 751 ? -13.826 -11.087 -43.104 1.00 75.75 751 TYR A C 1
ATOM 5551 O O . TYR A 1 751 ? -13.259 -11.398 -44.149 1.00 75.75 751 TYR A O 1
ATOM 5559 N N . ALA A 1 752 ? -15.161 -11.089 -43.005 1.00 79.19 752 ALA A N 1
ATOM 5560 C CA . ALA A 1 752 ? -16.054 -11.444 -44.114 1.00 79.19 752 ALA A CA 1
ATOM 5561 C C . ALA A 1 752 ? -15.966 -10.466 -45.307 1.00 79.19 752 ALA A C 1
ATOM 5563 O O . ALA A 1 752 ? -16.196 -10.861 -46.447 1.00 79.19 752 ALA A O 1
ATOM 5564 N N . LEU A 1 753 ? -15.593 -9.206 -45.059 1.00 83.25 753 LEU A N 1
ATOM 5565 C CA . LEU A 1 753 ? -15.289 -8.197 -46.083 1.00 83.25 753 LEU A CA 1
ATOM 5566 C C . LEU A 1 753 ? -13.852 -8.299 -46.637 1.00 83.25 753 LEU A C 1
ATOM 5568 O O . LEU A 1 753 ? -13.447 -7.449 -47.431 1.00 83.25 753 LEU A O 1
ATOM 5572 N N . GLY A 1 754 ? -13.078 -9.313 -46.233 1.00 82.50 754 GLY A N 1
ATOM 5573 C CA . GLY A 1 754 ? -11.716 -9.561 -46.711 1.00 82.50 754 GLY A CA 1
ATOM 5574 C C . GLY A 1 754 ? -10.654 -8.614 -46.145 1.00 82.50 754 GLY A C 1
ATOM 5575 O O . GLY A 1 754 ? -9.596 -8.467 -46.752 1.00 82.50 754 GLY A O 1
ATOM 5576 N N . TRP A 1 755 ? -10.921 -7.941 -45.021 1.00 90.19 755 TRP A N 1
ATOM 5577 C CA . TRP A 1 755 ? -9.959 -7.019 -44.410 1.00 90.19 755 TRP A CA 1
ATOM 5578 C C . TRP A 1 755 ? -8.856 -7.776 -43.660 1.00 90.19 755 TRP A C 1
ATOM 5580 O O . TRP A 1 755 ? -9.084 -8.848 -43.095 1.00 90.19 755 TRP A O 1
ATOM 5590 N N . GLN A 1 756 ? -7.662 -7.188 -43.612 1.00 87.56 756 GLN A N 1
ATOM 5591 C CA . GLN A 1 756 ? -6.542 -7.692 -42.820 1.00 87.56 756 GLN A CA 1
ATOM 5592 C C . GLN A 1 756 ? -6.585 -7.043 -41.434 1.00 87.56 756 GLN A C 1
ATOM 5594 O O . GLN A 1 756 ? -6.291 -5.861 -41.294 1.00 87.56 756 GLN A O 1
ATOM 5599 N N . LEU A 1 757 ? -7.018 -7.781 -40.412 1.00 81.25 757 LEU A N 1
ATOM 5600 C CA . LEU A 1 757 ? -7.158 -7.247 -39.055 1.00 81.25 757 LEU A CA 1
ATOM 5601 C C . LEU A 1 757 ? -5.837 -7.354 -38.285 1.00 81.25 757 LEU A C 1
ATOM 5603 O O . LEU A 1 757 ? -5.194 -8.398 -38.317 1.00 81.25 757 LEU A O 1
ATOM 5607 N N . GLU A 1 758 ? -5.529 -6.347 -37.464 1.00 73.75 758 GLU A N 1
ATOM 5608 C CA . GLU A 1 758 ? -4.395 -6.384 -36.516 1.00 73.75 758 GLU A CA 1
ATOM 5609 C C . GLU A 1 758 ? -4.497 -7.469 -35.419 1.00 73.75 758 GLU A C 1
ATOM 5611 O O . GLU A 1 758 ? -3.571 -7.669 -34.642 1.00 73.75 758 GLU A O 1
ATOM 5616 N N . GLY A 1 759 ? -5.643 -8.141 -35.321 1.00 70.56 759 GLY A N 1
ATOM 5617 C CA . GLY A 1 759 ? -5.966 -9.166 -34.332 1.00 70.56 759 GLY A CA 1
ATOM 5618 C C . GLY A 1 759 ? -7.477 -9.396 -34.293 1.00 70.56 759 GLY A C 1
ATOM 5619 O O . GLY A 1 759 ? -8.234 -8.610 -34.862 1.00 70.56 759 GLY A O 1
ATOM 5620 N N . ARG A 1 760 ? -7.948 -10.451 -33.619 1.00 69.00 760 ARG A N 1
ATOM 5621 C CA . ARG A 1 760 ? -9.380 -10.838 -33.579 1.00 69.00 760 ARG A CA 1
ATOM 5622 C C . ARG A 1 760 ? -10.103 -10.484 -32.268 1.00 69.00 760 ARG A C 1
ATOM 5624 O O . ARG A 1 760 ? -11.136 -11.070 -31.957 1.00 69.00 760 ARG A O 1
ATOM 5631 N N . LEU A 1 761 ? -9.572 -9.532 -31.497 1.00 63.00 761 LEU A N 1
ATOM 5632 C CA . LEU A 1 761 ? -10.153 -9.124 -30.214 1.00 63.00 761 LEU A CA 1
ATOM 5633 C C . LEU A 1 761 ? -11.570 -8.529 -30.378 1.00 63.00 761 LEU A C 1
ATOM 5635 O O . LEU A 1 761 ? -11.816 -7.790 -31.335 1.00 63.00 761 LEU A O 1
ATOM 5639 N N . PRO A 1 762 ? -12.514 -8.771 -29.447 1.00 70.19 762 PRO A N 1
ATOM 5640 C CA . PRO A 1 762 ? -13.903 -8.364 -29.649 1.00 70.19 762 PRO A CA 1
ATOM 5641 C C . PRO A 1 762 ? -14.093 -6.839 -29.643 1.00 70.19 762 PRO A C 1
ATOM 5643 O O . PRO A 1 762 ? -13.783 -6.150 -28.669 1.00 70.19 762 PRO A O 1
ATOM 5646 N N . GLY A 1 763 ? -14.636 -6.279 -30.722 1.00 83.06 763 GLY A N 1
ATOM 5647 C CA . GLY A 1 763 ? -14.883 -4.841 -30.841 1.00 83.06 763 GLY A CA 1
ATOM 5648 C C . GLY A 1 763 ? -15.153 -4.403 -32.274 1.00 83.06 763 GLY A C 1
ATOM 5649 O O . GLY A 1 763 ? -15.395 -5.242 -33.147 1.00 83.06 763 GLY A O 1
ATOM 5650 N N . HIS A 1 764 ? -15.100 -3.090 -32.507 1.00 90.06 764 HIS A N 1
ATOM 5651 C CA . HIS A 1 764 ? -15.324 -2.509 -33.829 1.00 90.06 764 HIS A CA 1
ATOM 5652 C C . HIS A 1 764 ? -14.009 -2.081 -34.490 1.00 90.06 764 HIS A C 1
ATOM 5654 O O . HIS A 1 764 ? -13.126 -1.491 -33.861 1.00 90.06 764 HIS A O 1
ATOM 5660 N N . TYR A 1 765 ? -13.910 -2.376 -35.782 1.00 92.50 765 TYR A N 1
ATOM 5661 C CA . TYR A 1 765 ? -12.734 -2.209 -36.624 1.00 92.50 765 TYR A CA 1
ATOM 5662 C C . TYR A 1 765 ? -13.018 -1.225 -37.756 1.00 92.50 765 TYR A C 1
ATOM 5664 O O . TYR A 1 765 ? -14.108 -1.225 -38.339 1.00 92.50 765 TYR A O 1
ATOM 5672 N N . ALA A 1 766 ? -12.021 -0.416 -38.100 1.00 91.31 766 ALA A N 1
ATOM 5673 C CA . ALA A 1 766 ? -12.025 0.431 -39.285 1.00 91.31 766 ALA A CA 1
ATOM 5674 C C . ALA A 1 766 ? -10.798 0.135 -40.149 1.00 91.31 766 ALA A C 1
ATOM 5676 O O . ALA A 1 766 ? -9.705 -0.099 -39.636 1.00 91.31 766 ALA A O 1
ATOM 5677 N N . TRP A 1 767 ? -10.997 0.166 -41.463 1.00 91.06 767 TRP A N 1
ATOM 5678 C CA . TRP A 1 767 ? -9.936 0.122 -42.460 1.00 91.06 767 TRP A CA 1
ATOM 5679 C C . TRP A 1 767 ? -9.201 1.464 -42.443 1.00 91.06 767 TRP A C 1
ATOM 5681 O O . TRP A 1 767 ? -9.831 2.526 -42.457 1.00 91.06 767 TRP A O 1
ATOM 5691 N N . VAL A 1 768 ? -7.874 1.421 -42.388 1.00 91.75 768 VAL A N 1
ATOM 5692 C CA . VAL A 1 768 ? -7.012 2.602 -42.276 1.00 91.75 768 VAL A CA 1
ATOM 5693 C C . VAL A 1 768 ? -5.936 2.635 -43.363 1.00 91.75 768 VAL A C 1
ATOM 5695 O O . VAL A 1 768 ? -5.663 1.639 -44.029 1.00 91.75 768 VAL A O 1
ATOM 5698 N N . VAL A 1 769 ? -5.328 3.807 -43.533 1.00 87.94 769 VAL A N 1
ATOM 5699 C CA . VAL A 1 769 ? -4.057 4.021 -44.237 1.00 87.94 769 VAL A CA 1
ATOM 5700 C C . VAL A 1 769 ? -3.042 4.543 -43.224 1.00 87.94 769 VAL A C 1
ATOM 5702 O O . VAL A 1 769 ? -3.367 5.444 -42.446 1.00 87.94 769 VAL A O 1
ATOM 5705 N N . GLU A 1 770 ? -1.826 4.001 -43.237 1.00 85.38 770 GLU A N 1
ATOM 5706 C CA . GLU A 1 770 ? -0.760 4.336 -42.278 1.00 85.38 770 GLU A CA 1
ATOM 5707 C C . GLU A 1 770 ? 0.479 4.879 -43.008 1.00 85.38 770 GLU A C 1
ATOM 5709 O O . GLU A 1 770 ? 0.783 4.460 -44.126 1.00 85.38 770 GLU A O 1
ATOM 5714 N N . GLY A 1 771 ? 1.153 5.858 -42.396 1.00 70.94 771 GLY A N 1
ATOM 5715 C CA . GLY A 1 771 ? 2.384 6.482 -42.901 1.00 70.94 771 GLY A CA 1
ATOM 5716 C C . GLY A 1 771 ? 3.626 6.029 -42.127 1.00 70.94 771 GLY A C 1
ATOM 5717 O O . GLY A 1 771 ? 3.551 5.148 -41.271 1.00 70.94 771 GLY A O 1
ATOM 5718 N N . GLY A 1 772 ? 4.774 6.653 -42.396 1.00 64.25 772 GLY A N 1
ATOM 5719 C CA . GLY A 1 772 ? 6.018 6.356 -41.679 1.00 64.25 772 GLY A CA 1
ATOM 5720 C C . GLY A 1 772 ? 6.659 4.999 -42.019 1.00 64.25 772 GLY A C 1
ATOM 5721 O O . GLY A 1 772 ? 6.656 4.563 -43.168 1.00 64.25 772 GLY A O 1
ATOM 5722 N N . HIS A 1 773 ? 7.284 4.360 -41.022 1.00 49.41 773 HIS A N 1
ATOM 5723 C CA . HIS A 1 773 ? 8.275 3.286 -41.223 1.00 49.41 773 HIS A CA 1
ATOM 5724 C C . HIS A 1 773 ? 7.684 1.901 -41.566 1.00 49.41 773 HIS A C 1
ATOM 5726 O O . HIS A 1 773 ? 8.399 1.033 -42.059 1.00 49.41 773 HIS A O 1
ATOM 5732 N N . ARG A 1 774 ? 6.378 1.693 -41.343 1.00 58.59 774 ARG A N 1
ATOM 5733 C CA . ARG A 1 774 ? 5.615 0.506 -41.776 1.00 58.59 774 ARG A CA 1
ATOM 5734 C C . ARG A 1 774 ? 4.277 0.956 -42.390 1.00 58.59 774 ARG A C 1
ATOM 5736 O O . ARG A 1 774 ? 3.252 0.903 -41.715 1.00 58.59 774 ARG A O 1
ATOM 5743 N N . PRO A 1 775 ? 4.281 1.485 -43.626 1.00 76.31 775 PRO A N 1
ATOM 5744 C CA . PRO A 1 775 ? 3.102 2.112 -44.208 1.00 76.31 775 PRO A CA 1
ATOM 5745 C C . PRO A 1 775 ? 2.125 1.067 -44.757 1.00 76.31 775 PRO A C 1
ATOM 5747 O O . PRO A 1 775 ? 2.498 0.264 -45.610 1.00 76.31 775 PRO A O 1
ATOM 5750 N N . HIS A 1 776 ? 0.862 1.140 -44.338 1.00 81.81 776 HIS A N 1
ATOM 5751 C CA . HIS A 1 776 ? -0.219 0.326 -44.895 1.00 81.81 776 HIS A CA 1
ATOM 5752 C C . HIS A 1 776 ? -0.993 1.100 -45.958 1.00 81.81 776 HIS A C 1
ATOM 5754 O O . HIS A 1 776 ? -1.607 2.136 -45.673 1.00 81.81 776 HIS A O 1
ATOM 5760 N N . ARG A 1 777 ? -0.968 0.610 -47.201 1.00 79.81 777 ARG A N 1
ATOM 5761 C CA . ARG A 1 777 ? -1.647 1.249 -48.335 1.00 79.81 777 ARG A CA 1
ATOM 5762 C C . ARG A 1 777 ? -3.125 0.881 -48.369 1.00 79.81 777 ARG A C 1
ATOM 5764 O O . ARG A 1 777 ? -3.554 -0.172 -47.907 1.00 79.81 777 ARG A O 1
ATOM 5771 N N . ARG A 1 778 ? -3.929 1.739 -49.007 1.00 77.75 778 ARG A N 1
ATOM 5772 C CA . ARG A 1 778 ? -5.386 1.557 -49.099 1.00 77.75 778 ARG A CA 1
ATOM 5773 C C . ARG A 1 778 ? -5.754 0.162 -49.627 1.00 77.75 778 ARG A C 1
ATOM 5775 O O . ARG A 1 778 ? -6.563 -0.513 -49.007 1.00 77.75 778 ARG A O 1
ATOM 5782 N N . ASN A 1 779 ? -5.127 -0.293 -50.709 1.00 77.19 779 ASN A N 1
ATOM 5783 C CA . ASN A 1 779 ? -5.390 -1.586 -51.356 1.00 77.19 779 ASN A CA 1
ATOM 5784 C C . ASN A 1 779 ? -5.023 -2.835 -50.526 1.00 77.19 779 ASN A C 1
ATOM 5786 O O . ASN A 1 779 ? -5.340 -3.938 -50.958 1.00 77.19 779 ASN A O 1
ATOM 5790 N N . GLU A 1 780 ? -4.391 -2.695 -49.358 1.00 77.62 780 GLU A N 1
ATOM 5791 C CA . GLU A 1 780 ? -4.098 -3.817 -48.449 1.00 77.62 780 GLU A CA 1
ATOM 5792 C C . GLU A 1 780 ? -5.282 -4.164 -47.530 1.00 77.62 780 GLU A C 1
ATOM 5794 O O . GLU A 1 780 ? -5.277 -5.208 -46.884 1.00 77.62 780 GLU A O 1
ATOM 5799 N N . HIS A 1 781 ? -6.312 -3.306 -47.470 1.00 85.81 781 HIS A N 1
ATOM 5800 C CA . HIS A 1 781 ? -7.486 -3.484 -46.603 1.00 85.81 781 HIS A CA 1
ATOM 5801 C C . HIS A 1 781 ? -7.141 -3.686 -45.112 1.00 85.81 781 HIS A C 1
ATOM 5803 O O . HIS A 1 781 ? -7.866 -4.370 -44.386 1.00 85.81 781 HIS A O 1
ATOM 5809 N N . TRP A 1 782 ? -6.044 -3.075 -44.648 1.00 91.56 782 TRP A N 1
ATOM 5810 C CA . TRP A 1 782 ? -5.584 -3.154 -43.261 1.00 91.56 782 TRP A CA 1
ATOM 5811 C C . TRP A 1 782 ? -6.559 -2.479 -42.288 1.00 91.56 782 TRP A C 1
ATOM 5813 O O . TRP A 1 782 ? -6.969 -1.335 -42.496 1.00 91.56 782 TRP A O 1
ATOM 5823 N N . ALA A 1 783 ? -6.934 -3.180 -41.219 1.00 90.38 783 ALA A N 1
ATOM 5824 C CA . ALA A 1 783 ? -7.979 -2.778 -40.293 1.00 90.38 783 ALA A CA 1
ATOM 5825 C C . ALA A 1 783 ? -7.508 -2.773 -38.833 1.00 90.38 783 ALA A C 1
ATOM 5827 O O . ALA A 1 783 ? -7.119 -3.797 -38.262 1.00 90.38 783 ALA A O 1
ATOM 5828 N N . ARG A 1 784 ? -7.636 -1.603 -38.203 1.00 91.62 784 ARG A N 1
ATOM 5829 C CA . ARG A 1 784 ? -7.364 -1.375 -36.781 1.00 91.62 784 ARG A CA 1
ATOM 5830 C C . ARG A 1 784 ? -8.654 -1.486 -35.972 1.00 91.62 784 ARG A C 1
ATOM 5832 O O . ARG A 1 784 ? -9.703 -0.991 -36.394 1.00 91.62 784 ARG A O 1
ATOM 5839 N N . ARG A 1 785 ? -8.575 -2.087 -34.786 1.00 91.69 785 ARG A N 1
ATOM 5840 C CA . ARG A 1 785 ? -9.617 -2.022 -33.759 1.00 91.69 785 ARG A CA 1
ATOM 5841 C C . ARG A 1 785 ? -9.607 -0.611 -33.183 1.00 91.69 785 ARG A C 1
ATOM 5843 O O . ARG A 1 785 ? -8.572 -0.140 -32.717 1.00 91.69 785 ARG A O 1
ATOM 5850 N N . ILE A 1 786 ? -10.754 0.059 -33.224 1.00 90.12 786 ILE A N 1
ATOM 5851 C CA . ILE A 1 786 ? -10.900 1.447 -32.759 1.00 90.12 786 ILE A CA 1
ATOM 5852 C C . ILE A 1 786 ? -11.803 1.574 -31.530 1.00 90.12 786 ILE A C 1
ATOM 5854 O O . ILE A 1 786 ? -11.822 2.623 -30.891 1.00 90.12 786 ILE A O 1
ATOM 5858 N N . SER A 1 787 ? -12.550 0.518 -31.191 1.00 87.19 787 SER A N 1
ATOM 5859 C CA . SER A 1 787 ? -13.401 0.483 -30.003 1.00 87.19 787 SER A CA 1
ATOM 5860 C C . SER A 1 787 ? -13.514 -0.909 -29.388 1.00 87.19 787 SER A C 1
ATOM 5862 O O . SER A 1 787 ? -13.246 -1.930 -30.031 1.00 87.19 787 SER A O 1
ATOM 5864 N N . ASP A 1 788 ? -14.027 -0.948 -28.163 1.00 83.06 788 ASP A N 1
ATOM 5865 C CA . ASP A 1 788 ? -14.576 -2.158 -27.552 1.00 83.06 788 ASP A CA 1
ATOM 5866 C C . ASP A 1 788 ? -15.909 -2.598 -28.218 1.00 83.06 788 ASP A C 1
ATOM 5868 O O . ASP A 1 788 ? -16.374 -2.006 -29.204 1.00 83.06 788 ASP A O 1
ATOM 5872 N N . GLN A 1 789 ? -16.536 -3.656 -27.689 1.00 81.06 789 GLN A N 1
ATOM 5873 C CA . GLN A 1 789 ? -17.863 -4.120 -28.127 1.00 81.06 789 GLN A CA 1
ATOM 5874 C C . GLN A 1 789 ? -18.990 -3.128 -27.801 1.00 81.06 789 GLN A C 1
ATOM 5876 O O . GLN A 1 789 ? -19.990 -3.083 -28.513 1.00 81.06 789 GLN A O 1
ATOM 5881 N N . ARG A 1 790 ? -18.846 -2.314 -26.746 1.00 74.19 790 ARG A N 1
ATOM 5882 C CA . ARG A 1 790 ? -19.843 -1.307 -26.347 1.00 74.19 790 ARG A CA 1
ATOM 5883 C C . ARG A 1 790 ? -19.797 -0.067 -27.252 1.00 74.19 790 ARG A C 1
ATOM 5885 O O . ARG A 1 790 ? -20.784 0.666 -27.332 1.00 74.19 790 ARG A O 1
ATOM 5892 N N . GLY A 1 791 ? -18.705 0.142 -27.984 1.00 73.50 791 GLY A N 1
ATOM 5893 C CA . GLY A 1 791 ? -18.474 1.257 -28.902 1.00 73.50 791 GLY A CA 1
ATOM 5894 C C . GLY A 1 791 ? -17.666 2.411 -28.299 1.00 73.50 791 GLY A C 1
ATOM 5895 O O . GLY A 1 791 ? -17.691 3.503 -28.859 1.00 73.50 791 GLY A O 1
ATOM 5896 N N . TYR A 1 792 ? -16.989 2.221 -27.165 1.00 78.06 792 TYR A N 1
ATOM 5897 C CA . TYR A 1 792 ? -16.084 3.212 -26.567 1.00 78.06 792 TYR A CA 1
ATOM 5898 C C . TYR A 1 792 ? -14.673 3.082 -27.140 1.00 78.06 792 TYR A C 1
ATOM 5900 O O . TYR A 1 792 ? -14.215 1.970 -27.405 1.00 78.06 792 TYR A O 1
ATOM 5908 N N . GLY A 1 793 ? -13.991 4.216 -27.340 1.00 75.62 793 GLY A N 1
ATOM 5909 C CA . GLY A 1 793 ? -12.603 4.224 -27.804 1.00 75.62 793 GLY A CA 1
ATOM 5910 C C . GLY A 1 793 ? -11.691 3.420 -26.873 1.00 75.62 793 GLY A C 1
ATOM 5911 O O . GLY A 1 793 ? -11.943 3.321 -25.674 1.00 75.62 793 GLY A O 1
ATOM 5912 N N . LEU A 1 794 ? -10.637 2.816 -27.416 1.00 74.88 794 LEU A N 1
ATOM 5913 C CA . LEU A 1 794 ? -9.708 2.022 -26.609 1.00 74.88 794 LEU A CA 1
ATOM 5914 C C . LEU A 1 794 ? -8.764 2.917 -25.786 1.00 74.88 794 LEU A C 1
ATOM 5916 O O . LEU A 1 794 ? -8.400 4.016 -26.206 1.00 74.88 794 LEU A O 1
ATOM 5920 N N . ALA A 1 795 ? -8.337 2.432 -24.617 1.00 70.94 795 ALA A N 1
ATOM 5921 C CA . ALA A 1 795 ? -7.258 3.062 -23.858 1.00 70.94 795 ALA A CA 1
ATOM 5922 C C . ALA A 1 795 ? -5.966 3.108 -24.699 1.00 70.94 795 ALA A C 1
ATOM 5924 O O . ALA A 1 795 ? -5.711 2.212 -25.504 1.00 70.94 795 ALA A O 1
ATOM 5925 N N . GLY A 1 796 ? -5.177 4.177 -24.555 1.00 75.75 796 GLY A N 1
ATOM 5926 C CA . GLY A 1 796 ? -4.003 4.402 -25.406 1.00 75.75 796 GLY A CA 1
ATOM 5927 C C . GLY A 1 796 ? -4.331 4.785 -26.859 1.00 75.75 796 GLY A C 1
ATOM 5928 O O . GLY A 1 796 ? -3.447 4.721 -27.712 1.00 75.75 796 GLY A O 1
ATOM 5929 N N . GLN A 1 797 ? -5.573 5.192 -27.161 1.00 88.56 797 GLN A N 1
ATOM 5930 C CA . GLN A 1 797 ? -5.992 5.635 -28.496 1.00 88.56 797 GLN A CA 1
ATOM 5931 C C . GLN A 1 797 ? -6.958 6.832 -28.426 1.00 88.56 797 GLN A C 1
ATOM 5933 O O . GLN A 1 797 ? -7.699 6.996 -27.455 1.00 88.56 797 GLN A O 1
ATOM 5938 N N . ALA A 1 798 ? -6.995 7.647 -29.482 1.00 90.00 798 ALA A N 1
ATOM 5939 C CA . ALA A 1 798 ? -8.073 8.608 -29.727 1.00 90.00 798 ALA A CA 1
ATOM 5940 C C . ALA A 1 798 ? -8.358 8.749 -31.229 1.00 90.00 798 ALA A C 1
ATOM 5942 O O . ALA A 1 798 ? -7.486 8.524 -32.069 1.00 90.00 798 ALA A O 1
ATOM 5943 N N . VAL A 1 799 ? -9.581 9.160 -31.566 1.00 92.44 799 VAL A N 1
ATOM 5944 C CA . VAL A 1 799 ? -9.984 9.500 -32.935 1.00 92.44 799 VAL A CA 1
ATOM 5945 C C . VAL A 1 799 ? -10.201 11.007 -33.032 1.00 92.44 799 VAL A C 1
ATOM 5947 O O . VAL A 1 799 ? -11.009 11.576 -32.292 1.00 92.44 799 VAL A O 1
ATOM 5950 N N . LEU A 1 800 ? -9.476 11.655 -33.943 1.00 92.56 800 LEU A N 1
ATOM 5951 C CA . LEU A 1 800 ? -9.438 13.101 -34.144 1.00 92.56 800 LEU A CA 1
ATOM 5952 C C . LEU A 1 800 ? -9.996 13.470 -35.527 1.00 92.56 800 LEU A C 1
ATOM 5954 O O . LEU A 1 800 ? -9.587 12.918 -36.543 1.00 92.56 800 LEU A O 1
ATOM 5958 N N . ARG A 1 801 ? -10.898 14.446 -35.596 1.00 91.12 801 ARG A N 1
ATOM 5959 C CA . ARG A 1 801 ? -11.482 14.964 -36.839 1.00 91.12 801 ARG A CA 1
ATOM 5960 C C . ARG A 1 801 ? -10.832 16.283 -37.232 1.00 91.12 801 ARG A C 1
ATOM 5962 O O . ARG A 1 801 ? -10.766 17.202 -36.420 1.00 91.12 801 ARG A O 1
ATOM 5969 N N . MET A 1 802 ? -10.398 16.407 -38.482 1.00 87.31 802 MET A N 1
ATOM 5970 C CA . MET A 1 802 ? -9.880 17.674 -39.007 1.00 87.31 802 MET A CA 1
ATOM 5971 C C . MET A 1 802 ? -11.016 18.671 -39.263 1.00 87.31 802 MET A C 1
ATOM 5973 O O . MET A 1 802 ? -12.074 18.299 -39.772 1.00 87.31 802 MET A O 1
ATOM 5977 N N . ARG A 1 803 ? -10.783 19.946 -38.936 1.00 77.12 803 ARG A N 1
ATOM 5978 C CA . ARG A 1 803 ? -11.753 21.042 -39.107 1.00 77.12 803 ARG A CA 1
ATOM 5979 C C . ARG A 1 803 ? -11.273 22.162 -40.038 1.00 77.12 803 ARG A C 1
ATOM 5981 O O . ARG A 1 803 ? -12.059 22.610 -40.859 1.00 77.12 803 ARG A O 1
ATOM 5988 N N . ASN A 1 804 ? -10.011 22.600 -39.936 1.00 62.00 804 ASN A N 1
ATOM 5989 C CA . ASN A 1 804 ? -9.509 23.820 -40.605 1.00 62.00 804 ASN A CA 1
ATOM 5990 C C . ASN A 1 804 ? -8.070 23.683 -41.160 1.00 62.00 804 ASN A C 1
ATOM 5992 O O . ASN A 1 804 ? -7.216 24.521 -40.873 1.00 62.00 804 ASN A O 1
ATOM 5996 N N . ILE A 1 805 ? -7.760 22.626 -41.918 1.00 62.91 805 ILE A N 1
ATOM 5997 C CA . ILE A 1 805 ? -6.398 22.370 -42.434 1.00 62.91 805 ILE A CA 1
ATOM 5998 C C . ILE A 1 805 ? -6.378 22.485 -43.964 1.00 62.91 805 ILE A C 1
ATOM 6000 O O . ILE A 1 805 ? -7.166 21.830 -44.643 1.00 62.91 805 ILE A O 1
ATOM 6004 N N . ARG A 1 806 ? -5.447 23.279 -44.513 1.00 56.56 806 ARG A N 1
ATOM 6005 C CA . ARG A 1 806 ? -5.066 23.228 -45.936 1.00 56.56 806 ARG A CA 1
ATOM 6006 C C . ARG A 1 806 ? -3.820 22.357 -46.076 1.00 56.56 806 ARG A C 1
ATOM 6008 O O . ARG A 1 806 ? -2.811 22.635 -45.439 1.00 56.56 806 ARG A O 1
ATOM 6015 N N . LEU A 1 807 ? -3.902 21.315 -46.899 1.00 58.41 807 LEU A N 1
ATOM 6016 C CA . LEU A 1 807 ? -2.779 20.433 -47.215 1.00 58.41 807 LEU A CA 1
ATOM 6017 C C . LEU A 1 807 ? -2.156 20.896 -48.536 1.00 58.41 807 LEU A C 1
ATOM 6019 O O . LEU A 1 807 ? -2.824 20.859 -49.568 1.00 58.41 807 LEU A O 1
ATOM 6023 N N . GLU A 1 808 ? -0.903 21.347 -48.510 1.00 46.31 808 GLU A N 1
ATOM 6024 C CA . GLU A 1 808 ? -0.191 21.751 -49.727 1.00 46.31 808 GLU A CA 1
ATOM 6025 C C . GLU A 1 808 ? 0.231 20.524 -50.551 1.00 46.31 808 GLU A C 1
ATOM 6027 O O . GLU A 1 808 ? 0.819 19.570 -50.035 1.00 46.31 808 GLU A O 1
ATOM 6032 N N . SER A 1 809 ? -0.054 20.552 -51.854 1.00 39.94 809 SER A N 1
ATOM 6033 C CA . SER A 1 809 ? 0.449 19.579 -52.826 1.00 39.94 809 SER A CA 1
ATOM 6034 C C . SER A 1 809 ? 1.910 19.892 -53.160 1.00 39.94 809 SER A C 1
ATOM 6036 O O . SER A 1 809 ? 2.199 20.953 -53.712 1.00 39.94 809 SER A O 1
ATOM 6038 N N . GLY A 1 810 ? 2.827 18.986 -52.817 1.00 35.16 810 GLY A N 1
ATOM 6039 C CA . GLY A 1 810 ? 4.268 19.223 -52.934 1.00 35.16 810 GLY A CA 1
ATOM 6040 C C . GLY A 1 810 ? 4.766 19.404 -54.373 1.00 35.16 810 GLY A C 1
ATOM 6041 O O . GLY A 1 810 ? 4.404 18.638 -55.262 1.00 35.16 810 GLY A O 1
ATOM 6042 N N . GLY A 1 811 ? 5.654 20.383 -54.565 1.00 28.97 811 GLY A N 1
ATOM 6043 C CA . GLY A 1 811 ? 6.406 20.638 -55.796 1.00 28.97 811 GLY A CA 1
ATOM 6044 C C . GLY A 1 811 ? 7.810 21.168 -55.474 1.00 28.97 811 GLY A C 1
ATOM 6045 O O . GLY A 1 811 ? 8.029 21.776 -54.424 1.00 28.97 811 GLY A O 1
ATOM 6046 N N . THR A 1 812 ? 8.783 20.890 -56.340 1.00 31.16 812 THR A N 1
ATOM 6047 C CA . THR A 1 812 ? 10.218 21.144 -56.115 1.00 31.16 812 THR A CA 1
ATOM 6048 C C . THR A 1 812 ? 10.612 22.631 -56.157 1.00 31.16 812 THR A C 1
ATOM 6050 O O . THR A 1 812 ? 9.968 23.463 -56.794 1.00 31.16 812 THR A O 1
ATOM 6053 N N . ARG A 1 813 ? 11.705 22.986 -55.458 1.00 40.66 813 ARG A N 1
ATOM 6054 C CA . ARG A 1 813 ? 12.210 24.370 -55.334 1.00 40.66 813 ARG A CA 1
ATOM 6055 C C . ARG A 1 813 ? 12.608 24.983 -56.688 1.00 40.66 813 ARG A C 1
ATOM 6057 O O . ARG A 1 813 ? 13.565 24.532 -57.309 1.00 40.66 813 ARG A O 1
ATOM 6064 N N . GLY A 1 814 ? 11.984 26.110 -57.040 1.00 25.47 814 GLY A N 1
ATOM 6065 C CA . GLY A 1 814 ? 12.413 27.028 -58.104 1.00 25.47 814 GLY A CA 1
ATOM 6066 C C . GLY A 1 814 ? 12.763 28.422 -57.560 1.00 25.47 814 GLY A C 1
ATOM 6067 O O . GLY A 1 814 ? 12.101 28.941 -56.665 1.00 25.47 814 GLY A O 1
ATOM 6068 N N . ARG A 1 815 ? 13.828 29.040 -58.082 1.00 29.38 815 ARG A N 1
ATOM 6069 C CA . ARG A 1 815 ? 14.425 30.303 -57.598 1.00 29.38 815 ARG A CA 1
ATOM 6070 C C . ARG A 1 815 ? 14.044 31.476 -58.512 1.00 29.38 815 ARG A C 1
ATOM 6072 O O . ARG A 1 815 ? 14.550 31.476 -59.630 1.00 29.38 815 ARG A O 1
ATOM 6079 N N . ARG A 1 816 ? 13.289 32.495 -58.040 1.00 25.16 816 ARG A N 1
ATOM 6080 C CA . ARG A 1 816 ? 13.462 33.945 -58.380 1.00 25.16 816 ARG A CA 1
ATOM 6081 C C . ARG A 1 816 ? 12.379 34.912 -57.836 1.00 25.16 816 ARG A C 1
ATOM 6083 O O . ARG A 1 816 ? 11.193 34.727 -58.048 1.00 25.16 816 ARG A O 1
ATOM 6090 N N . THR A 1 817 ? 12.866 35.975 -57.186 1.00 25.88 817 THR A N 1
ATOM 6091 C CA . THR A 1 817 ? 12.470 37.408 -57.236 1.00 25.88 817 THR A CA 1
ATOM 6092 C C . THR A 1 817 ? 11.046 37.880 -57.616 1.00 25.88 817 THR A C 1
ATOM 6094 O O . THR A 1 817 ? 10.659 37.782 -58.773 1.00 25.88 817 THR A O 1
ATOM 6097 N N . ALA A 1 818 ? 10.460 38.654 -56.685 1.00 27.06 818 ALA A N 1
ATOM 6098 C CA . ALA A 1 818 ? 9.763 39.952 -56.851 1.00 27.06 818 ALA A CA 1
ATOM 6099 C C . ALA A 1 818 ? 8.492 40.090 -57.730 1.00 27.06 818 ALA A C 1
ATOM 6101 O O . ALA A 1 818 ? 8.517 39.843 -58.929 1.00 27.06 818 ALA A O 1
ATOM 6102 N N . GLY A 1 819 ? 7.428 40.693 -57.167 1.00 24.44 819 GLY A N 1
ATOM 6103 C CA . GLY A 1 819 ? 6.327 41.276 -57.955 1.00 24.44 819 GLY A CA 1
ATOM 6104 C C . GLY A 1 819 ? 4.992 41.464 -57.215 1.00 24.44 819 GLY A C 1
ATOM 6105 O O . GLY A 1 819 ? 4.399 40.508 -56.743 1.00 24.44 819 GLY A O 1
ATOM 6106 N N . PHE A 1 820 ? 4.519 42.710 -57.145 1.00 25.09 820 PHE A N 1
ATOM 6107 C CA . PHE A 1 820 ? 3.205 43.177 -56.666 1.00 25.09 820 PHE A CA 1
ATOM 6108 C C . PHE A 1 820 ? 1.960 42.402 -57.175 1.00 25.09 820 PHE A C 1
ATOM 6110 O O . PHE A 1 820 ? 1.912 42.047 -58.347 1.00 25.09 820 PHE A O 1
ATOM 6117 N N . GLY A 1 821 ? 0.858 42.417 -56.395 1.00 25.02 821 GLY A N 1
ATOM 6118 C CA . GLY A 1 821 ? -0.436 42.850 -56.971 1.00 25.02 821 GLY A CA 1
ATOM 6119 C C . GLY A 1 821 ? -1.758 42.131 -56.624 1.00 25.02 821 GLY A C 1
ATOM 6120 O O . GLY A 1 821 ? -2.160 41.201 -57.311 1.00 25.02 821 GLY A O 1
ATOM 6121 N N . SER A 1 822 ? -2.569 42.785 -55.777 1.00 25.75 822 SER A N 1
ATOM 6122 C CA . SER A 1 822 ? -4.051 42.875 -55.869 1.00 25.75 822 SER A CA 1
ATOM 6123 C C . SER A 1 822 ? -4.971 41.737 -55.353 1.00 25.75 822 SER A C 1
ATOM 6125 O O . SER A 1 822 ? -4.534 40.691 -54.888 1.00 25.75 822 SER A O 1
ATOM 6127 N N . ARG A 1 823 ? -6.277 42.060 -55.300 1.00 30.50 823 ARG A N 1
ATOM 6128 C CA . ARG A 1 823 ? -7.374 41.379 -54.575 1.00 30.50 823 ARG A CA 1
ATOM 6129 C C . ARG A 1 823 ? -8.159 40.420 -55.485 1.00 30.50 823 ARG A C 1
ATOM 6131 O O . ARG A 1 823 ? -8.364 40.743 -56.648 1.00 30.50 823 ARG A O 1
ATOM 6138 N N . GLY A 1 824 ? -8.745 39.364 -54.917 1.00 24.75 824 GLY A N 1
ATOM 6139 C CA . GLY A 1 824 ? -9.739 38.515 -55.591 1.00 24.75 824 GLY A CA 1
ATOM 6140 C C . GLY A 1 824 ? -10.525 37.639 -54.608 1.00 24.75 824 GLY A C 1
ATOM 6141 O O . GLY A 1 824 ? -10.009 37.281 -53.552 1.00 24.75 824 GLY A O 1
ATOM 6142 N N . THR A 1 825 ? -11.783 37.345 -54.933 1.00 28.66 825 THR A N 1
ATOM 6143 C CA . THR A 1 825 ? -12.769 36.634 -54.095 1.00 28.66 825 THR A CA 1
ATOM 6144 C C . THR A 1 825 ? -13.162 35.288 -54.699 1.00 28.66 825 THR A C 1
ATOM 6146 O O . THR A 1 825 ? -13.228 35.194 -55.920 1.00 28.66 825 THR A O 1
ATOM 6149 N N . GLY A 1 826 ? -13.616 34.344 -53.870 1.00 24.64 826 GLY A N 1
ATOM 6150 C CA . GLY A 1 826 ? -14.575 33.320 -54.309 1.00 24.64 826 GLY A CA 1
ATOM 6151 C C . GLY A 1 826 ? -14.046 31.895 -54.485 1.00 24.64 826 GLY A C 1
ATOM 6152 O O . GLY A 1 826 ? -12.861 31.661 -54.679 1.00 24.64 826 GLY A O 1
ATOM 6153 N N . GLU A 1 827 ? -14.997 30.981 -54.337 1.00 27.98 827 GLU A N 1
ATOM 6154 C CA . GLU A 1 827 ? -14.972 29.517 -54.249 1.00 27.98 827 GLU A CA 1
ATOM 6155 C C . GLU A 1 827 ? -14.325 28.722 -55.411 1.00 27.98 827 GLU A C 1
ATOM 6157 O O . GLU A 1 827 ? -14.151 29.216 -56.518 1.00 27.98 827 GLU A O 1
ATOM 6162 N N . ASP A 1 828 ? -14.045 27.447 -55.096 1.00 27.72 828 ASP A N 1
ATOM 6163 C CA . ASP A 1 828 ? -13.916 26.253 -55.955 1.00 27.72 828 ASP A CA 1
ATOM 6164 C C . ASP A 1 828 ? -12.928 26.187 -57.141 1.00 27.72 828 ASP A C 1
ATOM 6166 O O . ASP A 1 828 ? -13.129 26.779 -58.195 1.00 27.72 828 ASP A O 1
ATOM 6170 N N . ALA A 1 829 ? -11.952 25.268 -57.023 1.00 25.23 829 ALA A N 1
ATOM 6171 C CA . ALA A 1 829 ? -11.732 24.151 -57.966 1.00 25.23 829 ALA A CA 1
ATOM 6172 C C . ALA A 1 829 ? -10.585 23.221 -57.498 1.00 25.23 829 ALA A C 1
ATOM 6174 O O . ALA A 1 829 ? -9.509 23.688 -57.129 1.00 25.23 829 ALA A O 1
ATOM 6175 N N . TRP A 1 830 ? -10.778 21.899 -57.588 1.00 23.12 830 TRP A N 1
ATOM 6176 C CA . TRP A 1 830 ? -9.688 20.907 -57.585 1.00 23.12 830 TRP A CA 1
ATOM 6177 C C . TRP A 1 830 ? -9.532 20.338 -58.999 1.00 23.12 830 TRP A C 1
ATOM 6179 O O . TRP A 1 830 ? -10.529 19.950 -59.605 1.00 23.12 830 TRP A O 1
ATOM 6189 N N . ALA A 1 831 ? -8.298 20.241 -59.502 1.00 24.03 831 ALA A N 1
ATOM 6190 C CA . ALA A 1 831 ? -7.987 19.648 -60.804 1.00 24.03 831 ALA A CA 1
ATOM 6191 C C . ALA A 1 831 ? -6.839 18.620 -60.721 1.00 24.03 831 ALA A C 1
ATOM 6193 O O . ALA A 1 831 ? -6.050 18.600 -59.775 1.00 24.03 831 ALA A O 1
ATOM 6194 N N . THR A 1 832 ? -6.818 17.730 -61.710 1.00 27.19 832 THR A N 1
ATOM 6195 C CA . THR A 1 832 ? -6.057 16.474 -61.838 1.00 27.19 832 THR A CA 1
ATOM 6196 C C . THR A 1 832 ? -4.630 16.628 -62.373 1.00 27.19 832 THR A C 1
ATOM 6198 O O . THR A 1 832 ? -4.393 17.517 -63.181 1.00 27.19 832 THR A O 1
ATOM 6201 N N . VAL A 1 833 ? -3.743 15.671 -62.045 1.00 21.50 833 VAL A N 1
ATOM 6202 C CA . VAL A 1 833 ? -2.610 15.221 -62.895 1.00 21.50 833 VAL A CA 1
ATOM 6203 C C . VAL A 1 833 ? -2.378 13.707 -62.682 1.00 21.50 833 VAL A C 1
ATOM 6205 O O . VAL A 1 833 ? -2.623 13.202 -61.579 1.00 21.50 833 VAL A O 1
ATOM 6208 N N . GLU A 1 834 ? -1.954 13.017 -63.745 1.00 24.03 834 GLU A N 1
ATOM 6209 C CA . GLU A 1 834 ? -1.718 11.566 -63.908 1.00 24.03 834 GLU A CA 1
ATOM 6210 C C . GLU A 1 834 ? -0.216 11.165 -63.833 1.00 24.03 834 GLU A C 1
ATOM 6212 O O . GLU A 1 834 ? 0.635 12.045 -63.773 1.00 24.03 834 GLU A O 1
ATOM 6217 N N . GLU A 1 835 ? 0.048 9.843 -63.796 1.00 24.80 835 GLU A N 1
ATOM 6218 C CA . GLU A 1 835 ? 1.216 9.034 -64.273 1.00 24.80 835 GLU A CA 1
ATOM 6219 C C . GLU A 1 835 ? 2.672 9.596 -64.215 1.00 24.80 835 GLU A C 1
ATOM 6221 O O . GLU A 1 835 ? 2.949 10.726 -64.595 1.00 24.80 835 GLU A O 1
ATOM 6226 N N . PHE A 1 836 ? 3.694 8.844 -63.764 1.00 22.58 836 PHE A N 1
ATOM 6227 C CA . PHE A 1 836 ? 4.327 7.726 -64.507 1.00 22.58 836 PHE A CA 1
ATOM 6228 C C . PHE A 1 836 ? 5.223 6.796 -63.634 1.00 22.58 836 PHE A C 1
ATOM 6230 O O . PHE A 1 836 ? 5.542 7.126 -62.490 1.00 22.58 836 PHE A O 1
ATOM 6237 N N . GLU A 1 837 ? 5.642 5.645 -64.186 1.00 25.38 837 GLU A N 1
ATOM 6238 C CA . GLU A 1 837 ? 6.466 4.582 -63.553 1.00 25.38 837 GLU A CA 1
ATOM 6239 C C . GLU A 1 837 ? 7.957 4.557 -63.996 1.00 25.38 837 GLU A C 1
ATOM 6241 O O . GLU A 1 837 ? 8.280 5.096 -65.050 1.00 25.38 837 GLU A O 1
ATOM 6246 N N . THR A 1 838 ? 8.800 3.799 -63.253 1.00 26.88 838 THR A N 1
ATOM 6247 C CA . THR A 1 838 ? 10.115 3.172 -63.632 1.00 26.88 838 THR A CA 1
ATOM 6248 C C . THR A 1 838 ? 11.285 4.097 -64.054 1.00 26.88 838 THR A C 1
ATOM 6250 O O . THR A 1 838 ? 11.087 5.077 -64.748 1.00 26.88 838 THR A O 1
ATOM 6253 N N . GLU A 1 839 ? 12.541 3.920 -63.609 1.00 25.53 839 GLU A N 1
ATOM 6254 C CA . GLU A 1 839 ? 13.479 2.806 -63.897 1.00 25.53 839 GLU A CA 1
ATOM 6255 C C . GLU A 1 839 ? 14.643 2.684 -62.861 1.00 25.53 839 GLU A C 1
ATOM 6257 O O . GLU A 1 839 ? 14.652 3.359 -61.832 1.00 25.53 839 GLU A O 1
ATOM 6262 N N . PHE A 1 840 ? 15.593 1.771 -63.117 1.00 23.77 840 PHE A N 1
ATOM 6263 C CA . PHE A 1 840 ? 16.733 1.339 -62.276 1.00 23.77 840 PHE A CA 1
ATOM 6264 C C . PHE A 1 840 ? 18.088 1.639 -62.986 1.00 23.77 840 PHE A C 1
ATOM 6266 O O . PHE A 1 840 ? 18.051 2.131 -64.109 1.00 23.77 840 PHE A O 1
ATOM 6273 N N . VAL A 1 841 ? 19.225 1.211 -62.391 1.00 24.12 841 VAL A N 1
ATOM 6274 C CA . VAL A 1 841 ? 20.575 0.944 -62.998 1.00 24.12 841 VAL A CA 1
ATOM 6275 C C . VAL A 1 841 ? 21.730 1.945 -62.695 1.00 24.12 841 VAL A C 1
ATOM 6277 O O . VAL A 1 841 ? 21.656 3.097 -63.098 1.00 24.12 841 VAL A O 1
ATOM 6280 N N . GLU A 1 842 ? 22.773 1.409 -62.015 1.00 26.69 842 GLU A N 1
ATOM 6281 C CA . GLU A 1 842 ? 24.256 1.663 -62.027 1.00 26.69 842 GLU A CA 1
ATOM 6282 C C . GLU A 1 842 ? 24.799 3.128 -61.870 1.00 26.69 842 GLU A C 1
ATOM 6284 O O . GLU A 1 842 ? 24.175 4.090 -62.292 1.00 26.69 842 GLU A O 1
ATOM 6289 N N . ASP A 1 843 ? 25.953 3.444 -61.250 1.00 26.72 843 ASP A N 1
ATOM 6290 C CA . ASP A 1 843 ? 27.218 2.698 -61.118 1.00 26.72 843 ASP A CA 1
ATOM 6291 C C . ASP A 1 843 ? 28.268 3.397 -60.183 1.00 26.72 843 ASP A C 1
ATOM 6293 O O . ASP A 1 843 ? 28.070 4.543 -59.771 1.00 26.72 843 ASP A O 1
ATOM 6297 N N . PHE A 1 844 ? 29.422 2.734 -59.995 1.00 25.09 844 PHE A N 1
ATOM 6298 C CA . PHE A 1 844 ? 30.764 3.190 -59.538 1.00 25.09 844 PHE A CA 1
ATOM 6299 C C . PHE A 1 844 ? 31.261 3.164 -58.064 1.00 25.09 844 PHE A C 1
ATOM 6301 O O . PHE A 1 844 ? 30.749 3.801 -57.144 1.00 25.09 844 PHE A O 1
ATOM 6308 N N . GLU A 1 845 ? 32.393 2.449 -57.969 1.00 29.34 845 GLU A N 1
ATOM 6309 C CA . GLU A 1 845 ? 33.448 2.236 -56.958 1.00 29.34 845 GLU A CA 1
ATOM 6310 C C . GLU A 1 845 ? 34.286 3.539 -56.699 1.00 29.34 845 GLU A C 1
ATOM 6312 O O . GLU A 1 845 ? 33.949 4.587 -57.248 1.00 29.34 845 GLU A O 1
ATOM 6317 N N . ASP A 1 846 ? 35.376 3.655 -55.913 1.00 28.03 846 ASP A N 1
ATOM 6318 C CA . ASP A 1 846 ? 36.347 2.716 -55.300 1.00 28.03 846 ASP A CA 1
ATOM 6319 C C . ASP A 1 846 ? 37.207 3.430 -54.193 1.00 28.03 846 ASP A C 1
ATOM 6321 O O . ASP A 1 846 ? 37.055 4.636 -53.978 1.00 28.03 846 ASP A O 1
ATOM 6325 N N . PHE A 1 847 ? 38.178 2.713 -53.595 1.00 27.78 847 PHE A N 1
ATOM 6326 C CA . PHE A 1 847 ? 39.290 3.108 -52.690 1.00 27.78 847 PHE A CA 1
ATOM 6327 C C . PHE A 1 847 ? 38.958 3.395 -51.206 1.00 27.78 847 PHE A C 1
ATOM 6329 O O . PHE A 1 847 ? 37.971 4.043 -50.876 1.00 27.78 847 PHE A O 1
ATOM 6336 N N . GLY A 1 848 ? 39.794 3.006 -50.228 1.00 25.05 848 GLY A N 1
ATOM 6337 C CA . GLY A 1 848 ? 41.060 2.251 -50.280 1.00 25.05 848 GLY A CA 1
ATOM 6338 C C . GLY A 1 848 ? 41.723 2.155 -48.886 1.00 25.05 848 GLY A C 1
ATOM 6339 O O . GLY A 1 848 ? 41.518 3.024 -48.043 1.00 25.05 848 GLY A O 1
ATOM 6340 N N . THR A 1 849 ? 42.474 1.081 -48.624 1.00 33.56 849 THR A N 1
ATOM 6341 C CA . THR A 1 849 ? 43.098 0.713 -47.327 1.00 33.56 849 THR A CA 1
ATOM 6342 C C . THR A 1 849 ? 44.533 1.225 -47.148 1.00 33.56 849 THR A C 1
ATOM 6344 O O . THR A 1 849 ? 45.229 1.312 -48.152 1.00 33.56 849 THR A O 1
ATOM 6347 N N . GLU A 1 850 ? 45.030 1.363 -45.905 1.00 27.64 850 GLU A N 1
ATOM 6348 C CA . GLU A 1 850 ? 46.449 1.081 -45.563 1.00 27.64 850 GLU A CA 1
ATOM 6349 C C . GLU A 1 850 ? 46.704 0.878 -44.043 1.00 27.64 850 GLU A C 1
ATOM 6351 O O . GLU A 1 850 ? 45.811 1.101 -43.224 1.00 27.64 850 GLU A O 1
ATOM 6356 N N . SER A 1 851 ? 47.894 0.366 -43.691 1.00 28.02 851 SER A N 1
ATOM 6357 C CA . SER A 1 851 ? 48.249 -0.377 -42.454 1.00 28.02 851 SER A CA 1
ATOM 6358 C C . SER A 1 851 ? 49.594 0.095 -41.835 1.00 28.02 851 SER A C 1
ATOM 6360 O O . SER A 1 851 ? 50.462 0.497 -42.596 1.00 28.02 851 SER A O 1
ATOM 6362 N N . ALA A 1 852 ? 49.759 0.176 -40.499 1.00 29.05 852 ALA A N 1
ATOM 6363 C CA . ALA A 1 852 ? 50.468 -0.772 -39.588 1.00 29.05 852 ALA A CA 1
ATOM 6364 C C . ALA A 1 852 ? 51.935 -0.385 -39.213 1.00 29.05 852 ALA A C 1
ATOM 6366 O O . ALA A 1 852 ? 52.487 0.511 -39.840 1.00 29.05 852 ALA A O 1
ATOM 6367 N N . GLU A 1 853 ? 52.500 -1.076 -38.194 1.00 32.12 853 GLU A N 1
ATOM 6368 C CA . GLU A 1 853 ? 53.927 -1.111 -37.732 1.00 32.12 853 GLU A CA 1
ATOM 6369 C C . GLU A 1 853 ? 54.459 0.167 -37.002 1.00 32.12 853 GLU A C 1
ATOM 6371 O O . GLU A 1 853 ? 54.027 1.277 -37.305 1.00 32.12 853 GLU A O 1
ATOM 6376 N N . ASP A 1 854 ? 55.349 0.157 -35.985 1.00 29.34 854 ASP A N 1
ATOM 6377 C CA . ASP A 1 854 ? 56.062 -0.896 -35.209 1.00 29.34 854 ASP A CA 1
ATOM 6378 C C . ASP A 1 854 ? 56.652 -0.329 -33.875 1.00 29.34 854 ASP A C 1
ATOM 6380 O O . ASP A 1 854 ? 56.740 0.895 -33.750 1.00 29.34 854 ASP A O 1
ATOM 6384 N N . PHE A 1 855 ? 57.064 -1.187 -32.908 1.00 25.64 855 PHE A N 1
ATOM 6385 C CA . PHE A 1 855 ? 58.416 -1.241 -32.256 1.00 25.64 855 PHE A CA 1
ATOM 6386 C C . PHE A 1 855 ? 58.529 -1.990 -30.887 1.00 25.64 855 PHE A C 1
ATOM 6388 O O . PHE A 1 855 ? 57.765 -1.765 -29.950 1.00 25.64 855 PHE A O 1
ATOM 6395 N N . GLU A 1 856 ? 59.571 -2.831 -30.815 1.00 29.97 856 GLU A N 1
ATOM 6396 C CA . GLU A 1 856 ? 60.223 -3.619 -29.726 1.00 29.97 856 GLU A CA 1
ATOM 6397 C C . GLU A 1 856 ? 61.000 -2.746 -28.684 1.00 29.97 856 GLU A C 1
ATOM 6399 O O . GLU A 1 856 ? 61.132 -1.546 -28.915 1.00 29.97 856 GLU A O 1
ATOM 6404 N N . GLU A 1 857 ? 61.646 -3.171 -27.571 1.00 28.72 857 GLU A N 1
ATOM 6405 C CA . GLU A 1 857 ? 61.785 -4.364 -26.669 1.00 28.72 857 GLU A CA 1
ATOM 6406 C C . GLU A 1 857 ? 62.800 -3.962 -25.532 1.00 28.72 857 GLU A C 1
ATOM 6408 O O . GLU A 1 857 ? 63.488 -2.960 -25.730 1.00 28.72 857 GLU A O 1
ATOM 6413 N N . TYR A 1 858 ? 62.895 -4.644 -24.358 1.00 25.56 858 TYR A N 1
ATOM 6414 C CA . TYR A 1 858 ? 64.151 -4.968 -23.587 1.00 25.56 858 TYR A CA 1
ATOM 6415 C C . TYR A 1 858 ? 63.954 -5.490 -22.124 1.00 25.56 858 TYR A C 1
ATOM 6417 O O . TYR A 1 858 ? 63.051 -5.050 -21.414 1.00 25.56 858 TYR A O 1
ATOM 6425 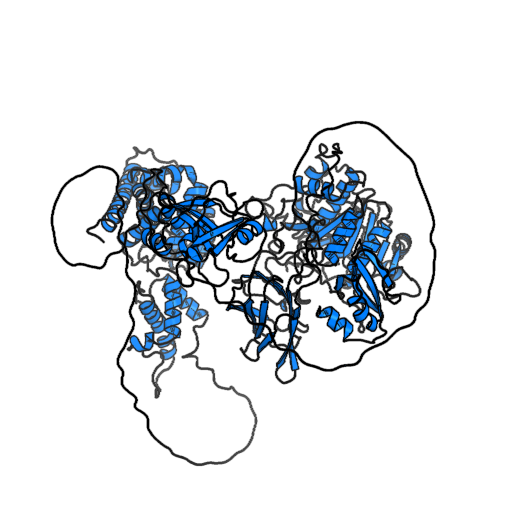N N . GLU A 1 859 ? 64.856 -6.388 -21.670 1.00 28.42 859 GLU A N 1
ATOM 6426 C CA . GLU A 1 859 ? 64.926 -7.101 -20.354 1.00 28.42 859 GLU A CA 1
ATOM 6427 C C . GLU A 1 859 ? 65.988 -6.485 -19.367 1.00 28.42 859 GLU A C 1
ATOM 6429 O O . GLU A 1 859 ? 66.475 -5.391 -19.649 1.00 28.42 859 GLU A O 1
ATOM 6434 N N . GLU A 1 860 ? 66.439 -7.009 -18.198 1.00 27.84 860 GLU A N 1
ATOM 6435 C CA . GLU A 1 860 ? 66.359 -8.311 -17.465 1.00 27.84 860 GLU A CA 1
ATOM 6436 C C . GLU A 1 860 ? 66.751 -8.134 -15.940 1.00 27.84 860 GLU A C 1
ATOM 6438 O O . GLU A 1 860 ? 67.033 -7.012 -15.520 1.00 27.84 860 GLU A O 1
ATOM 6443 N N . PHE A 1 861 ? 66.862 -9.228 -15.146 1.00 25.56 861 PHE A N 1
ATOM 6444 C CA . PHE A 1 861 ? 67.410 -9.400 -13.754 1.00 25.56 861 PHE A CA 1
ATOM 6445 C C . PHE A 1 861 ? 66.600 -8.854 -12.533 1.00 25.56 861 PHE A C 1
ATOM 6447 O O . PHE A 1 861 ? 66.298 -7.668 -12.468 1.00 25.56 861 PHE A O 1
ATOM 6454 N N . ALA A 1 862 ? 66.113 -9.654 -11.554 1.00 26.41 862 ALA A N 1
ATOM 6455 C CA . ALA A 1 862 ? 66.741 -10.581 -10.559 1.00 26.41 862 ALA A CA 1
ATOM 6456 C C . ALA A 1 862 ? 67.351 -9.848 -9.319 1.00 26.41 862 ALA A C 1
ATOM 6458 O O . ALA A 1 862 ? 67.902 -8.767 -9.484 1.00 26.41 862 ALA A O 1
ATOM 6459 N N . GLU A 1 863 ? 67.317 -10.306 -8.048 1.00 28.53 863 GLU A N 1
ATOM 6460 C CA . GLU A 1 863 ? 67.003 -11.607 -7.403 1.00 28.53 863 GLU A CA 1
ATOM 6461 C C . GLU A 1 863 ? 66.778 -11.424 -5.852 1.00 28.53 863 GLU A C 1
ATOM 6463 O O . GLU A 1 863 ? 67.091 -10.352 -5.336 1.00 28.53 863 GLU A O 1
ATOM 6468 N N . LEU A 1 864 ? 66.361 -12.483 -5.116 1.00 26.91 864 LEU A N 1
ATOM 6469 C CA . LEU A 1 864 ? 66.398 -12.718 -3.630 1.00 26.91 864 LEU A CA 1
ATOM 6470 C C . LEU A 1 864 ? 65.216 -12.318 -2.682 1.00 26.91 864 LEU A C 1
ATOM 6472 O O . LEU A 1 864 ? 64.904 -11.150 -2.469 1.00 26.91 864 LEU A O 1
ATOM 6476 N N . GLU A 1 865 ? 64.672 -13.346 -2.001 1.00 33.88 865 GLU A N 1
ATOM 6477 C CA . GLU A 1 865 ? 63.805 -13.370 -0.784 1.00 33.88 865 GLU A CA 1
ATOM 6478 C C . GLU A 1 865 ? 64.657 -13.384 0.539 1.00 33.88 865 GLU A C 1
ATOM 6480 O O . GLU A 1 865 ? 65.886 -13.379 0.388 1.00 33.88 865 GLU A O 1
ATOM 6485 N N . PRO A 1 866 ? 64.145 -13.454 1.816 1.00 43.50 866 PRO A N 1
ATOM 6486 C CA . PRO A 1 866 ? 62.773 -13.756 2.316 1.00 43.50 866 PRO A CA 1
ATOM 6487 C C . PRO A 1 866 ? 62.240 -12.990 3.577 1.00 43.50 866 PRO A C 1
ATOM 6489 O O . PRO A 1 866 ? 62.938 -12.159 4.149 1.00 43.50 866 PRO A O 1
ATOM 6492 N N . ASP A 1 867 ? 61.011 -13.352 4.010 1.00 27.09 867 ASP A N 1
ATOM 6493 C CA . ASP A 1 867 ? 60.357 -13.273 5.354 1.00 27.09 867 ASP A CA 1
ATOM 6494 C C . ASP A 1 867 ? 60.477 -11.969 6.205 1.00 27.09 867 ASP A C 1
ATOM 6496 O O . ASP A 1 867 ? 61.561 -11.530 6.571 1.00 27.09 867 ASP A O 1
ATOM 6500 N N . TRP A 1 868 ? 59.410 -11.317 6.701 1.00 23.00 868 TRP A N 1
ATOM 6501 C CA . TRP A 1 868 ? 58.321 -11.842 7.547 1.00 23.00 868 TRP A CA 1
ATOM 6502 C C . TRP A 1 868 ? 57.205 -10.778 7.761 1.00 23.00 868 TRP A C 1
ATOM 6504 O O . TRP A 1 868 ? 57.267 -9.666 7.238 1.00 23.00 868 TRP A O 1
ATOM 6514 N N . GLU A 1 869 ? 56.177 -11.121 8.539 1.00 33.97 869 GLU A N 1
ATOM 6515 C CA . GLU A 1 869 ? 54.915 -10.383 8.717 1.00 33.97 869 GLU A CA 1
ATOM 6516 C C . GLU A 1 869 ? 55.027 -8.973 9.346 1.00 33.97 869 GLU A C 1
ATOM 6518 O O . GLU A 1 869 ? 55.672 -8.792 10.377 1.00 33.97 869 GLU A O 1
ATOM 6523 N N . ALA A 1 870 ? 54.266 -8.001 8.812 1.00 26.53 870 ALA A N 1
ATOM 6524 C CA . ALA A 1 870 ? 53.177 -7.312 9.537 1.00 26.53 870 ALA A CA 1
ATOM 6525 C C . ALA A 1 870 ? 52.611 -6.097 8.762 1.00 26.53 870 ALA A C 1
ATOM 6527 O O . ALA A 1 870 ? 53.329 -5.152 8.461 1.00 26.53 870 ALA A O 1
ATOM 6528 N N . SER A 1 871 ? 51.285 -6.070 8.566 1.00 37.00 871 SER A N 1
ATOM 6529 C CA . SER A 1 871 ? 50.433 -4.862 8.536 1.00 37.00 871 SER A CA 1
ATOM 6530 C C . SER A 1 871 ? 50.995 -3.563 7.902 1.00 37.00 871 SER A C 1
ATOM 6532 O O . SER A 1 871 ? 51.559 -2.728 8.612 1.00 37.00 871 SER A O 1
ATOM 6534 N N . THR A 1 872 ? 50.634 -3.265 6.645 1.00 30.28 872 THR A N 1
ATOM 6535 C CA . THR A 1 872 ? 49.869 -2.038 6.281 1.00 30.28 872 THR A CA 1
ATOM 6536 C C . THR A 1 872 ? 49.488 -1.970 4.790 1.00 30.28 872 THR A C 1
ATOM 6538 O O . THR A 1 872 ? 50.309 -2.208 3.918 1.00 30.28 872 THR A O 1
ATOM 6541 N N . SER A 1 873 ? 48.231 -1.580 4.533 1.00 30.47 873 SER A N 1
ATOM 6542 C CA . SER A 1 873 ? 47.699 -0.900 3.328 1.00 30.47 873 SER A CA 1
ATOM 6543 C C . SER A 1 873 ? 48.188 -1.296 1.920 1.00 30.47 873 SER A C 1
ATOM 6545 O O . SER A 1 873 ? 49.263 -0.882 1.491 1.00 30.47 873 SER A O 1
ATOM 6547 N N . ASN A 1 874 ? 47.274 -1.850 1.113 1.00 29.69 874 ASN A N 1
ATOM 6548 C CA . ASN A 1 874 ? 47.278 -1.571 -0.330 1.00 29.69 874 ASN A CA 1
ATOM 6549 C C . ASN A 1 874 ? 46.980 -0.071 -0.583 1.00 29.69 874 ASN A C 1
ATOM 6551 O O . ASN A 1 874 ? 46.285 0.555 0.229 1.00 29.69 874 ASN A O 1
ATOM 6555 N N . PRO A 1 875 ? 47.497 0.524 -1.674 1.00 32.91 875 PRO A N 1
ATOM 6556 C CA . PRO A 1 875 ? 47.386 1.959 -1.940 1.00 32.91 875 PRO A CA 1
ATOM 6557 C C . PRO A 1 875 ? 45.953 2.381 -2.319 1.00 32.91 875 PRO A C 1
ATOM 6559 O O . PRO A 1 875 ? 45.162 1.554 -2.778 1.00 32.91 875 PRO A O 1
ATOM 6562 N N . PRO A 1 876 ? 45.590 3.667 -2.145 1.00 36.50 876 PRO A N 1
ATOM 6563 C CA . PRO A 1 876 ? 44.258 4.149 -2.488 1.00 36.50 876 PRO A CA 1
ATOM 6564 C C . PRO A 1 876 ? 44.029 4.107 -4.002 1.00 36.50 876 PRO A C 1
ATOM 6566 O O . PRO A 1 876 ? 44.866 4.580 -4.771 1.00 36.50 876 PRO A O 1
ATOM 6569 N N . ALA A 1 877 ? 42.852 3.625 -4.414 1.00 40.16 877 ALA A N 1
ATOM 6570 C CA . ALA A 1 877 ? 42.348 3.853 -5.764 1.00 40.16 877 ALA A CA 1
ATOM 6571 C C . ALA A 1 877 ? 42.351 5.361 -6.070 1.00 40.16 877 ALA A C 1
ATOM 6573 O O . ALA A 1 877 ? 42.047 6.179 -5.195 1.00 40.16 877 ALA A O 1
ATOM 6574 N N . ASP A 1 878 ? 42.739 5.707 -7.297 1.00 45.94 878 ASP A N 1
ATOM 6575 C CA . ASP A 1 878 ? 43.129 7.060 -7.682 1.00 45.94 878 ASP A CA 1
ATOM 6576 C C . ASP A 1 878 ? 42.054 8.120 -7.356 1.00 45.94 878 ASP A C 1
ATOM 6578 O O . ASP A 1 878 ? 40.996 8.215 -7.986 1.00 45.94 878 ASP A O 1
ATOM 6582 N N . ARG A 1 879 ? 42.357 8.945 -6.344 1.00 46.88 879 ARG A N 1
ATOM 6583 C CA . ARG A 1 879 ? 41.488 10.034 -5.871 1.00 46.88 879 ARG A CA 1
ATOM 6584 C C . ARG A 1 879 ? 41.306 11.142 -6.900 1.00 46.88 879 ARG A C 1
ATOM 6586 O O . ARG A 1 879 ? 40.330 11.885 -6.803 1.00 46.88 879 ARG A O 1
ATOM 6593 N N . ASP A 1 880 ? 42.227 11.267 -7.848 1.00 48.28 880 ASP A N 1
ATOM 6594 C CA . ASP A 1 880 ? 42.251 12.388 -8.773 1.00 48.28 880 ASP A CA 1
ATOM 6595 C C . ASP A 1 880 ? 41.366 12.092 -10.007 1.00 48.28 880 ASP A C 1
ATOM 6597 O O . ASP A 1 880 ? 40.650 12.988 -10.469 1.00 48.28 880 ASP A O 1
ATOM 6601 N N . SER A 1 881 ? 41.261 10.826 -10.449 1.00 49.59 881 SER A N 1
ATOM 6602 C CA . SER A 1 881 ? 40.406 10.405 -11.579 1.00 49.59 881 SER A CA 1
ATOM 6603 C C . SER A 1 881 ? 38.999 9.874 -11.231 1.00 49.59 881 SER A C 1
ATOM 6605 O O . SER A 1 881 ? 38.131 9.845 -12.112 1.00 49.59 881 SER A O 1
ATOM 6607 N N . GLY A 1 882 ? 38.722 9.517 -9.972 1.00 57.81 882 GLY A N 1
ATOM 6608 C CA . GLY A 1 882 ? 37.412 9.000 -9.545 1.00 57.81 882 GLY A CA 1
ATOM 6609 C C . GLY A 1 882 ? 36.219 9.962 -9.752 1.00 57.81 882 GLY A C 1
ATOM 6610 O O . GLY A 1 882 ? 36.414 11.178 -9.896 1.00 57.81 882 GLY A O 1
ATOM 6611 N N . PRO A 1 883 ? 34.968 9.447 -9.752 1.00 58.62 883 PRO A N 1
ATOM 6612 C CA . PRO A 1 883 ? 33.755 10.253 -9.917 1.00 58.62 883 PRO A CA 1
ATOM 6613 C C . PRO A 1 883 ? 33.617 11.351 -8.847 1.00 58.62 883 PRO A C 1
ATOM 6615 O O . PRO A 1 883 ? 34.298 11.355 -7.820 1.00 58.62 883 PRO A O 1
ATOM 6618 N N . LEU A 1 884 ? 32.728 12.315 -9.094 1.00 59.28 884 LEU A N 1
ATOM 6619 C CA . LEU A 1 884 ? 32.415 13.366 -8.124 1.00 59.28 884 LEU A CA 1
ATOM 6620 C C . LEU A 1 884 ? 31.774 12.750 -6.869 1.00 59.28 884 LEU A C 1
ATOM 6622 O O . LEU A 1 884 ? 30.770 12.045 -6.968 1.00 59.28 884 LEU A O 1
ATOM 6626 N N . SER A 1 885 ? 32.338 13.043 -5.698 1.00 66.25 885 SER A N 1
ATOM 6627 C CA . SER A 1 885 ? 31.774 12.669 -4.394 1.00 66.25 885 SER A CA 1
ATOM 6628 C C . SER A 1 885 ? 30.503 13.462 -4.070 1.00 66.25 885 SER A C 1
ATOM 6630 O O . SER A 1 885 ? 30.255 14.515 -4.657 1.00 66.25 885 SER A O 1
ATOM 6632 N N . ASP A 1 886 ? 29.715 13.034 -3.079 1.00 49.09 886 ASP A N 1
ATOM 6633 C CA . ASP A 1 886 ? 28.488 13.743 -2.672 1.00 49.09 886 ASP A CA 1
ATOM 6634 C C . ASP A 1 886 ? 28.716 15.202 -2.257 1.00 49.09 886 ASP A C 1
ATOM 6636 O O . ASP A 1 886 ? 27.868 16.066 -2.505 1.00 49.09 886 ASP A O 1
ATOM 6640 N N . ASN A 1 887 ? 29.876 15.492 -1.660 1.00 47.81 887 ASN A N 1
ATOM 6641 C CA . ASN A 1 887 ? 30.276 16.847 -1.291 1.00 47.81 887 ASN A CA 1
ATOM 6642 C C . ASN A 1 887 ? 30.630 17.686 -2.530 1.00 47.81 887 ASN A C 1
ATOM 6644 O O . ASN A 1 887 ? 30.231 18.845 -2.627 1.00 47.81 887 ASN A O 1
ATOM 6648 N N . GLU A 1 888 ? 31.314 17.100 -3.514 1.00 65.38 888 GLU A N 1
ATOM 6649 C CA . GLU A 1 888 ? 31.622 17.770 -4.782 1.00 65.38 888 GLU A CA 1
ATOM 6650 C C . GLU A 1 888 ? 30.363 17.954 -5.638 1.00 65.38 888 GLU A C 1
ATOM 6652 O O . GLU A 1 888 ? 30.145 19.045 -6.152 1.00 65.38 888 GLU A O 1
ATOM 6657 N N . TRP A 1 889 ? 29.455 16.976 -5.697 1.00 70.50 889 TRP A N 1
ATOM 6658 C CA . TRP A 1 889 ? 28.106 17.164 -6.240 1.00 70.50 889 TRP A CA 1
ATOM 6659 C C . TRP A 1 889 ? 27.315 18.232 -5.469 1.00 70.50 889 TRP A C 1
ATOM 6661 O O . TRP A 1 889 ? 26.528 18.969 -6.064 1.00 70.50 889 TRP A O 1
ATOM 6671 N N . GLY A 1 890 ? 27.542 18.369 -4.160 1.00 48.34 890 GLY A N 1
ATOM 6672 C CA . GLY A 1 890 ? 27.065 19.490 -3.350 1.00 48.34 890 GLY A CA 1
ATOM 6673 C C . GLY A 1 890 ? 27.601 20.838 -3.840 1.00 48.34 890 GLY A C 1
ATOM 6674 O O . GLY A 1 890 ? 26.824 21.783 -3.994 1.00 48.34 890 GLY A O 1
ATOM 6675 N N . LEU A 1 891 ? 28.895 20.920 -4.166 1.00 53.72 891 LEU A N 1
ATOM 6676 C CA . LEU A 1 891 ? 29.521 22.106 -4.762 1.00 53.72 891 LEU A CA 1
ATOM 6677 C C . LEU A 1 891 ? 29.007 22.382 -6.183 1.00 53.72 891 LEU A C 1
ATOM 6679 O O . LEU A 1 891 ? 28.660 23.527 -6.464 1.00 53.72 891 LEU A O 1
ATOM 6683 N N . VAL A 1 892 ? 28.845 21.362 -7.039 1.00 63.94 892 VAL A N 1
ATOM 6684 C CA . VAL A 1 892 ? 28.213 21.489 -8.368 1.00 63.94 892 VAL A CA 1
ATOM 6685 C C . VAL A 1 892 ? 26.824 22.114 -8.237 1.00 63.94 892 VAL A C 1
ATOM 6687 O O . VAL A 1 892 ? 26.560 23.151 -8.845 1.00 63.94 892 VAL A O 1
ATOM 6690 N N . ARG A 1 893 ? 25.953 21.539 -7.393 1.00 62.19 893 ARG A N 1
ATOM 6691 C CA . ARG A 1 893 ? 24.602 22.068 -7.132 1.00 62.19 893 ARG A CA 1
ATOM 6692 C C . ARG A 1 893 ? 24.650 23.500 -6.592 1.00 62.19 893 ARG A C 1
ATOM 6694 O O . ARG A 1 893 ? 23.861 24.343 -7.019 1.00 62.19 893 ARG A O 1
ATOM 6701 N N . THR A 1 894 ? 25.604 23.803 -5.711 1.00 51.91 894 THR A N 1
ATOM 6702 C CA . THR A 1 894 ? 25.799 25.145 -5.141 1.00 51.91 894 THR A CA 1
ATOM 6703 C C . THR A 1 894 ? 26.217 26.164 -6.205 1.00 51.91 894 THR A C 1
ATOM 6705 O O . THR A 1 894 ? 25.633 27.242 -6.280 1.00 51.91 894 THR A O 1
ATOM 6708 N N . TRP A 1 895 ? 27.180 25.846 -7.070 1.00 65.25 895 TRP A N 1
ATOM 6709 C CA . TRP A 1 895 ? 27.670 26.755 -8.113 1.00 65.25 895 TRP A CA 1
ATOM 6710 C C . TRP A 1 895 ? 26.694 26.927 -9.275 1.00 65.25 895 TRP A C 1
ATOM 6712 O O . TRP A 1 895 ? 26.533 28.046 -9.763 1.00 65.25 895 TRP A O 1
ATOM 6722 N N . GLN A 1 896 ? 25.967 25.872 -9.656 1.00 63.34 896 GLN A N 1
ATOM 6723 C CA . GLN A 1 896 ? 24.819 25.971 -10.564 1.00 63.34 896 GLN A CA 1
ATOM 6724 C C . GLN A 1 896 ? 23.750 26.919 -9.995 1.00 63.34 896 GLN A C 1
ATOM 6726 O O . GLN A 1 896 ? 23.272 27.804 -10.700 1.00 63.34 896 GLN A O 1
ATOM 6731 N N . SER A 1 897 ? 23.446 26.809 -8.698 1.00 52.66 897 SER A N 1
ATOM 6732 C CA . SER A 1 897 ? 22.485 27.679 -7.999 1.00 52.66 897 SER A CA 1
ATOM 6733 C C . SER A 1 897 ? 22.971 29.132 -7.852 1.00 52.66 897 SER A C 1
ATOM 6735 O O . SER A 1 897 ? 22.182 30.077 -7.924 1.00 52.66 897 SER A O 1
ATOM 6737 N N . LEU A 1 898 ? 24.278 29.344 -7.675 1.00 46.81 898 LEU A N 1
ATOM 6738 C CA . LEU A 1 898 ? 24.902 30.673 -7.661 1.00 46.81 898 LEU A CA 1
ATOM 6739 C C . LEU A 1 898 ? 25.122 31.251 -9.070 1.00 46.81 898 LEU A C 1
ATOM 6741 O O . LEU A 1 898 ? 25.404 32.445 -9.197 1.00 46.81 898 LEU A O 1
ATOM 6745 N N . GLY A 1 899 ? 25.020 30.423 -10.114 1.00 55.50 899 GLY A N 1
ATOM 6746 C CA . GLY A 1 899 ? 25.303 30.786 -11.499 1.00 55.50 899 GLY A CA 1
ATOM 6747 C C . GLY A 1 899 ? 26.742 31.267 -11.722 1.00 55.50 899 GLY A C 1
ATOM 6748 O O . GLY A 1 899 ? 26.957 32.191 -12.511 1.00 55.50 899 GLY A O 1
ATOM 6749 N N . ARG A 1 900 ? 27.707 30.721 -10.971 1.00 57.44 900 ARG A N 1
ATOM 6750 C CA . ARG A 1 900 ? 29.152 30.996 -11.081 1.00 57.44 900 ARG A CA 1
ATOM 6751 C C . ARG A 1 900 ? 29.978 29.954 -10.330 1.00 57.44 900 ARG A C 1
ATOM 6753 O O . ARG A 1 900 ? 29.508 29.396 -9.339 1.00 57.44 900 ARG A O 1
ATOM 6760 N N . VAL A 1 901 ? 31.232 29.803 -10.732 1.00 65.00 901 VAL A N 1
ATOM 6761 C CA . VAL A 1 901 ? 32.260 28.992 -10.076 1.00 65.00 901 VAL A CA 1
ATOM 6762 C C . VAL A 1 901 ? 33.380 29.936 -9.641 1.00 65.00 901 VAL A C 1
ATOM 6764 O O . VAL A 1 901 ? 34.002 30.589 -10.469 1.00 65.00 901 VAL A O 1
ATOM 6767 N N . GLY A 1 902 ? 33.605 30.089 -8.333 1.00 55.88 902 GLY A N 1
ATOM 6768 C CA . GLY A 1 902 ? 34.542 31.101 -7.825 1.00 55.88 902 GLY A CA 1
ATOM 6769 C C . GLY A 1 902 ? 34.138 32.527 -8.236 1.00 55.88 902 GLY A C 1
ATOM 6770 O O . GLY A 1 902 ? 33.114 33.041 -7.771 1.00 55.88 902 GLY A O 1
ATOM 6771 N N . ILE A 1 903 ? 34.944 33.167 -9.090 1.00 41.03 903 ILE A N 1
ATOM 6772 C CA . ILE A 1 903 ? 34.639 34.479 -9.692 1.00 41.03 903 ILE A CA 1
ATOM 6773 C C . ILE A 1 903 ? 34.014 34.380 -11.094 1.00 41.03 903 ILE A C 1
ATOM 6775 O O . ILE A 1 903 ? 33.442 35.368 -11.557 1.00 41.03 903 ILE A O 1
ATOM 6779 N N . ASP A 1 904 ? 34.064 33.211 -11.732 1.00 46.50 904 ASP A N 1
ATOM 6780 C CA . ASP A 1 904 ? 33.750 33.021 -13.148 1.00 46.50 904 ASP A CA 1
ATOM 6781 C C . ASP A 1 904 ? 32.269 32.649 -13.360 1.00 46.50 904 ASP A C 1
ATOM 6783 O O . ASP A 1 904 ? 31.779 31.681 -12.770 1.00 46.50 904 ASP A O 1
ATOM 6787 N N . PRO A 1 905 ? 31.501 33.425 -14.147 1.00 49.38 905 PRO A N 1
ATOM 6788 C CA . PRO A 1 905 ? 30.059 33.237 -14.285 1.00 49.38 905 PRO A CA 1
ATOM 6789 C C . PRO A 1 905 ? 29.701 32.037 -15.169 1.00 49.38 905 PRO A C 1
ATOM 6791 O O . PRO A 1 905 ? 30.312 31.809 -16.209 1.00 49.38 905 PRO A O 1
ATOM 6794 N N . LEU A 1 906 ? 28.633 31.328 -14.797 1.00 61.44 906 LEU A N 1
ATOM 6795 C CA . LEU A 1 906 ? 28.016 30.318 -15.657 1.00 61.44 906 LEU A CA 1
ATOM 6796 C C . LEU A 1 906 ? 27.094 30.998 -16.685 1.00 61.44 906 LEU A C 1
ATOM 6798 O O . LEU A 1 906 ? 26.397 31.971 -16.383 1.00 61.44 906 LEU A O 1
ATOM 6802 N N . THR A 1 907 ? 27.118 30.484 -17.910 1.00 59.53 907 THR A N 1
ATOM 6803 C CA . THR A 1 907 ? 26.448 31.018 -19.105 1.00 59.53 907 THR A CA 1
ATOM 6804 C C . THR A 1 907 ? 25.246 30.151 -19.516 1.00 59.53 907 THR A C 1
ATOM 6806 O O . THR A 1 907 ? 24.845 29.253 -18.783 1.00 59.53 907 THR A O 1
ATOM 6809 N N . ALA A 1 908 ? 24.659 30.391 -20.693 1.00 53.88 908 ALA A N 1
ATOM 6810 C CA . ALA A 1 908 ? 23.608 29.530 -21.246 1.00 53.88 908 ALA A CA 1
ATOM 6811 C C . ALA A 1 908 ? 24.141 28.277 -21.981 1.00 53.88 908 ALA A C 1
ATOM 6813 O O . ALA A 1 908 ? 23.337 27.477 -22.448 1.00 53.88 908 ALA A O 1
ATOM 6814 N N . ASP A 1 909 ? 25.464 28.102 -22.100 1.00 65.75 909 ASP A N 1
ATOM 6815 C CA . ASP A 1 909 ? 26.099 26.933 -22.725 1.00 65.75 909 ASP A CA 1
ATOM 6816 C C . ASP A 1 909 ? 26.386 25.845 -21.664 1.00 65.75 909 ASP A C 1
ATOM 6818 O O . ASP A 1 909 ? 27.267 26.032 -20.814 1.00 65.75 909 ASP A O 1
ATOM 6822 N N . PRO A 1 910 ? 25.679 24.692 -21.683 1.00 62.84 910 PRO A N 1
ATOM 6823 C CA . PRO A 1 910 ? 25.883 23.630 -20.700 1.00 62.84 910 PRO A CA 1
ATOM 6824 C C . PRO A 1 910 ? 27.260 22.963 -20.788 1.00 62.84 910 PRO A C 1
ATOM 6826 O O . PRO A 1 910 ? 27.769 22.489 -19.773 1.00 62.84 910 PRO A O 1
ATOM 6829 N N . GLY A 1 911 ? 27.875 22.938 -21.975 1.00 67.44 911 GLY A N 1
ATOM 6830 C CA . GLY A 1 911 ? 29.212 22.387 -22.190 1.00 67.44 911 GLY A CA 1
ATOM 6831 C C . GLY A 1 911 ? 30.294 23.300 -21.619 1.00 67.44 911 GLY A C 1
ATOM 6832 O O . GLY A 1 911 ? 31.156 22.840 -20.874 1.00 67.44 911 GLY A O 1
ATOM 6833 N N . HIS A 1 912 ? 30.207 24.606 -21.884 1.00 68.88 912 HIS A N 1
ATOM 6834 C CA . HIS A 1 912 ? 31.107 25.601 -21.287 1.00 68.88 912 HIS A CA 1
ATOM 6835 C C . HIS A 1 912 ? 30.977 25.660 -19.755 1.00 68.88 912 HIS A C 1
ATOM 6837 O O . HIS A 1 912 ? 31.970 25.747 -19.035 1.00 68.88 912 HIS A O 1
ATOM 6843 N N . ASN A 1 913 ? 29.755 25.538 -19.238 1.00 73.25 913 ASN A N 1
ATOM 6844 C CA . ASN A 1 913 ? 29.505 25.490 -17.799 1.00 73.25 913 ASN A CA 1
ATOM 6845 C C . ASN A 1 913 ? 30.076 24.229 -17.141 1.00 73.25 913 ASN A C 1
ATOM 6847 O O . ASN A 1 913 ? 30.664 24.318 -16.064 1.00 73.25 913 ASN A O 1
ATOM 6851 N N . ALA A 1 914 ? 29.924 23.065 -17.778 1.00 73.62 914 ALA A N 1
ATOM 6852 C CA . ALA A 1 914 ? 30.533 21.829 -17.300 1.00 73.62 914 ALA A CA 1
ATOM 6853 C C . ALA A 1 914 ? 32.064 21.922 -17.282 1.00 73.62 914 ALA A C 1
ATOM 6855 O O . ALA A 1 914 ? 32.664 21.492 -16.303 1.00 73.62 914 ALA A O 1
ATOM 6856 N N . LEU A 1 915 ? 32.681 22.552 -18.291 1.00 72.12 915 LEU A N 1
ATOM 6857 C CA . LEU A 1 915 ? 34.121 22.839 -18.307 1.00 72.12 915 LEU A CA 1
ATOM 6858 C C . LEU A 1 915 ? 34.563 23.712 -17.120 1.00 72.12 915 LEU A C 1
ATOM 6860 O O . LEU A 1 915 ? 35.529 23.367 -16.447 1.00 72.12 915 LEU A O 1
ATOM 6864 N N . LEU A 1 916 ? 33.856 24.810 -16.825 1.00 67.06 916 LEU A N 1
ATOM 6865 C CA . LEU A 1 916 ? 34.181 25.693 -15.691 1.00 67.06 916 LEU A CA 1
ATOM 6866 C C . LEU A 1 916 ? 34.045 24.983 -14.333 1.00 67.06 916 LEU A C 1
ATOM 6868 O O . LEU A 1 916 ? 34.899 25.128 -13.458 1.00 67.06 916 LEU A O 1
ATOM 6872 N N . ILE A 1 917 ? 32.976 24.200 -14.158 1.00 75.06 917 ILE A N 1
ATOM 6873 C CA . ILE A 1 917 ? 32.713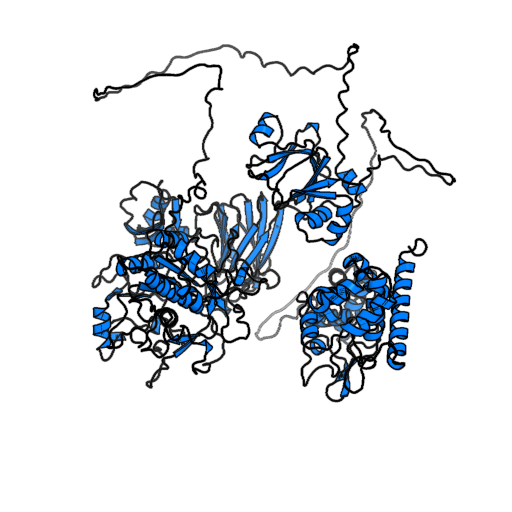 23.434 -12.930 1.00 75.06 917 ILE A CA 1
ATOM 6874 C C . ILE A 1 917 ? 33.753 22.319 -12.753 1.00 75.06 917 ILE A C 1
ATOM 6876 O O . ILE A 1 917 ? 34.297 22.169 -11.660 1.00 75.06 917 ILE A O 1
ATOM 6880 N N . ALA A 1 918 ? 34.061 21.578 -13.822 1.00 75.25 918 ALA A N 1
ATOM 6881 C CA . ALA A 1 918 ? 35.129 20.583 -13.845 1.00 75.25 918 ALA A CA 1
ATOM 6882 C C . ALA A 1 918 ? 36.474 21.223 -13.474 1.00 75.25 918 ALA A C 1
ATOM 6884 O O . ALA A 1 918 ? 37.138 20.745 -12.556 1.00 75.25 918 ALA A O 1
ATOM 6885 N N . GLY A 1 919 ? 36.808 22.356 -14.107 1.00 67.00 919 GLY A N 1
ATOM 6886 C CA . GLY A 1 919 ? 37.988 23.180 -13.838 1.00 67.00 919 GLY A CA 1
ATOM 6887 C C . GLY A 1 919 ? 38.249 23.394 -12.349 1.00 67.00 919 GLY A C 1
ATOM 6888 O O . GLY A 1 919 ? 39.318 23.064 -11.841 1.00 67.00 919 GLY A O 1
ATOM 6889 N N . ALA A 1 920 ? 37.254 23.898 -11.621 1.00 69.31 920 ALA A N 1
ATOM 6890 C CA . ALA A 1 920 ? 37.431 24.229 -10.210 1.00 69.31 920 ALA A CA 1
ATOM 6891 C C . ALA A 1 920 ? 37.401 23.034 -9.247 1.00 69.31 920 ALA A C 1
ATOM 6893 O O . ALA A 1 920 ? 37.919 23.168 -8.141 1.00 69.31 920 ALA A O 1
ATOM 6894 N N . ILE A 1 921 ? 36.803 21.894 -9.613 1.00 71.06 921 ILE A N 1
ATOM 6895 C CA . ILE A 1 921 ? 36.834 20.689 -8.763 1.00 71.06 921 ILE A CA 1
ATOM 6896 C C . ILE A 1 921 ? 38.144 19.943 -8.989 1.00 71.06 921 ILE A C 1
ATOM 6898 O O . ILE A 1 921 ? 38.884 19.675 -8.046 1.00 71.06 921 ILE A O 1
ATOM 6902 N N . PHE A 1 922 ? 38.460 19.639 -10.243 1.00 71.69 922 PHE A N 1
ATOM 6903 C CA . PHE A 1 922 ? 39.547 18.732 -10.577 1.00 71.69 922 PHE A CA 1
ATOM 6904 C C . PHE A 1 922 ? 40.929 19.429 -10.535 1.00 71.69 922 PHE A C 1
ATOM 6906 O O . PHE A 1 922 ? 41.822 18.895 -9.877 1.00 71.69 922 PHE A O 1
ATOM 6913 N N . CYS A 1 923 ? 41.099 20.675 -11.032 1.00 57.28 923 CYS A N 1
ATOM 6914 C CA . CYS A 1 923 ? 42.367 21.415 -10.826 1.00 57.28 923 CYS A CA 1
ATOM 6915 C C . CYS A 1 923 ? 42.606 21.686 -9.307 1.00 57.28 923 CYS A C 1
ATOM 6917 O O . CYS A 1 923 ? 43.743 21.869 -8.873 1.00 57.28 923 CYS A O 1
ATOM 6919 N N . ALA A 1 924 ? 41.559 21.686 -8.462 1.00 59.16 924 ALA A N 1
ATOM 6920 C CA . ALA A 1 924 ? 41.699 21.809 -7.003 1.00 59.16 924 ALA A CA 1
ATOM 6921 C C . ALA A 1 924 ? 42.102 20.497 -6.303 1.00 59.16 924 ALA A C 1
ATOM 6923 O O . ALA A 1 924 ? 42.782 20.561 -5.277 1.00 59.16 924 ALA A O 1
ATOM 6924 N N . ARG A 1 925 ? 41.756 19.324 -6.861 1.00 66.50 925 ARG A N 1
ATOM 6925 C CA . ARG A 1 925 ? 42.344 18.038 -6.441 1.00 66.50 925 ARG A CA 1
ATOM 6926 C C . ARG A 1 925 ? 43.871 18.080 -6.664 1.00 66.50 925 ARG A C 1
ATOM 6928 O O . ARG A 1 925 ? 44.619 17.906 -5.700 1.00 66.50 925 ARG A O 1
ATOM 6935 N N . SER A 1 926 ? 44.307 18.492 -7.866 1.00 53.56 926 SER A N 1
ATOM 6936 C CA . SER A 1 926 ? 45.721 18.686 -8.271 1.00 53.56 926 SER A CA 1
ATOM 6937 C C . SER A 1 926 ? 46.544 19.559 -7.303 1.00 53.56 926 SER A C 1
ATOM 6939 O O . SER A 1 926 ? 47.537 19.091 -6.737 1.00 53.56 926 SER A O 1
ATOM 6941 N N . MET A 1 927 ? 46.109 20.800 -7.028 1.00 40.19 927 MET A N 1
ATOM 6942 C CA . MET A 1 927 ? 46.884 21.774 -6.228 1.00 40.19 927 MET A CA 1
ATOM 6943 C C . MET A 1 927 ? 47.174 21.357 -4.770 1.00 40.19 927 MET A C 1
ATOM 6945 O O . MET A 1 927 ? 47.925 22.039 -4.067 1.00 40.19 927 MET A O 1
ATOM 6949 N N . SER A 1 928 ? 46.615 20.238 -4.306 1.00 52.69 928 SER A N 1
ATOM 6950 C CA . SER A 1 928 ? 46.928 19.624 -3.011 1.00 52.69 928 SER A CA 1
ATOM 6951 C C . SER A 1 928 ? 48.374 19.113 -2.908 1.00 52.69 928 SER A C 1
ATOM 6953 O O . SER A 1 928 ? 48.872 18.934 -1.794 1.00 52.69 928 SER A O 1
ATOM 6955 N N . ARG A 1 929 ? 49.063 18.873 -4.037 1.00 44.94 929 ARG A N 1
ATOM 6956 C CA . ARG A 1 929 ? 50.459 18.404 -4.069 1.00 44.94 929 ARG A CA 1
ATOM 6957 C C . ARG A 1 929 ? 51.414 19.536 -4.452 1.00 44.94 929 ARG A C 1
ATOM 6959 O O . ARG A 1 929 ? 51.308 20.130 -5.520 1.00 44.94 929 ARG A O 1
ATOM 6966 N N . ARG A 1 930 ? 52.415 19.800 -3.606 1.00 31.75 930 ARG A N 1
ATOM 6967 C CA . ARG A 1 930 ? 53.609 20.554 -4.019 1.00 31.75 930 ARG A CA 1
ATOM 6968 C C . ARG A 1 930 ? 54.611 19.595 -4.652 1.00 31.75 930 ARG A C 1
ATOM 6970 O O . ARG A 1 930 ? 55.047 18.686 -3.963 1.00 31.75 930 ARG A O 1
ATOM 6977 N N . VAL A 1 931 ? 55.024 19.912 -5.879 1.00 40.09 931 VAL A N 1
ATOM 6978 C CA . VAL A 1 931 ? 56.316 19.548 -6.489 1.00 40.09 931 VAL A CA 1
ATOM 6979 C C . VAL A 1 931 ? 56.696 18.069 -6.363 1.00 40.09 931 VAL A C 1
ATOM 6981 O O . VAL A 1 931 ? 57.444 17.703 -5.470 1.00 40.09 931 VAL A O 1
ATOM 6984 N N . GLU A 1 932 ? 56.223 17.264 -7.313 1.00 36.06 932 GLU A N 1
ATOM 6985 C CA . GLU A 1 932 ? 57.024 16.267 -8.053 1.00 36.06 932 GLU A CA 1
ATOM 6986 C C . GLU A 1 932 ? 56.117 15.616 -9.106 1.00 36.06 932 GLU A C 1
ATOM 6988 O O . GLU A 1 932 ? 55.649 14.488 -8.976 1.00 36.06 932 GLU A O 1
ATOM 6993 N N . ALA A 1 933 ? 55.812 16.387 -10.154 1.00 45.84 933 ALA A N 1
ATOM 6994 C CA . ALA A 1 933 ? 55.248 15.831 -11.374 1.00 45.84 933 ALA A CA 1
ATOM 6995 C C . ALA A 1 933 ? 56.382 15.210 -12.195 1.00 45.84 933 ALA A C 1
ATOM 6997 O O . ALA A 1 933 ? 57.424 15.844 -12.396 1.00 45.84 933 ALA A O 1
ATOM 6998 N N . LYS A 1 934 ? 56.156 14.001 -12.711 1.00 35.41 934 LYS A N 1
ATOM 6999 C CA . LYS A 1 934 ? 56.833 13.562 -13.936 1.00 35.41 934 LYS A CA 1
ATOM 7000 C C . LYS A 1 934 ? 55.937 12.927 -14.995 1.00 35.41 934 LYS A C 1
ATOM 7002 O O . LYS A 1 934 ? 56.419 12.749 -16.104 1.00 35.41 934 LYS A O 1
ATOM 7007 N N . ASP A 1 935 ? 54.651 12.762 -14.690 1.00 39.06 935 ASP A N 1
ATOM 7008 C CA . ASP A 1 935 ? 53.572 12.589 -15.661 1.00 39.06 935 ASP A CA 1
ATOM 7009 C C . ASP A 1 935 ? 52.452 13.588 -15.293 1.00 39.06 935 ASP A C 1
ATOM 7011 O O . ASP A 1 935 ? 51.846 13.505 -14.223 1.00 39.06 935 ASP A O 1
ATOM 7015 N N . GLU A 1 936 ? 52.277 14.617 -16.127 1.00 42.44 936 GLU A N 1
ATOM 7016 C CA . GLU A 1 936 ? 51.363 15.766 -15.951 1.00 42.44 936 GLU A CA 1
ATOM 7017 C C . GLU A 1 936 ? 49.948 15.460 -16.491 1.00 42.44 936 GLU A C 1
ATOM 7019 O O . GLU A 1 936 ? 49.809 14.698 -17.442 1.00 42.44 936 GLU A O 1
ATOM 7024 N N . ASP A 1 937 ? 48.841 16.064 -16.040 1.00 48.84 937 ASP A N 1
ATOM 7025 C CA . ASP A 1 937 ? 48.499 16.754 -14.778 1.00 48.84 937 ASP A CA 1
ATOM 7026 C C . ASP A 1 937 ? 46.955 16.658 -14.596 1.00 48.84 937 ASP A C 1
ATOM 7028 O O . ASP A 1 937 ? 46.249 16.627 -15.614 1.00 48.84 937 ASP A O 1
ATOM 7032 N N . PRO A 1 938 ? 46.387 16.632 -13.365 1.00 51.09 938 PRO A N 1
ATOM 7033 C CA . PRO A 1 938 ? 44.947 16.449 -13.107 1.00 51.09 938 PRO A CA 1
ATOM 7034 C C . PRO A 1 938 ? 43.983 17.589 -13.520 1.00 51.09 938 PRO A C 1
ATOM 7036 O O . PRO A 1 938 ? 43.045 17.916 -12.786 1.00 51.09 938 PRO A O 1
ATOM 7039 N N . LEU A 1 939 ? 44.136 18.123 -14.736 1.00 52.66 939 LEU A N 1
ATOM 7040 C CA . LEU A 1 939 ? 42.991 18.365 -15.630 1.00 52.66 939 LEU A CA 1
ATOM 7041 C C . LEU A 1 939 ? 43.339 18.624 -17.106 1.00 52.66 939 LEU A C 1
ATOM 7043 O O . LEU A 1 939 ? 42.433 18.644 -17.933 1.00 52.66 939 LEU A O 1
ATOM 7047 N N . LEU A 1 940 ? 44.599 18.942 -17.424 1.00 41.66 940 LEU A N 1
ATOM 7048 C CA . LEU A 1 940 ? 44.943 19.794 -18.575 1.00 41.66 940 LEU A CA 1
ATOM 7049 C C . LEU A 1 940 ? 44.088 21.073 -18.627 1.00 41.66 940 LEU A C 1
ATOM 7051 O O . LEU A 1 940 ? 43.411 21.394 -19.607 1.00 41.66 940 LEU A O 1
ATOM 7055 N N . CYS A 1 941 ? 44.203 21.854 -17.549 1.00 45.28 941 CYS A N 1
ATOM 7056 C CA . CYS A 1 941 ? 43.724 23.229 -17.435 1.00 45.28 941 CYS A CA 1
ATOM 7057 C C . CYS A 1 941 ? 44.445 24.154 -18.469 1.00 45.28 941 CYS A C 1
ATOM 7059 O O . CYS A 1 941 ? 45.254 24.979 -18.068 1.00 45.28 941 CYS A O 1
ATOM 7061 N N . ILE A 1 942 ? 44.189 23.999 -19.783 1.00 38.28 942 ILE A N 1
ATOM 7062 C CA . ILE A 1 942 ? 44.473 24.924 -20.916 1.00 38.28 942 ILE A CA 1
ATOM 7063 C C . ILE A 1 942 ? 43.781 24.449 -22.220 1.00 38.28 942 ILE A C 1
ATOM 7065 O O . ILE A 1 942 ? 43.393 25.300 -23.022 1.00 38.28 942 ILE A O 1
ATOM 7069 N N . ASP A 1 943 ? 43.561 23.140 -22.435 1.00 50.31 943 ASP A N 1
ATOM 7070 C CA . ASP A 1 943 ? 42.893 22.633 -23.649 1.00 50.31 943 ASP A CA 1
ATOM 7071 C C . ASP A 1 943 ? 41.393 22.358 -23.430 1.00 50.31 943 ASP A C 1
ATOM 7073 O O . ASP A 1 943 ? 40.965 21.408 -22.764 1.00 50.31 943 ASP A O 1
ATOM 7077 N N . GLY A 1 944 ? 40.566 23.219 -24.024 1.00 52.25 944 GLY A N 1
ATOM 7078 C CA . GLY A 1 944 ? 39.116 23.135 -23.912 1.00 52.25 944 GLY A CA 1
ATOM 7079 C C . GLY A 1 944 ? 38.454 22.068 -24.788 1.00 52.25 944 GLY A C 1
ATOM 7080 O O . GLY A 1 944 ? 37.266 21.828 -24.580 1.00 52.25 944 GLY A O 1
ATOM 7081 N N . GLU A 1 945 ? 39.138 21.483 -25.777 1.00 54.56 945 GLU A N 1
ATOM 7082 C CA . GLU A 1 945 ? 38.631 20.407 -26.649 1.00 54.56 945 GLU A CA 1
ATOM 7083 C C . GLU A 1 945 ? 38.802 19.050 -25.959 1.00 54.56 945 GLU A C 1
ATOM 7085 O O . GLU A 1 945 ? 37.825 18.313 -25.805 1.00 54.56 945 GLU A O 1
ATOM 7090 N N . VAL A 1 946 ? 40.012 18.765 -25.462 1.00 54.47 946 VAL A N 1
ATOM 7091 C CA . VAL A 1 946 ? 40.343 17.528 -24.732 1.00 54.47 946 VAL A CA 1
ATOM 7092 C C . VAL A 1 946 ? 39.477 17.404 -23.477 1.00 54.47 946 VAL A C 1
ATOM 7094 O O . VAL A 1 946 ? 38.827 16.381 -23.263 1.00 54.47 946 VAL A O 1
ATOM 7097 N N . THR A 1 947 ? 39.336 18.489 -22.712 1.00 59.56 947 THR A N 1
ATOM 7098 C CA . THR A 1 947 ? 38.474 18.505 -21.518 1.00 59.56 947 THR A CA 1
ATOM 7099 C C . THR A 1 947 ? 36.981 18.321 -21.865 1.00 59.56 947 THR A C 1
ATOM 7101 O O . THR A 1 947 ? 36.227 17.757 -21.078 1.00 59.56 947 THR A O 1
ATOM 7104 N N . ARG A 1 948 ? 36.526 18.729 -23.065 1.00 58.88 948 ARG A N 1
ATOM 7105 C CA . ARG A 1 948 ? 35.161 18.451 -23.580 1.00 58.88 948 ARG A CA 1
ATOM 7106 C C . ARG A 1 948 ? 34.991 17.022 -24.098 1.00 58.88 948 ARG A C 1
ATOM 7108 O O . ARG A 1 948 ? 33.857 16.559 -24.268 1.00 58.88 948 ARG A O 1
ATOM 7115 N N . ALA A 1 949 ? 36.088 16.336 -24.408 1.00 58.41 949 ALA A N 1
ATOM 7116 C CA . ALA A 1 949 ? 36.070 14.945 -24.830 1.00 58.41 949 ALA A CA 1
ATOM 7117 C C . ALA A 1 949 ? 35.885 13.979 -23.649 1.00 58.41 949 ALA A C 1
ATOM 7119 O O . ALA A 1 949 ? 35.315 12.904 -23.843 1.00 58.41 949 ALA A O 1
ATOM 7120 N N . ASP A 1 950 ? 36.286 14.388 -22.441 1.00 63.59 950 ASP A N 1
ATOM 7121 C CA . ASP A 1 950 ? 36.174 13.587 -21.223 1.00 63.59 950 ASP A CA 1
ATOM 7122 C C . ASP A 1 950 ? 34.713 13.155 -20.936 1.00 63.59 950 ASP A C 1
ATOM 7124 O O . ASP A 1 950 ? 33.818 14.007 -20.820 1.00 63.59 950 ASP A O 1
ATOM 7128 N N . PRO A 1 951 ? 34.432 11.842 -20.790 1.00 62.41 951 PRO A N 1
ATOM 7129 C CA . PRO A 1 951 ? 33.086 11.334 -20.522 1.00 62.41 951 PRO A CA 1
ATOM 7130 C C . PRO A 1 951 ? 32.430 11.919 -19.266 1.00 62.41 951 PRO A C 1
ATOM 7132 O O . PRO A 1 951 ? 31.217 12.127 -19.259 1.00 62.41 951 PRO A O 1
ATOM 7135 N N . ARG A 1 952 ? 33.210 12.239 -18.227 1.00 66.19 952 ARG A N 1
ATOM 7136 C CA . ARG A 1 952 ? 32.730 12.803 -16.955 1.00 66.19 952 ARG A CA 1
ATOM 7137 C C . ARG A 1 952 ? 32.281 14.248 -17.150 1.00 66.19 952 ARG A C 1
ATOM 7139 O O . ARG A 1 952 ? 31.235 14.641 -16.638 1.00 66.19 952 ARG A O 1
ATOM 7146 N N . VAL A 1 953 ? 33.008 15.024 -17.958 1.00 64.56 953 VAL A N 1
ATOM 7147 C CA . VAL A 1 953 ? 32.629 16.402 -18.324 1.00 64.56 953 VAL A CA 1
ATOM 7148 C C . VAL A 1 953 ? 31.425 16.408 -19.269 1.00 64.56 953 VAL A C 1
ATOM 7150 O O . VAL A 1 953 ? 30.534 17.242 -19.117 1.00 64.56 953 VAL A O 1
ATOM 7153 N N . ARG A 1 954 ? 31.315 15.435 -20.184 1.00 67.81 954 ARG A N 1
ATOM 7154 C CA . ARG A 1 954 ? 30.112 15.236 -21.018 1.00 67.81 954 ARG A CA 1
ATOM 7155 C C . ARG A 1 954 ? 28.884 14.860 -20.183 1.00 67.81 954 ARG A C 1
ATOM 7157 O O . ARG A 1 954 ? 27.815 15.433 -20.379 1.00 67.81 954 ARG A O 1
ATOM 7164 N N . GLN A 1 955 ? 29.030 13.955 -19.216 1.00 64.31 955 GLN A N 1
ATOM 7165 C CA . GLN A 1 955 ? 27.961 13.582 -18.283 1.00 64.31 955 GLN A CA 1
ATOM 7166 C C . GLN A 1 955 ? 27.558 14.767 -17.390 1.00 64.31 955 GLN A C 1
ATOM 7168 O O . GLN A 1 955 ? 26.368 15.015 -17.186 1.00 64.31 955 GLN A O 1
ATOM 7173 N N . LEU A 1 956 ? 28.534 15.555 -16.928 1.00 68.62 956 LEU A N 1
ATOM 7174 C CA . LEU A 1 956 ? 28.297 16.808 -16.219 1.00 68.62 956 LEU A CA 1
ATOM 7175 C C . LEU A 1 956 ? 27.557 17.821 -17.108 1.00 68.62 956 LEU A C 1
ATOM 7177 O O . LEU A 1 956 ? 26.608 18.432 -16.635 1.00 68.62 956 LEU A O 1
ATOM 7181 N N . ALA A 1 957 ? 27.891 17.948 -18.397 1.00 67.94 957 ALA A N 1
ATOM 7182 C CA . ALA A 1 957 ? 27.175 18.812 -19.345 1.00 67.94 957 ALA A CA 1
ATOM 7183 C C . ALA A 1 957 ? 25.715 18.379 -19.565 1.00 67.94 957 ALA A C 1
ATOM 7185 O O . ALA A 1 957 ? 24.829 19.231 -19.637 1.00 67.94 957 ALA A O 1
ATOM 7186 N N . VAL A 1 958 ? 25.432 17.071 -19.590 1.00 65.38 958 VAL A N 1
ATOM 7187 C CA . VAL A 1 958 ? 24.054 16.544 -19.614 1.00 65.38 958 VAL A CA 1
ATOM 7188 C C . VAL A 1 958 ? 23.309 16.896 -18.321 1.00 65.38 958 VAL A C 1
ATOM 7190 O O . VAL A 1 958 ? 22.179 17.373 -18.386 1.00 65.38 958 VAL A O 1
ATOM 7193 N N . GLN A 1 959 ? 23.938 16.750 -17.150 1.00 64.62 959 GLN A N 1
ATOM 7194 C CA . GLN A 1 959 ? 23.353 17.129 -15.851 1.00 64.62 959 GLN A CA 1
ATOM 7195 C C . GLN A 1 959 ? 23.131 18.650 -15.712 1.00 64.62 959 GLN A C 1
ATOM 7197 O O . GLN A 1 959 ? 22.120 19.088 -15.161 1.00 64.62 959 GLN A O 1
ATOM 7202 N N . VAL A 1 960 ? 24.050 19.461 -16.243 1.00 63.34 960 VAL A N 1
ATOM 7203 C CA . VAL A 1 960 ? 23.951 20.927 -16.353 1.00 63.34 960 VAL A CA 1
ATOM 7204 C C . VAL A 1 960 ? 22.814 21.318 -17.312 1.00 63.34 960 VAL A C 1
ATOM 7206 O O . VAL A 1 960 ? 22.075 22.251 -17.019 1.00 63.34 960 VAL A O 1
ATOM 7209 N N . GLY A 1 961 ? 22.622 20.603 -18.425 1.00 52.41 961 GLY A N 1
ATOM 7210 C CA . GLY A 1 961 ? 21.557 20.884 -19.398 1.00 52.41 961 GLY A CA 1
ATOM 7211 C C . GLY A 1 961 ? 20.160 20.399 -18.982 1.00 52.41 961 GLY A C 1
ATOM 7212 O O . GLY A 1 961 ? 19.162 21.049 -19.287 1.00 52.41 961 GLY A O 1
ATOM 7213 N N . ALA A 1 962 ? 20.064 19.278 -18.260 1.00 51.47 962 ALA A N 1
ATOM 7214 C CA . ALA A 1 962 ? 18.788 18.656 -17.890 1.00 51.47 962 ALA A CA 1
ATOM 7215 C C . ALA A 1 962 ? 17.992 19.435 -16.825 1.00 51.47 962 ALA A C 1
ATOM 7217 O O . ALA A 1 962 ? 16.776 19.274 -16.723 1.00 51.47 962 ALA A O 1
ATOM 7218 N N . ARG A 1 963 ? 18.652 20.299 -16.041 1.00 53.88 963 ARG A N 1
ATOM 7219 C CA . ARG A 1 963 ? 18.028 21.093 -14.961 1.00 53.88 963 ARG A CA 1
ATOM 7220 C C . ARG A 1 963 ? 17.352 22.388 -15.443 1.00 53.88 963 ARG A C 1
ATOM 7222 O O . ARG A 1 963 ? 16.910 23.193 -14.625 1.00 53.88 963 ARG A O 1
ATOM 7229 N N . GLY A 1 964 ? 17.228 22.572 -16.758 1.00 49.88 964 GLY A N 1
ATOM 7230 C CA . GLY A 1 964 ? 16.691 23.780 -17.378 1.00 49.88 964 GLY A CA 1
ATOM 7231 C C . GLY A 1 964 ? 17.762 24.848 -17.600 1.00 49.88 964 GLY A C 1
ATOM 7232 O O . GLY A 1 964 ? 18.958 24.589 -17.527 1.00 49.88 964 GLY A O 1
ATOM 7233 N N . GLU A 1 965 ? 17.329 26.068 -17.909 1.00 48.78 965 GLU A N 1
ATOM 7234 C CA . GLU A 1 965 ? 18.232 27.184 -18.200 1.00 48.78 965 GLU A CA 1
ATOM 7235 C C . GLU A 1 965 ? 18.973 27.602 -16.909 1.00 48.78 965 GLU A C 1
ATOM 7237 O O . GLU A 1 965 ? 18.400 28.289 -16.058 1.00 48.78 965 GLU A O 1
ATOM 7242 N N . ILE A 1 966 ? 20.241 27.185 -16.749 1.00 54.62 966 ILE A N 1
ATOM 7243 C CA . ILE A 1 966 ? 21.128 27.594 -15.638 1.00 54.62 966 ILE A CA 1
ATOM 7244 C C . ILE A 1 966 ? 21.589 29.034 -15.877 1.00 54.62 966 ILE A C 1
ATOM 7246 O O . ILE A 1 966 ? 22.742 29.346 -16.159 1.00 54.62 966 ILE A O 1
ATOM 7250 N N . VAL A 1 967 ? 20.622 29.938 -15.794 1.00 55.81 967 VAL A N 1
ATOM 7251 C CA . VAL A 1 967 ? 20.834 31.368 -15.894 1.00 55.81 967 VAL A CA 1
ATOM 7252 C C . VAL A 1 967 ? 21.086 31.883 -14.494 1.00 55.81 967 VAL A C 1
ATOM 7254 O O . VAL A 1 967 ? 20.244 31.762 -13.600 1.00 55.81 967 VAL A O 1
ATOM 7257 N N . ASN A 1 968 ? 22.221 32.550 -14.315 1.00 66.12 968 ASN A N 1
ATOM 7258 C CA . ASN A 1 968 ? 22.408 33.430 -13.179 1.00 66.12 968 ASN A CA 1
ATOM 7259 C C . ASN A 1 968 ? 21.383 34.575 -13.272 1.00 66.12 968 ASN A C 1
ATOM 7261 O O . ASN A 1 968 ? 21.654 35.628 -13.849 1.00 66.12 968 ASN A O 1
ATOM 7265 N N . TRP A 1 969 ? 20.182 34.382 -12.722 1.00 77.00 969 TRP A N 1
ATOM 7266 C CA . TRP A 1 969 ? 19.107 35.371 -12.804 1.00 77.00 969 TRP A CA 1
ATOM 7267 C C . TRP A 1 969 ? 19.446 36.682 -12.080 1.00 77.00 969 TRP A C 1
ATOM 7269 O O . TRP A 1 969 ? 18.742 37.665 -12.276 1.00 77.00 969 TRP A O 1
ATOM 7279 N N . ALA A 1 970 ? 20.512 36.750 -11.276 1.00 73.25 970 ALA A N 1
ATOM 7280 C CA . ALA A 1 970 ? 21.036 38.016 -10.761 1.00 73.25 970 ALA A CA 1
ATOM 7281 C C . ALA A 1 970 ? 21.884 38.772 -11.806 1.00 73.25 970 ALA A C 1
ATOM 7283 O O . ALA A 1 970 ? 21.841 40.004 -11.829 1.00 73.25 970 ALA A O 1
ATOM 7284 N N . ALA A 1 971 ? 22.602 38.052 -12.678 1.00 69.25 971 ALA A N 1
ATOM 7285 C CA . ALA A 1 971 ? 23.413 38.599 -13.770 1.00 69.25 971 ALA A CA 1
ATOM 7286 C C . ALA A 1 971 ? 22.625 38.848 -15.073 1.00 69.25 971 ALA A C 1
ATOM 7288 O O . ALA A 1 971 ? 22.973 39.755 -15.828 1.00 69.25 971 ALA A O 1
ATOM 7289 N N . ALA A 1 972 ? 21.552 38.090 -15.328 1.00 73.38 972 ALA A N 1
ATOM 7290 C CA . ALA A 1 972 ? 20.649 38.321 -16.457 1.00 73.38 972 ALA A CA 1
ATOM 7291 C C . ALA A 1 972 ? 20.070 39.745 -16.435 1.00 73.38 972 ALA A C 1
ATOM 7293 O O . ALA A 1 972 ? 19.764 40.294 -15.369 1.00 73.38 972 ALA A O 1
ATOM 7294 N N . THR A 1 973 ? 19.858 40.348 -17.609 1.00 83.50 973 THR A N 1
ATOM 7295 C CA . THR A 1 973 ? 19.269 41.691 -17.687 1.00 83.50 973 THR A CA 1
ATOM 7296 C C . THR A 1 973 ? 17.836 41.694 -17.153 1.00 83.50 973 THR A C 1
ATOM 7298 O O . THR A 1 973 ? 17.168 40.660 -17.024 1.00 83.50 973 THR A O 1
ATOM 7301 N N . VAL A 1 974 ? 17.335 42.869 -16.761 1.00 85.19 974 VAL A N 1
ATOM 7302 C CA . VAL A 1 974 ? 15.933 42.971 -16.327 1.00 85.19 974 VAL A CA 1
ATOM 7303 C C . VAL A 1 974 ? 14.990 42.683 -17.500 1.00 85.19 974 VAL A C 1
ATOM 7305 O O . VAL A 1 974 ? 13.984 42.007 -17.311 1.00 85.19 974 VAL A O 1
ATOM 7308 N N . GLU A 1 975 ? 15.371 43.065 -18.722 1.00 86.38 975 GLU A N 1
ATOM 7309 C CA . GLU A 1 975 ? 14.648 42.763 -19.957 1.00 86.38 975 GLU A CA 1
ATOM 7310 C C . GLU A 1 975 ? 14.529 41.257 -20.219 1.00 86.38 975 GLU A C 1
ATOM 7312 O O . GLU A 1 975 ? 13.429 40.791 -20.506 1.00 86.38 975 GLU A O 1
ATOM 7317 N N . GLN A 1 976 ? 15.614 40.485 -20.079 1.00 81.75 976 GLN A N 1
ATOM 7318 C CA . GLN A 1 976 ? 15.604 39.029 -20.291 1.00 81.75 976 GLN A CA 1
ATOM 7319 C C . GLN A 1 976 ? 14.672 38.313 -19.303 1.00 81.75 976 GLN A C 1
ATOM 7321 O O . GLN A 1 976 ? 13.836 37.508 -19.713 1.00 81.75 976 GLN A O 1
ATOM 7326 N N . ARG A 1 977 ? 14.754 38.653 -18.009 1.00 90.62 977 ARG A N 1
ATOM 7327 C CA . ARG A 1 977 ? 13.870 38.098 -16.966 1.00 90.62 977 ARG A CA 1
ATOM 7328 C C . ARG A 1 977 ? 12.403 38.443 -17.207 1.00 90.62 977 ARG A C 1
ATOM 7330 O O . ARG A 1 977 ? 11.534 37.577 -17.122 1.00 90.62 977 ARG A O 1
ATOM 7337 N N . ILE A 1 978 ? 12.132 39.707 -17.538 1.00 92.25 978 ILE A N 1
ATOM 7338 C CA . ILE A 1 978 ? 10.795 40.180 -17.900 1.00 92.25 978 ILE A CA 1
ATOM 7339 C C . ILE A 1 978 ? 10.269 39.401 -19.107 1.00 92.25 978 ILE A C 1
ATOM 7341 O O . ILE A 1 978 ? 9.155 38.887 -19.045 1.00 92.25 978 ILE A O 1
ATOM 7345 N N . LEU A 1 979 ? 11.059 39.268 -20.177 1.00 86.62 979 LEU A N 1
ATOM 7346 C CA . LEU A 1 979 ? 10.664 38.547 -21.385 1.00 86.62 979 LEU A CA 1
ATOM 7347 C C . LEU A 1 979 ? 10.366 37.071 -21.088 1.00 86.62 979 LEU A C 1
ATOM 7349 O O . LEU A 1 979 ? 9.345 36.562 -21.550 1.00 86.62 979 LEU A O 1
ATOM 7353 N N . ARG A 1 980 ? 11.195 36.403 -20.273 1.00 87.81 980 ARG A N 1
ATOM 7354 C CA . ARG A 1 980 ? 10.978 35.011 -19.846 1.00 87.81 980 ARG A CA 1
ATOM 7355 C C . ARG A 1 980 ? 9.649 34.842 -19.108 1.00 87.81 980 ARG A C 1
ATOM 7357 O O . ARG A 1 980 ? 8.845 34.005 -19.511 1.00 87.81 980 ARG A O 1
ATOM 7364 N N . VAL A 1 981 ? 9.371 35.648 -18.080 1.00 90.19 981 VAL A N 1
ATOM 7365 C CA . VAL A 1 981 ? 8.112 35.526 -17.316 1.00 90.19 981 VAL A CA 1
ATOM 7366 C C . VAL A 1 981 ? 6.894 35.970 -18.132 1.00 90.19 981 VAL A C 1
ATOM 7368 O O . VAL A 1 981 ? 5.851 35.328 -18.047 1.00 90.19 981 VAL A O 1
ATOM 7371 N N . MET A 1 982 ? 7.017 37.000 -18.974 1.00 93.50 982 MET A N 1
ATOM 7372 C CA . MET A 1 982 ? 5.963 37.386 -19.924 1.00 93.50 982 MET A CA 1
ATOM 7373 C C . MET A 1 982 ? 5.611 36.233 -20.872 1.00 93.50 982 MET A C 1
ATOM 7375 O O . MET A 1 982 ? 4.437 35.942 -21.073 1.00 93.50 982 MET A O 1
ATOM 7379 N N . THR A 1 983 ? 6.623 35.542 -21.401 1.00 83.38 983 THR A N 1
ATOM 7380 C CA . THR A 1 983 ? 6.461 34.384 -22.293 1.00 83.38 983 THR A CA 1
ATOM 7381 C C . THR A 1 983 ? 5.770 33.229 -21.574 1.00 83.38 983 THR A C 1
ATOM 7383 O O . THR A 1 983 ? 4.789 32.702 -22.084 1.00 83.38 983 THR A O 1
ATOM 7386 N N . LEU A 1 984 ? 6.188 32.897 -20.349 1.00 76.81 984 LEU A N 1
ATOM 7387 C CA . LEU A 1 984 ? 5.519 31.876 -19.537 1.00 76.81 984 LEU A CA 1
ATOM 7388 C C . LEU A 1 984 ? 4.059 32.242 -19.215 1.00 76.81 984 LEU A C 1
ATOM 7390 O O . LEU A 1 984 ? 3.174 31.396 -19.307 1.00 76.81 984 LEU A O 1
ATOM 7394 N N . LEU A 1 985 ? 3.763 33.495 -18.864 1.00 86.44 985 LEU A N 1
ATOM 7395 C CA . LEU A 1 985 ? 2.392 33.896 -18.539 1.00 86.44 985 LEU A CA 1
ATOM 7396 C C . LEU A 1 985 ? 1.468 33.914 -19.765 1.00 86.44 985 LEU A C 1
ATOM 7398 O O . LEU A 1 985 ? 0.334 33.449 -19.660 1.00 86.44 985 LEU A O 1
ATOM 7402 N N . VAL A 1 986 ? 1.936 34.422 -20.908 1.00 85.81 986 VAL A N 1
ATOM 7403 C CA . VAL A 1 986 ? 1.130 34.522 -22.136 1.00 85.81 986 VAL A CA 1
ATOM 7404 C C . VAL A 1 986 ? 1.026 33.174 -22.846 1.00 85.81 986 VAL A C 1
ATOM 7406 O O . VAL A 1 986 ? -0.081 32.676 -23.039 1.00 85.81 986 VAL A O 1
ATOM 7409 N N . ASP A 1 987 ? 2.161 32.566 -23.197 1.00 78.69 987 ASP A N 1
ATOM 7410 C CA . ASP A 1 987 ? 2.196 31.405 -24.093 1.00 78.69 987 ASP A CA 1
ATOM 7411 C C . ASP A 1 987 ? 1.878 30.096 -23.362 1.00 78.69 987 ASP A C 1
ATOM 7413 O O . ASP A 1 987 ? 1.213 29.232 -23.926 1.00 78.69 987 ASP A O 1
ATOM 7417 N N . VAL A 1 988 ? 2.306 29.954 -22.099 1.00 69.62 988 VAL A N 1
ATOM 7418 C CA . VAL A 1 988 ? 2.009 28.757 -21.290 1.00 69.62 988 VAL A CA 1
ATOM 7419 C C . VAL A 1 988 ? 0.724 28.963 -20.487 1.00 69.62 988 VAL A C 1
ATOM 7421 O O . VAL A 1 988 ? -0.221 28.192 -20.600 1.00 69.62 988 VAL A O 1
ATOM 7424 N N . HIS A 1 989 ? 0.625 30.016 -19.674 1.00 77.81 989 HIS A N 1
ATOM 7425 C CA . HIS A 1 989 ? -0.507 30.154 -18.746 1.00 77.81 989 HIS A CA 1
ATOM 7426 C C . HIS A 1 989 ? -1.758 30.847 -19.313 1.00 77.81 989 HIS A C 1
ATOM 7428 O O . HIS A 1 989 ? -2.774 30.906 -18.605 1.00 77.81 989 HIS A O 1
ATOM 7434 N N . GLY A 1 990 ? -1.723 31.303 -20.570 1.00 82.50 990 GLY A N 1
ATOM 7435 C CA . GLY A 1 990 ? -2.881 31.823 -21.304 1.00 82.50 990 GLY A CA 1
ATOM 7436 C C . GLY A 1 990 ? -3.357 33.209 -20.860 1.00 82.50 990 GLY A C 1
ATOM 7437 O O . GLY A 1 990 ? -4.547 33.508 -20.975 1.00 82.50 990 GLY A O 1
ATOM 7438 N N . PHE A 1 991 ? -2.467 34.040 -20.312 1.00 93.38 991 PHE A N 1
ATOM 7439 C CA . PHE A 1 991 ? -2.767 35.440 -20.005 1.00 93.38 991 PHE A CA 1
ATOM 7440 C C . PHE A 1 991 ? -2.790 36.275 -21.295 1.00 93.38 991 PHE A C 1
ATOM 7442 O O . PHE A 1 991 ? -2.002 36.044 -22.210 1.00 93.38 991 PHE A O 1
ATOM 7449 N N . SER A 1 992 ? -3.622 37.318 -21.349 1.00 96.25 992 SER A N 1
ATOM 7450 C CA . SER A 1 992 ? -3.422 38.396 -22.325 1.00 96.25 992 SER A CA 1
ATOM 7451 C C . SER A 1 992 ? -2.046 39.057 -22.121 1.00 96.25 992 SER A C 1
ATOM 7453 O O . SER A 1 992 ? -1.575 39.126 -20.979 1.00 96.25 992 SER A O 1
ATOM 7455 N N . PRO A 1 993 ? -1.394 39.591 -23.173 1.00 96.12 993 PRO A N 1
ATOM 7456 C CA . PRO A 1 993 ? -0.136 40.327 -23.031 1.00 96.12 993 PRO A CA 1
ATOM 7457 C C . PRO A 1 993 ? -0.233 41.467 -22.011 1.00 96.12 993 PRO A C 1
ATOM 7459 O O . PRO A 1 993 ? 0.659 41.648 -21.187 1.00 96.12 993 PRO A O 1
ATOM 7462 N N . GLU A 1 994 ? -1.346 42.196 -21.998 1.00 97.31 994 GLU A N 1
ATOM 7463 C CA . GLU A 1 994 ? -1.625 43.266 -21.042 1.00 97.31 994 GLU A CA 1
ATOM 7464 C C . GLU A 1 994 ? -1.804 42.725 -19.613 1.00 97.31 994 GLU A C 1
ATOM 7466 O O . GLU A 1 994 ? -1.279 43.300 -18.658 1.00 97.31 994 GLU A O 1
ATOM 7471 N N . GLY A 1 995 ? -2.495 41.594 -19.455 1.00 95.81 995 GLY A N 1
ATOM 7472 C CA . GLY A 1 995 ? -2.676 40.910 -18.177 1.00 95.81 995 GLY A CA 1
ATOM 7473 C C . GLY A 1 995 ? -1.359 40.421 -17.579 1.00 95.81 995 GLY A C 1
ATOM 7474 O O . GLY A 1 995 ? -1.041 40.728 -16.427 1.00 95.81 995 GLY A O 1
ATOM 7475 N N . ALA A 1 996 ? -0.557 39.725 -18.387 1.00 96.94 996 ALA A N 1
ATOM 7476 C CA . ALA A 1 996 ? 0.791 39.290 -18.035 1.00 96.94 996 ALA A CA 1
ATOM 7477 C C . ALA A 1 996 ? 1.686 40.483 -17.672 1.00 96.94 996 ALA A C 1
ATOM 7479 O O . ALA A 1 996 ? 2.348 40.464 -16.635 1.00 96.94 996 ALA A O 1
ATOM 7480 N N . ALA A 1 997 ? 1.645 41.561 -18.460 1.00 97.62 997 ALA A N 1
ATOM 7481 C CA . ALA A 1 997 ? 2.405 42.779 -18.197 1.00 97.62 997 ALA A CA 1
ATOM 7482 C C . ALA A 1 997 ? 2.040 43.426 -16.853 1.00 97.62 997 ALA A C 1
ATOM 7484 O O . ALA A 1 997 ? 2.929 43.872 -16.127 1.00 97.62 997 ALA A O 1
ATOM 7485 N N . GLY A 1 998 ? 0.757 43.434 -16.477 1.00 96.81 998 GLY A N 1
ATOM 7486 C CA . GLY A 1 998 ? 0.311 43.921 -15.170 1.00 96.81 998 GLY A CA 1
ATOM 7487 C C . GLY A 1 998 ? 0.832 43.095 -13.987 1.00 96.81 998 GLY A C 1
ATOM 7488 O O . GLY A 1 998 ? 1.168 43.666 -12.945 1.00 96.81 998 GLY A O 1
ATOM 7489 N N . VAL A 1 999 ? 0.965 41.774 -14.152 1.00 97.06 999 VAL A N 1
ATOM 7490 C CA . VAL A 1 999 ? 1.630 40.896 -13.172 1.00 97.06 999 VAL A CA 1
ATOM 7491 C C . VAL A 1 999 ? 3.131 41.192 -13.134 1.00 97.06 999 VAL A C 1
ATOM 7493 O O . VAL A 1 999 ? 3.656 41.581 -12.092 1.00 97.06 999 VAL A O 1
ATOM 7496 N N . VAL A 1 1000 ? 3.826 41.081 -14.270 1.00 97.50 1000 VAL A N 1
ATOM 7497 C CA . VAL A 1 1000 ? 5.292 41.206 -14.349 1.00 97.50 1000 VAL A CA 1
ATOM 7498 C C . VAL A 1 1000 ? 5.779 42.588 -13.920 1.00 97.50 1000 VAL A C 1
ATOM 7500 O O . VAL A 1 1000 ? 6.799 42.685 -13.241 1.00 97.50 1000 VAL A O 1
ATOM 7503 N N . GLY A 1 1001 ? 5.041 43.659 -14.222 1.00 96.00 1001 GLY A N 1
ATOM 7504 C CA . GLY A 1 1001 ? 5.361 45.012 -13.762 1.00 96.00 1001 GLY A CA 1
ATOM 7505 C C . GLY A 1 1001 ? 5.372 45.162 -12.236 1.00 96.00 1001 GLY A C 1
ATOM 7506 O O . GLY A 1 1001 ? 6.154 45.948 -11.700 1.00 96.00 1001 GLY A O 1
ATOM 7507 N N . ASN A 1 1002 ? 4.556 44.376 -11.528 1.00 96.00 1002 ASN A N 1
ATOM 7508 C CA . ASN A 1 1002 ? 4.569 44.315 -10.070 1.00 96.00 1002 ASN A CA 1
ATOM 7509 C C . ASN A 1 1002 ? 5.727 43.453 -9.543 1.00 96.00 1002 ASN A C 1
ATOM 7511 O O . ASN A 1 1002 ? 6.552 43.969 -8.786 1.00 96.00 1002 ASN A O 1
ATOM 7515 N N . LEU A 1 1003 ? 5.900 42.228 -10.062 1.00 96.00 1003 LEU A N 1
ATOM 7516 C CA . LEU A 1 1003 ? 7.039 41.354 -9.721 1.00 96.00 1003 LEU A CA 1
ATOM 7517 C C . LEU A 1 1003 ? 8.399 42.046 -9.951 1.00 96.00 1003 LEU A C 1
ATOM 7519 O O . LEU A 1 1003 ? 9.341 41.869 -9.179 1.00 96.00 1003 LEU A O 1
ATOM 7523 N N . THR A 1 1004 ? 8.502 42.886 -10.986 1.00 95.19 1004 THR A N 1
ATOM 7524 C CA . THR A 1 1004 ? 9.706 43.678 -11.299 1.00 95.19 1004 THR A CA 1
ATOM 7525 C C . THR A 1 1004 ? 10.065 44.655 -10.178 1.00 95.19 1004 THR A C 1
ATOM 7527 O O . THR A 1 1004 ? 11.243 44.864 -9.904 1.00 95.19 1004 THR A O 1
ATOM 7530 N N . ALA A 1 1005 ? 9.080 45.242 -9.495 1.00 92.25 1005 ALA A N 1
ATOM 7531 C CA . ALA A 1 1005 ? 9.331 46.141 -8.371 1.00 92.25 1005 ALA A CA 1
ATOM 7532 C C . ALA A 1 1005 ? 9.477 45.416 -7.022 1.00 92.25 1005 ALA A C 1
ATOM 7534 O O . ALA A 1 1005 ? 10.160 45.945 -6.145 1.00 92.25 1005 ALA A O 1
ATOM 7535 N N . GLU A 1 1006 ? 8.875 44.236 -6.850 1.00 90.56 1006 GLU A N 1
ATOM 7536 C CA . GLU A 1 1006 ? 9.049 43.415 -5.643 1.00 90.56 1006 GLU A CA 1
ATOM 7537 C C . GLU A 1 1006 ? 10.399 42.685 -5.635 1.00 90.56 1006 GLU A C 1
ATOM 7539 O O . GLU A 1 1006 ? 11.250 42.928 -4.775 1.00 90.56 1006 GLU A O 1
ATOM 7544 N N . SER A 1 1007 ? 10.631 41.810 -6.617 1.00 93.12 1007 SER A N 1
ATOM 7545 C CA . SER A 1 1007 ? 11.798 40.922 -6.681 1.00 93.12 1007 SER A CA 1
ATOM 7546 C C . SER A 1 1007 ? 12.838 41.335 -7.724 1.00 93.12 1007 SER A C 1
ATOM 7548 O O . SER A 1 1007 ? 13.964 40.849 -7.664 1.00 93.12 1007 SER A O 1
ATOM 7550 N N . GLY A 1 1008 ? 12.514 42.228 -8.663 1.00 94.19 1008 GLY A N 1
ATOM 7551 C CA . GLY A 1 1008 ? 13.330 42.407 -9.873 1.00 94.19 1008 GLY A CA 1
ATOM 7552 C C . GLY A 1 1008 ? 13.174 41.251 -10.866 1.00 94.19 1008 GLY A C 1
ATOM 7553 O O . GLY A 1 1008 ? 14.009 41.098 -11.752 1.00 94.19 1008 GLY A O 1
ATOM 7554 N N . VAL A 1 1009 ? 12.125 40.432 -10.699 1.00 94.75 1009 VAL A N 1
ATOM 7555 C CA . VAL A 1 1009 ? 11.907 39.164 -11.416 1.00 94.75 1009 VAL A CA 1
ATOM 7556 C C . VAL A 1 1009 ? 13.054 38.162 -11.172 1.00 94.75 1009 VAL A C 1
ATOM 7558 O O . VAL A 1 1009 ? 13.508 37.466 -12.075 1.00 94.75 1009 VAL A O 1
ATOM 7561 N N . ILE A 1 1010 ? 13.548 38.099 -9.930 1.00 93.44 1010 ILE A N 1
ATOM 7562 C CA . ILE A 1 1010 ? 14.628 37.194 -9.504 1.00 93.44 1010 ILE A CA 1
ATOM 7563 C C . ILE A 1 1010 ? 14.043 36.094 -8.595 1.00 93.44 1010 ILE A C 1
ATOM 7565 O O . ILE A 1 1010 ? 13.510 36.426 -7.531 1.00 93.44 1010 ILE A O 1
ATOM 7569 N N . PRO A 1 1011 ? 14.144 34.799 -8.960 1.00 90.44 1011 PRO A N 1
ATOM 7570 C CA . PRO A 1 1011 ? 13.485 33.715 -8.229 1.00 90.44 1011 PRO A CA 1
ATOM 7571 C C . PRO A 1 1011 ? 14.150 33.394 -6.877 1.00 90.44 1011 PRO A C 1
ATOM 7573 O O . PRO A 1 1011 ? 13.460 33.025 -5.931 1.00 90.44 1011 PRO A O 1
ATOM 7576 N N . ASN A 1 1012 ? 15.458 33.608 -6.711 1.00 90.50 1012 ASN A N 1
ATOM 7577 C CA . ASN A 1 1012 ? 16.150 33.322 -5.444 1.00 90.50 1012 ASN A CA 1
ATOM 7578 C C . ASN A 1 1012 ? 16.194 34.532 -4.494 1.00 90.50 1012 ASN A C 1
ATOM 7580 O O . ASN A 1 1012 ? 16.894 34.514 -3.486 1.00 90.50 1012 ASN A O 1
ATOM 7584 N N . ARG A 1 1013 ? 15.474 35.623 -4.786 1.00 93.50 1013 ARG A N 1
ATOM 7585 C CA . ARG A 1 1013 ? 15.658 36.874 -4.044 1.00 93.50 1013 ARG A CA 1
ATOM 7586 C C . ARG A 1 1013 ? 14.953 36.887 -2.688 1.00 93.50 1013 ARG A C 1
ATOM 7588 O O . ARG A 1 1013 ? 13.726 36.967 -2.612 1.00 93.50 1013 ARG A O 1
ATOM 7595 N N . VAL A 1 1014 ? 15.743 36.910 -1.619 1.00 94.19 1014 VAL A N 1
ATOM 7596 C CA . VAL A 1 1014 ? 15.301 37.145 -0.236 1.00 94.19 1014 VAL A CA 1
ATOM 7597 C C . VAL A 1 1014 ? 14.916 38.619 -0.055 1.00 94.19 1014 VAL A C 1
ATOM 7599 O O . VAL A 1 1014 ? 15.606 39.513 -0.552 1.00 94.19 1014 VAL A O 1
ATOM 7602 N N . GLU A 1 1015 ? 13.847 38.912 0.685 1.00 92.75 1015 GLU A N 1
ATOM 7603 C CA . GLU A 1 1015 ? 13.443 40.291 0.990 1.00 92.75 1015 GLU A CA 1
ATOM 7604 C C . GLU A 1 1015 ? 14.587 41.063 1.674 1.00 92.75 1015 GLU A C 1
ATOM 7606 O O . GLU A 1 1015 ? 15.250 40.568 2.588 1.00 92.75 1015 GLU A O 1
ATOM 7611 N N . ARG A 1 1016 ? 14.798 42.317 1.250 1.00 89.88 1016 ARG A N 1
ATOM 7612 C CA . ARG A 1 1016 ? 15.885 43.221 1.694 1.00 89.88 1016 ARG A CA 1
ATOM 7613 C C . ARG A 1 1016 ? 17.300 42.844 1.238 1.00 89.88 1016 ARG A C 1
ATOM 7615 O O . ARG A 1 1016 ? 18.241 43.542 1.612 1.00 89.88 1016 ARG A O 1
ATOM 7622 N N . SER A 1 1017 ? 17.454 41.826 0.397 1.00 92.06 1017 SER A N 1
ATOM 7623 C CA . SER A 1 1017 ? 18.688 41.613 -0.368 1.00 92.06 1017 SER A CA 1
ATOM 7624 C C . SER A 1 1017 ? 18.849 42.634 -1.504 1.00 92.06 1017 SER A C 1
ATOM 7626 O O . SER A 1 1017 ? 17.881 43.281 -1.936 1.00 92.06 1017 SER A O 1
ATOM 7628 N N . LYS A 1 1018 ? 20.069 42.760 -2.036 1.00 88.69 1018 LYS A N 1
ATOM 7629 C CA . LYS A 1 1018 ? 20.330 43.495 -3.285 1.00 88.69 1018 LYS A CA 1
ATOM 7630 C C . LYS A 1 1018 ? 20.144 42.560 -4.492 1.00 88.69 1018 LYS A C 1
ATOM 7632 O O . LYS A 1 1018 ? 20.441 41.376 -4.365 1.00 88.69 1018 LYS A O 1
ATOM 7637 N N . PRO A 1 1019 ? 19.721 43.058 -5.671 1.00 82.62 1019 PRO A N 1
ATOM 7638 C CA . PRO A 1 1019 ? 19.552 42.226 -6.869 1.00 82.62 1019 PRO A CA 1
ATOM 7639 C C . PRO A 1 1019 ? 20.800 41.433 -7.283 1.00 82.62 1019 PRO A C 1
ATOM 7641 O O . PRO A 1 1019 ? 20.669 40.319 -7.768 1.00 82.62 1019 PRO A O 1
ATOM 7644 N N . ASN A 1 1020 ? 21.999 41.980 -7.053 1.00 79.50 1020 ASN A N 1
ATOM 7645 C CA . ASN A 1 1020 ? 23.288 41.338 -7.340 1.00 79.50 1020 ASN A CA 1
ATOM 7646 C C . ASN A 1 1020 ? 23.846 40.485 -6.181 1.00 79.50 1020 ASN A C 1
ATOM 7648 O O . ASN A 1 1020 ? 24.961 39.984 -6.273 1.00 79.50 1020 ASN A O 1
ATOM 7652 N N . SER A 1 1021 ? 23.102 40.344 -5.082 1.00 82.81 1021 SER A N 1
ATOM 7653 C CA . SER A 1 1021 ? 23.436 39.475 -3.948 1.00 82.81 1021 SER A CA 1
ATOM 7654 C C . SER A 1 1021 ? 22.134 38.913 -3.335 1.00 82.81 1021 SER A C 1
ATOM 7656 O O . SER A 1 1021 ? 21.806 39.226 -2.184 1.00 82.81 1021 SER A O 1
ATOM 7658 N N . PRO A 1 1022 ? 21.321 38.168 -4.115 1.00 88.31 1022 PRO A N 1
ATOM 7659 C CA . PRO A 1 1022 ? 19.906 37.906 -3.814 1.00 88.31 1022 PRO A CA 1
ATOM 7660 C C . PRO A 1 1022 ? 19.667 37.066 -2.550 1.00 88.31 1022 PRO A C 1
ATOM 7662 O O . PRO A 1 1022 ? 18.603 37.174 -1.941 1.00 88.31 1022 PRO A O 1
ATOM 7665 N N . MET A 1 1023 ? 20.665 36.285 -2.124 1.00 90.25 1023 MET A N 1
ATOM 7666 C CA . MET A 1 1023 ? 20.635 35.465 -0.905 1.00 90.25 1023 MET A CA 1
ATOM 7667 C C . MET A 1 1023 ? 21.267 36.162 0.315 1.00 90.25 1023 MET A C 1
ATOM 7669 O O . MET A 1 1023 ? 21.282 35.603 1.410 1.00 90.25 1023 MET A O 1
ATOM 7673 N N . THR A 1 1024 ? 21.786 37.386 0.166 1.00 91.62 1024 THR A N 1
ATOM 7674 C CA . THR A 1 1024 ? 22.449 38.136 1.245 1.00 91.62 1024 THR A CA 1
ATOM 7675 C C . THR A 1 1024 ? 21.477 39.110 1.911 1.00 91.62 1024 THR A C 1
ATOM 7677 O O . THR A 1 1024 ? 21.042 40.082 1.291 1.00 91.62 1024 THR A O 1
ATOM 7680 N N . ALA A 1 1025 ? 21.143 38.888 3.185 1.00 93.88 1025 ALA A N 1
ATOM 7681 C CA . ALA A 1 1025 ? 20.149 39.679 3.917 1.00 93.88 1025 ALA A CA 1
ATOM 7682 C C . ALA A 1 1025 ? 20.472 39.789 5.427 1.00 93.88 1025 ALA A C 1
ATOM 7684 O O . ALA A 1 1025 ? 21.342 39.078 5.932 1.00 93.88 1025 ALA A O 1
ATOM 7685 N N . PRO A 1 1026 ? 19.796 40.673 6.188 1.00 95.69 1026 PRO A N 1
ATOM 7686 C CA . PRO A 1 1026 ? 19.904 40.692 7.646 1.00 95.69 1026 PRO A CA 1
ATOM 7687 C C . PRO A 1 1026 ? 19.325 39.422 8.284 1.00 95.69 1026 PRO A C 1
ATOM 7689 O O . PRO A 1 1026 ? 18.195 39.024 7.987 1.00 95.69 1026 PRO A O 1
ATOM 7692 N N . ASP A 1 1027 ? 20.066 38.830 9.213 1.00 92.25 1027 ASP A N 1
ATOM 7693 C CA . ASP A 1 1027 ? 19.617 37.749 10.090 1.00 92.25 1027 ASP A CA 1
ATOM 7694 C C . ASP A 1 1027 ? 18.775 38.252 11.280 1.00 92.25 1027 ASP A C 1
ATOM 7696 O O . ASP A 1 1027 ? 18.513 39.450 11.450 1.00 92.25 1027 ASP A O 1
ATOM 7700 N N . ARG A 1 1028 ? 18.351 37.315 12.137 1.00 87.56 1028 ARG A N 1
ATOM 7701 C CA . ARG A 1 1028 ? 17.563 37.593 13.345 1.00 87.56 1028 ARG A CA 1
ATOM 7702 C C . ARG A 1 1028 ? 18.239 38.545 14.345 1.00 87.56 1028 ARG A C 1
ATOM 7704 O O . ARG A 1 1028 ? 17.507 39.298 14.984 1.00 87.56 1028 ARG A O 1
ATOM 7711 N N . SER A 1 1029 ? 19.573 38.582 14.443 1.00 88.69 1029 SER A N 1
ATOM 7712 C CA . SER A 1 1029 ? 20.301 39.565 15.268 1.00 88.69 1029 SER A CA 1
ATOM 7713 C C . SER A 1 1029 ? 20.535 40.903 14.550 1.00 88.69 1029 SER A C 1
ATOM 7715 O O . SER A 1 1029 ? 20.933 41.882 15.174 1.00 88.69 1029 SER A O 1
ATOM 7717 N N . GLY A 1 1030 ? 20.219 40.984 13.255 1.00 87.25 1030 GLY A N 1
ATOM 7718 C CA . GLY A 1 1030 ? 20.371 42.169 12.413 1.00 87.25 1030 GLY A CA 1
ATOM 7719 C C . GLY A 1 1030 ? 21.698 42.234 11.657 1.00 87.25 1030 GLY A C 1
ATOM 7720 O O . GLY A 1 1030 ? 21.888 43.177 10.888 1.00 87.25 1030 GLY A O 1
ATOM 7721 N N . LYS A 1 1031 ? 22.590 41.249 11.816 1.00 91.19 1031 LYS A N 1
ATOM 7722 C CA . LYS A 1 1031 ? 23.839 41.175 11.050 1.00 91.19 1031 LYS A CA 1
ATOM 7723 C C . LYS A 1 1031 ? 23.527 40.699 9.630 1.00 91.19 1031 LYS A C 1
ATOM 7725 O O . LYS A 1 1031 ? 22.745 39.774 9.422 1.00 91.19 1031 LYS A O 1
ATOM 7730 N N . VAL A 1 1032 ? 24.113 41.352 8.630 1.00 92.69 1032 VAL A N 1
ATOM 7731 C CA . VAL A 1 1032 ? 23.968 40.930 7.230 1.00 92.69 1032 VAL A CA 1
ATOM 7732 C C . VAL A 1 1032 ? 24.855 39.712 6.989 1.00 92.69 1032 VAL A C 1
ATOM 7734 O O . VAL A 1 1032 ? 26.046 39.751 7.296 1.00 92.69 1032 VAL A O 1
ATOM 7737 N N . ARG A 1 1033 ? 24.270 38.640 6.451 1.00 88.31 1033 ARG A N 1
ATOM 7738 C CA . ARG A 1 1033 ? 24.975 37.425 6.027 1.00 88.31 1033 ARG A CA 1
ATOM 7739 C C . ARG A 1 1033 ? 24.329 36.840 4.772 1.00 88.31 1033 ARG A C 1
ATOM 7741 O O . ARG A 1 1033 ? 23.205 37.197 4.421 1.00 88.31 1033 ARG A O 1
ATOM 7748 N N . GLU A 1 1034 ? 25.057 35.969 4.093 1.00 86.69 1034 GLU A N 1
ATOM 7749 C CA . GLU A 1 1034 ? 24.518 35.119 3.033 1.00 86.69 1034 GLU A CA 1
ATOM 7750 C C . GLU A 1 1034 ? 23.826 33.894 3.647 1.00 86.69 1034 GLU A C 1
ATOM 7752 O O . GLU A 1 1034 ? 24.212 33.444 4.729 1.00 86.69 1034 GLU A O 1
ATOM 7757 N N . PHE A 1 1035 ? 22.774 33.406 2.991 1.00 83.38 1035 PHE A N 1
ATOM 7758 C CA . PHE A 1 1035 ? 21.994 32.245 3.419 1.00 83.38 1035 PHE A CA 1
ATOM 7759 C C . PHE A 1 1035 ? 21.996 31.170 2.334 1.00 83.38 1035 PHE A C 1
ATOM 7761 O O . PHE A 1 1035 ? 21.928 31.493 1.149 1.00 83.38 1035 PHE A O 1
ATOM 7768 N N . THR A 1 1036 ? 22.002 29.899 2.732 1.00 81.31 1036 THR A N 1
ATOM 7769 C CA . THR A 1 1036 ? 21.736 28.789 1.800 1.00 81.31 1036 THR A CA 1
ATOM 7770 C C . THR A 1 1036 ? 20.238 28.687 1.490 1.00 81.31 1036 THR A C 1
ATOM 7772 O O . THR A 1 1036 ? 19.402 29.266 2.195 1.00 81.31 1036 THR A O 1
ATOM 7775 N N . ALA A 1 1037 ? 19.869 27.945 0.446 1.00 77.56 1037 ALA A N 1
ATOM 7776 C CA . ALA A 1 1037 ? 18.470 27.766 0.063 1.00 77.56 1037 ALA A CA 1
ATOM 7777 C C . ALA A 1 1037 ? 17.656 27.058 1.163 1.00 77.56 1037 ALA A C 1
ATOM 7779 O O . ALA A 1 1037 ? 16.532 27.457 1.472 1.00 77.56 1037 ALA A O 1
ATOM 7780 N N . GLU A 1 1038 ? 18.269 26.098 1.852 1.00 77.88 1038 GLU A N 1
ATOM 7781 C CA . GLU A 1 1038 ? 17.706 25.346 2.977 1.00 77.88 1038 GLU A CA 1
ATOM 7782 C C . GLU A 1 1038 ? 17.525 26.252 4.200 1.00 77.88 1038 GLU A C 1
ATOM 7784 O O . GLU A 1 1038 ? 16.498 26.185 4.870 1.00 77.88 1038 GLU A O 1
ATOM 7789 N N . GLN A 1 1039 ? 18.471 27.160 4.473 1.00 85.69 1039 GLN A N 1
ATOM 7790 C CA . GLN A 1 1039 ? 18.337 28.165 5.539 1.00 85.69 1039 GLN A CA 1
ATOM 7791 C C . GLN A 1 1039 ? 17.234 29.194 5.247 1.00 85.69 1039 GLN A C 1
ATOM 7793 O O . GLN A 1 1039 ? 16.632 29.746 6.175 1.00 85.69 1039 GLN A O 1
ATOM 7798 N N . VAL A 1 1040 ? 16.963 29.469 3.967 1.00 89.31 1040 VAL A N 1
ATOM 7799 C CA . VAL A 1 1040 ? 15.825 30.292 3.543 1.00 89.31 1040 VAL A CA 1
ATOM 7800 C C . VAL A 1 1040 ? 14.516 29.511 3.653 1.00 89.31 1040 VAL A C 1
ATOM 7802 O O . VAL A 1 1040 ? 13.535 30.092 4.120 1.00 89.31 1040 VAL A O 1
ATOM 7805 N N . MET A 1 1041 ? 14.480 28.229 3.276 1.00 90.12 1041 MET A N 1
ATOM 7806 C CA . MET A 1 1041 ? 13.313 27.346 3.394 1.00 90.12 1041 MET A CA 1
ATOM 7807 C C . MET A 1 1041 ? 12.924 27.129 4.864 1.00 90.12 1041 MET A C 1
ATOM 7809 O O . MET A 1 1041 ? 11.841 27.545 5.288 1.00 90.12 1041 MET A O 1
ATOM 7813 N N . ASN A 1 1042 ? 13.856 26.613 5.669 1.00 86.94 1042 ASN A N 1
ATOM 7814 C CA . ASN A 1 1042 ? 13.694 26.216 7.073 1.00 86.94 1042 ASN A CA 1
ATOM 7815 C C . ASN A 1 1042 ? 13.737 27.403 8.060 1.00 86.94 1042 ASN A C 1
ATOM 7817 O O . ASN A 1 1042 ? 14.079 27.260 9.235 1.00 86.94 1042 ASN A O 1
ATOM 7821 N N . ARG A 1 1043 ? 13.386 28.609 7.595 1.00 89.00 1043 ARG A N 1
ATOM 7822 C CA . ARG A 1 1043 ? 13.383 29.849 8.383 1.00 89.00 1043 ARG A CA 1
ATOM 7823 C C . ARG A 1 1043 ? 12.445 29.744 9.595 1.00 89.00 1043 ARG A C 1
ATOM 7825 O O . ARG A 1 1043 ? 11.225 29.876 9.466 1.00 89.00 1043 ARG A O 1
ATOM 7832 N N . SER A 1 1044 ? 13.026 29.623 10.786 1.00 85.06 1044 SER A N 1
ATOM 7833 C CA . SER A 1 1044 ? 12.319 29.552 12.071 1.00 85.06 1044 SER A CA 1
ATOM 7834 C C . SER A 1 1044 ? 12.214 30.926 12.754 1.00 85.06 1044 SER A C 1
ATOM 7836 O O . SER A 1 1044 ? 12.583 31.952 12.179 1.00 85.06 1044 SER A O 1
ATOM 7838 N N . ALA A 1 1045 ? 11.701 30.987 13.989 1.00 79.12 1045 ALA A N 1
ATOM 7839 C CA . ALA A 1 1045 ? 11.710 32.212 14.797 1.00 79.12 1045 ALA A CA 1
ATOM 7840 C C . ALA A 1 1045 ? 13.136 32.688 15.151 1.00 79.12 1045 ALA A C 1
ATOM 7842 O O . ALA A 1 1045 ? 13.373 33.894 15.238 1.00 79.12 1045 ALA A O 1
ATOM 7843 N N . THR A 1 1046 ? 14.074 31.748 15.306 1.00 77.88 1046 THR A N 1
ATOM 7844 C CA . THR A 1 1046 ? 15.449 31.966 15.784 1.00 77.88 1046 THR A CA 1
ATOM 7845 C C . THR A 1 1046 ? 16.508 31.882 14.680 1.00 77.88 1046 THR A C 1
ATOM 7847 O O . THR A 1 1046 ? 17.590 32.439 14.847 1.00 77.88 1046 THR A O 1
ATOM 7850 N N . GLN A 1 1047 ? 16.206 31.248 13.542 1.00 82.12 1047 GLN A N 1
ATOM 7851 C CA . GLN A 1 1047 ? 17.158 30.981 12.455 1.00 82.12 1047 GLN A CA 1
ATOM 7852 C C . GLN A 1 1047 ? 16.650 31.471 11.082 1.00 82.12 1047 GLN A C 1
ATOM 7854 O O . GLN A 1 1047 ? 15.460 31.739 10.893 1.00 82.12 1047 GLN A O 1
ATOM 7859 N N . GLY A 1 1048 ? 17.571 31.604 10.121 1.00 88.19 1048 GLY A N 1
ATOM 7860 C CA . GLY A 1 1048 ? 17.302 32.085 8.759 1.00 88.19 1048 GLY A CA 1
ATOM 7861 C C . GLY A 1 1048 ? 17.160 33.615 8.625 1.00 88.19 1048 GLY A C 1
ATOM 7862 O O . GLY A 1 1048 ? 17.422 34.361 9.579 1.00 88.19 1048 GLY A O 1
ATOM 7863 N N . PRO A 1 1049 ? 16.746 34.109 7.440 1.00 92.81 1049 PRO A N 1
ATOM 7864 C CA . PRO A 1 1049 ? 16.584 35.538 7.173 1.00 92.81 1049 PRO A CA 1
ATOM 7865 C C . PRO A 1 1049 ? 15.592 36.219 8.122 1.00 92.81 1049 PRO A C 1
ATOM 7867 O O . PRO A 1 1049 ? 14.544 35.668 8.466 1.00 92.81 1049 PRO A O 1
ATOM 7870 N N . ARG A 1 1050 ? 15.859 37.467 8.519 1.00 92.62 1050 ARG A N 1
ATOM 7871 C CA . ARG A 1 1050 ? 14.926 38.244 9.356 1.00 92.62 1050 ARG A CA 1
ATOM 7872 C C . ARG A 1 1050 ? 13.628 38.536 8.625 1.00 92.62 1050 ARG A C 1
ATOM 7874 O O . ARG A 1 1050 ? 12.540 38.329 9.167 1.00 92.62 1050 ARG A O 1
ATOM 7881 N N . ALA A 1 1051 ? 13.763 39.032 7.406 1.00 91.12 1051 ALA A N 1
ATOM 7882 C CA . ALA A 1 1051 ? 12.662 39.371 6.528 1.00 91.12 1051 ALA A CA 1
ATOM 7883 C C . ALA A 1 1051 ? 12.016 38.087 5.966 1.00 91.12 1051 ALA A C 1
ATOM 7885 O O . ALA A 1 1051 ? 12.740 37.131 5.685 1.00 91.12 1051 ALA A O 1
ATOM 7886 N N . PRO A 1 1052 ? 10.676 37.993 5.887 1.00 89.75 1052 PRO A N 1
ATOM 7887 C CA . PRO A 1 1052 ? 10.016 36.771 5.448 1.00 89.75 1052 PRO A CA 1
ATOM 7888 C C . PRO A 1 1052 ? 9.834 36.646 3.930 1.00 89.75 1052 PRO A C 1
ATOM 7890 O O . PRO A 1 1052 ? 9.603 35.525 3.490 1.00 89.75 1052 PRO A O 1
ATOM 7893 N N . GLY A 1 1053 ? 9.888 37.720 3.135 1.00 93.25 1053 GLY A N 1
ATOM 7894 C CA . GLY A 1 1053 ? 9.652 37.610 1.689 1.00 93.25 1053 GLY A CA 1
ATOM 7895 C C . GLY A 1 1053 ? 10.731 36.797 0.960 1.00 93.25 1053 GLY A C 1
ATOM 7896 O O . GLY A 1 1053 ? 11.915 36.861 1.299 1.00 93.25 1053 GLY A O 1
ATOM 7897 N N . ILE A 1 1054 ? 10.312 36.013 -0.034 1.00 94.81 1054 ILE A N 1
ATOM 7898 C CA . ILE A 1 1054 ? 11.185 35.228 -0.916 1.00 94.81 1054 ILE A CA 1
ATOM 7899 C C . ILE A 1 1054 ? 10.579 35.126 -2.320 1.00 94.81 1054 ILE A C 1
ATOM 7901 O O . ILE A 1 1054 ? 9.358 35.120 -2.462 1.00 94.81 1054 ILE A O 1
ATOM 7905 N N . GLY A 1 1055 ? 11.422 35.028 -3.345 1.00 93.94 1055 GLY A N 1
ATOM 7906 C CA . GLY A 1 1055 ? 11.025 34.687 -4.710 1.00 93.94 1055 GLY A CA 1
ATOM 7907 C C . GLY A 1 1055 ? 10.260 35.761 -5.471 1.00 93.94 1055 GLY A C 1
ATOM 7908 O O . GLY A 1 1055 ? 10.166 36.912 -5.032 1.00 93.94 1055 GLY A O 1
ATOM 7909 N N . LEU A 1 1056 ? 9.741 35.384 -6.643 1.00 95.06 1056 LEU A N 1
ATOM 7910 C CA . LEU A 1 1056 ? 9.195 36.320 -7.633 1.00 95.06 1056 LEU A CA 1
ATOM 7911 C C . LEU A 1 1056 ? 8.160 37.293 -7.047 1.00 95.06 1056 LEU A C 1
ATOM 7913 O O . LEU A 1 1056 ? 8.265 38.496 -7.293 1.00 95.06 1056 LEU A O 1
ATOM 7917 N N . ALA A 1 1057 ? 7.209 36.789 -6.253 1.00 94.06 1057 ALA A N 1
ATOM 7918 C CA . ALA A 1 1057 ? 6.142 37.575 -5.623 1.00 94.06 1057 ALA A CA 1
ATOM 7919 C C . ALA A 1 1057 ? 6.425 37.952 -4.151 1.00 94.06 1057 ALA A C 1
ATOM 7921 O O . ALA A 1 1057 ? 5.512 38.356 -3.434 1.00 94.06 1057 ALA A O 1
ATOM 7922 N N . GLN A 1 1058 ? 7.671 37.784 -3.683 1.00 93.56 1058 GLN A N 1
ATOM 7923 C CA . GLN A 1 1058 ? 8.097 38.051 -2.301 1.00 93.56 1058 GLN A CA 1
ATOM 7924 C C . GLN A 1 1058 ? 7.164 37.413 -1.252 1.00 93.56 1058 GLN A C 1
ATOM 7926 O O . GLN A 1 1058 ? 6.706 38.069 -0.319 1.00 93.56 1058 GLN A O 1
ATOM 7931 N N . TRP A 1 1059 ? 6.886 36.112 -1.378 1.00 94.25 1059 TRP A N 1
ATOM 7932 C CA . TRP A 1 1059 ? 5.957 35.377 -0.512 1.00 94.25 1059 TRP A CA 1
ATOM 7933 C C . TRP A 1 1059 ? 6.337 35.499 0.976 1.00 94.25 1059 TRP A C 1
ATOM 7935 O O . TRP A 1 1059 ? 7.347 34.953 1.417 1.00 94.25 1059 TRP A O 1
ATOM 7945 N N . THR A 1 1060 ? 5.530 36.224 1.762 1.00 90.00 1060 THR A N 1
ATOM 7946 C CA . THR A 1 1060 ? 5.834 36.582 3.166 1.00 90.00 1060 THR A CA 1
ATOM 7947 C C . THR A 1 1060 ? 5.136 35.708 4.217 1.00 90.00 1060 THR A C 1
ATOM 7949 O O . THR A 1 1060 ? 5.688 35.463 5.289 1.00 90.00 1060 THR A O 1
ATOM 7952 N N . SER A 1 1061 ? 3.914 35.236 3.969 1.00 88.94 1061 SER A N 1
ATOM 7953 C CA . SER A 1 1061 ? 3.139 34.462 4.955 1.00 88.94 1061 SER A CA 1
ATOM 7954 C C . SER A 1 1061 ? 3.582 32.998 5.037 1.00 88.94 1061 SER A C 1
ATOM 7956 O O . SER A 1 1061 ? 3.928 32.412 4.012 1.00 88.94 1061 SER A O 1
ATOM 7958 N N . LYS A 1 1062 ? 3.477 32.371 6.221 1.00 84.38 1062 LYS A N 1
ATOM 7959 C CA . LYS A 1 1062 ? 3.883 30.968 6.450 1.00 84.38 1062 LYS A CA 1
ATOM 7960 C C . LYS A 1 1062 ? 3.240 29.985 5.458 1.00 84.38 1062 LYS A C 1
ATOM 7962 O O . LYS A 1 1062 ? 3.960 29.173 4.894 1.00 84.38 1062 LYS A O 1
ATOM 7967 N N . SER A 1 1063 ? 1.932 30.092 5.205 1.00 86.31 1063 SER A N 1
ATOM 7968 C CA . SER A 1 1063 ? 1.202 29.223 4.266 1.00 86.31 1063 SER A CA 1
ATOM 7969 C C . SER A 1 1063 ? 1.704 29.364 2.827 1.00 86.31 1063 SER A C 1
ATOM 7971 O O . SER A 1 1063 ? 2.175 28.388 2.256 1.00 86.31 1063 SER A O 1
ATOM 7973 N N . ARG A 1 1064 ? 1.694 30.585 2.273 1.00 93.00 1064 ARG A N 1
ATOM 7974 C CA . ARG A 1 1064 ? 2.171 30.860 0.902 1.00 93.00 1064 ARG A CA 1
ATOM 7975 C C . ARG A 1 1064 ? 3.652 30.500 0.690 1.00 93.00 1064 ARG A C 1
ATOM 7977 O O . ARG A 1 1064 ? 4.056 30.129 -0.401 1.00 93.00 1064 ARG A O 1
ATOM 7984 N N . ARG A 1 1065 ? 4.480 30.571 1.740 1.00 93.19 1065 ARG A N 1
ATOM 7985 C CA . ARG A 1 1065 ? 5.865 30.072 1.699 1.00 93.19 1065 ARG A CA 1
ATOM 7986 C C . ARG A 1 1065 ? 5.939 28.547 1.715 1.00 93.19 1065 ARG A C 1
ATOM 7988 O O . ARG A 1 1065 ? 6.698 27.992 0.938 1.00 93.19 1065 ARG A O 1
ATOM 7995 N N . SER A 1 1066 ? 5.171 27.882 2.579 1.00 88.44 1066 SER A N 1
ATOM 7996 C CA . SER A 1 1066 ? 5.107 26.413 2.625 1.00 88.44 1066 SER A CA 1
ATOM 7997 C C . SER A 1 1066 ? 4.682 25.856 1.268 1.00 88.44 1066 SER A C 1
ATOM 7999 O O . SER A 1 1066 ? 5.386 25.028 0.703 1.00 88.44 1066 SER A O 1
ATOM 8001 N N . GLY A 1 1067 ? 3.607 26.412 0.697 1.00 88.25 1067 GLY A N 1
ATOM 8002 C CA . GLY A 1 1067 ? 3.116 26.035 -0.624 1.00 88.25 1067 GLY A CA 1
ATOM 8003 C C . GLY A 1 1067 ? 4.147 26.234 -1.735 1.00 88.25 1067 GLY A C 1
ATOM 8004 O O . GLY A 1 1067 ? 4.230 25.377 -2.602 1.00 88.25 1067 GLY A O 1
ATOM 8005 N N . LEU A 1 1068 ? 4.969 27.293 -1.686 1.00 92.12 1068 LEU A N 1
ATOM 8006 C CA . LEU A 1 1068 ? 6.070 27.492 -2.636 1.00 92.12 1068 LEU A CA 1
ATOM 8007 C C . LEU A 1 1068 ? 7.073 26.328 -2.579 1.00 92.12 1068 LEU A C 1
ATOM 8009 O O . LEU A 1 1068 ? 7.335 25.707 -3.599 1.00 92.12 1068 LEU A O 1
ATOM 8013 N N . PHE A 1 1069 ? 7.612 26.009 -1.398 1.00 90.75 1069 PHE A N 1
ATOM 8014 C CA . PHE A 1 1069 ? 8.626 24.952 -1.249 1.00 90.75 1069 PHE A CA 1
ATOM 8015 C C . PHE A 1 1069 ? 8.063 23.532 -1.444 1.00 90.75 1069 PHE A C 1
ATOM 8017 O O . PHE A 1 1069 ? 8.792 22.626 -1.835 1.00 90.75 1069 PHE A O 1
ATOM 8024 N N . GLN A 1 1070 ? 6.766 23.329 -1.202 1.00 81.75 1070 GLN A N 1
ATOM 8025 C CA . GLN A 1 1070 ? 6.076 22.053 -1.424 1.00 81.75 1070 GLN A CA 1
ATOM 8026 C C . GLN A 1 1070 ? 5.586 21.882 -2.874 1.00 81.75 1070 GLN A C 1
ATOM 8028 O O . GLN A 1 1070 ? 5.219 20.778 -3.271 1.00 81.75 1070 GLN A O 1
ATOM 8033 N N . PHE A 1 1071 ? 5.581 22.942 -3.692 1.00 72.38 1071 PHE A N 1
ATOM 8034 C CA . PHE A 1 1071 ? 5.074 22.870 -5.060 1.00 72.38 1071 PHE A CA 1
ATOM 8035 C C . PHE A 1 1071 ? 5.920 21.917 -5.913 1.00 72.38 1071 PHE A C 1
ATOM 8037 O O . PHE A 1 1071 ? 7.125 22.113 -6.083 1.00 72.38 1071 PHE A O 1
ATOM 8044 N N . GLN A 1 1072 ? 5.271 20.881 -6.456 1.00 63.41 1072 GLN A N 1
ATOM 8045 C CA . GLN A 1 1072 ? 5.912 19.813 -7.237 1.00 63.41 1072 GLN A CA 1
ATOM 8046 C C . GLN A 1 1072 ? 7.061 19.098 -6.493 1.00 63.41 1072 GLN A C 1
ATOM 8048 O O . GLN A 1 1072 ? 7.998 18.633 -7.134 1.00 63.41 1072 GLN A O 1
ATOM 8053 N N . ASN A 1 1073 ? 7.016 19.034 -5.154 1.00 56.59 1073 ASN A N 1
ATOM 8054 C CA . ASN A 1 1073 ? 8.044 18.416 -4.300 1.00 56.59 1073 ASN A CA 1
ATOM 8055 C C . ASN A 1 1073 ? 9.471 18.980 -4.491 1.00 56.59 1073 ASN A C 1
ATOM 8057 O O . ASN A 1 1073 ? 10.453 18.318 -4.171 1.00 56.59 1073 ASN A O 1
ATOM 8061 N N . ARG A 1 1074 ? 9.607 20.219 -4.988 1.00 59.66 1074 ARG A N 1
ATOM 8062 C CA . ARG A 1 1074 ? 10.910 20.809 -5.354 1.00 59.66 1074 ARG A CA 1
ATOM 8063 C C . ARG A 1 1074 ? 11.760 21.297 -4.178 1.00 59.66 1074 ARG A C 1
ATOM 8065 O O . ARG A 1 1074 ? 12.931 21.603 -4.379 1.00 59.66 1074 ARG A O 1
ATOM 8072 N N . GLY A 1 1075 ? 11.202 21.406 -2.973 1.00 78.75 1075 GLY A N 1
ATOM 8073 C CA . GLY A 1 1075 ? 11.944 21.823 -1.782 1.00 78.75 1075 GLY A CA 1
ATOM 8074 C C . GLY A 1 1075 ? 12.672 23.156 -1.981 1.00 78.75 1075 GLY A C 1
ATOM 8075 O O . GLY A 1 1075 ? 12.139 24.091 -2.581 1.00 78.75 1075 GLY A O 1
ATOM 8076 N N . ALA A 1 1076 ? 13.908 23.243 -1.487 1.00 77.38 1076 ALA A N 1
ATOM 8077 C CA . ALA A 1 1076 ? 14.732 24.448 -1.567 1.00 77.38 1076 ALA A CA 1
ATOM 8078 C C . ALA A 1 1076 ? 15.143 24.821 -3.011 1.00 77.38 1076 ALA A C 1
ATOM 8080 O O . ALA A 1 1076 ? 15.311 26.008 -3.304 1.00 77.38 1076 ALA A O 1
ATOM 8081 N N . ASP A 1 1077 ? 15.222 23.846 -3.924 1.00 65.75 1077 ASP A N 1
ATOM 8082 C CA . ASP A 1 1077 ? 15.658 24.037 -5.317 1.00 65.75 1077 ASP A CA 1
ATOM 8083 C C . ASP A 1 1077 ? 14.710 24.949 -6.113 1.00 65.75 1077 ASP A C 1
ATOM 8085 O O . ASP A 1 1077 ? 15.135 25.634 -7.050 1.00 65.75 1077 ASP A O 1
ATOM 8089 N N . ILE A 1 1078 ? 13.435 25.054 -5.706 1.00 79.81 1078 ILE A N 1
ATOM 8090 C CA . ILE A 1 1078 ? 12.471 25.958 -6.353 1.00 79.81 1078 ILE A CA 1
ATOM 8091 C C . ILE A 1 1078 ? 12.910 27.429 -6.303 1.00 79.81 1078 ILE A C 1
ATOM 8093 O O . ILE A 1 1078 ? 12.429 28.242 -7.091 1.00 79.81 1078 ILE A O 1
ATOM 8097 N N . LEU A 1 1079 ? 13.843 27.801 -5.416 1.00 85.12 1079 LEU A N 1
ATOM 8098 C CA . LEU A 1 1079 ? 14.401 29.153 -5.378 1.00 85.12 1079 LEU A CA 1
ATOM 8099 C C . LEU A 1 1079 ? 15.155 29.532 -6.656 1.00 85.12 1079 LEU A C 1
ATOM 8101 O O . LEU A 1 1079 ? 15.236 30.716 -6.959 1.00 85.12 1079 LEU A O 1
ATOM 8105 N N . PHE A 1 1080 ? 15.655 28.577 -7.438 1.00 79.06 1080 PHE A N 1
ATOM 8106 C CA . PHE A 1 1080 ? 16.431 28.870 -8.649 1.00 79.06 1080 PHE A CA 1
ATOM 8107 C C . PHE A 1 1080 ? 15.634 28.618 -9.943 1.00 79.06 1080 PHE A C 1
ATOM 8109 O O . PHE A 1 1080 ? 15.955 29.191 -10.985 1.00 79.06 1080 PHE A O 1
ATOM 8116 N N . ASP A 1 1081 ? 14.528 27.868 -9.870 1.00 73.44 1081 ASP A N 1
ATOM 8117 C CA . ASP A 1 1081 ? 13.647 27.586 -11.009 1.00 73.44 1081 ASP A CA 1
ATOM 8118 C C . ASP A 1 1081 ? 12.578 28.681 -11.211 1.00 73.44 1081 ASP A C 1
ATOM 8120 O O . ASP A 1 1081 ? 11.497 28.681 -10.612 1.00 73.44 1081 ASP A O 1
ATOM 8124 N N . MET A 1 1082 ? 12.862 29.614 -12.125 1.00 82.12 1082 MET A N 1
ATOM 8125 C CA . MET A 1 1082 ? 11.912 30.654 -12.535 1.00 82.12 1082 MET A CA 1
ATOM 8126 C C . MET A 1 1082 ? 10.605 30.082 -13.110 1.00 82.12 1082 MET A C 1
ATOM 8128 O O . MET A 1 1082 ? 9.547 30.677 -12.911 1.00 82.12 1082 MET A O 1
ATOM 8132 N N . THR A 1 1083 ? 10.649 28.946 -13.808 1.00 80.00 1083 THR A N 1
ATOM 8133 C CA . THR A 1 1083 ? 9.465 28.355 -14.448 1.00 80.00 1083 THR A CA 1
ATOM 8134 C C . THR A 1 1083 ? 8.524 27.774 -13.392 1.00 80.00 1083 THR A C 1
ATOM 8136 O O . THR A 1 1083 ? 7.327 28.067 -13.406 1.00 80.00 1083 THR A O 1
ATOM 8139 N N . ALA A 1 1084 ? 9.066 27.042 -12.416 1.00 75.81 1084 ALA A N 1
ATOM 8140 C CA . ALA A 1 1084 ? 8.303 26.505 -11.293 1.00 75.81 1084 ALA A CA 1
ATOM 8141 C C . ALA A 1 1084 ? 7.691 27.612 -10.413 1.00 75.81 1084 ALA A C 1
ATOM 8143 O O . ALA A 1 1084 ? 6.531 27.499 -10.016 1.00 75.81 1084 ALA A O 1
ATOM 8144 N N . GLN A 1 1085 ? 8.404 28.720 -10.165 1.00 92.75 1085 GLN A N 1
ATOM 8145 C CA . GLN A 1 1085 ? 7.835 29.848 -9.410 1.00 92.75 1085 GLN A CA 1
ATOM 8146 C C . GLN A 1 1085 ? 6.707 30.576 -10.152 1.00 92.75 1085 GLN A C 1
ATOM 8148 O O . GLN A 1 1085 ? 5.753 31.022 -9.512 1.00 92.75 1085 GLN A O 1
ATOM 8153 N N . VAL A 1 1086 ? 6.773 30.692 -11.484 1.00 90.75 1086 VAL A N 1
ATOM 8154 C CA . VAL A 1 1086 ? 5.662 31.244 -12.281 1.00 90.75 1086 VAL A CA 1
ATOM 8155 C C . VAL A 1 1086 ? 4.462 30.294 -12.266 1.00 90.75 1086 VAL A C 1
ATOM 8157 O O . VAL A 1 1086 ? 3.334 30.746 -12.066 1.00 90.75 1086 VAL A O 1
ATOM 8160 N N . ALA A 1 1087 ? 4.692 28.984 -12.380 1.00 81.38 1087 ALA A N 1
ATOM 8161 C CA . ALA A 1 1087 ? 3.635 27.984 -12.269 1.00 81.38 1087 ALA A CA 1
ATOM 8162 C C . ALA A 1 1087 ? 2.965 27.999 -10.879 1.00 81.38 1087 ALA A C 1
ATOM 8164 O O . ALA A 1 1087 ? 1.734 27.973 -10.804 1.00 81.38 1087 ALA A O 1
ATOM 8165 N N . TYR A 1 1088 ? 3.738 28.134 -9.794 1.00 93.81 1088 TYR A N 1
ATOM 8166 C CA . TYR A 1 1088 ? 3.201 28.297 -8.439 1.00 93.81 1088 TYR A CA 1
ATOM 8167 C C . TYR A 1 1088 ? 2.402 29.600 -8.280 1.00 93.81 1088 TYR A C 1
ATOM 8169 O O . TYR A 1 1088 ? 1.288 29.576 -7.759 1.00 93.81 1088 TYR A O 1
ATOM 8177 N N . LEU A 1 1089 ? 2.915 30.727 -8.789 1.00 95.06 1089 LEU A N 1
ATOM 8178 C CA . LEU A 1 1089 ? 2.203 32.010 -8.790 1.00 95.06 1089 LEU A CA 1
ATOM 8179 C C . LEU A 1 1089 ? 0.843 31.907 -9.501 1.00 95.06 1089 LEU A C 1
ATOM 8181 O O . LEU A 1 1089 ? -0.161 32.415 -9.004 1.00 95.06 1089 LEU A O 1
ATOM 8185 N N . VAL A 1 1090 ? 0.788 31.233 -10.653 1.00 92.56 1090 VAL A N 1
ATOM 8186 C CA . VAL A 1 1090 ? -0.464 31.029 -11.397 1.00 92.56 1090 VAL A CA 1
ATOM 8187 C C . VAL A 1 1090 ? -1.392 30.042 -10.688 1.00 92.56 1090 VAL A C 1
ATOM 8189 O O . VAL A 1 1090 ? -2.599 30.279 -10.664 1.00 92.56 1090 VAL A O 1
ATOM 8192 N N . HIS A 1 1091 ? -0.863 28.977 -10.078 1.00 90.25 1091 HIS A N 1
ATOM 8193 C CA . HIS A 1 1091 ? -1.645 28.069 -9.236 1.00 90.25 1091 HIS A CA 1
ATOM 8194 C C . HIS A 1 1091 ? -2.303 28.833 -8.078 1.00 90.25 1091 HIS A C 1
ATOM 8196 O O . HIS A 1 1091 ? -3.522 28.786 -7.935 1.00 90.25 1091 HIS A O 1
ATOM 8202 N N . GLU A 1 1092 ? -1.526 29.605 -7.317 1.00 92.56 1092 GLU A N 1
ATOM 8203 C CA . GLU A 1 1092 ? -2.004 30.429 -6.204 1.00 92.56 1092 GLU A CA 1
ATOM 8204 C C . GLU A 1 1092 ? -3.058 31.455 -6.652 1.00 92.56 1092 GLU A C 1
ATOM 8206 O O . GLU A 1 1092 ? -4.095 31.609 -6.000 1.00 92.56 1092 GLU A O 1
ATOM 8211 N N . LEU A 1 1093 ? -2.838 32.125 -7.789 1.00 90.06 1093 LEU A N 1
ATOM 8212 C CA . LEU A 1 1093 ? -3.817 33.048 -8.360 1.00 90.06 1093 LEU A CA 1
ATOM 8213 C C . LEU A 1 1093 ? -5.126 32.336 -8.741 1.00 90.06 1093 LEU A C 1
ATOM 8215 O O . LEU A 1 1093 ? -6.196 32.889 -8.500 1.00 90.06 1093 LEU A O 1
ATOM 8219 N N . ARG A 1 1094 ? -5.066 31.119 -9.294 1.00 87.25 1094 ARG A N 1
ATOM 8220 C CA . ARG A 1 1094 ? -6.253 30.339 -9.688 1.00 87.25 1094 ARG A CA 1
ATOM 8221 C C . ARG A 1 1094 ? -7.016 29.755 -8.497 1.00 87.25 1094 ARG A C 1
ATOM 8223 O O . ARG A 1 1094 ? -8.241 29.771 -8.526 1.00 87.25 1094 ARG A O 1
ATOM 8230 N N . THR A 1 1095 ? -6.329 29.256 -7.468 1.00 81.50 1095 THR A N 1
ATOM 8231 C CA . THR A 1 1095 ? -6.962 28.577 -6.321 1.00 81.50 1095 THR A CA 1
ATOM 8232 C C . THR A 1 1095 ? -7.346 29.553 -5.212 1.00 81.50 1095 THR A C 1
ATOM 8234 O O . THR A 1 1095 ? -8.517 29.678 -4.862 1.00 81.50 1095 THR A O 1
ATOM 8237 N N . SER A 1 1096 ? -6.373 30.296 -4.683 1.00 86.12 1096 SER A N 1
ATOM 8238 C CA . SER A 1 1096 ? -6.553 31.165 -3.511 1.00 86.12 1096 SER A CA 1
ATOM 8239 C C . SER A 1 1096 ? -7.108 32.547 -3.865 1.00 86.12 1096 SER A C 1
ATOM 8241 O O . SER A 1 1096 ? -7.706 33.215 -3.021 1.00 86.12 1096 SER A O 1
ATOM 8243 N N . TYR A 1 1097 ? -6.934 32.988 -5.115 1.00 90.06 1097 TYR A N 1
ATOM 8244 C CA . TYR A 1 1097 ? -7.284 34.342 -5.551 1.00 90.06 1097 TYR A CA 1
ATOM 8245 C C . TYR A 1 1097 ? -8.080 34.383 -6.868 1.00 90.06 1097 TYR A C 1
ATOM 8247 O O . TYR A 1 1097 ? -7.945 35.342 -7.626 1.00 90.06 1097 TYR A O 1
ATOM 8255 N N . ALA A 1 1098 ? -8.952 33.401 -7.139 1.00 85.38 1098 ALA A N 1
ATOM 8256 C CA . ALA A 1 1098 ? -9.670 33.255 -8.419 1.00 85.38 1098 ALA A CA 1
ATOM 8257 C C . ALA A 1 1098 ? -10.283 34.570 -8.966 1.00 85.38 1098 ALA A C 1
ATOM 8259 O O . ALA A 1 1098 ? -10.062 34.944 -10.115 1.00 85.38 1098 ALA A O 1
ATOM 8260 N N . LYS A 1 1099 ? -10.943 35.366 -8.107 1.00 87.69 1099 LYS A N 1
ATOM 8261 C CA . LYS A 1 1099 ? -11.540 36.678 -8.467 1.00 87.69 1099 LYS A CA 1
ATOM 8262 C C . LYS A 1 1099 ? -10.528 37.772 -8.857 1.00 87.69 1099 LYS A C 1
ATOM 8264 O O . LYS A 1 1099 ? -10.935 38.851 -9.289 1.00 87.69 1099 LYS A O 1
ATOM 8269 N N . ILE A 1 1100 ? -9.241 37.563 -8.593 1.00 91.25 1100 ILE A N 1
ATOM 8270 C CA . ILE A 1 1100 ? -8.115 38.386 -9.057 1.00 91.25 1100 ILE A CA 1
ATOM 8271 C C . ILE A 1 1100 ? -7.609 37.807 -10.380 1.00 91.25 1100 ILE A C 1
ATOM 8273 O O . ILE A 1 1100 ? -7.462 38.560 -11.338 1.00 91.25 1100 ILE A O 1
ATOM 8277 N N . PHE A 1 1101 ? -7.421 36.484 -10.460 1.00 91.62 1101 PHE A N 1
ATOM 8278 C CA . PHE A 1 1101 ? -7.029 35.792 -11.691 1.00 91.62 1101 PHE A CA 1
ATOM 8279 C C . PHE A 1 1101 ? -7.960 36.126 -12.865 1.00 91.62 1101 PHE A C 1
ATOM 8281 O O . PHE A 1 1101 ? -7.471 36.567 -13.901 1.00 91.62 1101 PHE A O 1
ATOM 8288 N N . ASP A 1 1102 ? -9.282 36.042 -12.686 1.00 87.31 1102 ASP A N 1
ATOM 8289 C CA . ASP A 1 1102 ? -10.265 36.360 -13.736 1.00 87.31 1102 ASP A CA 1
ATOM 8290 C C . ASP A 1 1102 ? -10.148 37.802 -14.261 1.00 87.31 1102 ASP A C 1
ATOM 8292 O O . ASP A 1 1102 ? -10.336 38.057 -15.451 1.00 87.31 1102 ASP A O 1
ATOM 8296 N N . GLN A 1 1103 ? -9.827 38.751 -13.374 1.00 89.69 1103 GLN A N 1
ATOM 8297 C CA . GLN A 1 1103 ? -9.682 40.171 -13.712 1.00 89.69 1103 GLN A CA 1
ATOM 8298 C C . GLN A 1 1103 ? -8.345 40.482 -14.390 1.00 89.69 1103 GLN A C 1
ATOM 8300 O O . GLN A 1 1103 ? -8.268 41.424 -15.174 1.00 89.69 1103 GLN A O 1
ATOM 8305 N N . VAL A 1 1104 ? -7.295 39.722 -14.072 1.00 92.81 1104 VAL A N 1
ATOM 8306 C CA . VAL A 1 1104 ? -5.923 39.985 -14.523 1.00 92.81 1104 VAL A CA 1
ATOM 8307 C C . VAL A 1 1104 ? -5.588 39.187 -15.779 1.00 92.81 1104 VAL A C 1
ATOM 8309 O O . VAL A 1 1104 ? -5.099 39.769 -16.739 1.00 92.81 1104 VAL A O 1
ATOM 8312 N N . ALA A 1 1105 ? -5.898 37.890 -15.829 1.00 89.75 1105 ALA A N 1
ATOM 8313 C CA . ALA A 1 1105 ? -5.526 37.011 -16.942 1.00 89.75 1105 ALA A CA 1
ATOM 8314 C C . ALA A 1 1105 ? -6.195 37.380 -18.277 1.00 89.75 1105 ALA A C 1
ATOM 8316 O O . ALA A 1 1105 ? -5.677 37.038 -19.335 1.00 89.75 1105 ALA A O 1
ATOM 8317 N N . ARG A 1 1106 ? -7.325 38.097 -18.239 1.00 91.06 1106 ARG A N 1
ATOM 8318 C CA . ARG A 1 1106 ? -8.063 38.572 -19.424 1.00 91.06 1106 ARG A CA 1
ATOM 8319 C C . ARG A 1 1106 ? -8.087 40.099 -19.553 1.00 91.06 1106 ARG A C 1
ATOM 8321 O O . ARG A 1 1106 ? -8.901 40.634 -20.303 1.00 91.06 1106 ARG A O 1
ATOM 8328 N N . ALA A 1 1107 ? -7.249 40.816 -18.804 1.00 92.62 1107 ALA A N 1
ATOM 8329 C CA . ALA A 1 1107 ? -7.234 42.274 -18.842 1.00 92.62 1107 ALA A CA 1
ATOM 8330 C C . ALA A 1 1107 ? -6.823 42.787 -20.231 1.00 92.62 1107 ALA A C 1
ATOM 8332 O O . ALA A 1 1107 ? -5.849 42.309 -20.801 1.00 92.62 1107 ALA A O 1
ATOM 8333 N N . SER A 1 1108 ? -7.509 43.810 -20.739 1.00 92.50 1108 SER A N 1
ATOM 8334 C CA . SER A 1 1108 ? -7.128 44.556 -21.951 1.00 92.50 1108 SER A CA 1
ATOM 8335 C C . SER A 1 1108 ? -6.288 45.808 -21.648 1.00 92.50 1108 SER A C 1
ATOM 8337 O O . SER A 1 1108 ? -6.101 46.668 -22.504 1.00 92.50 1108 SER A O 1
ATOM 8339 N N . SER A 1 1109 ? -5.819 45.949 -20.405 1.00 95.88 1109 SER A N 1
ATOM 8340 C CA . SER A 1 1109 ? -5.074 47.108 -19.911 1.00 95.88 1109 SER A CA 1
ATOM 8341 C C . SER A 1 1109 ? -4.055 46.663 -18.866 1.00 95.88 1109 SER A C 1
ATOM 8343 O O . SER A 1 1109 ? -4.424 46.164 -17.798 1.00 95.88 1109 SER A O 1
ATOM 8345 N N . ALA A 1 1110 ? -2.772 46.876 -19.168 1.00 94.69 1110 ALA A N 1
ATOM 8346 C CA . ALA A 1 1110 ? -1.671 46.537 -18.271 1.00 94.69 1110 ALA A CA 1
ATOM 8347 C C . ALA A 1 1110 ? -1.713 47.362 -16.977 1.00 94.69 1110 ALA A C 1
ATOM 8349 O O . ALA A 1 1110 ? -1.382 46.852 -15.907 1.00 94.69 1110 ALA A O 1
ATOM 8350 N N . ASP A 1 1111 ? -2.205 48.600 -17.053 1.00 95.50 1111 ASP A N 1
ATOM 8351 C CA . ASP A 1 1111 ? -2.395 49.467 -15.892 1.00 95.50 1111 ASP A CA 1
ATOM 8352 C C . ASP A 1 1111 ? -3.483 48.922 -14.960 1.00 95.50 1111 ASP A C 1
ATOM 8354 O O . ASP A 1 1111 ? -3.291 48.854 -13.748 1.00 95.50 1111 ASP A O 1
ATOM 8358 N N . THR A 1 1112 ? -4.610 48.471 -15.518 1.00 92.81 1112 THR A N 1
ATOM 8359 C CA . THR A 1 1112 ? -5.720 47.901 -14.740 1.00 92.81 1112 THR A CA 1
ATOM 8360 C C . THR A 1 1112 ? -5.325 46.569 -14.102 1.00 92.81 1112 THR A C 1
ATOM 8362 O O . THR A 1 1112 ? -5.599 46.349 -12.923 1.00 92.81 1112 THR A O 1
ATOM 8365 N N . ALA A 1 1113 ? -4.628 45.703 -14.843 1.00 95.75 1113 ALA A N 1
ATOM 8366 C CA . ALA A 1 1113 ? -4.057 44.471 -14.304 1.00 95.75 1113 ALA A CA 1
ATOM 8367 C C . ALA A 1 1113 ? -3.041 44.754 -13.180 1.00 95.75 1113 ALA A C 1
ATOM 8369 O O . ALA A 1 1113 ? -3.085 44.115 -12.125 1.00 95.75 1113 ALA A O 1
ATOM 8370 N N . SER A 1 1114 ? -2.171 45.753 -13.371 1.00 96.44 1114 SER A N 1
ATOM 8371 C CA . SER A 1 1114 ? -1.165 46.150 -12.383 1.00 96.44 1114 SER A CA 1
ATOM 8372 C C . SER A 1 1114 ? -1.794 46.679 -11.091 1.00 96.44 1114 SER A C 1
ATOM 8374 O O . SER A 1 1114 ? -1.403 46.253 -10.002 1.00 96.44 1114 SER A O 1
ATOM 8376 N N . ASP A 1 1115 ? -2.813 47.535 -11.198 1.00 95.19 1115 ASP A N 1
ATOM 8377 C CA . ASP A 1 1115 ? -3.574 48.058 -10.061 1.00 95.19 1115 ASP A CA 1
ATOM 8378 C C . ASP A 1 1115 ? -4.258 46.946 -9.252 1.00 95.19 1115 ASP A C 1
ATOM 8380 O O . ASP A 1 1115 ? -4.262 46.983 -8.018 1.00 95.19 1115 ASP A O 1
ATOM 8384 N N . VAL A 1 1116 ? -4.852 45.962 -9.937 1.00 94.88 1116 VAL A N 1
ATOM 8385 C CA . VAL A 1 1116 ? -5.571 44.845 -9.309 1.00 94.88 1116 VAL A CA 1
ATOM 8386 C C . VAL A 1 1116 ? -4.613 43.962 -8.505 1.00 94.88 1116 VAL A C 1
ATOM 8388 O O . VAL A 1 1116 ? -4.899 43.681 -7.339 1.00 94.88 1116 VAL A O 1
ATOM 8391 N N . ILE A 1 1117 ? -3.456 43.597 -9.069 1.00 95.12 1117 ILE A N 1
ATOM 8392 C CA . ILE A 1 1117 ? -2.403 42.855 -8.353 1.00 95.12 1117 ILE A CA 1
ATOM 8393 C C . ILE A 1 1117 ? -1.891 43.661 -7.149 1.00 95.12 1117 ILE A C 1
ATOM 8395 O O . ILE A 1 1117 ? -1.906 43.166 -6.017 1.00 95.12 1117 ILE A O 1
ATOM 8399 N N . LEU A 1 1118 ? -1.531 44.932 -7.352 1.00 93.06 1118 LEU A N 1
ATOM 8400 C CA . LEU A 1 1118 ? -0.975 45.781 -6.296 1.00 93.06 1118 LEU A CA 1
ATOM 8401 C C . LEU A 1 1118 ? -1.948 45.979 -5.121 1.00 93.06 1118 LEU A C 1
ATOM 8403 O O . LEU A 1 1118 ? -1.528 45.983 -3.965 1.00 93.06 1118 LEU A O 1
ATOM 8407 N N . ARG A 1 1119 ? -3.246 46.168 -5.396 1.00 92.25 1119 ARG A N 1
ATOM 8408 C CA . ARG A 1 1119 ? -4.260 46.489 -4.373 1.00 92.25 1119 ARG A CA 1
ATOM 8409 C C . ARG A 1 1119 ? -4.919 45.272 -3.724 1.00 92.25 1119 ARG A C 1
ATOM 8411 O O . ARG A 1 1119 ? -5.610 45.461 -2.724 1.00 92.25 1119 ARG A O 1
ATOM 8418 N N . ARG A 1 1120 ? -4.771 44.063 -4.283 1.00 90.19 1120 ARG A N 1
ATOM 8419 C CA . ARG A 1 1120 ? -5.508 42.866 -3.824 1.00 90.19 1120 ARG A CA 1
ATOM 8420 C C . ARG A 1 1120 ? -4.653 41.609 -3.612 1.00 90.19 1120 ARG A C 1
ATOM 8422 O O . ARG A 1 1120 ? -5.149 40.690 -2.968 1.00 90.19 1120 ARG A O 1
ATOM 8429 N N . PHE A 1 1121 ? -3.418 41.559 -4.117 1.00 92.31 1121 PHE A N 1
ATOM 8430 C CA . PHE A 1 1121 ? -2.531 40.391 -4.014 1.00 92.31 1121 PHE A CA 1
ATOM 8431 C C . PHE A 1 1121 ? -1.208 40.695 -3.286 1.00 92.31 1121 PHE A C 1
ATOM 8433 O O . PHE A 1 1121 ? -0.850 39.972 -2.357 1.00 92.31 1121 PHE A O 1
ATOM 8440 N N . GLU A 1 1122 ? -0.504 41.772 -3.661 1.00 87.12 1122 GLU A N 1
ATOM 8441 C CA . GLU A 1 1122 ? 0.778 42.151 -3.028 1.00 87.12 1122 GLU A CA 1
ATOM 8442 C C . GLU A 1 1122 ? 0.596 43.094 -1.830 1.00 87.12 1122 GLU A C 1
ATOM 8444 O O . GLU A 1 1122 ? 1.154 42.860 -0.762 1.00 87.12 1122 GLU A O 1
ATOM 8449 N N . VAL A 1 1123 ? -0.202 44.156 -2.002 1.00 88.69 1123 VAL A N 1
ATOM 8450 C CA . VAL A 1 1123 ? -0.572 45.157 -0.980 1.00 88.69 1123 VAL A CA 1
ATOM 8451 C C . VAL A 1 1123 ? 0.607 45.620 -0.096 1.00 88.69 1123 VAL A C 1
ATOM 8453 O O . VAL A 1 1123 ? 0.579 45.463 1.130 1.00 88.69 1123 VAL A O 1
ATOM 8456 N N . PRO A 1 1124 ? 1.658 46.230 -0.681 1.00 86.00 1124 PRO A N 1
ATOM 8457 C CA . PRO A 1 1124 ? 2.815 46.690 0.081 1.00 86.00 1124 PRO A CA 1
ATOM 8458 C C . PRO A 1 1124 ? 2.420 47.767 1.100 1.00 86.00 1124 PRO A C 1
ATOM 8460 O O . PRO A 1 1124 ? 1.487 48.541 0.888 1.00 86.00 1124 PRO A O 1
ATOM 8463 N N . ARG A 1 1125 ? 3.176 47.884 2.200 1.00 84.31 1125 ARG A N 1
ATOM 8464 C CA . ARG A 1 1125 ? 2.853 48.783 3.330 1.00 84.31 1125 ARG A CA 1
ATOM 8465 C C . ARG A 1 1125 ? 2.678 50.262 2.940 1.00 84.31 1125 ARG A C 1
ATOM 8467 O O . ARG A 1 1125 ? 1.968 50.986 3.626 1.00 84.31 1125 ARG A O 1
ATOM 8474 N N . SER A 1 1126 ? 3.276 50.710 1.836 1.00 84.19 1126 SER A N 1
ATOM 8475 C CA . SER A 1 1126 ? 3.074 52.052 1.262 1.00 84.19 1126 SER A CA 1
ATOM 8476 C C . SER A 1 1126 ? 1.647 52.300 0.750 1.00 84.19 1126 SER A C 1
ATOM 8478 O O . SER A 1 1126 ? 1.200 53.444 0.731 1.00 84.19 1126 SER A O 1
ATOM 8480 N N . MET A 1 1127 ? 0.911 51.243 0.393 1.00 89.44 1127 MET A N 1
ATOM 8481 C CA . MET A 1 1127 ? -0.509 51.285 0.031 1.00 89.44 1127 MET A CA 1
ATOM 8482 C C . MET A 1 1127 ? -1.436 51.283 1.255 1.00 89.44 1127 MET A C 1
ATOM 8484 O O . MET A 1 1127 ? -2.651 51.366 1.082 1.00 89.44 1127 MET A O 1
ATOM 8488 N N . LEU A 1 1128 ? -0.899 51.208 2.479 1.00 89.38 1128 LEU A N 1
ATOM 8489 C CA . LEU A 1 1128 ? -1.668 51.164 3.723 1.00 89.38 1128 LEU A CA 1
ATOM 8490 C C . LEU A 1 1128 ? -1.533 52.463 4.538 1.00 89.38 1128 LEU A C 1
ATOM 8492 O O . LEU A 1 1128 ? -0.511 53.160 4.495 1.00 89.38 1128 LEU A O 1
ATOM 8496 N N . THR A 1 1129 ? -2.576 52.801 5.294 1.00 87.44 1129 THR A N 1
ATOM 8497 C CA . THR A 1 1129 ? -2.530 53.808 6.364 1.00 87.44 1129 THR A CA 1
ATOM 8498 C C . THR A 1 1129 ? -1.727 53.270 7.565 1.00 87.44 1129 THR A C 1
ATOM 8500 O O . THR A 1 1129 ? -1.439 52.068 7.612 1.00 87.44 1129 THR A O 1
ATOM 8503 N N . PRO A 1 1130 ? -1.331 54.107 8.547 1.00 83.56 1130 PRO A N 1
ATOM 8504 C CA . PRO A 1 1130 ? -0.638 53.630 9.750 1.00 83.56 1130 PRO A CA 1
ATOM 8505 C C . PRO A 1 1130 ? -1.412 52.539 10.512 1.00 83.56 1130 PRO A C 1
ATOM 8507 O O . PRO A 1 1130 ? -0.798 51.644 11.086 1.00 83.56 1130 PRO A O 1
ATOM 8510 N N . GLU A 1 1131 ? -2.745 52.565 10.433 1.00 86.00 1131 GLU A N 1
ATOM 8511 C CA . GLU A 1 1131 ? -3.688 51.613 11.039 1.00 86.00 1131 GLU A CA 1
ATOM 8512 C C . GLU A 1 1131 ? -3.903 50.347 10.181 1.00 86.00 1131 GLU A C 1
ATOM 8514 O O . GLU A 1 1131 ? -4.785 49.541 10.469 1.00 86.00 1131 GLU A O 1
ATOM 8519 N N . GLY A 1 1132 ? -3.141 50.174 9.094 1.00 82.06 1132 GLY A N 1
ATOM 8520 C CA . GLY A 1 1132 ? -3.185 48.988 8.234 1.00 82.06 1132 GLY A CA 1
ATOM 8521 C C . GLY A 1 1132 ? -4.339 48.940 7.225 1.00 82.06 1132 GLY A C 1
ATOM 8522 O O . GLY A 1 1132 ? -4.513 47.918 6.565 1.00 82.06 1132 GLY A O 1
ATOM 8523 N N . LYS A 1 1133 ? -5.122 50.015 7.060 1.00 88.81 1133 LYS A N 1
ATOM 8524 C CA . LYS A 1 1133 ? -6.224 50.069 6.079 1.00 88.81 1133 LYS A CA 1
ATOM 8525 C C . LYS A 1 1133 ? -5.714 50.456 4.691 1.00 88.81 1133 LYS A C 1
ATOM 8527 O O . LYS A 1 1133 ? -4.798 51.262 4.571 1.00 88.81 1133 LYS A O 1
ATOM 8532 N N . LEU A 1 1134 ? -6.317 49.919 3.629 1.00 90.19 1134 LEU A N 1
ATOM 8533 C CA . LEU A 1 1134 ? -5.937 50.246 2.250 1.00 90.19 1134 LEU A CA 1
ATOM 8534 C C . LEU A 1 1134 ? -6.230 51.722 1.930 1.00 90.19 1134 LEU A C 1
ATOM 8536 O O . LEU A 1 1134 ? -7.355 52.189 2.110 1.00 90.19 1134 LEU A O 1
ATOM 8540 N N . ARG A 1 1135 ? -5.235 52.447 1.410 1.00 90.00 1135 ARG A N 1
ATOM 8541 C CA . ARG A 1 1135 ? -5.374 53.859 1.034 1.00 90.00 1135 ARG A CA 1
ATOM 8542 C C . ARG A 1 1135 ? -6.391 54.047 -0.106 1.00 90.00 1135 ARG A C 1
ATOM 8544 O O . ARG A 1 1135 ? -6.429 53.233 -1.048 1.00 90.00 1135 ARG A O 1
ATOM 8551 N N . PRO A 1 1136 ? -7.190 55.134 -0.079 1.00 88.12 1136 PRO A N 1
ATOM 8552 C CA . PRO A 1 1136 ? -7.997 55.550 -1.222 1.00 88.12 1136 PRO A CA 1
ATOM 8553 C C . PRO A 1 1136 ? -7.138 55.665 -2.481 1.00 88.12 1136 PRO A C 1
ATOM 8555 O O . PRO A 1 1136 ? -5.964 56.021 -2.406 1.00 88.12 1136 PRO A O 1
ATOM 8558 N N . ILE A 1 1137 ? -7.705 55.385 -3.657 1.00 83.31 1137 ILE A N 1
ATOM 8559 C CA . ILE A 1 1137 ? -6.942 55.523 -4.907 1.00 83.31 1137 ILE A CA 1
ATOM 8560 C C . ILE A 1 1137 ? -6.532 56.979 -5.174 1.00 83.31 1137 ILE A C 1
ATOM 8562 O O . ILE A 1 1137 ? -5.560 57.211 -5.873 1.00 83.31 1137 ILE A O 1
ATOM 8566 N N . THR A 1 1138 ? -7.227 57.954 -4.588 1.00 84.94 1138 THR A N 1
ATOM 8567 C CA . THR A 1 1138 ? -6.940 59.394 -4.671 1.00 84.94 1138 THR A CA 1
ATOM 8568 C C . THR A 1 1138 ? -5.843 59.881 -3.716 1.00 84.94 1138 THR A C 1
ATOM 8570 O O . THR A 1 1138 ? -5.438 61.036 -3.813 1.00 84.94 1138 THR A O 1
ATOM 8573 N N . ASP A 1 1139 ? -5.345 59.039 -2.803 1.00 90.31 1139 ASP A N 1
ATOM 8574 C CA . ASP A 1 1139 ? -4.254 59.396 -1.888 1.00 90.31 1139 ASP A CA 1
ATOM 8575 C C . ASP A 1 1139 ? -2.953 59.658 -2.688 1.00 90.31 1139 ASP A C 1
ATOM 8577 O O . ASP A 1 1139 ? -2.544 58.790 -3.469 1.00 90.31 1139 ASP A O 1
ATOM 8581 N N . PRO A 1 1140 ? -2.267 60.808 -2.512 1.00 89.06 1140 PRO A N 1
ATOM 8582 C CA . PRO A 1 1140 ? -1.047 61.131 -3.259 1.00 89.06 1140 PRO A CA 1
ATOM 8583 C C . PRO A 1 1140 ? 0.084 60.101 -3.112 1.00 89.06 1140 PRO A C 1
ATOM 8585 O O . PRO A 1 1140 ? 0.843 59.876 -4.058 1.00 89.06 1140 PRO A O 1
ATOM 8588 N N . ALA A 1 1141 ? 0.199 59.440 -1.956 1.00 84.81 1141 ALA A N 1
ATOM 8589 C CA . ALA A 1 1141 ? 1.167 58.368 -1.746 1.00 84.81 1141 ALA A CA 1
ATOM 8590 C C . ALA A 1 1141 ? 0.756 57.091 -2.495 1.00 84.81 1141 ALA A C 1
ATOM 8592 O O . ALA A 1 1141 ? 1.610 56.460 -3.119 1.00 84.81 1141 ALA A O 1
ATOM 8593 N N . ALA A 1 1142 ? -0.537 56.746 -2.514 1.00 88.38 1142 ALA A N 1
ATOM 8594 C CA . ALA A 1 1142 ? -1.038 55.610 -3.290 1.00 88.38 1142 ALA A CA 1
ATOM 8595 C C . ALA A 1 1142 ? -0.871 55.837 -4.804 1.00 88.38 1142 ALA A C 1
ATOM 8597 O O . ALA A 1 1142 ? -0.361 54.960 -5.502 1.00 88.38 1142 ALA A O 1
ATOM 8598 N N . GLN A 1 1143 ? -1.210 57.031 -5.305 1.00 91.25 1143 GLN A N 1
ATOM 8599 C CA . GLN A 1 1143 ? -0.989 57.431 -6.702 1.00 91.25 1143 GLN A CA 1
ATOM 8600 C C . GLN A 1 1143 ? 0.481 57.310 -7.113 1.00 91.25 1143 GLN A C 1
ATOM 8602 O O . GLN A 1 1143 ? 0.782 56.783 -8.184 1.00 91.25 1143 GLN A O 1
ATOM 8607 N N . LYS A 1 1144 ? 1.413 57.717 -6.241 1.00 91.94 1144 LYS A N 1
ATOM 8608 C CA . LYS A 1 1144 ? 2.855 57.593 -6.497 1.00 91.94 1144 LYS A CA 1
ATOM 8609 C C . LYS A 1 1144 ? 3.304 56.136 -6.678 1.00 91.94 1144 LYS A C 1
ATOM 8611 O O . LYS A 1 1144 ? 4.166 55.877 -7.517 1.00 91.94 1144 LYS A O 1
ATOM 8616 N N . VAL A 1 1145 ? 2.733 55.189 -5.926 1.00 91.81 1145 VAL A N 1
ATOM 8617 C CA . VAL A 1 1145 ? 3.039 53.753 -6.080 1.00 91.81 1145 VAL A CA 1
ATOM 8618 C C . VAL A 1 1145 ? 2.385 53.188 -7.344 1.00 91.81 1145 VAL A C 1
ATOM 8620 O O . VAL A 1 1145 ? 3.072 52.541 -8.132 1.00 91.81 1145 VAL A O 1
ATOM 8623 N N . LEU A 1 1146 ? 1.102 53.482 -7.584 1.00 93.00 1146 LEU A N 1
ATOM 8624 C CA . LEU A 1 1146 ? 0.363 53.037 -8.775 1.00 93.00 1146 LEU A CA 1
ATOM 8625 C C . LEU A 1 1146 ? 1.070 53.484 -10.065 1.00 93.00 1146 LEU A C 1
ATOM 8627 O O . LEU A 1 1146 ? 1.409 52.654 -10.904 1.00 93.00 1146 LEU A O 1
ATOM 8631 N N . ALA A 1 1147 ? 1.411 54.771 -10.183 1.00 93.75 1147 ALA A N 1
ATOM 8632 C CA . ALA A 1 1147 ? 2.139 55.310 -11.334 1.00 93.75 1147 ALA A CA 1
ATOM 8633 C C . ALA A 1 1147 ? 3.515 54.644 -11.550 1.00 93.75 1147 ALA A C 1
ATOM 8635 O O . ALA A 1 1147 ? 3.956 54.479 -12.689 1.00 93.75 1147 ALA A O 1
ATOM 8636 N N . ALA A 1 1148 ? 4.198 54.229 -10.477 1.00 93.19 1148 ALA A N 1
ATOM 8637 C CA . ALA A 1 1148 ? 5.466 53.510 -10.582 1.00 93.19 1148 ALA A CA 1
ATOM 8638 C C . ALA A 1 1148 ? 5.291 52.070 -11.099 1.00 93.19 1148 ALA A C 1
ATOM 8640 O O . ALA A 1 1148 ? 6.080 51.644 -11.942 1.00 93.19 1148 ALA A O 1
ATOM 8641 N N . ARG A 1 1149 ? 4.263 51.339 -10.640 1.00 94.12 1149 ARG A N 1
ATOM 8642 C CA . ARG A 1 1149 ? 3.986 49.951 -11.066 1.00 94.12 1149 ARG A CA 1
ATOM 8643 C C . ARG A 1 1149 ? 3.449 49.878 -12.494 1.00 94.12 1149 ARG A C 1
ATOM 8645 O O . ARG A 1 1149 ? 3.977 49.115 -13.298 1.00 94.12 1149 ARG A O 1
ATOM 8652 N N . ARG A 1 1150 ? 2.521 50.768 -12.855 1.00 96.88 1150 ARG A N 1
ATOM 8653 C CA . ARG A 1 1150 ? 2.009 50.937 -14.228 1.00 96.88 1150 ARG A CA 1
ATOM 8654 C C . ARG A 1 1150 ? 3.125 51.192 -15.245 1.00 96.88 1150 ARG A C 1
ATOM 8656 O O . ARG A 1 1150 ? 3.176 50.551 -16.290 1.00 96.88 1150 ARG A O 1
ATOM 8663 N N . ARG A 1 1151 ? 4.105 52.047 -14.912 1.00 97.12 1151 ARG A N 1
ATOM 8664 C CA . ARG A 1 1151 ? 5.278 52.291 -15.777 1.00 97.12 1151 ARG A CA 1
ATOM 8665 C C . ARG A 1 1151 ? 6.080 51.013 -16.060 1.00 97.12 1151 ARG A C 1
ATOM 8667 O O . ARG A 1 1151 ? 6.534 50.835 -17.191 1.00 97.12 1151 ARG A O 1
ATOM 8674 N N . LEU A 1 1152 ? 6.245 50.143 -15.060 1.00 96.69 1152 LEU A N 1
ATOM 8675 C CA . LEU A 1 1152 ? 6.935 48.855 -15.201 1.00 96.69 1152 LEU A CA 1
ATOM 8676 C C . LEU A 1 1152 ? 6.088 47.834 -15.972 1.00 96.69 1152 LEU A C 1
ATOM 8678 O O . LEU A 1 1152 ? 6.629 47.116 -16.806 1.00 96.69 1152 LEU A O 1
ATOM 8682 N N . ALA A 1 1153 ? 4.767 47.824 -15.781 1.00 97.06 1153 ALA A N 1
ATOM 8683 C CA . ALA A 1 1153 ? 3.858 47.007 -16.585 1.00 97.06 1153 ALA A CA 1
ATOM 8684 C C . ALA A 1 1153 ? 3.928 47.404 -18.072 1.00 97.06 1153 ALA A C 1
ATOM 8686 O O . ALA A 1 1153 ? 4.172 46.568 -18.940 1.00 97.06 1153 ALA A O 1
ATOM 8687 N N . GLY A 1 1154 ? 3.858 48.703 -18.376 1.00 96.50 1154 GLY A N 1
ATOM 8688 C CA . GLY A 1 1154 ? 4.066 49.211 -19.734 1.00 96.50 1154 GLY A CA 1
ATOM 8689 C C . GLY A 1 1154 ? 5.462 48.907 -20.301 1.00 96.50 1154 GLY A C 1
ATOM 8690 O O . GLY A 1 1154 ? 5.599 48.721 -21.509 1.00 96.50 1154 GLY A O 1
ATOM 8691 N N . GLN A 1 1155 ? 6.505 48.834 -19.464 1.00 96.25 1155 GLN A N 1
ATOM 8692 C CA . GLN A 1 1155 ? 7.840 48.383 -19.884 1.00 96.25 1155 GLN A CA 1
ATOM 8693 C C . GLN A 1 1155 ? 7.836 46.895 -20.259 1.00 96.25 1155 GLN A C 1
ATOM 8695 O O . GLN A 1 1155 ? 8.334 46.556 -21.331 1.00 96.25 1155 GLN A O 1
ATOM 8700 N N . ALA A 1 1156 ? 7.220 46.035 -19.443 1.00 96.06 1156 ALA A N 1
ATOM 8701 C CA . ALA A 1 1156 ? 7.108 44.604 -19.716 1.00 96.06 1156 ALA A CA 1
ATOM 8702 C C . ALA A 1 1156 ? 6.350 44.302 -21.018 1.00 96.06 1156 ALA A C 1
ATOM 8704 O O . ALA A 1 1156 ? 6.827 43.519 -21.841 1.00 96.06 1156 ALA A O 1
ATOM 8705 N N . LEU A 1 1157 ? 5.235 45.000 -21.257 1.00 96.38 1157 LEU A N 1
ATOM 8706 C CA . LEU A 1 1157 ? 4.469 44.879 -22.499 1.00 96.38 1157 LEU A CA 1
ATOM 8707 C C . LEU A 1 1157 ? 5.287 45.296 -23.733 1.00 96.38 1157 LEU A C 1
ATOM 8709 O O . LEU A 1 1157 ? 5.259 44.611 -24.753 1.00 96.38 1157 LEU A O 1
ATOM 8713 N N . ARG A 1 1158 ? 6.060 46.392 -23.645 1.00 95.62 1158 ARG A N 1
ATOM 8714 C CA . ARG A 1 1158 ? 6.942 46.827 -24.745 1.00 95.62 1158 ARG A CA 1
ATOM 8715 C C . ARG A 1 1158 ? 8.041 45.809 -25.043 1.00 95.62 1158 ARG A C 1
ATOM 8717 O O . ARG A 1 1158 ? 8.253 45.502 -26.209 1.00 95.62 1158 ARG A O 1
ATOM 8724 N N . ILE A 1 1159 ? 8.711 45.277 -24.018 1.00 90.94 1159 ILE A N 1
ATOM 8725 C CA . ILE A 1 1159 ? 9.768 44.262 -24.180 1.00 90.94 1159 ILE A CA 1
ATOM 8726 C C . ILE A 1 1159 ? 9.215 43.028 -24.909 1.00 90.94 1159 ILE A C 1
ATOM 8728 O O . ILE A 1 1159 ? 9.796 42.586 -25.900 1.00 90.94 1159 ILE A O 1
ATOM 8732 N N . PHE A 1 1160 ? 8.057 42.527 -24.471 1.00 91.56 1160 PHE A N 1
ATOM 8733 C CA . PHE A 1 1160 ? 7.399 41.367 -25.075 1.00 91.56 1160 PHE A CA 1
ATOM 8734 C C . PHE A 1 1160 ? 6.967 41.610 -26.532 1.00 91.56 1160 PHE A C 1
ATOM 8736 O O . PHE A 1 1160 ? 7.244 40.789 -27.405 1.00 91.56 1160 PHE A O 1
ATOM 8743 N N . ASN A 1 1161 ? 6.342 42.756 -26.822 1.00 90.44 1161 ASN A N 1
ATOM 8744 C CA . ASN A 1 1161 ? 5.853 43.070 -28.169 1.00 90.44 1161 ASN A CA 1
ATOM 8745 C C . ASN A 1 1161 ? 6.995 43.321 -29.171 1.00 90.44 1161 ASN A C 1
ATOM 8747 O O . ASN A 1 1161 ? 6.905 42.892 -30.324 1.00 90.44 1161 ASN A O 1
ATOM 8751 N N . THR A 1 1162 ? 8.092 43.957 -28.745 1.00 85.94 1162 THR A N 1
ATOM 8752 C CA . THR A 1 1162 ? 9.289 44.134 -29.586 1.00 85.94 1162 THR A CA 1
ATOM 8753 C C . THR A 1 1162 ? 9.904 42.783 -29.960 1.00 85.94 1162 THR A C 1
ATOM 8755 O O . THR A 1 1162 ? 10.135 42.538 -31.141 1.00 85.94 1162 THR A O 1
ATOM 8758 N N . ALA A 1 1163 ? 10.072 41.871 -28.995 1.00 76.12 1163 ALA A N 1
ATOM 8759 C CA . ALA A 1 1163 ? 10.639 40.537 -29.223 1.00 76.12 1163 ALA A CA 1
ATOM 8760 C C . ALA A 1 1163 ? 9.781 39.623 -30.127 1.00 76.12 1163 ALA A C 1
ATOM 8762 O O . ALA A 1 1163 ? 10.269 38.621 -30.644 1.00 76.12 1163 ALA A O 1
ATOM 8763 N N . ARG A 1 1164 ? 8.493 39.938 -30.328 1.00 73.94 1164 ARG A N 1
ATOM 8764 C CA . ARG A 1 1164 ? 7.581 39.163 -31.196 1.00 73.94 1164 ARG A CA 1
ATOM 8765 C C . ARG A 1 1164 ? 7.299 39.825 -32.548 1.00 73.94 1164 ARG A C 1
ATOM 8767 O O . ARG A 1 1164 ? 6.607 39.230 -33.373 1.00 73.94 1164 ARG A O 1
ATOM 8774 N N . SER A 1 1165 ? 7.830 41.023 -32.787 1.00 66.62 1165 SER A N 1
ATOM 8775 C CA . SER A 1 1165 ? 7.654 41.758 -34.043 1.00 66.62 1165 SER A CA 1
ATOM 8776 C C . SER A 1 1165 ? 8.542 41.187 -35.167 1.00 66.62 1165 SER A C 1
ATOM 8778 O O . SER A 1 1165 ? 9.646 40.732 -34.879 1.00 66.62 1165 SER A O 1
ATOM 8780 N N . PRO A 1 1166 ? 8.142 41.253 -36.457 1.00 44.91 1166 PRO A N 1
ATOM 8781 C CA . PRO A 1 1166 ? 8.916 40.666 -37.564 1.00 44.91 1166 PRO A CA 1
ATOM 8782 C C . PRO A 1 1166 ? 10.329 41.233 -37.772 1.00 44.91 1166 PRO A C 1
ATOM 8784 O O . PRO A 1 1166 ? 11.130 40.603 -38.444 1.00 44.91 1166 PRO A O 1
ATOM 8787 N N . ALA A 1 1167 ? 10.626 42.417 -37.228 1.00 44.81 1167 ALA A N 1
ATOM 8788 C CA . ALA A 1 1167 ? 11.952 43.040 -37.273 1.00 44.81 1167 ALA A CA 1
ATOM 8789 C C . ALA A 1 1167 ? 12.856 42.667 -36.076 1.00 44.81 1167 ALA A C 1
ATOM 8791 O O . ALA A 1 1167 ? 13.976 43.161 -35.986 1.00 44.81 1167 ALA A O 1
ATOM 8792 N N . GLY A 1 1168 ? 12.355 41.853 -35.138 1.00 45.75 1168 GLY A N 1
ATOM 8793 C CA . GLY A 1 1168 ? 13.077 41.365 -33.957 1.00 45.75 1168 GLY A CA 1
ATOM 8794 C C . GLY A 1 1168 ? 13.112 39.836 -33.849 1.00 45.75 1168 GLY A C 1
ATOM 8795 O O . GLY A 1 1168 ? 13.365 39.326 -32.760 1.00 45.75 1168 GLY A O 1
ATOM 8796 N N . ARG A 1 1169 ? 12.819 39.128 -34.948 1.00 36.38 1169 ARG A N 1
ATOM 8797 C CA . ARG A 1 1169 ? 12.945 37.672 -35.111 1.00 36.38 1169 ARG A CA 1
ATOM 8798 C C . ARG A 1 1169 ? 14.037 37.343 -36.120 1.00 36.38 1169 ARG A C 1
ATOM 8800 O O . ARG A 1 1169 ? 14.177 38.141 -37.071 1.00 36.38 1169 ARG A O 1
#

Foldseek 3Di:
DPVLLVCLLPDDDQQDWFKKKWFFAPDDDQPPQWAWQDDQPRITIIIGGSNCSVVRCVDPGTLDIGHWDFWAAQFDDDPPPFPPLPDDPLLALDDPDFPFQLALEEEEEEFAFAQQLQQQQADPVGAGLEQKEWEQQAQQDVVQQDSNRGTHIGGSVQQRVLNPDPHSCVSSVHGSQLQPPPFFHLRQFLCQQQAGACSLVRGHLRPNHRYYYYQAWDADPVGTPTRHTLSSVLSSLVVSCVSSDLTQYEYEEAIFKQADQLQLLDSSSVSQQSSQQVAFSYAYFYEFGQCLPVQQKFKDFAFAQDKDKFWKAFDQDQFKWKKKKKDALQFWKWKKKAAQVRDDMDIHTAQGKDFDDDPNHTFKIWDWYAQRSRRRIIMIMIMGGNPHDGGIMIIMIGTNDDDGRIMMMGIIDDNDSVRGMHTPPVRRDSEQRTGNNQSHPLHAYEFEWASPDPQTHGDPRTGFYDGPVRRAPNQAYFHFFQNKGAGHDHPPDDPDDDDRIGTTGGSSSGRSSVSNLLSRVCVVLVSHHRSVLSSVLQLVQADDRPPPGCRRGNSHHGDSVSSSPPCPSNPDPPPDDPPPVPPPPDPDPPDDDDDDDDDDDDDDDDDDDDDDDDDDDDDDDDDDDDDDDDDDDDDDDDDDDDDDDDDDDDDDDDDDDDDDDPDDQDDADAQVLVCVQLVHFLLLVLCVPAVVVCVLSVVVCVVFKDFQAYQVHFNDWFDQNKWKWADRSHDSHIWIKTFRDGDWDWLVVLVVVVADEPDNATATKTFIFTDDDDTDDNVNNYIYGQGHNVRHGDRRMTIMDTDDTDRDDDDDDDDDDDDDDDDDDDDDDDDDDDDDDDDDDDDDDDDDDDDDDDDDDDDDDDDDDDDDDDDDDDDDDDPLPDAQDPVLVVVLLVCLLQQHDPPGGHDQQLLVNLLRSLCNPRVVVFVVDDDDDPDDDRQPVPDSVVNSVDPNSVVSSVVSVVVDRSDNQLPDDLLVLLQVQLCCLCSPVPFDSLLSLLLSLQLCVQAVSQLFAAPPDDSNQRQWAQWPVGDTDGDDLLQLLVPDNHGHHPQQFGGSLGDRDPVLSVLQLPQVVNHSVSSRDSSSRSVSVSVCCVPVNVVLCVCRRHDPHNLSSNCSCCQPPNVDCLQADPVGHGDDCPPPSNVVVSVSSSVSSVVSSVSNVCCPDPVND

Radius of gyration: 38.64 Å; chains: 1; bounding box: 123×122×116 Å

Sequence (1169 aa):
MDPALRQLIEFGGPDDEVSVLVRLGGGAALPEAVRVVSRFGPIATVRLPRIAVAELRAHPDVLSVKAPRLYRPDVFTDSAGIADLAVLDTDGRRPSDPVVSGRGVVVGVVDWGLDFTHPAFRTSDGRTRLLALWNQQPGPDPSAPNRFGYGRIHTAAEIDAALTSPDPVATLGYDPALSDLGIGAHGTATTSIAAGSPCGGISGVAPTAALVFVHLSTWGPDGPQDLGDSVALVEAIDFIQRVAGERPWVINLSMGRHGGPHDGSTLVEQALDAAVLAGPGRMVVQSCGNYFQTSTHVEGQLLAGSEARIPLCTNASSVAHEVDLWYSGLDRITVGLCAPQDEPRIFTRPGDSDTLTIDGADMARIAHRTGDPNNARNEVLIRLEPDAPDGVWHIVLRGIDVVDGRYHAWAEREPIRRDQLHFPVDIAAVTTTTGSICNGLRTLTVGAYDQHSPGWPATDFSSSGPTVDGRHKPDLLAPGRDVLVARSRSSSEIPGEPALFTRMSGTSMAAPHVTGAVACLLEQFGGSAPAGQLRRHLLTSCRPYGADDTLRAGNGYLDLATALTDSDLVQSPTAEKPMEELDALDPSVASDAAPAPPPDTSAVAEPVASPPDTPAGAEPEPAKSVAGPTPPPDEPIAEPPLPPPRRRWPSGPPDGGGSRATAQPARLPNPDAVLRALKTTPQELFNAFVLKLDPFTAIELNRYLECVADSRRRITTLRPGDLLIRGHAGERSASLSVLVNGRPVSAGAAYALGWQLEGRLPGHYAWVVEGGHRPHRRNEHWARRISDQRGYGLAGQAVLRMRNIRLESGGTRGRRTAGFGSRGTGEDAWATVEEFETEFVEDFEDFGTESAEDFEEYEEFAELEPDWEASTSNPPADRDSGPLSDNEWGLVRTWQSLGRVGIDPLTADPGHNALLIAGAIFCARSMSRRVEAKDEDPLLCIDGEVTRADPRVRQLAVQVGARGEIVNWAAATVEQRILRVMTLLVDVHGFSPEGAAGVVGNLTAESGVIPNRVERSKPNSPMTAPDRSGKVREFTAEQVMNRSATQGPRAPGIGLAQWTSKSRRSGLFQFQNRGADILFDMTAQVAYLVHELRTSYAKIFDQVARASSADTASDVILRRFEVPRSMLTPEGKLRPITDPAAQKVLAARRRLAGQALRIFNTARSPAGR

Organism: NCBI:txid228602

Secondary structure (DSSP, 8-state):
--HHHHHHHHSS-TT-EEEEEEEE-SSPPPPTT-EEEEEETTEEEEEEEGGGHHHHHHSTTEEEEE---B-B---B--S-TT---PPPGGG--S-SS-S---TT-EEEEEES---TTSGGGB-TTS-B-EEEEEE-SS---TTS--TTSSSEEEEHHHHHHHHTSS-HHHHHT--GGGGB-SS-BHHHHHHHHHH--GGGSS--SSTT-EEEEEE--B--TT---B--BHHHHHHHHHHHHHHHTTS-EEEEE--B-S-S-SSS-SHHHHHHHHHHHTSSSEEEEEE--S-TTS--EEEEE--BT-EEEEEEE----SS-EEEEEEE-TT-EEEEEEE-TTS-SEEEEPTT-EEEEEETTEEEEEEEEE-S-TTT--EEEEEEE-TTPPPSEEEEEEEEEE-SS-EEEEEEPPPSSGGG--B--TTT--SSS-S-TTS--SSSEEEEEE-SSSTT-PBPTT------TT----S-EEEE-SSEEEEPPPPTT--SS---SEEEEBSHHHHHHHHHHHHHHHHHHTTT---HHHHHHHHHHTSBPPPTT-HHHHTT-B--HHHHHH--GGGS----PPP-TTS----S---S-----PPP---------------------------------------PPPPPPPPPPPPP-----------PPPP-PPPHHHHHHHHT--HHHHHHHHTS---HHHHHHHTTTEEEEEBTTBB-----TT-EEEEE-TTSS-EEEEEES-SS-EEHHHHHHTT-EES---SSEEEEEEE-TTSPPPGGGTEEEEEE-SSSBBPTTEEEEEESS---------------------------------------------------------------------PPPP-TTTSPPPHHHHHHHHHHHHHTEETTEEP-S-HHHHHHHHHHHHHHHHHTT--S--SS--SS-TT-TTHHHHSHHHHHHHHHHHHTS----TTTS-HHHHHHHHHHIIIIIT---HHHHHHHHHHHHHHTSS-TT-BTT-BTTBTTEEEBTTS-EEE--HHHHHT--SSSSBSS--BTTTT--SHHHHHHHHHGGG-GGGGGT-HHHHHHHHHHHHHHT-HHHHHHHTT-S-HHHHHHHHIIIII--GGGB-TTSPBPPTT-HHHHHHHHHHHHHHHHHHHHHHHHHSTT--

InterPro domains:
  IPR000209 Peptidase S8/S53 domain [PF00082] (102-296)
  IPR000209 Peptidase S8/S53 domain [PF00082] (442-544)
  IPR015500 Peptidase S8, subtilisin-related [PR00723] (102-121)
  IPR015500 Peptidase S8, subtilisin-related [PR00723] (182-195)
  IPR015500 Peptidase S8, subtilisin-related [PR00723] (505-521)
  IPR023828 Peptidase S8, subtilisin, Ser-active site [PS00138] (506-516)
  IPR036852 Peptidase S8/S53 domain superfamily [G3DSA:3.40.50.200] (101-524)
  IPR036852 Peptidase S8/S53 domain superfamily [SSF52743] (99-561)
  IPR041219 Phage tail lysozyme [PF18013] (981-1125)
  IPR050131 Subtilisin-like serine protease [PTHR43806] (47-563)